Protein 4DNA (pdb70)

Structure (mmCIF, N/CA/C/O backbone):
data_4DNA
#
_entry.id   4DNA
#
_cell.length_a   112.936
_cell.length_b   118.327
_cell.length_c   163.777
_cell.angle_alpha   90.00
_cell.angle_beta   90.00
_cell.angle_gamma   90.00
#
_symmetry.space_group_name_H-M   'I 2 2 2'
#
loop_
_entity.id
_entity.type
_entity.pdbx_description
1 polymer 'Probable glutathione reductase'
2 non-polymer 'FLAVIN-ADENINE DINUCLEOTIDE'
3 water water
#
loop_
_atom_site.group_PDB
_atom_site.id
_atom_site.type_symbol
_atom_site.label_atom_id
_atom_site.label_alt_id
_atom_site.label_comp_id
_atom_site.label_asym_id
_atom_site.label_entity_id
_atom_site.label_seq_id
_atom_site.pdbx_PDB_ins_code
_atom_site.Cartn_x
_atom_site.Cartn_y
_atom_site.Cartn_z
_atom_site.occupancy
_atom_site.B_iso_or_equiv
_atom_site.auth_seq_id
_atom_site.auth_comp_id
_atom_site.auth_asym_id
_atom_site.auth_atom_id
_atom_site.pdbx_PDB_model_num
ATOM 1 N N . ALA A 1 3 ? -53.719 9.158 87.782 1.00 110.01 3 ALA A N 1
ATOM 2 C CA . ALA A 1 3 ? -52.473 9.013 86.973 1.00 108.93 3 ALA A CA 1
ATOM 3 C C . ALA A 1 3 ? -51.814 10.370 86.688 1.00 108.47 3 ALA A C 1
ATOM 4 O O . ALA A 1 3 ? -51.976 11.322 87.465 1.00 108.03 3 ALA A O 1
ATOM 6 N N . PHE A 1 4 ? -51.078 10.443 85.575 1.00 104.28 4 PHE A N 1
ATOM 7 C CA . PHE A 1 4 ? -50.259 11.608 85.237 1.00 102.82 4 PHE A CA 1
ATOM 8 C C . PHE A 1 4 ? -50.962 12.507 84.231 1.00 100.81 4 PHE A C 1
ATOM 9 O O . PHE A 1 4 ? -51.902 12.081 83.562 1.00 101.60 4 PHE A O 1
ATOM 17 N N . ASP A 1 5 ? -50.469 13.738 84.101 1.00 100.44 5 ASP A N 1
ATOM 18 C CA . ASP A 1 5 ? -50.961 14.668 83.091 1.00 99.70 5 ASP A CA 1
ATOM 19 C C . ASP A 1 5 ? -50.900 14.049 81.702 1.00 97.46 5 ASP A C 1
ATOM 20 O O . ASP A 1 5 ? -51.872 14.090 80.958 1.00 97.70 5 ASP A O 1
ATOM 25 N N . TYR A 1 6 ? -49.756 13.475 81.357 1.00 95.79 6 TYR A N 1
ATOM 26 C CA . TYR A 1 6 ? -49.581 12.870 80.044 1.00 94.23 6 TYR A CA 1
ATOM 27 C C . TYR A 1 6 ? -49.052 11.459 80.184 1.00 93.46 6 TYR A C 1
ATOM 28 O O . TYR A 1 6 ? -48.544 11.085 81.236 1.00 94.89 6 TYR A O 1
ATOM 37 N N . ASP A 1 7 ? -49.187 10.668 79.130 1.00 92.53 7 ASP A N 1
ATOM 38 C CA . ASP A 1 7 ? -48.562 9.360 79.114 1.00 93.42 7 ASP A CA 1
ATOM 39 C C . ASP A 1 7 ? -47.106 9.546 78.724 1.00 89.94 7 ASP A C 1
ATOM 40 O O . ASP A 1 7 ? -46.231 8.832 79.213 1.00 88.87 7 ASP A O 1
ATOM 45 N N . LEU A 1 8 ? -46.855 10.533 77.864 1.00 89.18 8 LEU A N 1
ATOM 46 C CA . LEU A 1 8 ? -45.538 10.716 77.276 1.00 85.82 8 LEU A CA 1
ATOM 47 C C . LEU A 1 8 ? -45.191 12.169 76.987 1.00 85.87 8 LEU A C 1
ATOM 48 O O . LEU A 1 8 ? -45.721 12.753 76.047 1.00 85.42 8 LEU A O 1
ATOM 53 N N . PHE A 1 9 ? -44.280 12.739 77.773 1.00 85.61 9 PHE A N 1
ATOM 54 C CA . PHE A 1 9 ? -43.695 14.027 77.420 1.00 84.46 9 PHE A CA 1
ATOM 55 C C . PHE A 1 9 ? -42.416 13.831 76.611 1.00 81.84 9 PHE A C 1
ATOM 56 O O . PHE A 1 9 ? -41.576 12.997 76.957 1.00 80.73 9 PHE A O 1
ATOM 64 N N . VAL A 1 10 ? -42.298 14.603 75.533 1.00 79.69 10 VAL A N 1
ATOM 65 C CA . VAL A 1 10 ? -41.142 14.590 74.641 1.00 77.13 10 VAL A CA 1
ATOM 66 C C . VAL A 1 10 ? -40.461 15.956 74.713 1.00 76.20 10 VAL A C 1
ATOM 67 O O . VAL A 1 10 ? -41.059 16.967 74.343 1.00 76.85 10 VAL A O 1
ATOM 71 N N . ILE A 1 11 ? -39.224 15.998 75.191 1.00 74.55 11 ILE A N 1
ATOM 72 C CA . ILE A 1 11 ? -38.484 17.250 75.204 1.00 74.21 11 ILE A CA 1
ATOM 73 C C . ILE A 1 11 ? -37.619 17.363 73.957 1.00 73.08 11 ILE A C 1
ATOM 74 O O . ILE A 1 11 ? -36.669 16.598 73.789 1.00 72.43 11 ILE A O 1
ATOM 79 N N . GLY A 1 12 ? -37.943 18.326 73.098 1.00 71.62 12 GLY A N 1
ATOM 80 C CA . GLY A 1 12 ? -37.161 18.588 71.888 1.00 72.01 12 GLY A CA 1
ATOM 81 C C . GLY A 1 12 ? -37.939 18.273 70.628 1.00 74.27 12 GLY A C 1
ATOM 82 O O . GLY A 1 12 ? -38.411 17.154 70.463 1.00 75.17 12 GLY A O 1
ATOM 83 N N . GLY A 1 13 ? -38.079 19.256 69.739 1.00 73.69 13 GLY A N 1
ATOM 84 C CA . GLY A 1 13 ? -38.925 19.110 68.563 1.00 73.07 13 GLY A CA 1
ATOM 85 C C . GLY A 1 13 ? -38.164 18.921 67.273 1.00 72.86 13 GLY A C 1
ATOM 86 O O . GLY A 1 13 ? -38.575 19.406 66.219 1.00 74.02 13 GLY A O 1
ATOM 87 N N . GLY A 1 14 ? -37.038 18.228 67.353 1.00 72.34 14 GLY A N 1
ATOM 88 C CA . GLY A 1 14 ? -36.278 17.894 66.167 1.00 72.44 14 GLY A CA 1
ATOM 89 C C . GLY A 1 14 ? -36.731 16.558 65.614 1.00 72.64 14 GLY A C 1
ATOM 90 O O . GLY A 1 14 ? -37.810 16.066 65.954 1.00 72.52 14 GLY A O 1
ATOM 91 N N . SER A 1 15 ? -35.881 15.964 64.782 1.00 71.91 15 SER A N 1
ATOM 92 C CA . SER A 1 15 ? -36.194 14.738 64.068 1.00 71.23 15 SER A CA 1
ATOM 93 C C . SER A 1 15 ? -36.628 13.607 65.015 1.00 72.01 15 SER A C 1
ATOM 94 O O . SER A 1 15 ? -37.724 13.040 64.876 1.00 72.61 15 SER A O 1
ATOM 97 N N . GLY A 1 16 ? -35.788 13.307 66.001 1.00 72.19 16 GLY A N 1
ATOM 98 C CA . GLY A 1 16 ? -36.112 12.271 66.978 1.00 72.47 16 GLY A CA 1
ATOM 99 C C . GLY A 1 16 ? -37.416 12.489 67.739 1.00 73.24 16 GLY A C 1
ATOM 100 O O . GLY A 1 16 ? -38.239 11.582 67.851 1.00 73.06 16 GLY A O 1
ATOM 101 N N . GLY A 1 17 ? -37.593 13.698 68.259 1.00 72.48 17 GLY A N 1
ATOM 102 C CA . GLY A 1 17 ? -38.726 14.019 69.097 1.00 72.68 17 GLY A CA 1
ATOM 103 C C . GLY A 1 17 ? -40.035 14.011 68.352 1.00 74.91 17 GLY A C 1
ATOM 104 O O . GLY A 1 17 ? -41.035 13.494 68.852 1.00 76.67 17 GLY A O 1
ATOM 105 N N . VAL A 1 18 ? -40.026 14.586 67.154 1.00 73.52 18 VAL A N 1
ATOM 106 C CA . VAL A 1 18 ? -41.238 14.701 66.360 1.00 75.11 18 VAL A CA 1
ATOM 107 C C . VAL A 1 18 ? -41.738 13.323 65.957 1.00 75.33 18 VAL A C 1
ATOM 108 O O . VAL A 1 18 ? -42.923 13.015 66.108 1.00 76.56 18 VAL A O 1
ATOM 112 N N . ARG A 1 19 ? -40.827 12.491 65.468 1.00 74.03 19 ARG A N 1
ATOM 113 C CA . ARG A 1 19 ? -41.178 11.122 65.154 1.00 74.64 19 ARG A CA 1
ATOM 114 C C . ARG A 1 19 ? -41.821 10.488 66.380 1.00 75.81 19 ARG A C 1
ATOM 115 O O . ARG A 1 19 ? -42.955 9.999 66.309 1.00 76.74 19 ARG A O 1
ATOM 123 N N . SER A 1 20 ? -41.107 10.557 67.503 1.00 74.79 20 SER A N 1
ATOM 124 C CA . SER A 1 20 ? -41.555 9.982 68.753 1.00 75.74 20 SER A CA 1
ATOM 125 C C . SER A 1 20 ? -42.962 10.415 69.111 1.00 77.86 20 SER A C 1
ATOM 126 O O . SER A 1 20 ? -43.845 9.581 69.257 1.00 78.86 20 SER A O 1
ATOM 129 N N . GLY A 1 21 ? -43.166 11.723 69.223 1.00 78.67 21 GLY A N 1
ATOM 130 C CA . GLY A 1 21 ? -44.464 12.282 69.598 1.00 79.84 21 GLY A CA 1
ATOM 131 C C . GLY A 1 21 ? -45.565 11.874 68.636 1.00 81.16 21 GLY A C 1
ATOM 132 O O . GLY A 1 21 ? -46.565 11.278 69.046 1.00 82.25 21 GLY A O 1
ATOM 133 N N . ARG A 1 22 ? -45.365 12.179 67.352 1.00 80.86 22 ARG A N 1
ATOM 134 C CA . ARG A 1 22 ? -46.351 11.884 66.323 1.00 79.97 22 ARG A CA 1
ATOM 135 C C . ARG A 1 22 ? -46.706 10.420 66.382 1.00 81.43 22 ARG A C 1
ATOM 136 O O . ARG A 1 22 ? -47.878 10.088 66.478 1.00 84.43 22 ARG A O 1
ATOM 144 N N . LEU A 1 23 ? -45.710 9.539 66.360 1.00 79.73 23 LEU A N 1
ATOM 145 C CA . LEU A 1 23 ? -46.011 8.112 66.385 1.00 80.71 23 LEU A CA 1
ATOM 146 C C . LEU A 1 23 ? -46.871 7.754 67.588 1.00 83.25 23 LEU A C 1
ATOM 147 O O . LEU A 1 23 ? -47.948 7.180 67.428 1.00 84.96 23 LEU A O 1
ATOM 152 N N . ALA A 1 24 ? -46.409 8.132 68.780 1.00 82.72 24 ALA A N 1
ATOM 153 C CA . ALA A 1 24 ? -47.067 7.772 70.042 1.00 84.39 24 ALA A CA 1
ATOM 154 C C . ALA A 1 24 ? -48.482 8.331 70.185 1.00 86.56 24 ALA A C 1
ATOM 155 O O . ALA A 1 24 ? -49.372 7.648 70.699 1.00 87.82 24 ALA A O 1
ATOM 157 N N . ALA A 1 25 ? -48.677 9.574 69.743 1.00 85.25 25 ALA A N 1
ATOM 158 C CA . ALA A 1 25 ? -49.993 10.211 69.770 1.00 86.96 25 ALA A CA 1
ATOM 159 C C . ALA A 1 25 ? -50.953 9.454 68.865 1.00 88.93 25 ALA A C 1
ATOM 160 O O . ALA A 1 25 ? -52.100 9.196 69.240 1.00 90.44 25 ALA A O 1
ATOM 162 N N . ALA A 1 26 ? -50.458 9.085 67.683 1.00 86.61 26 ALA A N 1
ATOM 163 C CA . ALA A 1 26 ? -51.216 8.295 66.718 1.00 87.90 26 ALA A CA 1
ATOM 164 C C . ALA A 1 26 ? -51.551 6.881 67.227 1.00 89.94 26 ALA A C 1
ATOM 165 O O . ALA A 1 26 ? -52.112 6.069 66.486 1.00 92.21 26 ALA A O 1
ATOM 167 N N . LEU A 1 27 ? -51.195 6.586 68.479 1.00 89.90 27 LEU A N 1
ATOM 168 C CA . LEU A 1 27 ? -51.624 5.348 69.150 1.00 92.23 27 LEU A CA 1
ATOM 169 C C . LEU A 1 27 ? -52.613 5.638 70.291 1.00 92.11 27 LEU A C 1
ATOM 170 O O . LEU A 1 27 ? -52.819 4.802 71.169 1.00 92.71 27 LEU A O 1
ATOM 175 N N . GLY A 1 28 ? -53.213 6.827 70.266 1.00 92.41 28 GLY A N 1
ATOM 176 C CA . GLY A 1 28 ? -54.187 7.237 71.271 1.00 94.14 28 GLY A CA 1
ATOM 177 C C . GLY A 1 28 ? -53.599 7.426 72.657 1.00 94.83 28 GLY A C 1
ATOM 178 O O . GLY A 1 28 ? -54.279 7.183 73.660 1.00 97.56 28 GLY A O 1
ATOM 179 N N . LYS A 1 29 ? -52.337 7.848 72.715 1.00 92.52 29 LYS A N 1
ATOM 180 C CA . LYS A 1 29 ? -51.678 8.162 73.982 1.00 92.95 29 LYS A CA 1
ATOM 181 C C . LYS A 1 29 ? -51.723 9.665 74.220 1.00 91.60 29 LYS A C 1
ATOM 182 O O . LYS A 1 29 ? -51.584 10.456 73.283 1.00 91.30 29 LYS A O 1
ATOM 188 N N . LYS A 1 30 ? -51.924 10.056 75.473 1.00 91.32 30 LYS A N 1
ATOM 189 C CA . LYS A 1 30 ? -51.751 11.447 75.870 1.00 93.69 30 LYS A CA 1
ATOM 190 C C . LYS A 1 30 ? -50.272 11.827 75.719 1.00 91.59 30 LYS A C 1
ATOM 191 O O . LYS A 1 30 ? -49.434 11.397 76.518 1.00 91.76 30 LYS A O 1
ATOM 197 N N . VAL A 1 31 ? -49.953 12.614 74.694 1.00 88.18 31 VAL A N 1
ATOM 198 C CA . VAL A 1 31 ? -48.567 13.034 74.441 1.00 87.03 31 VAL A CA 1
ATOM 199 C C . VAL A 1 31 ? -48.453 14.553 74.531 1.00 86.37 31 VAL A C 1
ATOM 200 O O . VAL A 1 31 ? -49.377 15.266 74.146 1.00 89.08 31 VAL A O 1
ATOM 204 N N . ALA A 1 32 ? -47.333 15.048 75.041 1.00 85.29 32 ALA A N 1
ATOM 205 C CA . ALA A 1 32 ? -47.023 16.478 74.979 1.00 86.16 32 ALA A CA 1
ATOM 206 C C . ALA A 1 32 ? -45.601 16.711 74.441 1.00 83.89 32 ALA A C 1
ATOM 207 O O . ALA A 1 32 ? -44.695 15.919 74.709 1.00 83.11 32 ALA A O 1
ATOM 209 N N . ILE A 1 33 ? -45.403 17.785 73.681 1.00 82.65 33 ILE A N 1
ATOM 210 C CA . ILE A 1 33 ? -44.079 18.072 73.114 1.00 80.53 33 ILE A CA 1
ATOM 211 C C . ILE A 1 33 ? -43.702 19.557 73.166 1.00 81.00 33 ILE A C 1
ATOM 212 O O . ILE A 1 33 ? -44.507 20.428 72.825 1.00 82.69 33 ILE A O 1
ATOM 217 N N . ALA A 1 34 ? -42.472 19.829 73.593 1.00 80.17 34 ALA A N 1
ATOM 218 C CA . ALA A 1 34 ? -41.988 21.196 73.741 1.00 81.94 34 ALA A CA 1
ATOM 219 C C . ALA A 1 34 ? -40.755 21.492 72.887 1.00 81.49 34 ALA A C 1
ATOM 220 O O . ALA A 1 34 ? -39.742 20.787 72.979 1.00 79.76 34 ALA A O 1
ATOM 222 N N . GLU A 1 35 ? -40.842 22.535 72.060 1.00 81.01 35 GLU A N 1
ATOM 223 C CA . GLU A 1 35 ? -39.669 23.026 71.333 1.00 79.58 35 GLU A CA 1
ATOM 224 C C . GLU A 1 35 ? -39.369 24.478 71.708 1.00 81.59 35 GLU A C 1
ATOM 225 O O . GLU A 1 35 ? -40.249 25.341 71.635 1.00 83.07 35 GLU A O 1
ATOM 231 N N . GLU A 1 36 ? -38.120 24.733 72.100 1.00 80.53 36 GLU A N 1
ATOM 232 C CA . GLU A 1 36 ? -37.672 26.046 72.574 1.00 81.28 36 GLU A CA 1
ATOM 233 C C . GLU A 1 36 ? -37.258 27.029 71.465 1.00 82.15 36 GLU A C 1
ATOM 234 O O . GLU A 1 36 ? -36.696 28.103 71.735 1.00 82.27 36 GLU A O 1
ATOM 240 N N . PHE A 1 37 ? -37.518 26.664 70.217 1.00 80.97 37 PHE A N 1
ATOM 241 C CA . PHE A 1 37 ? -37.011 27.442 69.103 1.00 80.43 37 PHE A CA 1
ATOM 242 C C . PHE A 1 37 ? -37.924 27.245 67.892 1.00 80.53 37 PHE A C 1
ATOM 243 O O . PHE A 1 37 ? -38.900 27.993 67.735 1.00 82.83 37 PHE A O 1
ATOM 251 N N . ARG A 1 38 ? -37.633 26.239 67.063 1.00 79.25 38 ARG A N 1
ATOM 252 C CA . ARG A 1 38 ? -38.394 25.981 65.832 1.00 79.53 38 ARG A CA 1
ATOM 253 C C . ARG A 1 38 ? -38.572 24.485 65.562 1.00 78.04 38 ARG A C 1
ATOM 254 O O . ARG A 1 38 ? -37.589 23.739 65.490 1.00 77.18 38 ARG A O 1
ATOM 262 N N . TYR A 1 39 ? -39.832 24.065 65.418 1.00 79.73 39 TYR A N 1
ATOM 263 C CA . TYR A 1 39 ? -40.195 22.665 65.160 1.00 78.07 39 TYR A CA 1
ATOM 264 C C . TYR A 1 39 ? -39.622 22.135 63.839 1.00 77.97 39 TYR A C 1
ATOM 265 O O . TYR A 1 39 ? -39.663 22.821 62.810 1.00 77.75 39 TYR A O 1
ATOM 274 N N . GLY A 1 40 ? -39.087 20.914 63.879 1.00 77.67 40 GLY A N 1
ATOM 275 C CA . GLY A 1 40 ? -38.397 20.325 62.727 1.00 75.72 40 GLY A CA 1
ATOM 276 C C . GLY A 1 40 ? -36.931 20.095 63.042 1.00 74.64 40 GLY A C 1
ATOM 277 O O . GLY A 1 40 ? -36.291 19.250 62.418 1.00 73.80 40 GLY A O 1
ATOM 278 N N . GLY A 1 41 ? -36.402 20.859 64.002 1.00 74.29 41 GLY A N 1
ATOM 279 C CA . GLY A 1 41 ? -35.065 20.636 64.553 1.00 73.13 41 GLY A CA 1
ATOM 280 C C . GLY A 1 41 ? -33.933 21.027 63.626 1.00 72.66 41 GLY A C 1
ATOM 281 O O . GLY A 1 41 ? -34.170 21.602 62.562 1.00 73.96 41 GLY A O 1
ATOM 282 N N . THR A 1 42 ? -32.701 20.710 64.018 1.00 70.62 42 THR A N 1
ATOM 283 C CA . THR A 1 42 ? -31.519 21.057 63.212 1.00 71.69 42 THR A CA 1
ATOM 284 C C . THR A 1 42 ? -31.647 20.681 61.731 1.00 69.44 42 THR A C 1
ATOM 285 O O . THR A 1 42 ? -31.435 21.519 60.864 1.00 67.59 42 THR A O 1
ATOM 289 N N . CYS A 1 43 ? -31.993 19.432 61.444 1.00 68.25 43 CYS A N 1
ATOM 290 C CA . CYS A 1 43 ? -31.947 18.964 60.068 1.00 67.25 43 CYS A CA 1
ATOM 291 C C . CYS A 1 43 ? -32.734 19.891 59.162 1.00 68.83 43 CYS A C 1
ATOM 292 O O . CYS A 1 43 ? -32.212 20.365 58.138 1.00 67.16 43 CYS A O 1
ATOM 295 N N . VAL A 1 44 ? -33.985 20.144 59.557 1.00 68.86 44 VAL A N 1
ATOM 296 C CA . VAL A 1 44 ? -34.899 20.975 58.793 1.00 68.18 44 VAL A CA 1
ATOM 297 C C . VAL A 1 44 ? -34.409 22.418 58.766 1.00 68.95 44 VAL A C 1
ATOM 298 O O . VAL A 1 44 ? -34.292 23.025 57.701 1.00 68.62 44 VAL A O 1
ATOM 302 N N . ILE A 1 45 ? -34.113 22.967 59.934 1.00 68.47 45 ILE A N 1
ATOM 303 C CA . ILE A 1 45 ? -33.938 24.402 60.032 1.00 68.27 45 ILE A CA 1
ATOM 304 C C . ILE A 1 45 ? -32.554 24.890 59.653 1.00 68.33 45 ILE A C 1
ATOM 305 O O . ILE A 1 45 ? -32.436 25.861 58.920 1.00 69.03 45 ILE A O 1
ATOM 310 N N . ARG A 1 46 ? -31.517 24.202 60.117 1.00 68.13 46 ARG A N 1
ATOM 311 C CA . ARG A 1 46 ? -30.144 24.660 59.939 1.00 66.78 46 ARG A CA 1
ATOM 312 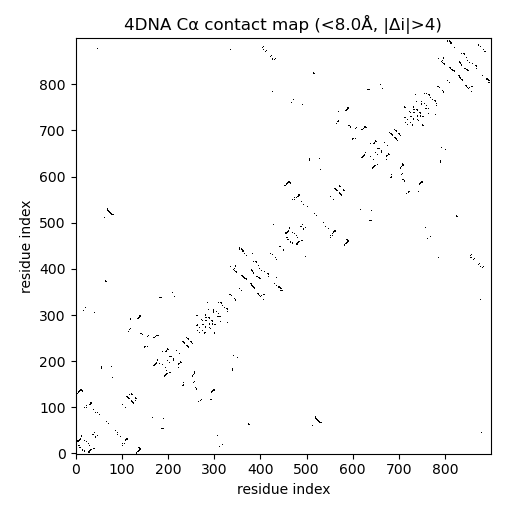C C . ARG A 1 46 ? -29.151 23.489 59.830 1.00 66.58 46 ARG A C 1
ATOM 313 O O . ARG A 1 46 ? -28.025 23.536 60.363 1.00 67.30 46 ARG A O 1
ATOM 321 N N . GLY A 1 47 ? -29.579 22.453 59.108 1.00 66.12 47 GLY A N 1
ATOM 322 C CA . GLY A 1 47 ? -28.780 21.263 58.871 1.00 65.92 47 GLY A CA 1
ATOM 323 C C . GLY A 1 47 ? -29.040 20.714 57.475 1.00 66.67 47 GLY A C 1
ATOM 324 O O . GLY A 1 47 ? -28.990 21.469 56.491 1.00 64.96 47 GLY A O 1
ATOM 325 N N . CYS A 1 48 ? -29.336 19.409 57.397 1.00 65.76 48 CYS A N 1
ATOM 326 C CA . CYS A 1 48 ? -29.375 18.673 56.136 1.00 63.98 48 CYS A CA 1
ATOM 327 C C . CYS A 1 48 ? -30.151 19.427 55.065 1.00 64.76 48 CYS A C 1
ATOM 328 O O . CYS A 1 48 ? -29.607 19.675 53.991 1.00 63.57 48 CYS A O 1
ATOM 331 N N . VAL A 1 49 ? -31.403 19.801 55.370 1.00 65.99 49 VAL A N 1
ATOM 332 C CA . VAL A 1 49 ? -32.294 20.467 54.395 1.00 65.26 49 VAL A CA 1
ATOM 333 C C . VAL A 1 49 ? -31.653 21.730 53.836 1.00 64.58 49 VAL A C 1
ATOM 334 O O . VAL A 1 49 ? -31.254 21.739 52.675 1.00 64.78 49 VAL A O 1
ATOM 338 N N . PRO A 1 50 ? -31.537 22.796 54.655 1.00 64.75 50 PRO A N 1
ATOM 339 C CA . PRO A 1 50 ? -30.941 24.007 54.085 1.00 64.89 50 PRO A CA 1
ATOM 340 C C . PRO A 1 50 ? -29.581 23.737 53.456 1.00 64.35 50 PRO A C 1
ATOM 341 O O . PRO A 1 50 ? -29.260 24.320 52.416 1.00 64.67 50 PRO A O 1
ATOM 345 N N . LYS A 1 51 ? -28.795 22.854 54.061 1.00 63.52 51 LYS A N 1
ATOM 346 C CA . LYS A 1 51 ? -27.460 22.614 53.559 1.00 63.11 51 LYS A CA 1
ATOM 347 C C . LYS A 1 51 ? -27.518 22.189 52.101 1.00 62.80 51 LYS A C 1
ATOM 348 O O . LYS A 1 51 ? -26.827 22.755 51.250 1.00 62.96 51 LYS A O 1
ATOM 354 N N . LYS A 1 52 ? -28.367 21.213 51.814 1.00 62.52 52 LYS A N 1
ATOM 355 C CA . LYS A 1 52 ? -28.420 20.616 50.485 1.00 62.50 52 LYS A CA 1
ATOM 356 C C . LYS A 1 52 ? -28.887 21.635 49.441 1.00 63.12 52 LYS A C 1
ATOM 357 O O . LYS A 1 52 ? -28.492 21.560 48.271 1.00 62.72 52 LYS A O 1
ATOM 363 N N . LEU A 1 53 ? -29.708 22.591 49.864 1.00 62.54 53 LEU A N 1
ATOM 364 C CA . LEU A 1 53 ? -30.152 23.646 48.971 1.00 62.92 53 LEU A CA 1
ATOM 365 C C . LEU A 1 53 ? -28.972 24.519 48.559 1.00 62.86 53 LEU A C 1
ATOM 366 O O . LEU A 1 53 ? -28.759 24.805 47.376 1.00 62.03 53 LEU A O 1
ATOM 371 N N . TYR A 1 54 ? -28.184 24.913 49.547 1.00 62.48 54 TYR A N 1
ATOM 372 C CA . TYR A 1 54 ? -27.020 25.760 49.323 1.00 61.60 54 TYR A CA 1
ATOM 373 C C . TYR A 1 54 ? -26.002 25.046 48.445 1.00 61.34 54 TYR A C 1
ATOM 374 O O . TYR A 1 54 ? -25.303 25.670 47.653 1.00 61.02 54 TYR A O 1
ATOM 383 N N . VAL A 1 55 ? -25.942 23.725 48.577 1.00 60.87 55 VAL A N 1
ATOM 384 C CA . VAL A 1 55 ? -25.125 22.916 47.693 1.00 60.06 55 VAL A CA 1
ATOM 385 C C . VAL A 1 55 ? -25.626 23.106 46.271 1.00 60.93 55 VAL A C 1
ATOM 386 O O . VAL A 1 55 ? -24.832 23.358 45.362 1.00 62.04 55 VAL A O 1
ATOM 390 N N . TYR A 1 56 ? -26.942 22.996 46.089 1.00 60.81 56 TYR A N 1
ATOM 391 C CA . TYR A 1 56 ? -27.543 23.160 44.781 1.00 61.58 56 TYR A CA 1
ATOM 392 C C . TYR A 1 56 ? -27.244 24.552 44.234 1.00 62.24 56 TYR A C 1
ATOM 393 O O . TYR A 1 56 ? -26.778 24.694 43.090 1.00 62.49 56 TYR A O 1
ATOM 402 N N . ALA A 1 57 ? -27.499 25.571 45.058 1.00 62.08 57 ALA A N 1
ATOM 403 C CA . ALA A 1 57 ? -27.189 26.948 44.695 1.00 61.80 57 ALA A CA 1
ATOM 404 C C . ALA A 1 57 ? -25.765 27.068 44.217 1.00 62.79 57 ALA A C 1
ATOM 405 O O . ALA A 1 57 ? -25.511 27.756 43.251 1.00 64.61 57 ALA A O 1
ATOM 407 N N . SER A 1 58 ? -24.840 26.390 44.885 1.00 61.73 58 SER A N 1
ATOM 408 C CA . SER A 1 58 ? -23.434 26.505 44.546 1.00 62.02 58 SER A CA 1
ATOM 409 C C . SER A 1 58 ? -23.060 25.745 43.286 1.00 63.22 58 SER A C 1
ATOM 410 O O . SER A 1 58 ? -22.089 26.109 42.633 1.00 64.69 58 SER A O 1
ATOM 413 N N . GLN A 1 59 ? -23.820 24.707 42.944 1.00 61.97 59 GLN A N 1
ATOM 414 C CA . GLN A 1 59 ? -23.510 23.866 41.780 1.00 62.67 59 GLN A CA 1
ATOM 415 C C . GLN A 1 59 ? -23.755 24.556 40.433 1.00 65.24 59 GLN A C 1
ATOM 416 O O . GLN A 1 59 ? -23.131 24.217 39.435 1.00 66.88 59 GLN A O 1
ATOM 422 N N . PHE A 1 60 ? -24.645 25.535 40.395 1.00 65.32 60 PHE A N 1
ATOM 423 C CA . PHE A 1 60 ? -24.950 26.187 39.125 1.00 67.23 60 PHE A CA 1
ATOM 424 C C . PHE A 1 60 ? -23.750 26.902 38.523 1.00 69.23 60 PHE A C 1
ATOM 425 O O . PHE A 1 60 ? -23.657 27.036 37.296 1.00 71.05 60 PHE A O 1
ATOM 433 N N . ALA A 1 61 ? -22.844 27.370 39.382 1.00 68.41 61 ALA A N 1
ATOM 434 C CA . ALA A 1 61 ? -21.642 28.075 38.933 1.00 70.03 61 ALA A CA 1
ATOM 435 C C . ALA A 1 61 ? -20.909 27.218 37.904 1.00 71.28 61 ALA A C 1
ATOM 436 O O . ALA A 1 61 ? -20.569 27.674 36.809 1.00 72.30 61 ALA A O 1
ATOM 438 N N . GLU A 1 62 ? -20.714 25.954 38.262 1.00 69.77 62 GLU A N 1
ATOM 439 C CA . GLU A 1 62 ? -20.051 25.010 37.393 1.00 71.56 62 GLU A CA 1
ATOM 440 C C . GLU A 1 62 ? -20.889 24.690 36.161 1.00 72.13 62 GLU A C 1
ATOM 441 O O . GLU A 1 62 ? -20.343 24.461 35.082 1.00 74.44 62 GLU A O 1
ATOM 447 N N . HIS A 1 63 ? -22.212 24.687 36.318 1.00 72.27 63 HIS A N 1
ATOM 448 C CA . HIS A 1 63 ? -23.105 24.430 35.192 1.00 72.72 63 HIS A CA 1
ATOM 449 C C . HIS A 1 63 ? -22.948 25.428 34.090 1.00 74.44 63 HIS A C 1
ATOM 450 O O . HIS A 1 63 ? -22.981 25.058 32.919 1.00 74.57 63 HIS A O 1
ATOM 457 N N . PHE A 1 64 ? -22.764 26.695 34.455 1.00 73.88 64 PHE A N 1
ATOM 458 C CA . PHE A 1 64 ? -22.624 27.757 33.465 1.00 75.37 64 PHE A CA 1
ATOM 459 C C . PHE A 1 64 ? -21.377 27.576 32.610 1.00 77.20 64 PHE A C 1
ATOM 460 O O . PHE A 1 64 ? -21.464 27.630 31.375 1.00 80.09 64 PHE A O 1
ATOM 468 N N . GLU A 1 65 ? -20.229 27.350 33.245 1.00 75.42 65 GLU A N 1
ATOM 469 C CA . GLU A 1 65 ? -18.993 27.190 32.476 1.00 78.95 65 GLU A CA 1
ATOM 470 C C . GLU A 1 65 ? -18.989 25.868 31.712 1.00 78.62 65 GLU A C 1
ATOM 471 O O . GLU A 1 65 ? -18.501 25.794 30.575 1.00 79.37 65 GLU A O 1
ATOM 477 N N . ASP A 1 66 ? -19.571 24.840 32.321 1.00 76.65 66 ASP A N 1
ATOM 478 C CA . ASP A 1 66 ? -19.618 23.528 31.698 1.00 77.33 66 ASP A CA 1
ATOM 479 C C . ASP A 1 66 ? -20.440 23.510 30.426 1.00 77.86 66 ASP A C 1
ATOM 480 O O . ASP A 1 66 ? -20.148 22.723 29.536 1.00 78.43 66 ASP A O 1
ATOM 485 N N . ALA A 1 67 ? -21.445 24.385 30.332 1.00 77.96 67 ALA A N 1
ATOM 486 C CA . ALA A 1 67 ? -22.342 24.431 29.170 1.00 76.19 67 ALA A CA 1
ATOM 487 C C . ALA A 1 67 ? -21.625 24.869 27.901 1.00 79.50 67 ALA A C 1
ATOM 488 O O . ALA A 1 67 ? -22.096 24.597 26.801 1.00 78.62 67 ALA A O 1
ATOM 490 N N . ALA A 1 68 ? -20.487 25.545 28.062 1.00 80.62 68 ALA A N 1
ATOM 491 C CA . ALA A 1 68 ? -19.754 26.118 26.931 1.00 80.73 68 ALA A CA 1
ATOM 492 C C . ALA A 1 68 ? -19.342 25.037 25.937 1.00 80.95 68 ALA A C 1
ATOM 493 O O . ALA A 1 68 ? -19.509 25.190 24.723 1.00 81.52 68 ALA A O 1
ATOM 495 N N . GLY A 1 69 ? -18.847 23.926 26.478 1.00 80.77 69 GLY A N 1
ATOM 496 C CA . GLY A 1 69 ? -18.355 22.814 25.676 1.00 80.08 69 GLY A CA 1
ATOM 497 C C . GLY A 1 69 ? -19.445 22.067 24.945 1.00 80.10 69 GLY A C 1
ATOM 498 O O . GLY A 1 69 ? -19.153 21.183 24.147 1.00 81.10 69 GLY A O 1
ATOM 499 N N . PHE A 1 70 ? -20.696 22.428 25.215 1.00 79.93 70 PHE A N 1
ATOM 500 C CA . PHE A 1 70 ? -21.848 21.825 24.551 1.00 79.72 70 PHE A CA 1
ATOM 501 C C . PHE A 1 70 ? -22.564 22.752 23.559 1.00 82.78 70 PHE A C 1
ATOM 502 O O . PHE A 1 70 ? -23.718 22.507 23.207 1.00 82.32 70 PHE A O 1
ATOM 510 N N . GLY A 1 71 ? -21.887 23.812 23.113 1.00 83.62 71 GLY A N 1
ATOM 511 C CA . GLY A 1 71 ? -22.435 24.697 22.079 1.00 85.30 71 GLY A CA 1
ATOM 512 C C . GLY A 1 71 ? -23.303 25.824 22.608 1.00 86.83 71 GLY A C 1
ATOM 513 O O . GLY A 1 71 ? -23.960 26.532 21.830 1.00 87.21 71 GLY A O 1
ATOM 514 N N . TRP A 1 72 ? -23.310 25.974 23.934 1.00 84.15 72 TRP A N 1
ATOM 515 C CA . TRP A 1 72 ? -23.971 27.093 24.591 1.00 84.08 72 TRP A CA 1
ATOM 516 C C . TRP A 1 72 ? -23.001 28.215 24.825 1.00 84.72 72 TRP A C 1
ATOM 517 O O . TRP A 1 72 ? -21.819 27.989 25.077 1.00 83.62 72 TRP A O 1
ATOM 528 N N . THR A 1 73 ? -23.505 29.439 24.727 1.00 86.08 73 THR A N 1
ATOM 529 C CA . THR A 1 73 ? -22.793 30.629 25.151 1.00 85.81 73 THR A CA 1
ATOM 530 C C . THR A 1 73 ? -23.744 31.277 26.137 1.00 85.80 73 THR A C 1
ATOM 531 O O . THR A 1 73 ? -24.827 31.744 25.757 1.00 88.59 73 THR A O 1
ATOM 535 N N . VAL A 1 74 ? -23.369 31.262 27.409 1.00 85.95 74 VAL A N 1
ATOM 536 C CA . VAL A 1 74 ? -24.182 31.899 28.435 1.00 86.03 74 VAL A CA 1
ATOM 537 C C . VAL A 1 74 ? -23.566 33.247 28.789 1.00 90.11 74 VAL A C 1
ATOM 538 O O . VAL A 1 74 ? -22.361 33.326 29.067 1.00 88.28 74 VAL A O 1
ATOM 542 N N . GLY A 1 75 ? -24.386 34.302 28.758 1.00 92.60 75 GLY A N 1
ATOM 543 C CA . GLY A 1 75 ? -23.955 35.648 29.165 1.00 90.94 75 GLY A CA 1
ATOM 544 C C . GLY A 1 75 ? -23.706 35.634 30.661 1.00 90.43 75 GLY A C 1
ATOM 545 O O . GLY A 1 75 ? -24.237 34.763 31.369 1.00 90.30 75 GLY A O 1
ATOM 546 N N . GLU A 1 76 ? -22.901 36.572 31.159 1.00 91.43 76 GLU A N 1
ATOM 547 C CA . GLU A 1 76 ? -22.507 36.528 32.572 1.00 91.54 76 GLU A CA 1
ATOM 548 C C . GLU A 1 76 ? -23.714 36.470 33.501 1.00 89.12 76 GLU A C 1
ATOM 549 O O . GLU A 1 76 ? -24.781 37.003 33.207 1.00 88.61 76 GLU A O 1
ATOM 555 N N . SER A 1 77 ? -23.539 35.765 34.603 1.00 87.72 77 SER A N 1
ATOM 556 C CA . SER A 1 77 ? -24.617 35.531 35.533 1.00 82.76 77 SER A CA 1
ATOM 557 C C . SER A 1 77 ? -24.169 36.028 36.885 1.00 81.41 77 SER A C 1
ATOM 558 O O . SER A 1 77 ? -22.977 36.029 37.188 1.00 83.19 77 SER A O 1
ATOM 561 N N . ARG A 1 78 ? -25.124 36.450 37.698 1.00 80.05 78 ARG A N 1
ATOM 562 C CA . ARG A 1 78 ? -24.804 37.072 38.964 1.00 80.70 78 ARG A CA 1
ATOM 563 C C . ARG A 1 78 ? -25.617 36.450 40.074 1.00 78.89 78 ARG A C 1
ATOM 564 O O . ARG A 1 78 ? -26.823 36.235 39.927 1.00 77.43 78 ARG A O 1
ATOM 572 N N . PHE A 1 79 ? -24.942 36.181 41.188 1.00 77.10 79 PHE A N 1
ATOM 573 C CA . PHE A 1 79 ? -25.572 35.572 42.348 1.00 72.78 79 PHE A CA 1
ATOM 574 C C . PHE A 1 79 ? -26.023 36.574 43.417 1.00 69.43 79 PHE A C 1
ATOM 575 O O . PHE A 1 79 ? -25.263 37.440 43.829 1.00 70.33 79 PHE A O 1
ATOM 583 N N . ASP A 1 80 ? -27.256 36.413 43.884 1.00 68.63 80 ASP A N 1
ATOM 584 C CA . ASP A 1 80 ? -27.856 37.270 44.897 1.00 69.49 80 ASP A CA 1
ATOM 585 C C . ASP A 1 80 ? -28.079 36.465 46.189 1.00 68.14 80 ASP A C 1
ATOM 586 O O . ASP A 1 80 ? -29.081 35.787 46.338 1.00 66.88 80 ASP A O 1
ATOM 591 N N . TRP A 1 81 ? -27.149 36.554 47.126 1.00 65.78 81 TRP A N 1
ATOM 592 C CA . TRP A 1 81 ? -27.284 35.901 48.431 1.00 65.51 81 TRP A CA 1
ATOM 593 C C . TRP A 1 81 ? -28.614 36.135 49.121 1.00 66.21 81 TRP A C 1
ATOM 594 O O . TRP A 1 81 ? -29.290 35.201 49.542 1.00 65.72 81 TRP A O 1
ATOM 605 N N . ALA A 1 82 ? -29.012 37.391 49.226 1.00 67.34 82 ALA A N 1
ATOM 606 C CA . ALA A 1 82 ? -30.273 37.748 49.869 1.00 69.03 82 ALA A CA 1
ATOM 607 C C . ALA A 1 82 ? -31.457 36.986 49.283 1.00 68.65 82 ALA A C 1
ATOM 608 O O . ALA A 1 82 ? -32.433 36.712 49.981 1.00 70.65 82 ALA A O 1
ATOM 610 N N . LYS A 1 83 ? -31.366 36.635 48.007 1.00 68.05 83 LYS A N 1
ATOM 611 C CA . LYS A 1 83 ? -32.454 35.897 47.383 1.00 70.11 83 LYS A CA 1
ATOM 612 C C . LYS A 1 83 ? -32.487 34.408 47.758 1.00 68.26 83 LYS A C 1
ATOM 613 O O . LYS A 1 83 ? -33.559 33.855 48.015 1.00 67.13 83 LYS A O 1
ATOM 619 N N . LEU A 1 84 ? -31.306 33.790 47.814 1.00 66.92 84 LEU A N 1
ATOM 620 C CA . LEU A 1 84 ? -31.148 32.429 48.285 1.00 64.31 84 LEU A CA 1
ATOM 621 C C . LEU A 1 84 ? -31.669 32.297 49.706 1.00 65.29 84 LEU A C 1
ATOM 622 O O . LEU A 1 84 ? -32.638 31.578 49.945 1.00 65.76 84 LEU A O 1
ATOM 627 N N . VAL A 1 85 ? -31.024 32.986 50.646 1.00 65.16 85 VAL A N 1
ATOM 628 C CA . VAL A 1 85 ? -31.447 32.971 52.042 1.00 64.79 85 VAL A CA 1
ATOM 629 C C . VAL A 1 85 ? -32.972 33.143 52.168 1.00 66.71 85 VAL A C 1
ATOM 630 O O . VAL A 1 85 ? -33.614 32.478 52.986 1.00 66.72 85 VAL A O 1
ATOM 634 N N . ALA A 1 86 ? -33.558 34.017 51.349 1.00 66.95 86 ALA A N 1
ATOM 635 C CA . ALA A 1 86 ? -34.994 34.234 51.424 1.00 68.47 86 ALA A CA 1
ATOM 636 C C . ALA A 1 86 ? -35.743 33.007 50.908 1.00 68.41 86 ALA A C 1
ATOM 637 O O . ALA A 1 86 ? -36.659 32.493 51.572 1.00 68.62 86 ALA A O 1
ATOM 639 N N . ALA A 1 87 ? -35.319 32.516 49.744 1.00 67.73 87 ALA A N 1
ATOM 640 C CA . ALA A 1 87 ? -35.896 31.316 49.150 1.00 66.85 87 ALA A CA 1
ATOM 641 C C . ALA A 1 87 ? -35.823 30.155 50.133 1.00 66.93 87 ALA A C 1
ATOM 642 O O . ALA A 1 87 ? -36.729 29.324 50.194 1.00 68.30 87 ALA A O 1
ATOM 644 N N . LYS A 1 88 ? -34.744 30.112 50.910 1.00 65.81 88 LYS A N 1
ATOM 645 C CA . LYS A 1 88 ? -34.562 29.083 51.929 1.00 65.91 88 LYS A CA 1
ATOM 646 C C . LYS A 1 88 ? -35.563 29.216 53.074 1.00 66.07 88 LYS A C 1
ATOM 647 O O . LYS A 1 88 ? -36.187 28.232 53.453 1.00 66.68 88 LYS A O 1
ATOM 653 N N . GLU A 1 89 ? -35.725 30.419 53.618 1.00 66.17 89 GLU A N 1
ATOM 654 C CA . GLU A 1 89 ? -36.658 30.597 54.714 1.00 67.99 89 GLU A CA 1
ATOM 655 C C . GLU A 1 89 ? -38.071 30.204 54.328 1.00 69.24 89 GLU A C 1
ATOM 656 O O . GLU A 1 89 ? -38.808 29.647 55.149 1.00 70.08 89 GLU A O 1
ATOM 662 N N . GLN A 1 90 ? -38.448 30.491 53.083 1.00 68.71 90 GLN A N 1
ATOM 663 C CA . GLN A 1 90 ? -39.811 30.218 52.659 1.00 71.64 90 GLN A CA 1
ATOM 664 C C . GLN A 1 90 ? -40.041 28.725 52.747 1.00 70.89 90 GLN A C 1
ATOM 665 O O . GLN A 1 90 ? -41.138 28.279 53.085 1.00 72.53 90 GLN A O 1
ATOM 671 N N . GLU A 1 91 ? -38.988 27.961 52.482 1.00 68.92 91 GLU A N 1
ATOM 672 C CA . GLU A 1 91 ? -39.098 26.516 52.452 1.00 69.23 91 GLU A CA 1
ATOM 673 C C . GLU A 1 91 ? -39.066 25.904 53.842 1.00 69.40 91 GLU A C 1
ATOM 674 O O . GLU A 1 91 ? -39.881 25.030 54.159 1.00 69.44 91 GLU A O 1
ATOM 680 N N . ILE A 1 92 ? -38.132 26.352 54.674 1.00 68.42 92 ILE A N 1
ATOM 681 C CA . ILE A 1 92 ? -38.031 25.787 56.005 1.00 67.96 92 ILE A CA 1
ATOM 682 C C . ILE A 1 92 ? -39.249 26.165 56.832 1.00 69.35 92 ILE A C 1
ATOM 683 O O . ILE A 1 92 ? -39.707 25.380 57.656 1.00 70.14 92 ILE A O 1
ATOM 688 N N . ALA A 1 93 ? -39.794 27.351 56.570 1.00 70.26 93 ALA A N 1
ATOM 689 C CA . ALA A 1 93 ? -41.048 27.767 57.206 1.00 72.53 93 ALA A CA 1
ATOM 690 C C . ALA A 1 93 ? -42.181 26.839 56.800 1.00 72.47 93 ALA A C 1
ATOM 691 O O . ALA A 1 93 ? -42.975 26.437 57.646 1.00 73.54 93 ALA A O 1
ATOM 693 N N . ARG A 1 94 ? -42.237 26.493 55.512 1.00 71.64 94 ARG A N 1
ATOM 694 C CA . ARG A 1 94 ? -43.225 25.544 54.992 1.00 71.95 94 ARG A CA 1
ATOM 695 C C . ARG A 1 94 ? -43.064 24.175 55.647 1.00 71.63 94 ARG A C 1
ATOM 696 O O . ARG A 1 94 ? -44.042 23.587 56.103 1.00 71.97 94 ARG A O 1
ATOM 704 N N . LEU A 1 95 ? -41.826 23.681 55.697 1.00 70.43 95 LEU A N 1
ATOM 705 C CA . LEU A 1 95 ? -41.542 22.411 56.349 1.00 69.69 95 LEU A CA 1
ATOM 706 C C . LEU A 1 95 ? -41.899 22.462 57.823 1.00 71.55 95 LEU A C 1
ATOM 707 O O . LEU A 1 95 ? -42.689 21.630 58.290 1.00 73.27 95 LEU A O 1
ATOM 712 N N . GLU A 1 96 ? -41.343 23.448 58.543 1.00 71.72 96 GLU A N 1
ATOM 713 C CA . GLU A 1 96 ? -41.687 23.682 59.956 1.00 72.94 96 GLU A CA 1
ATOM 714 C C . GLU A 1 96 ? -43.184 23.510 60.172 1.00 73.98 96 GLU A C 1
ATOM 715 O O . GLU A 1 96 ? -43.595 22.814 61.098 1.00 75.25 96 GLU A O 1
ATOM 721 N N . GLY A 1 97 ? -43.978 24.129 59.300 1.00 73.51 97 GLY A N 1
ATOM 722 C CA . GLY A 1 97 ? -45.424 24.121 59.418 1.00 75.14 97 GLY A CA 1
ATOM 723 C C . GLY A 1 97 ? -46.032 22.757 59.190 1.00 75.79 97 GLY A C 1
ATOM 724 O O . GLY A 1 97 ? -47.020 22.400 59.819 1.00 77.23 97 GLY A O 1
ATOM 725 N N . LEU A 1 98 ? -45.440 21.990 58.285 1.00 74.80 98 LEU A N 1
ATOM 726 C CA . LEU A 1 98 ? -45.923 20.645 58.002 1.00 74.87 98 LEU A CA 1
ATOM 727 C C . LEU A 1 98 ? -45.702 19.714 59.175 1.00 74.96 98 LEU A C 1
ATOM 728 O O . LEU A 1 98 ? -46.540 18.866 59.447 1.00 76.54 98 LEU A O 1
ATOM 733 N N . TYR A 1 99 ? -44.574 19.868 59.862 1.00 74.48 99 TYR A N 1
ATOM 734 C CA . TYR A 1 99 ? -44.302 19.069 61.047 1.00 74.96 99 TYR A CA 1
ATOM 735 C C . TYR A 1 99 ? -45.266 19.402 62.174 1.00 76.68 99 TYR A C 1
ATOM 736 O O . TYR A 1 99 ? -45.769 18.500 62.844 1.00 77.17 99 TYR A O 1
ATOM 745 N N . ARG A 1 100 ? -45.505 20.699 62.378 1.00 77.55 100 ARG A N 1
ATOM 746 C CA . ARG A 1 100 ? -46.490 21.176 63.339 1.00 78.42 100 ARG A CA 1
ATOM 747 C C . ARG A 1 100 ? -47.856 20.594 62.996 1.00 80.51 100 ARG A C 1
ATOM 748 O O . ARG A 1 100 ? -48.535 20.044 63.870 1.00 82.74 100 ARG A O 1
ATOM 756 N N . LYS A 1 101 ? -48.250 20.700 61.725 1.00 80.35 101 LYS A N 1
ATOM 757 C CA . LYS A 1 101 ? -49.535 20.156 61.280 1.00 82.89 101 LYS A CA 1
ATOM 758 C C . LYS A 1 101 ? -49.607 18.637 61.510 1.00 82.41 101 LYS A C 1
ATOM 759 O O . LYS A 1 101 ? -50.643 18.125 61.949 1.00 83.87 101 LYS A O 1
ATOM 765 N N . GLY A 1 102 ? -48.505 17.936 61.248 1.00 79.61 102 GLY A N 1
ATOM 766 C CA . GLY A 1 102 ? -48.448 16.492 61.427 1.00 79.10 102 GLY A CA 1
ATOM 767 C C . GLY A 1 102 ? -48.745 16.064 62.851 1.00 80.35 102 GLY A C 1
ATOM 768 O O . GLY A 1 102 ? -49.471 15.090 63.079 1.00 80.38 102 GLY A O 1
ATOM 769 N N . LEU A 1 103 ? -48.186 16.795 63.812 1.00 80.07 103 LEU A N 1
ATOM 770 C CA . LEU A 1 103 ? -48.323 16.442 65.220 1.00 80.00 103 LEU A CA 1
ATOM 771 C C . LEU A 1 103 ? -49.766 16.599 65.649 1.00 81.94 103 LEU A C 1
ATOM 772 O O . LEU A 1 103 ? -50.373 15.652 66.156 1.00 81.34 103 LEU A O 1
ATOM 777 N N . ALA A 1 104 ? -50.305 17.793 65.403 1.00 82.76 104 ALA A N 1
ATOM 778 C CA . ALA A 1 104 ? -51.678 18.134 65.719 1.00 82.83 104 ALA A CA 1
ATOM 779 C C . ALA A 1 104 ? -52.647 17.085 65.188 1.00 84.52 104 ALA A C 1
ATOM 780 O O . ALA A 1 104 ? -53.465 16.575 65.951 1.00 86.35 104 ALA A O 1
ATOM 782 N N . ASN A 1 105 ? -52.529 16.747 63.902 1.00 83.55 105 ASN A N 1
ATOM 783 C CA . ASN A 1 105 ? -53.344 15.689 63.269 1.00 85.14 105 ASN A CA 1
ATOM 784 C C . ASN A 1 105 ? -53.343 14.331 63.970 1.00 84.89 105 ASN A C 1
ATOM 785 O O . ASN A 1 105 ? -54.339 13.616 63.929 1.00 87.34 105 ASN A O 1
ATOM 790 N N . ALA A 1 106 ? -52.218 13.966 64.577 1.00 83.98 106 ALA A N 1
ATOM 791 C CA . ALA A 1 106 ? -52.128 12.733 65.362 1.00 84.34 106 ALA A CA 1
ATOM 792 C C . ALA A 1 106 ? -52.745 12.906 66.754 1.00 84.45 106 ALA A C 1
ATOM 793 O O . ALA A 1 106 ? -53.076 11.919 67.407 1.00 85.20 106 ALA A O 1
ATOM 795 N N . GLY A 1 107 ? -52.876 14.156 67.206 1.00 85.47 107 GLY A N 1
ATOM 796 C CA . GLY A 1 107 ? -53.480 14.468 68.505 1.00 87.48 107 GLY A CA 1
ATOM 797 C C . GLY A 1 107 ? -52.557 14.999 69.594 1.00 87.36 107 GLY A C 1
ATOM 798 O O . GLY A 1 107 ? -53.023 15.506 70.615 1.00 88.78 107 GLY A O 1
ATOM 799 N N . ALA A 1 108 ? -51.250 14.879 69.383 1.00 85.64 108 ALA A N 1
ATOM 800 C CA . ALA A 1 108 ? -50.257 15.366 70.334 1.00 85.58 108 ALA A CA 1
ATOM 801 C C . ALA A 1 108 ? -50.414 16.863 70.628 1.00 86.12 108 ALA A C 1
ATOM 802 O O . ALA A 1 108 ? -50.775 17.644 69.747 1.00 85.89 108 ALA A O 1
ATOM 804 N N . GLU A 1 109 ? -50.145 17.251 71.871 1.00 86.02 109 GLU A N 1
ATOM 805 C CA . GLU A 1 109 ? -50.241 18.646 72.267 1.00 86.89 109 GLU A CA 1
ATOM 806 C C . GLU A 1 109 ? -48.929 19.387 72.034 1.00 86.98 109 GLU A C 1
ATOM 807 O O . GLU A 1 109 ? -47.884 19.011 72.573 1.00 87.18 109 GLU A O 1
ATOM 813 N N . ILE A 1 110 ? -49.000 20.445 71.233 1.00 87.33 110 ILE A N 1
ATOM 814 C CA . ILE A 1 110 ? -47.830 21.245 70.875 1.00 86.29 110 ILE A CA 1
ATOM 815 C C . ILE A 1 110 ? -47.764 22.494 71.748 1.00 87.21 110 ILE A C 1
ATOM 816 O O . ILE A 1 110 ? -48.757 23.216 71.887 1.00 88.58 110 ILE A O 1
ATOM 821 N N . LEU A 1 111 ? -46.596 22.739 72.336 1.00 86.33 111 LEU A N 1
ATOM 822 C CA . LEU A 1 111 ? -46.344 23.968 73.082 1.00 87.18 111 LEU A CA 1
ATOM 823 C C . LEU A 1 111 ? -44.964 24.488 72.746 1.00 86.51 111 LEU A C 1
ATOM 824 O O . LEU A 1 111 ? -44.034 23.705 72.548 1.00 85.23 111 LEU A O 1
ATOM 829 N N . ASP A 1 112 ? -44.843 25.811 72.675 1.00 87.45 112 ASP A N 1
ATOM 830 C CA . ASP A 1 112 ? -43.587 26.463 72.305 1.00 86.71 112 ASP A CA 1
ATOM 831 C C . ASP A 1 112 ? -42.949 27.063 73.555 1.00 87.01 112 ASP A C 1
ATOM 832 O O . ASP A 1 112 ? -43.327 28.140 74.028 1.00 88.54 112 ASP A O 1
ATOM 837 N N . THR A 1 113 ? -41.981 26.329 74.083 1.00 85.64 113 THR A N 1
ATOM 838 C CA . THR A 1 113 ? -41.352 26.625 75.355 1.00 86.91 113 THR A CA 1
ATOM 839 C C . THR A 1 113 ? -40.136 25.723 75.472 1.00 85.44 113 THR A C 1
ATOM 840 O O . THR A 1 113 ? -40.101 24.646 74.881 1.00 84.36 113 THR A O 1
ATOM 844 N N . ARG A 1 114 ? -39.129 26.173 76.207 1.00 85.23 114 ARG A N 1
ATOM 845 C CA . ARG A 1 114 ? -38.077 25.281 76.666 1.00 84.38 114 ARG A CA 1
ATOM 846 C C . ARG A 1 114 ? -38.668 24.459 77.824 1.00 86.42 114 ARG A C 1
ATOM 847 O O . ARG A 1 114 ? -39.508 24.964 78.586 1.00 88.13 114 ARG A O 1
ATOM 855 N N . ALA A 1 115 ? -38.260 23.193 77.932 1.00 85.71 115 ALA A N 1
ATOM 856 C CA . ALA A 1 115 ? -38.683 22.328 79.036 1.00 87.34 115 ALA A CA 1
ATOM 857 C C . ALA A 1 115 ? -37.481 21.812 79.836 1.00 89.07 115 ALA A C 1
ATOM 858 O O . ALA A 1 115 ? -36.448 21.439 79.262 1.00 85.87 115 ALA A O 1
ATOM 860 N N . GLU A 1 116 ? -37.615 21.815 81.163 1.00 90.62 116 GLU A N 1
ATOM 861 C CA . GLU A 1 116 ? -36.599 21.247 82.042 1.00 89.62 116 GLU A CA 1
ATOM 862 C C . GLU A 1 116 ? -37.198 20.192 82.947 1.00 91.12 116 GLU A C 1
ATOM 863 O O . GLU A 1 116 ? -38.421 20.017 83.007 1.00 91.68 116 GLU A O 1
ATOM 869 N N . LEU A 1 117 ? -36.323 19.494 83.657 1.00 92.94 117 LEU A N 1
ATOM 870 C CA . LEU A 1 117 ? -36.738 18.387 84.490 1.00 92.45 117 LEU A CA 1
ATOM 871 C C . LEU A 1 117 ? -36.771 18.731 85.959 1.00 93.47 117 LEU A C 1
ATOM 872 O O . LEU A 1 117 ? -35.762 19.160 86.530 1.00 94.59 117 LEU A O 1
ATOM 877 N N . ALA A 1 118 ? -37.954 18.551 86.545 1.00 95.65 118 ALA A N 1
ATOM 878 C CA . ALA A 1 118 ? -38.163 18.580 87.993 1.00 99.31 118 ALA A CA 1
ATOM 879 C C . ALA A 1 118 ? -37.752 17.233 88.616 1.00 104.44 118 ALA A C 1
ATOM 880 O O . ALA A 1 118 ? -36.550 16.932 88.715 1.00 104.36 118 ALA A O 1
ATOM 882 N N . GLY A 1 119 ? -38.745 16.431 89.021 1.00 104.58 119 GLY A N 1
ATOM 883 C CA . GLY A 1 119 ? -38.526 15.061 89.507 1.00 105.90 119 GLY A CA 1
ATOM 884 C C . GLY A 1 119 ? -38.064 14.094 88.413 1.00 105.12 119 GLY A C 1
ATOM 885 O O . GLY A 1 119 ? -37.365 14.490 87.470 1.00 102.10 119 GLY A O 1
ATOM 886 N N . PRO A 1 120 ? -38.417 12.801 88.544 1.00 104.99 120 PRO A N 1
ATOM 887 C CA . PRO A 1 120 ? -38.113 11.870 87.455 1.00 101.04 120 PRO A CA 1
ATOM 888 C C . PRO A 1 120 ? -39.348 11.509 86.607 1.00 100.54 120 PRO A C 1
ATOM 889 O O . PRO A 1 120 ? -39.237 10.719 85.666 1.00 96.71 120 PRO A O 1
ATOM 893 N N . ASN A 1 121 ? -40.507 12.075 86.957 1.00 101.51 121 ASN A N 1
ATOM 894 C CA . ASN A 1 121 ? -41.733 11.944 86.162 1.00 99.08 121 ASN A CA 1
ATOM 895 C C . ASN A 1 121 ? -42.398 13.301 85.984 1.00 97.72 121 ASN A C 1
ATOM 896 O O . ASN A 1 121 ? -43.539 13.378 85.542 1.00 96.88 121 ASN A O 1
ATOM 901 N N . THR A 1 122 ? -41.669 14.362 86.327 1.00 98.90 122 THR A N 1
ATOM 902 C CA . THR A 1 122 ? -42.195 15.727 86.341 1.00 97.60 122 THR A CA 1
ATOM 903 C C . THR A 1 122 ? -41.351 16.679 85.488 1.00 95.49 122 THR A C 1
ATOM 904 O O . THR A 1 122 ? -40.131 16.753 85.638 1.00 96.04 122 THR A O 1
ATOM 908 N N . VAL A 1 123 ? -42.011 17.415 84.603 1.00 95.30 123 VAL A N 1
ATOM 909 C CA . VAL A 1 123 ? -41.328 18.306 83.673 1.00 94.21 123 VAL A CA 1
ATOM 910 C C . VAL A 1 123 ? -41.801 19.730 83.909 1.00 94.73 123 VAL A C 1
ATOM 911 O O . VAL A 1 123 ? -43.007 19.976 83.938 1.00 95.84 123 VAL A O 1
ATOM 915 N N . LYS A 1 124 ? -40.863 20.666 84.067 1.00 95.24 124 LYS A N 1
ATOM 916 C CA . LYS A 1 124 ? -41.222 22.091 84.148 1.00 96.72 124 LYS A CA 1
ATOM 917 C C . LYS A 1 124 ? -41.108 22.800 82.799 1.00 96.04 124 LYS A C 1
ATOM 918 O O . LYS A 1 124 ? -40.208 22.513 82.002 1.00 93.40 124 LYS A O 1
ATOM 924 N N . LEU A 1 125 ? -42.039 23.720 82.564 1.00 96.23 125 LEU A N 1
ATOM 925 C CA . LEU A 1 125 ? -42.152 24.436 81.302 1.00 94.71 125 LEU A CA 1
ATOM 926 C C . LEU A 1 125 ? -41.917 25.918 81.549 1.00 96.02 125 LEU A C 1
ATOM 927 O O . LEU A 1 125 ? -42.794 26.602 82.064 1.00 98.09 125 LEU A O 1
ATOM 932 N N . LEU A 1 126 ? -40.746 26.417 81.172 1.00 95.48 126 LEU A N 1
ATOM 933 C CA . LEU A 1 126 ? -40.334 27.761 81.581 1.00 96.09 126 LEU A CA 1
ATOM 934 C C . LEU A 1 126 ? -41.261 28.875 81.109 1.00 97.07 126 LEU A C 1
ATOM 935 O O . LEU A 1 126 ? -41.629 29.733 81.906 1.00 100.85 126 LEU A O 1
ATOM 940 N N . ALA A 1 127 ? -41.659 28.848 79.838 1.00 95.89 127 ALA A N 1
ATOM 941 C CA . ALA A 1 127 ? -42.476 29.924 79.250 1.00 97.24 127 ALA A CA 1
ATOM 942 C C . ALA A 1 127 ? -43.747 30.278 80.045 1.00 100.21 127 ALA A C 1
ATOM 943 O O . ALA A 1 127 ? -44.054 31.463 80.216 1.00 102.83 127 ALA A O 1
ATOM 945 N N . SER A 1 128 ? -44.477 29.270 80.529 1.00 98.13 128 SER A N 1
ATOM 946 C CA . SER A 1 128 ? -45.632 29.525 81.393 1.00 101.27 128 SER A CA 1
ATOM 947 C C . SER A 1 128 ? -45.255 29.529 82.883 1.00 100.78 128 SER A C 1
ATOM 948 O O . SER A 1 128 ? -46.008 30.032 83.720 1.00 102.44 128 SER A O 1
ATOM 951 N N . GLY A 1 129 ? -44.081 28.991 83.196 1.00 99.23 129 GLY A N 1
ATOM 952 C CA . GLY A 1 129 ? -43.645 28.802 84.571 1.00 99.48 129 GLY A CA 1
ATOM 953 C C . GLY A 1 129 ? -44.385 27.668 85.263 1.00 101.54 129 GLY A C 1
ATOM 954 O O . GLY A 1 129 ? -44.464 27.636 86.491 1.00 104.98 129 GLY A O 1
ATOM 955 N N . LYS A 1 130 ? -44.926 26.738 84.476 1.00 100.90 130 LYS A N 1
ATOM 956 C CA . LYS A 1 130 ? -45.710 25.599 84.993 1.00 102.42 130 LYS A CA 1
ATOM 957 C C . LYS A 1 130 ? -44.927 24.293 85.198 1.00 101.55 130 LYS A C 1
ATOM 958 O O . LYS A 1 130 ? -43.798 24.138 84.727 1.00 100.38 130 LYS A O 1
ATOM 964 N N . THR A 1 131 ? -45.573 23.3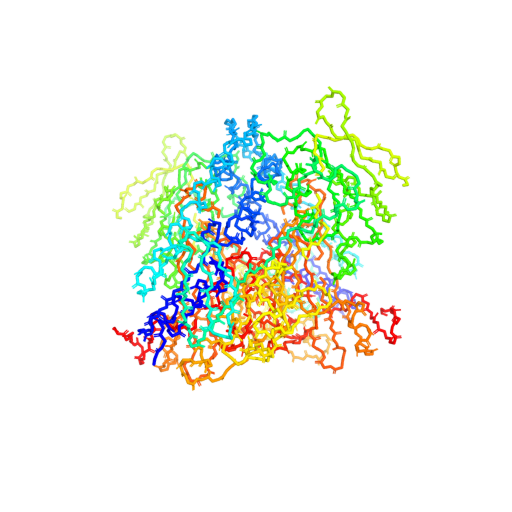55 85.887 1.00 103.39 131 THR A N 1
ATOM 965 C CA . THR A 1 131 ? -45.007 22.060 86.278 1.00 103.19 131 THR A CA 1
ATOM 966 C C . THR A 1 131 ? -45.938 20.949 85.796 1.00 101.92 131 THR A C 1
ATOM 967 O O . THR A 1 131 ? -47.141 20.976 86.086 1.00 104.70 131 THR A O 1
ATOM 971 N N . VAL A 1 132 ? -45.390 19.969 85.083 1.00 98.77 132 VAL A N 1
ATOM 972 C CA . VAL A 1 132 ? -46.209 18.920 84.467 1.00 98.91 132 VAL A CA 1
ATOM 973 C C . VAL A 1 132 ? -45.676 17.497 84.699 1.00 98.10 132 VAL A C 1
ATOM 974 O O . VAL A 1 132 ? -44.465 17.278 84.725 1.00 97.50 132 VAL A O 1
ATOM 978 N N . THR A 1 133 ? -46.583 16.535 84.859 1.00 98.36 133 THR A N 1
ATOM 979 C CA . THR A 1 133 ? -46.196 15.139 85.064 1.00 98.00 133 THR A CA 1
ATOM 980 C C . THR A 1 133 ? -46.485 14.253 83.842 1.00 96.68 133 THR A C 1
ATOM 981 O O . THR A 1 133 ? -47.533 14.381 83.198 1.00 96.41 133 THR A O 1
ATOM 985 N N . ALA A 1 134 ? -45.538 13.363 83.534 1.00 95.30 134 ALA A N 1
ATOM 986 C CA . ALA A 1 134 ? -45.714 12.329 82.516 1.00 93.13 134 ALA A CA 1
ATOM 987 C C . ALA A 1 134 ? -45.240 10.977 83.045 1.00 93.98 134 ALA A C 1
ATOM 988 O O . ALA A 1 134 ? -44.405 10.920 83.956 1.00 95.68 134 ALA A O 1
ATOM 990 N N . GLU A 1 135 ? -45.783 9.898 82.475 1.00 93.01 135 GLU A N 1
ATOM 991 C CA . GLU A 1 135 ? -45.397 8.526 82.828 1.00 94.55 135 GLU A CA 1
ATOM 992 C C . GLU A 1 135 ? -44.045 8.124 82.211 1.00 92.33 135 GLU A C 1
ATOM 993 O O . GLU A 1 135 ? -43.161 7.613 82.903 1.00 90.52 135 GLU A O 1
ATOM 999 N N . ARG A 1 136 ? -43.882 8.433 80.936 1.00 89.38 136 ARG A N 1
ATOM 1000 C CA . ARG A 1 136 ? -42.650 8.192 80.235 1.00 84.85 136 ARG A CA 1
ATOM 1001 C C . ARG A 1 136 ? -42.172 9.505 79.712 1.00 82.75 136 ARG A C 1
ATOM 1002 O O . ARG A 1 136 ? -42.967 10.337 79.367 1.00 84.61 136 ARG A O 1
ATOM 1010 N N . ILE A 1 137 ? -40.867 9.703 79.663 1.00 81.38 137 ILE A N 1
ATOM 1011 C CA . ILE A 1 137 ? -40.324 10.923 79.053 1.00 81.60 137 ILE A CA 1
ATOM 1012 C C . ILE A 1 137 ? -39.244 10.592 78.037 1.00 78.44 137 ILE A C 1
ATOM 1013 O O . ILE A 1 137 ? -38.444 9.687 78.253 1.00 77.57 137 ILE A O 1
ATOM 1018 N N . VAL A 1 138 ? -39.246 11.318 76.925 1.00 76.18 138 VAL A N 1
ATOM 1019 C CA . VAL A 1 138 ? -38.211 11.179 75.919 1.00 73.88 138 VAL A CA 1
ATOM 1020 C C . VAL A 1 138 ? -37.409 12.465 75.792 1.00 72.66 138 VAL A C 1
ATOM 1021 O O . VAL A 1 138 ? -37.965 13.534 75.588 1.00 74.24 138 VAL A O 1
ATOM 1025 N N . ILE A 1 139 ? -36.100 12.354 75.923 1.00 71.46 139 ILE A N 1
ATOM 1026 C CA . ILE A 1 139 ? -35.227 13.504 75.801 1.00 72.13 139 ILE A CA 1
ATOM 1027 C C . ILE A 1 139 ? -34.564 13.504 74.412 1.00 70.79 139 ILE A C 1
ATOM 1028 O O . ILE A 1 139 ? -33.490 12.929 74.214 1.00 69.15 139 ILE A O 1
ATOM 1033 N N . ALA A 1 140 ? -35.226 14.143 73.455 1.00 70.99 140 ALA A N 1
ATOM 1034 C CA . ALA A 1 140 ? -34.731 14.218 72.087 1.00 69.01 140 ALA A CA 1
ATOM 1035 C C . ALA A 1 140 ? -34.277 15.636 71.797 1.00 69.94 140 ALA A C 1
ATOM 1036 O O . ALA A 1 140 ? -34.773 16.312 70.893 1.00 72.90 140 ALA A O 1
ATOM 1038 N N . VAL A 1 141 ? -33.297 16.056 72.577 1.00 71.11 141 VAL A N 1
ATOM 1039 C CA . VAL A 1 141 ? -32.906 17.449 72.715 1.00 72.85 141 VAL A CA 1
ATOM 1040 C C . VAL A 1 141 ? -31.829 17.891 71.708 1.00 72.48 141 VAL A C 1
ATOM 1041 O O . VAL A 1 141 ? -31.670 19.086 71.441 1.00 72.44 141 VAL A O 1
ATOM 1045 N N . GLY A 1 142 ? -31.101 16.924 71.148 1.00 70.73 142 GLY A N 1
ATOM 1046 C CA . GLY A 1 142 ? -29.999 17.213 70.234 1.00 69.90 142 GLY A CA 1
ATOM 1047 C C . GLY A 1 142 ? -28.874 18.027 70.855 1.00 71.30 142 GLY A C 1
ATOM 1048 O O . GLY A 1 142 ? -28.911 18.345 72.046 1.00 72.06 142 GLY A O 1
ATOM 1049 N N . GLY A 1 143 ? -27.876 18.368 70.038 1.00 71.24 143 GLY A N 1
ATOM 1050 C CA . GLY A 1 143 ? -26.742 19.187 70.461 1.00 71.33 143 GLY A CA 1
ATOM 1051 C C . GLY A 1 143 ? -26.745 20.569 69.834 1.00 71.47 143 GLY A C 1
ATOM 1052 O O . GLY A 1 143 ? -27.784 21.051 69.397 1.00 71.28 143 GLY A O 1
ATOM 1053 N N . HIS A 1 144 ? -25.572 21.196 69.793 1.00 71.55 144 HIS A N 1
ATOM 1054 C CA . HIS A 1 144 ? -25.381 22.545 69.256 1.00 70.11 144 HIS A CA 1
ATOM 1055 C C . HIS A 1 144 ? -23.939 22.689 68.878 1.00 73.30 144 HIS A C 1
ATOM 1056 O O . HIS A 1 144 ? -23.110 21.915 69.358 1.00 73.80 144 HIS A O 1
ATOM 1063 N N . PRO A 1 145 ? -23.596 23.682 68.030 1.00 72.42 145 PRO A N 1
ATOM 1064 C CA . PRO A 1 145 ? -22.187 23.776 67.645 1.00 72.54 145 PRO A CA 1
ATOM 1065 C C . PRO A 1 145 ? -21.345 24.118 68.856 1.00 75.68 145 PRO A C 1
ATOM 1066 O O . PRO A 1 145 ? -21.807 24.833 69.739 1.00 75.57 145 PRO A O 1
ATOM 1070 N N . SER A 1 146 ? -20.129 23.584 68.899 1.00 79.37 146 SER A N 1
ATOM 1071 C CA . SER A 1 146 ? -19.219 23.820 70.014 1.00 80.17 146 SER A CA 1
ATOM 1072 C C . SER A 1 146 ? -18.809 25.286 70.120 1.00 80.67 146 SER A C 1
ATOM 1073 O O . SER A 1 146 ? -18.336 25.870 69.147 1.00 82.27 146 SER A O 1
ATOM 1076 N N . PRO A 1 147 ? -19.011 25.894 71.299 1.00 85.26 147 PRO A N 1
ATOM 1077 C CA . PRO A 1 147 ? -18.338 27.158 71.527 1.00 85.91 147 PRO A CA 1
ATOM 1078 C C . PRO A 1 147 ? -16.931 26.834 72.007 1.00 88.23 147 PRO A C 1
ATOM 1079 O O . PRO A 1 147 ? -16.727 25.861 72.756 1.00 88.88 147 PRO A O 1
ATOM 1083 N N . HIS A 1 148 ? -15.961 27.620 71.558 1.00 88.31 148 HIS A N 1
ATOM 1084 C CA . HIS A 1 148 ? -14.588 27.353 71.912 1.00 87.99 148 HIS A CA 1
ATOM 1085 C C . HIS A 1 148 ? -14.082 28.421 72.816 1.00 87.71 148 HIS A C 1
ATOM 1086 O O . HIS A 1 148 ? -13.131 29.136 72.475 1.00 88.66 148 HIS A O 1
ATOM 1093 N N . ASP A 1 149 ? -14.707 28.524 73.993 1.00 88.32 149 ASP A N 1
ATOM 1094 C CA . ASP A 1 149 ? -14.474 29.651 74.908 1.00 88.87 149 ASP A CA 1
ATOM 1095 C C . ASP A 1 149 ? -12.998 29.853 75.267 1.00 89.63 149 ASP A C 1
ATOM 1096 O O . ASP A 1 149 ? -12.601 30.919 75.731 1.00 89.96 149 ASP A O 1
ATOM 1101 N N . ALA A 1 150 ? -12.195 28.824 75.020 1.00 89.70 150 ALA A N 1
ATOM 1102 C CA . ALA A 1 150 ? -10.757 28.890 75.238 1.00 89.12 150 ALA A CA 1
ATOM 1103 C C . ALA A 1 150 ? -10.026 29.743 74.188 1.00 88.83 150 ALA A C 1
ATOM 1104 O O . ALA A 1 150 ? -8.991 30.343 74.492 1.00 87.60 150 ALA A O 1
ATOM 1106 N N . LEU A 1 151 ? -10.551 29.802 72.964 1.00 88.09 151 LEU A N 1
ATOM 1107 C CA . LEU A 1 151 ? -9.934 30.630 71.924 1.00 84.39 151 LEU A CA 1
ATOM 1108 C C . LEU A 1 151 ? -10.216 32.127 72.118 1.00 85.65 151 LEU A C 1
ATOM 1109 O O . LEU A 1 151 ? -11.384 32.539 72.143 1.00 84.03 151 LEU A O 1
ATOM 1114 N N . PRO A 1 152 ? -9.148 32.948 72.243 1.00 86.93 152 PRO A N 1
ATOM 1115 C CA . PRO A 1 152 ? -9.337 34.404 72.293 1.00 86.42 152 PRO A CA 1
ATOM 1116 C C . PRO A 1 152 ? -10.091 34.893 71.059 1.00 85.34 152 PRO A C 1
ATOM 1117 O O . PRO A 1 152 ? -9.814 34.441 69.946 1.00 84.77 152 PRO A O 1
ATOM 1121 N N . GLY A 1 153 ? -11.055 35.784 71.257 1.00 84.52 153 GLY A N 1
ATOM 1122 C CA . GLY A 1 153 ? -11.792 36.359 70.141 1.00 84.20 153 GLY A CA 1
ATOM 1123 C C . GLY A 1 153 ? -12.716 35.398 69.408 1.00 82.46 153 GLY A C 1
ATOM 1124 O O . GLY A 1 153 ? -13.060 35.630 68.250 1.00 80.18 153 GLY A O 1
ATOM 1125 N N . HIS A 1 154 ? -13.124 34.325 70.083 1.00 81.56 154 HIS A N 1
ATOM 1126 C CA . HIS A 1 154 ? -14.067 33.354 69.518 1.00 79.17 154 HIS A CA 1
ATOM 1127 C C . HIS A 1 154 ? -15.408 33.968 69.247 1.00 79.69 154 HIS A C 1
ATOM 1128 O O . HIS A 1 154 ? -16.122 33.546 68.336 1.00 77.82 154 HIS A O 1
ATOM 1135 N N . GLU A 1 155 ? -15.761 34.977 70.040 1.00 81.41 155 GLU A N 1
ATOM 1136 C CA . GLU A 1 155 ? -17.032 35.676 69.892 1.00 80.54 155 GLU A CA 1
ATOM 1137 C C . GLU A 1 155 ? -17.103 36.448 68.558 1.00 80.11 155 GLU A C 1
ATOM 1138 O O . GLU A 1 155 ? -18.127 37.029 68.216 1.00 80.05 155 GLU A O 1
ATOM 1144 N N . LEU A 1 156 ? -16.015 36.423 67.798 1.00 79.28 156 LEU A N 1
ATOM 1145 C CA . LEU A 1 156 ? -15.970 37.085 66.498 1.00 79.03 156 LEU A CA 1
ATOM 1146 C C . LEU A 1 156 ? -16.234 36.105 65.336 1.00 76.00 156 LEU A C 1
ATOM 1147 O O . LEU A 1 156 ? -16.390 36.516 64.178 1.00 74.58 156 LEU A O 1
ATOM 1152 N N . CYS A 1 157 ? -16.305 34.817 65.661 1.00 73.85 157 CYS A N 1
ATOM 1153 C CA . CYS A 1 157 ? -16.423 33.772 64.664 1.00 70.67 157 CYS A CA 1
ATOM 1154 C C . CYS A 1 157 ? -17.861 33.369 64.427 1.00 69.76 157 CYS A C 1
ATOM 1155 O O . CYS A 1 157 ? -18.758 33.816 65.138 1.00 71.95 157 CYS A O 1
ATOM 1158 N N . ILE A 1 158 ? -18.090 32.530 63.422 1.00 68.99 158 ILE A N 1
ATOM 1159 C CA . ILE A 1 158 ? -19.439 32.055 63.149 1.00 69.30 158 ILE A CA 1
ATOM 1160 C C . ILE A 1 158 ? -19.570 30.535 63.250 1.00 69.13 158 ILE A C 1
ATOM 1161 O O . ILE A 1 158 ? -18.578 29.808 63.192 1.00 68.04 158 ILE A O 1
ATOM 1166 N N . THR A 1 159 ? -20.801 30.066 63.435 1.00 70.23 159 THR A N 1
ATOM 1167 C CA . THR A 1 159 ? -21.086 28.640 63.370 1.00 69.09 159 THR A CA 1
ATOM 1168 C C . THR A 1 159 ? -22.043 28.407 62.216 1.00 70.07 159 THR A C 1
ATOM 1169 O O . THR A 1 159 ? -22.493 29.354 61.569 1.00 69.75 159 THR A O 1
ATOM 1173 N N . SER A 1 160 ? -22.361 27.144 61.969 1.00 68.72 160 SER A N 1
ATOM 1174 C CA . SER A 1 160 ? -23.374 26.797 60.995 1.00 67.37 160 SER A CA 1
ATOM 1175 C C . SER A 1 160 ? -24.749 27.394 61.346 1.00 69.38 160 SER A C 1
ATOM 1176 O O . SER A 1 160 ? -25.615 27.559 60.477 1.00 68.59 160 SER A O 1
ATOM 1179 N N . ASN A 1 161 ? -24.959 27.722 62.616 1.00 69.74 161 ASN A N 1
ATOM 1180 C CA . ASN A 1 161 ? -26.157 28.441 62.970 1.00 69.50 161 ASN A CA 1
ATOM 1181 C C . ASN A 1 161 ? -26.222 29.735 62.178 1.00 70.83 161 ASN A C 1
ATOM 1182 O O . ASN A 1 161 ? -27.232 30.009 61.543 1.00 74.13 161 ASN A O 1
ATOM 1187 N N . GLU A 1 162 ? -25.132 30.503 62.166 1.00 71.52 162 GLU A N 1
ATOM 1188 C CA . GLU A 1 162 ? -25.130 31.813 61.504 1.00 72.45 162 GLU A CA 1
ATOM 1189 C C . GLU A 1 162 ? -24.755 31.744 60.048 1.00 70.20 162 GLU A C 1
ATOM 1190 O O . GLU A 1 162 ? -24.897 32.737 59.330 1.00 70.98 162 GLU A O 1
ATOM 1196 N N . ALA A 1 163 ? -24.255 30.600 59.608 1.00 68.90 163 ALA A N 1
ATOM 1197 C CA . ALA A 1 163 ? -23.703 30.525 58.269 1.00 68.14 163 ALA A CA 1
ATOM 1198 C C . ALA A 1 163 ? -24.794 30.725 57.236 1.00 68.01 163 ALA A C 1
ATOM 1199 O O . ALA A 1 163 ? -24.662 31.543 56.318 1.00 68.40 163 ALA A O 1
ATOM 1201 N N . PHE A 1 164 ? -25.895 30.004 57.407 1.00 67.35 164 PHE A N 1
ATOM 1202 C CA . PHE A 1 164 ? -26.994 30.086 56.459 1.00 67.04 164 PHE A CA 1
ATOM 1203 C C . PHE A 1 164 ? -27.583 31.484 56.370 1.00 68.04 164 PHE A C 1
ATOM 1204 O O . PHE A 1 164 ? -28.109 31.869 55.318 1.00 68.22 164 PHE A O 1
ATOM 1212 N N . ASP A 1 165 ? -27.478 32.240 57.461 1.00 67.78 165 ASP A N 1
ATOM 1213 C CA . ASP A 1 165 ? -28.195 33.500 57.582 1.00 69.27 165 ASP A CA 1
ATOM 1214 C C . ASP A 1 165 ? -27.318 34.735 57.722 1.00 70.26 165 ASP A C 1
ATOM 1215 O O . ASP A 1 165 ? -27.780 35.752 58.242 1.00 71.70 165 ASP A O 1
ATOM 1220 N N . LEU A 1 166 ? -26.070 34.672 57.268 1.00 69.49 166 LEU A N 1
ATOM 1221 C CA . LEU A 1 166 ? -25.238 35.873 57.297 1.00 71.28 166 LEU A CA 1
ATOM 1222 C C . LEU A 1 166 ? -25.993 37.023 56.621 1.00 71.75 166 LEU A C 1
ATOM 1223 O O . LEU A 1 166 ? -26.640 36.817 55.594 1.00 71.32 166 LEU A O 1
ATOM 1228 N N . PRO A 1 167 ? -25.945 38.228 57.214 1.00 73.11 167 PRO A N 1
ATOM 1229 C CA . PRO A 1 167 ? -26.632 39.376 56.616 1.00 74.12 167 PRO A CA 1
ATOM 1230 C C . PRO A 1 167 ? -26.092 39.777 55.240 1.00 73.17 167 PRO A C 1
ATOM 1231 O O . PRO A 1 167 ? -26.797 40.435 54.471 1.00 72.76 167 PRO A O 1
ATOM 1235 N N . ALA A 1 168 ? -24.850 39.400 54.950 1.00 73.08 168 ALA A N 1
ATOM 1236 C CA . ALA A 1 168 ? -24.260 39.605 53.627 1.00 71.57 168 ALA A CA 1
ATOM 1237 C C . ALA A 1 168 ? -23.315 38.464 53.320 1.00 71.35 168 ALA A C 1
ATOM 1238 O O . ALA A 1 168 ? -22.878 37.728 54.216 1.00 71.97 168 ALA A O 1
ATOM 1240 N N . LEU A 1 169 ? -22.998 38.316 52.046 1.00 70.32 169 LEU A N 1
ATOM 1241 C CA . LEU A 1 169 ? -22.101 37.268 51.619 1.00 69.79 169 LEU A CA 1
ATOM 1242 C C . LEU A 1 169 ? -20.655 37.732 51.768 1.00 70.73 169 LEU A C 1
ATOM 1243 O O . LEU A 1 169 ? -20.260 38.725 51.158 1.00 71.25 169 LEU A O 1
ATOM 1248 N N . PRO A 1 170 ? -19.853 37.009 52.573 1.00 71.21 170 PRO A N 1
ATOM 1249 C CA . PRO A 1 170 ? -18.443 37.398 52.724 1.00 71.16 170 PRO A CA 1
ATOM 1250 C C . PRO A 1 170 ? -17.723 37.309 51.388 1.00 70.87 170 PRO A C 1
ATOM 1251 O O . PRO A 1 170 ? -18.067 36.473 50.542 1.00 70.33 170 PRO A O 1
ATOM 1255 N N . GLU A 1 171 ? -16.758 38.190 51.193 1.00 72.68 171 GLU A N 1
ATOM 1256 C CA . GLU A 1 171 ? -15.933 38.155 50.007 1.00 73.83 171 GLU A CA 1
ATOM 1257 C C . GLU A 1 171 ? -14.793 37.164 50.269 1.00 72.94 171 GLU A C 1
ATOM 1258 O O . GLU A 1 171 ? -14.245 36.573 49.332 1.00 73.73 171 GLU A O 1
ATOM 1264 N N . SER A 1 172 ? -14.466 36.964 51.548 1.00 71.23 172 SER A N 1
ATOM 1265 C CA . SER A 1 172 ? -13.542 35.908 51.963 1.00 70.73 172 SER A CA 1
ATOM 1266 C C . SER A 1 172 ? -14.027 35.221 53.242 1.00 69.71 172 SER A C 1
ATOM 1267 O O . SER A 1 172 ? -14.608 35.875 54.116 1.00 69.56 172 SER A O 1
ATOM 1270 N N . ILE A 1 173 ? -13.809 33.901 53.320 1.00 68.14 173 ILE A N 1
ATOM 1271 C CA . ILE A 1 173 ? -14.062 33.107 54.534 1.00 67.41 173 ILE A CA 1
ATOM 1272 C C . ILE A 1 173 ? -12.884 32.180 54.887 1.00 67.34 173 ILE A C 1
ATOM 1273 O O . ILE A 1 173 ? -12.192 31.660 54.005 1.00 67.51 173 ILE A O 1
ATOM 1278 N N . LEU A 1 174 ? -12.671 31.980 56.184 1.00 67.17 174 LEU A N 1
ATOM 1279 C CA . LEU A 1 174 ? -11.720 30.995 56.655 1.00 68.14 174 LEU A CA 1
ATOM 1280 C C . LEU A 1 174 ? -12.432 30.027 57.572 1.00 66.45 174 LEU A C 1
ATOM 1281 O O . LEU A 1 174 ? -12.964 30.438 58.602 1.00 66.70 174 LEU A O 1
ATOM 1286 N N . ILE A 1 175 ? -12.411 28.748 57.201 1.00 66.06 175 ILE A N 1
ATOM 1287 C CA . ILE A 1 175 ? -13.084 27.701 57.958 1.00 66.24 175 ILE A CA 1
ATOM 1288 C C . ILE A 1 175 ? -12.140 26.712 58.631 1.00 68.74 175 ILE A C 1
ATOM 1289 O O . ILE A 1 175 ? -11.517 25.888 57.971 1.00 68.60 175 ILE A O 1
ATOM 1294 N N . ALA A 1 176 ? -12.075 26.786 59.956 1.00 69.77 176 ALA A N 1
ATOM 1295 C CA . ALA A 1 176 ? -11.424 25.769 60.770 1.00 70.08 176 ALA A CA 1
ATOM 1296 C C . ALA A 1 176 ? -12.329 24.538 60.931 1.00 69.17 176 ALA A C 1
ATOM 1297 O O . ALA A 1 176 ? -13.541 24.664 61.171 1.00 69.47 176 ALA A O 1
ATOM 1299 N N . GLY A 1 177 ? -11.748 23.353 60.800 1.00 68.08 177 GLY A N 1
ATOM 1300 C CA . GLY A 1 177 ? -12.502 22.109 60.948 1.00 66.43 177 GLY A CA 1
ATOM 1301 C C . GLY A 1 177 ? -12.125 21.164 59.827 1.00 65.45 177 GLY A C 1
ATOM 1302 O O . GLY A 1 177 ? -11.793 21.609 58.732 1.00 66.92 177 GLY A O 1
ATOM 1303 N N . GLY A 1 178 ? -12.174 19.862 60.087 1.00 68.18 178 GLY A N 1
ATOM 1304 C CA . GLY A 1 178 ? -11.861 18.871 59.058 1.00 69.78 178 GLY A CA 1
ATOM 1305 C C . GLY A 1 178 ? -12.967 17.897 58.693 1.00 66.07 178 GLY A C 1
ATOM 1306 O O . GLY A 1 178 ? -12.808 17.103 57.774 1.00 66.25 178 GLY A O 1
ATOM 1307 N N . GLY A 1 179 ? -14.087 17.944 59.406 1.00 64.61 179 GLY A N 1
ATOM 1308 C CA . GLY A 1 179 ? -15.169 17.007 59.176 1.00 63.03 179 GLY A CA 1
ATOM 1309 C C . GLY A 1 179 ? -16.084 17.405 58.037 1.00 63.62 179 GLY A C 1
ATOM 1310 O O . GLY A 1 179 ? -15.833 18.382 57.304 1.00 64.09 179 GLY A O 1
ATOM 1311 N N . TYR A 1 180 ? -17.167 16.654 57.894 1.00 62.76 180 TYR A N 1
ATOM 1312 C CA . TYR A 1 180 ? -18.058 16.843 56.772 1.00 62.25 180 TYR A CA 1
ATOM 1313 C C . TYR A 1 180 ? -18.721 18.230 56.713 1.00 62.52 180 TYR A C 1
ATOM 1314 O O . TYR A 1 180 ? -19.016 18.719 55.608 1.00 61.54 180 TYR A O 1
ATOM 1323 N N . ILE A 1 181 ? -18.951 18.857 57.872 1.00 61.94 181 ILE A N 1
ATOM 1324 C CA . ILE A 1 181 ? -19.562 20.195 57.907 1.00 61.97 181 ILE A CA 1
ATOM 1325 C C . ILE A 1 181 ? -18.643 21.231 57.296 1.00 61.83 181 ILE A C 1
ATOM 1326 O O . ILE A 1 181 ? -19.064 22.038 56.467 1.00 60.34 181 ILE A O 1
ATOM 1331 N N . ALA A 1 182 ? -17.383 21.175 57.716 1.00 63.10 182 ALA A N 1
ATOM 1332 C CA . ALA A 1 182 ? -16.351 22.063 57.236 1.00 61.72 182 ALA A CA 1
ATOM 1333 C C . ALA A 1 182 ? -16.242 21.943 55.722 1.00 61.49 182 ALA A C 1
ATOM 1334 O O . ALA A 1 182 ? -16.373 22.937 55.013 1.00 60.93 182 ALA A O 1
ATOM 1336 N N . VAL A 1 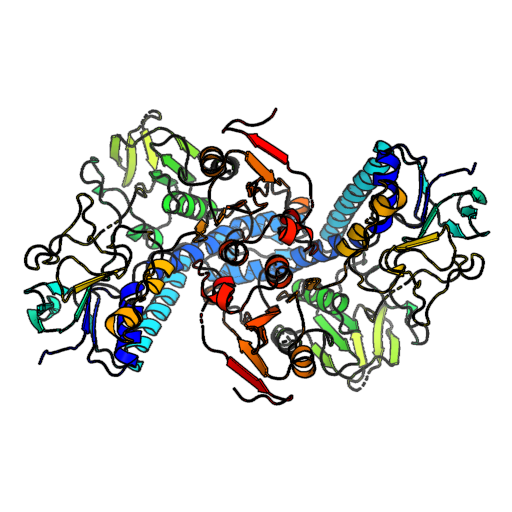183 ? -16.054 20.729 55.220 1.00 60.90 183 VAL A N 1
ATOM 1337 C CA . VAL A 1 183 ? -15.822 20.565 53.794 1.00 59.38 183 VAL A CA 1
ATOM 1338 C C . VAL A 1 183 ? -17.026 20.941 52.932 1.00 60.93 183 VAL A C 1
ATOM 1339 O O . VAL A 1 183 ? -16.848 21.482 51.842 1.00 61.89 183 VAL A O 1
ATOM 1343 N N . GLU A 1 184 ? -18.238 20.683 53.428 1.00 60.90 184 GLU A N 1
ATOM 1344 C CA . GLU A 1 184 ? -19.461 21.087 52.740 1.00 60.11 184 GLU A CA 1
ATOM 1345 C C . GLU A 1 184 ? -19.542 22.605 52.588 1.00 60.81 184 GLU A C 1
ATOM 1346 O O . GLU A 1 184 ? -19.636 23.128 51.477 1.00 61.50 184 GLU A O 1
ATOM 1352 N N . PHE A 1 185 ? -19.480 23.316 53.702 1.00 61.06 185 PHE A N 1
ATOM 1353 C CA . PHE A 1 185 ? -19.526 24.763 53.659 1.00 61.50 185 PHE A CA 1
ATOM 1354 C C . PHE A 1 185 ? -18.450 25.384 52.780 1.00 62.63 185 PHE A C 1
ATOM 1355 O O . PHE A 1 185 ? -18.749 26.241 51.957 1.00 62.72 185 PHE A O 1
ATOM 1363 N N . ALA A 1 186 ? -17.211 24.930 52.939 1.00 62.60 186 ALA A N 1
ATOM 1364 C CA . ALA A 1 186 ? -16.115 25.407 52.115 1.00 63.17 186 ALA A CA 1
ATOM 1365 C C . ALA A 1 186 ? -16.463 25.269 50.656 1.00 63.43 186 ALA A C 1
ATOM 1366 O O . ALA A 1 186 ? -16.218 26.174 49.861 1.00 65.54 186 ALA A O 1
ATOM 1368 N N . ASN A 1 187 ? -17.044 24.135 50.297 1.00 62.73 187 ASN A N 1
ATOM 1369 C CA . ASN A 1 187 ? -17.497 23.952 48.927 1.00 64.40 187 ASN A CA 1
ATOM 1370 C C . ASN A 1 187 ? -18.681 24.849 48.560 1.00 63.35 187 ASN A C 1
ATOM 1371 O O . ASN A 1 187 ? -18.720 25.383 47.450 1.00 62.78 187 ASN A O 1
ATOM 1376 N N . ILE A 1 188 ? -19.625 25.022 49.485 1.00 61.48 188 ILE A N 1
ATOM 1377 C CA . ILE A 1 188 ? -20.764 25.884 49.217 1.00 61.94 188 ILE A CA 1
ATOM 1378 C C . ILE A 1 188 ? -20.242 27.298 48.944 1.00 63.13 188 ILE A C 1
ATOM 1379 O O . ILE A 1 188 ? -20.467 27.856 47.868 1.00 63.18 188 ILE A O 1
ATOM 1384 N N . PHE A 1 189 ? -19.502 27.857 49.893 1.00 63.14 189 PHE A N 1
ATOM 1385 C CA . PHE A 1 189 ? -19.004 29.213 49.739 1.00 64.12 189 PHE A CA 1
ATOM 1386 C C . PHE A 1 189 ? -18.135 29.383 48.506 1.00 65.06 189 PHE A C 1
ATOM 1387 O O . PHE A 1 189 ? -18.293 30.364 47.782 1.00 66.05 189 PHE A O 1
ATOM 1395 N N . HIS A 1 190 ? -17.240 28.431 48.254 1.00 64.54 190 HIS A N 1
ATOM 1396 C CA . HIS A 1 190 ? -16.370 28.529 47.082 1.00 66.06 190 HIS A CA 1
ATOM 1397 C C . HIS A 1 190 ? -17.171 28.613 45.826 1.00 66.19 190 HIS A C 1
ATOM 1398 O O . HIS A 1 190 ? -16.951 29.505 45.015 1.00 67.03 190 HIS A O 1
ATOM 1405 N N . GLY A 1 191 ? -18.108 27.677 45.669 1.00 65.56 191 GLY A N 1
ATOM 1406 C CA . GLY A 1 191 ? -19.024 27.641 44.536 1.00 65.53 191 GLY A CA 1
ATOM 1407 C C . GLY A 1 191 ? -19.686 28.983 44.313 1.00 66.23 191 GLY A C 1
ATOM 1408 O O . GLY A 1 191 ? -19.910 29.391 43.168 1.00 67.81 191 GLY A O 1
ATOM 1409 N N . LEU A 1 192 ? -19.971 29.683 45.409 1.00 65.52 192 LEU A N 1
ATOM 1410 C CA . LEU A 1 192 ? -20.621 30.986 45.338 1.00 66.13 192 LEU A CA 1
ATOM 1411 C C . LEU A 1 192 ? -19.664 32.190 45.148 1.00 67.20 192 LEU A C 1
ATOM 1412 O O . LEU A 1 192 ? -20.105 33.342 45.117 1.00 67.28 192 LEU A O 1
ATOM 1417 N N . GLY A 1 193 ? -18.368 31.919 44.995 1.00 67.43 193 GLY A N 1
ATOM 1418 C CA . GLY A 1 193 ? -17.382 32.951 44.668 1.00 67.40 193 GLY A CA 1
ATOM 1419 C C . GLY A 1 193 ? -16.687 33.578 45.864 1.00 68.22 193 GLY A C 1
ATOM 1420 O O . GLY A 1 193 ? -15.955 34.558 45.712 1.00 69.24 193 GLY A O 1
ATOM 1421 N N . VAL A 1 194 ? -16.934 33.038 47.056 1.00 67.13 194 VAL A N 1
ATOM 1422 C CA . VAL A 1 194 ? -16.221 33.459 48.248 1.00 66.59 194 VAL A CA 1
ATOM 1423 C C . VAL A 1 194 ? -14.814 32.918 48.139 1.00 67.54 194 VAL A C 1
ATOM 1424 O O . VAL A 1 194 ? -14.639 31.732 47.868 1.00 67.30 194 VAL A O 1
ATOM 1428 N N . LYS A 1 195 ? -13.815 33.779 48.326 1.00 68.40 195 LYS A N 1
ATOM 1429 C CA . LYS A 1 195 ? -12.432 33.325 48.470 1.00 69.26 195 LYS A CA 1
ATOM 1430 C C . LYS A 1 195 ? -12.362 32.445 49.719 1.00 68.59 195 LYS A C 1
ATOM 1431 O O . LYS A 1 195 ? -12.473 32.945 50.837 1.00 69.36 195 LYS A O 1
ATOM 1437 N N . THR A 1 196 ? -12.212 31.136 49.522 1.00 67.02 196 THR A N 1
ATOM 1438 C CA . THR A 1 196 ? -12.365 30.158 50.617 1.00 67.30 196 THR A CA 1
ATOM 1439 C C . THR A 1 196 ? -11.048 29.556 51.113 1.00 67.82 196 THR A C 1
ATOM 1440 O O . THR A 1 196 ? -10.250 29.086 50.317 1.00 69.45 196 THR A O 1
ATOM 1444 N N . THR A 1 197 ? -10.831 29.559 52.427 1.00 68.54 197 THR A N 1
ATOM 1445 C CA . THR A 1 197 ? -9.679 28.859 53.021 1.00 70.12 197 THR A CA 1
ATOM 1446 C C . THR A 1 197 ? -10.130 27.908 54.128 1.00 68.97 197 THR A C 1
ATOM 1447 O O . THR A 1 197 ? -10.948 28.270 54.973 1.00 68.05 197 THR A O 1
ATOM 1451 N N . LEU A 1 198 ? -9.591 26.695 54.120 1.00 69.62 198 LEU A N 1
ATOM 1452 C CA . LEU A 1 198 ? -9.931 25.680 55.127 1.00 69.08 198 LEU A CA 1
ATOM 1453 C C . LEU A 1 198 ? -8.702 25.284 55.945 1.00 71.14 198 LEU A C 1
ATOM 1454 O O . LEU A 1 198 ? -7.636 25.003 55.377 1.00 71.21 198 LEU A O 1
ATOM 1459 N N . ILE A 1 199 ? -8.846 25.277 57.271 1.00 71.37 199 ILE A N 1
ATOM 1460 C CA . ILE A 1 199 ? -7.735 24.908 58.154 1.00 72.82 199 ILE A CA 1
ATOM 1461 C C . ILE A 1 199 ? -8.128 23.840 59.179 1.00 74.46 199 ILE A C 1
ATOM 1462 O O . ILE A 1 199 ? -9.242 23.831 59.714 1.00 71.47 199 ILE A O 1
ATOM 1467 N N . TYR A 1 200 ? -7.194 22.930 59.433 1.00 75.53 200 TYR A N 1
ATOM 1468 C CA . TYR A 1 200 ? -7.474 21.729 60.202 1.00 74.80 200 TYR A CA 1
ATOM 1469 C C . TYR A 1 200 ? -6.247 21.282 60.953 1.00 76.66 200 TYR A C 1
ATOM 1470 O O . TYR A 1 200 ? -5.153 21.314 60.425 1.00 78.11 200 TYR A O 1
ATOM 1479 N N . ARG A 1 201 ? -6.456 20.843 62.184 1.00 77.58 201 ARG A N 1
ATOM 1480 C CA . ARG A 1 201 ? -5.369 20.502 63.084 1.00 79.46 201 ARG A CA 1
ATOM 1481 C C . ARG A 1 201 ? -4.798 19.112 62.812 1.00 80.74 201 ARG A C 1
ATOM 1482 O O . ARG A 1 201 ? -3.666 18.810 63.196 1.00 83.11 201 ARG A O 1
ATOM 1490 N N . GLY A 1 202 ? -5.576 18.280 62.131 1.00 78.07 202 GLY A N 1
ATOM 1491 C CA . GLY A 1 202 ? -5.151 16.922 61.826 1.00 79.10 202 GLY A CA 1
ATOM 1492 C C . GLY A 1 202 ? -4.342 16.845 60.553 1.00 78.76 202 GLY A C 1
ATOM 1493 O O . GLY A 1 202 ? -4.110 17.858 59.899 1.00 78.76 202 GLY A O 1
ATOM 1494 N N . LYS A 1 203 ? -3.915 15.632 60.207 1.00 79.50 203 LYS A N 1
ATOM 1495 C CA . LYS A 1 203 ? -3.033 15.410 59.067 1.00 79.18 203 LYS A CA 1
ATOM 1496 C C . LYS A 1 203 ? -3.800 15.413 57.748 1.00 78.39 203 LYS A C 1
ATOM 1497 O O . LYS A 1 203 ? -3.306 15.919 56.748 1.00 82.10 203 LYS A O 1
ATOM 1503 N N . GLU A 1 204 ? -4.998 14.843 57.734 1.00 75.87 204 GLU A N 1
ATOM 1504 C CA . GLU A 1 204 ? -5.807 14.836 56.512 1.00 76.19 204 GLU A CA 1
ATOM 1505 C C . GLU A 1 204 ? -7.270 15.071 56.834 1.00 71.96 204 GLU A C 1
ATOM 1506 O O . GLU A 1 204 ? -7.745 14.640 57.882 1.00 73.13 204 GLU A O 1
ATOM 1512 N N . ILE A 1 205 ? -7.981 15.755 55.941 1.00 71.53 205 ILE A N 1
ATOM 1513 C CA . ILE A 1 205 ? -9.414 16.064 56.149 1.00 70.50 205 ILE A CA 1
ATOM 1514 C C . ILE A 1 205 ? -10.266 14.797 56.166 1.00 68.92 205 ILE A C 1
ATOM 1515 O O . ILE A 1 205 ? -9.825 13.758 55.687 1.00 69.19 205 ILE A O 1
ATOM 1520 N N . LEU A 1 206 ? -11.472 14.875 56.727 1.00 66.33 206 LEU A N 1
ATOM 1521 C CA . LEU A 1 206 ? -12.338 13.703 56.827 1.00 67.61 206 LEU A CA 1
ATOM 1522 C C . LEU A 1 206 ? -11.534 12.458 57.206 1.00 68.22 206 LEU A C 1
ATOM 1523 O O . LEU A 1 206 ? -11.577 11.441 56.506 1.00 67.44 206 LEU A O 1
ATOM 1528 N N . SER A 1 207 ? -10.804 12.562 58.311 1.00 67.68 207 SER A N 1
ATOM 1529 C CA . SER A 1 207 ? -9.896 11.529 58.811 1.00 69.61 207 SER A CA 1
ATOM 1530 C C . SER A 1 207 ? -10.504 10.133 59.040 1.00 69.98 207 SER A C 1
ATOM 1531 O O . SER A 1 207 ? -9.761 9.146 59.124 1.00 72.73 207 SER A O 1
ATOM 1534 N N . ARG A 1 208 ? -11.832 10.061 59.161 1.00 67.89 208 ARG A N 1
ATOM 1535 C CA . ARG A 1 208 ? -12.565 8.802 59.354 1.00 69.51 208 ARG A CA 1
ATOM 1536 C C . ARG A 1 208 ? -12.848 8.095 58.035 1.00 67.00 208 ARG A C 1
ATOM 1537 O O . ARG A 1 208 ? -13.245 6.925 58.024 1.00 66.55 208 ARG A O 1
ATOM 1545 N N . PHE A 1 209 ? -12.644 8.814 56.934 1.00 65.77 209 PHE A N 1
ATOM 1546 C CA . PHE A 1 209 ? -12.974 8.328 55.597 1.00 64.60 209 PHE A CA 1
ATOM 1547 C C . PHE A 1 209 ? -11.829 7.550 54.947 1.00 65.11 209 PHE A C 1
ATOM 1548 O O . PHE A 1 209 ? -10.675 7.599 55.409 1.00 65.79 209 PHE A O 1
ATOM 1556 N N . ASP A 1 210 ? -12.150 6.816 53.887 1.00 63.38 210 ASP A N 1
ATOM 1557 C CA . ASP A 1 210 ? -11.151 6.013 53.193 1.00 63.77 210 ASP A CA 1
ATOM 1558 C C . ASP A 1 210 ? -10.035 6.911 52.618 1.00 65.40 210 ASP A C 1
ATOM 1559 O O . ASP A 1 210 ? -10.270 8.098 52.363 1.00 65.20 210 ASP A O 1
ATOM 1564 N N . GLN A 1 211 ? -8.831 6.364 52.426 1.00 65.05 211 GLN A N 1
ATOM 1565 C CA . GLN A 1 211 ? -7.730 7.195 51.957 1.00 66.54 211 GLN A CA 1
ATOM 1566 C C . GLN A 1 211 ? -8.031 7.860 50.623 1.00 66.68 211 GLN A C 1
ATOM 1567 O O . GLN A 1 211 ? -7.835 9.059 50.479 1.00 66.97 211 GLN A O 1
ATOM 1573 N N . ASP A 1 212 ? -8.525 7.088 49.667 1.00 66.33 212 ASP A N 1
ATOM 1574 C CA . ASP A 1 212 ? -8.917 7.624 48.369 1.00 65.67 212 ASP A CA 1
ATOM 1575 C C . ASP A 1 212 ? -10.098 8.643 48.431 1.00 66.33 212 ASP A C 1
ATOM 1576 O O . ASP A 1 212 ? -10.229 9.499 47.554 1.00 67.65 212 ASP A O 1
ATOM 1589 N N . ARG A 1 214 ? -10.431 10.804 51.134 1.00 65.62 214 ARG A N 1
ATOM 1590 C CA . ARG A 1 214 ? -9.658 11.935 51.671 1.00 64.12 214 ARG A CA 1
ATOM 1591 C C . ARG A 1 214 ? -8.750 12.622 50.650 1.00 64.21 214 ARG A C 1
ATOM 1592 O O . ARG A 1 214 ? -8.914 13.803 50.353 1.00 63.29 214 ARG A O 1
ATOM 1600 N N . ARG A 1 215 ? -7.785 11.877 50.124 1.00 64.43 215 ARG A N 1
ATOM 1601 C CA . ARG A 1 215 ? -6.791 12.434 49.221 1.00 64.31 215 ARG A CA 1
ATOM 1602 C C . ARG A 1 215 ? -7.423 12.946 47.935 1.00 65.44 215 ARG A C 1
ATOM 1603 O O . ARG A 1 215 ? -6.938 13.915 47.339 1.00 66.19 215 ARG A O 1
ATOM 1611 N N . GLY A 1 216 ? -8.505 12.295 47.512 1.00 64.09 216 GLY A N 1
ATOM 1612 C CA . GLY A 1 216 ? -9.151 12.636 46.259 1.00 63.52 216 GLY A CA 1
ATOM 1613 C C . GLY A 1 216 ? -9.873 13.952 46.354 1.00 64.34 216 GLY A C 1
ATOM 1614 O O . GLY A 1 216 ? -9.771 14.800 45.465 1.00 65.88 216 GLY A O 1
ATOM 1615 N N . LEU A 1 217 ? -10.625 14.112 47.436 1.00 64.74 217 LEU A N 1
ATOM 1616 C CA . LEU A 1 217 ? -11.375 15.334 47.656 1.00 65.54 217 LEU A CA 1
ATOM 1617 C C . LEU A 1 217 ? -10.415 16.496 47.877 1.00 65.78 217 LEU A C 1
ATOM 1618 O O . LEU A 1 217 ? -10.558 17.542 47.254 1.00 66.57 217 LEU A O 1
ATOM 1623 N N . HIS A 1 218 ? -9.441 16.299 48.759 1.00 65.38 218 HIS A N 1
ATOM 1624 C CA . HIS A 1 218 ? -8.377 17.273 48.956 1.00 65.96 218 HIS A CA 1
ATOM 1625 C C . HIS A 1 218 ? -7.824 17.757 47.620 1.00 67.30 218 HIS A C 1
ATOM 1626 O O . HIS A 1 218 ? -7.765 18.962 47.356 1.00 67.54 218 HIS A O 1
ATOM 1633 N N . ALA A 1 219 ? -7.434 16.824 46.754 1.00 67.23 219 ALA A N 1
ATOM 1634 C CA . ALA A 1 219 ? -6.897 17.177 45.444 1.00 67.73 219 ALA A CA 1
ATOM 1635 C C . ALA A 1 219 ? -7.856 18.078 44.663 1.00 68.41 219 ALA A C 1
ATOM 1636 O O . ALA A 1 219 ? -7.472 19.163 44.253 1.00 70.03 219 ALA A O 1
ATOM 1638 N N . ALA A 1 220 ? -9.105 17.641 44.500 1.00 67.45 220 ALA A N 1
ATOM 1639 C CA . ALA A 1 220 ? -10.096 18.359 43.690 1.00 67.81 220 ALA A CA 1
ATOM 1640 C C . ALA A 1 220 ? -10.392 19.748 44.234 1.00 68.78 220 ALA A C 1
ATOM 1641 O O . ALA A 1 220 ? -10.585 20.697 43.467 1.00 70.34 220 ALA A O 1
ATOM 1651 N N . GLU A 1 222 ? -8.302 21.763 46.203 1.00 71.57 222 GLU A N 1
ATOM 1652 C CA . GLU A 1 222 ? -7.242 22.755 46.020 1.00 72.94 222 GLU A CA 1
ATOM 1653 C C . GLU A 1 222 ? -6.907 23.001 44.551 1.00 75.37 222 GLU A C 1
ATOM 1654 O O . GLU A 1 222 ? -6.483 24.094 44.171 1.00 77.64 222 GLU A O 1
ATOM 1660 N N . GLU A 1 223 ? -7.158 21.988 43.730 1.00 74.99 223 GLU A N 1
ATOM 1661 C CA . GLU A 1 223 ? -7.105 22.112 42.269 1.00 76.87 223 GLU A CA 1
ATOM 1662 C C . GLU A 1 223 ? -8.050 23.212 41.790 1.00 78.04 223 GLU A C 1
ATOM 1663 O O . GLU A 1 223 ? -7.739 23.909 40.833 1.00 78.09 223 GLU A O 1
ATOM 1669 N N . LYS A 1 224 ? -9.193 23.383 42.463 1.00 74.45 224 LYS A N 1
ATOM 1670 C CA . LYS A 1 224 ? -10.188 24.366 42.015 1.00 73.92 224 LYS A CA 1
ATOM 1671 C C . LYS A 1 224 ? -10.112 25.723 42.713 1.00 72.83 224 LYS A C 1
ATOM 1672 O O . LYS A 1 224 ? -10.966 26.580 42.497 1.00 71.59 224 LYS A O 1
ATOM 1678 N N . GLY A 1 225 ? -9.081 25.928 43.527 1.00 72.98 225 GLY A N 1
ATOM 1679 C CA . GLY A 1 225 ? -8.862 27.229 44.146 1.00 71.84 225 GLY A CA 1
ATOM 1680 C C . GLY A 1 225 ? -9.256 27.315 45.605 1.00 72.03 225 GLY A C 1
ATOM 1681 O O . GLY A 1 225 ? -9.572 28.389 46.107 1.00 73.76 225 GLY A O 1
ATOM 1682 N N . ILE A 1 226 ? -9.252 26.189 46.304 1.00 71.69 226 ILE A N 1
ATOM 1683 C CA . ILE A 1 226 ? -9.458 26.238 47.747 1.00 71.45 226 ILE A CA 1
ATOM 1684 C C . ILE A 1 226 ? -8.125 26.001 48.459 1.00 70.61 226 ILE A C 1
ATOM 1685 O O . ILE A 1 226 ? -7.431 25.013 48.204 1.00 72.35 226 ILE A O 1
ATOM 1690 N N . ARG A 1 227 ? -7.753 26.939 49.318 1.00 70.17 227 ARG A N 1
ATOM 1691 C CA . ARG A 1 227 ? -6.534 26.802 50.073 1.00 74.54 227 ARG A CA 1
ATOM 1692 C C . ARG A 1 227 ? -6.833 25.890 51.251 1.00 72.47 227 ARG A C 1
ATOM 1693 O O . ARG A 1 227 ? -7.742 26.166 52.041 1.00 71.18 227 ARG A O 1
ATOM 1701 N N . ILE A 1 228 ? -6.107 24.781 51.349 1.00 72.56 228 ILE A N 1
ATOM 1702 C CA . ILE A 1 228 ? -6.243 23.909 52.507 1.00 71.66 228 ILE A CA 1
ATOM 1703 C C . ILE A 1 228 ? -4.952 23.945 53.291 1.00 72.08 228 ILE A C 1
ATOM 1704 O O . ILE A 1 228 ? -3.876 23.878 52.721 1.00 74.78 228 ILE A O 1
ATOM 1709 N N . LEU A 1 229 ? -5.090 24.074 54.602 1.00 71.15 229 LEU A N 1
ATOM 1710 C CA . LEU A 1 229 ? -3.973 24.137 55.506 1.00 73.94 229 LEU A CA 1
ATOM 1711 C C . LEU A 1 229 ? -4.103 23.042 56.559 1.00 75.86 229 LEU A C 1
ATOM 1712 O O . LEU A 1 229 ? -4.945 23.109 57.460 1.00 75.65 229 LEU A O 1
ATOM 1717 N N . CYS A 1 230 ? -3.266 22.022 56.421 1.00 76.84 230 CYS A N 1
ATOM 1718 C CA . CYS A 1 230 ? -3.271 20.886 57.323 1.00 76.72 230 CYS A CA 1
ATOM 1719 C C . CYS A 1 230 ? -2.308 21.063 58.509 1.00 77.29 230 CYS A C 1
ATOM 1720 O O . CYS A 1 230 ? -1.435 21.933 58.487 1.00 77.63 230 CYS A O 1
ATOM 1723 N N . GLU A 1 231 ? -2.502 20.239 59.540 1.00 76.89 231 GLU A N 1
ATOM 1724 C CA . GLU A 1 231 ? -1.615 20.163 60.702 1.00 77.34 231 GLU A CA 1
ATOM 1725 C C . GLU A 1 231 ? -1.407 21.524 61.334 1.00 79.06 231 GLU A C 1
ATOM 1726 O O . GLU A 1 231 ? -0.277 21.908 61.634 1.00 80.07 231 GLU A O 1
ATOM 1732 N N . ASP A 1 232 ? -2.498 22.254 61.532 1.00 79.35 232 ASP A N 1
ATOM 1733 C CA . ASP A 1 232 ? -2.414 23.627 62.016 1.00 79.85 232 ASP A CA 1
ATOM 1734 C C . ASP A 1 232 ? -3.683 24.048 62.734 1.00 79.83 232 ASP A C 1
ATOM 1735 O O . ASP A 1 232 ? -4.733 23.445 62.555 1.00 79.06 232 ASP A O 1
ATOM 1740 N N . ILE A 1 233 ? -3.564 25.111 63.523 1.00 81.12 233 ILE A N 1
ATOM 1741 C CA . ILE A 1 233 ? -4.570 25.524 64.489 1.00 80.57 233 ILE A CA 1
ATOM 1742 C C . ILE A 1 233 ? -4.659 27.052 64.479 1.00 82.53 233 ILE A C 1
ATOM 1743 O O . ILE A 1 233 ? -3.683 27.727 64.125 1.00 84.19 233 ILE A O 1
ATOM 1748 N N . ILE A 1 234 ? -5.809 27.605 64.859 1.00 80.55 234 ILE A N 1
ATOM 1749 C CA . ILE A 1 234 ? -5.908 29.061 65.084 1.00 81.61 234 ILE A CA 1
ATOM 1750 C C . ILE A 1 234 ? -5.501 29.442 66.522 1.00 82.57 234 ILE A C 1
ATOM 1751 O O . ILE A 1 234 ? -6.131 28.984 67.479 1.00 82.10 234 ILE A O 1
ATOM 1756 N N . GLN A 1 235 ? -4.439 30.253 66.658 1.00 84.10 235 GLN A N 1
ATOM 1757 C CA . GLN A 1 235 ? -3.956 30.756 67.965 1.00 86.20 235 GLN A CA 1
ATOM 1758 C C . GLN A 1 235 ? -5.000 31.684 68.606 1.00 85.45 235 GLN A C 1
ATOM 1759 O O . GLN A 1 235 ? -5.335 31.540 69.789 1.00 85.26 235 GLN A O 1
ATOM 1765 N N . SER A 1 236 ? -5.494 32.639 67.809 1.00 85.95 236 SER A N 1
ATOM 1766 C CA . SER A 1 236 ? -6.479 33.640 68.245 1.00 85.56 236 SER A CA 1
ATOM 1767 C C . SER A 1 236 ? -7.093 34.390 67.064 1.00 82.98 236 SER A C 1
ATOM 1768 O O . SER A 1 236 ? -6.479 34.511 65.996 1.00 83.94 236 SER A O 1
ATOM 1771 N N . VAL A 1 237 ? -8.299 34.906 67.275 1.00 81.93 237 VAL A N 1
ATOM 1772 C CA . VAL A 1 237 ? -8.950 35.747 66.291 1.00 81.39 237 VAL A CA 1
ATOM 1773 C C . VAL A 1 237 ? -9.095 37.141 66.869 1.00 83.02 237 VAL A C 1
ATOM 1774 O O . VAL A 1 237 ? -9.387 37.302 68.060 1.00 84.08 237 VAL A O 1
ATOM 1778 N N . SER A 1 238 ? -8.873 38.142 66.019 1.00 83.51 238 SER A N 1
ATOM 1779 C CA . SER A 1 238 ? -9.188 39.525 66.349 1.00 84.67 238 SER A CA 1
ATOM 1780 C C . SER A 1 238 ? -9.756 40.289 65.135 1.00 85.26 238 SER A C 1
ATOM 1781 O O . SER A 1 238 ? -9.548 39.894 63.977 1.00 83.47 238 SER A O 1
ATOM 1784 N N . ALA A 1 239 ? -10.466 41.383 65.425 1.00 86.16 239 ALA A N 1
ATOM 1785 C CA . ALA A 1 239 ? -11.035 42.279 64.415 1.00 85.38 239 ALA A CA 1
ATOM 1786 C C . ALA A 1 239 ? -10.089 43.433 64.051 1.00 88.86 239 ALA A C 1
ATOM 1787 O O . ALA A 1 239 ? -9.453 44.029 64.932 1.00 89.53 239 ALA A O 1
ATOM 1789 N N . ASP A 1 240 ? -10.008 43.744 62.755 1.00 88.35 240 ASP A N 1
ATOM 1790 C CA . ASP A 1 240 ? -9.205 44.867 62.268 1.00 89.03 240 ASP A CA 1
ATOM 1791 C C . ASP A 1 240 ? -10.038 46.150 62.196 1.00 89.97 240 ASP A C 1
ATOM 1792 O O . ASP A 1 240 ? -11.187 46.182 62.652 1.00 89.65 240 ASP A O 1
ATOM 1797 N N . ALA A 1 241 ? -9.458 47.201 61.622 1.00 91.57 241 ALA A N 1
ATOM 1798 C CA . ALA A 1 241 ? -10.133 48.493 61.515 1.00 92.53 241 ALA A CA 1
ATOM 1799 C C . ALA A 1 241 ? -11.430 48.387 60.712 1.00 90.81 241 ALA A C 1
ATOM 1800 O O . ALA A 1 241 ? -12.429 49.022 61.057 1.00 90.46 241 ALA A O 1
ATOM 1802 N N . ASP A 1 242 ? -11.421 47.549 59.674 1.00 89.62 242 ASP A N 1
ATOM 1803 C CA . ASP A 1 242 ? -12.521 47.501 58.698 1.00 88.11 242 ASP A CA 1
ATOM 1804 C C . ASP A 1 242 ? -13.657 46.527 59.009 1.00 84.94 242 ASP A C 1
ATOM 1805 O O . ASP A 1 242 ? -14.531 46.318 58.170 1.00 84.30 242 ASP A O 1
ATOM 1810 N N . GLY A 1 243 ? -13.646 45.940 60.204 1.00 85.62 243 GLY A N 1
ATOM 1811 C CA . GLY A 1 243 ? -14.642 44.929 60.579 1.00 83.30 243 GLY A CA 1
ATOM 1812 C C . GLY A 1 243 ? -14.264 43.502 60.194 1.00 81.36 243 GLY A C 1
ATOM 1813 O O . GLY A 1 243 ? -14.867 42.539 60.678 1.00 79.53 243 GLY A O 1
ATOM 1814 N N . ARG A 1 244 ? -13.265 43.373 59.321 1.00 81.74 244 ARG A N 1
ATOM 1815 C CA . ARG A 1 244 ? -12.731 42.079 58.910 1.00 79.53 244 ARG A CA 1
ATOM 1816 C C . ARG A 1 244 ? -12.019 41.368 60.055 1.00 79.77 244 ARG A C 1
ATOM 1817 O O . ARG A 1 244 ? -11.632 42.003 61.034 1.00 81.69 244 ARG A O 1
ATOM 1825 N N . ARG A 1 245 ? -11.852 40.053 59.922 1.00 76.84 245 ARG A N 1
ATOM 1826 C CA . ARG A 1 245 ? -11.250 39.233 60.970 1.00 77.55 245 ARG A CA 1
ATOM 1827 C C . ARG A 1 245 ? -9.837 38.788 60.649 1.00 78.22 245 ARG A C 1
ATOM 1828 O O . ARG A 1 245 ? -9.556 38.239 59.577 1.00 77.72 245 ARG A O 1
ATOM 1836 N N . VAL A 1 246 ? -8.950 39.045 61.598 1.00 81.15 246 VAL A N 1
ATOM 1837 C CA . VAL A 1 246 ? -7.576 38.613 61.495 1.00 81.74 246 VAL A CA 1
ATOM 1838 C C . VAL A 1 246 ? -7.415 37.399 62.393 1.00 82.19 246 VAL A C 1
ATOM 1839 O O . VAL A 1 246 ? -7.696 37.465 63.591 1.00 82.37 246 VAL A O 1
ATOM 1843 N N . ALA A 1 247 ? -6.981 36.292 61.799 1.00 81.59 247 ALA A N 1
ATOM 1844 C CA . ALA A 1 247 ? -6.777 35.051 62.525 1.00 80.43 247 ALA A CA 1
ATOM 1845 C C . ALA A 1 247 ? -5.305 34.701 62.574 1.00 82.49 247 ALA A C 1
ATOM 1846 O O . ALA A 1 247 ? -4.615 34.756 61.555 1.00 83.19 247 ALA A O 1
ATOM 1848 N N . THR A 1 248 ? -4.837 34.335 63.765 1.00 84.62 248 THR A N 1
ATOM 1849 C CA . THR A 1 248 ? -3.427 34.001 63.990 1.00 85.38 248 THR A CA 1
ATOM 1850 C C . THR A 1 248 ? -3.199 32.492 63.987 1.00 83.52 248 THR A C 1
ATOM 1851 O O . THR A 1 248 ? -3.949 31.719 64.581 1.00 83.70 248 THR A O 1
ATOM 1855 N N . THR A 1 249 ? -2.143 32.091 63.301 1.00 84.56 249 THR A N 1
ATOM 1856 C CA . THR A 1 249 ? -1.877 30.703 63.029 1.00 84.50 249 THR A CA 1
ATOM 1857 C C . THR A 1 249 ? -0.505 30.374 63.570 1.00 86.77 249 THR A C 1
ATOM 1858 O O . THR A 1 249 ? 0.361 31.244 63.604 1.00 88.16 249 THR A O 1
ATOM 1870 N N . LYS A 1 251 ? 1.462 28.175 62.113 1.00 87.01 251 LYS A N 1
ATOM 1871 C CA . LYS A 1 251 ? 2.308 27.871 60.969 1.00 86.66 251 LYS A CA 1
ATOM 1872 C C . LYS A 1 251 ?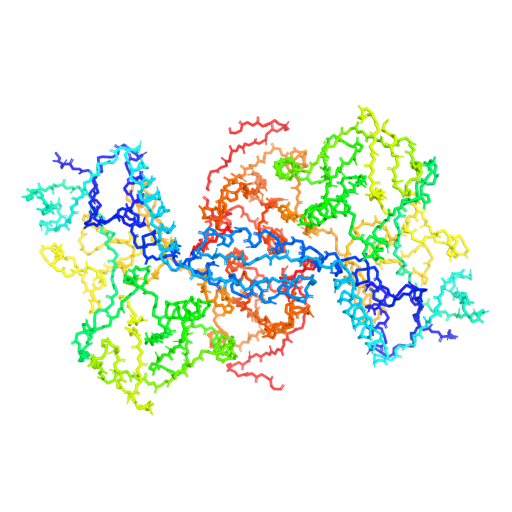 2.187 28.799 59.747 1.00 87.98 251 LYS A C 1
ATOM 1873 O O . LYS A 1 251 ? 3.180 29.053 59.070 1.00 90.07 251 LYS A O 1
ATOM 1879 N N . HIS A 1 252 ? 0.997 29.315 59.466 1.00 86.54 252 HIS A N 1
ATOM 1880 C CA . HIS A 1 252 ? 0.817 30.121 58.258 1.00 86.71 252 HIS A CA 1
ATOM 1881 C C . HIS A 1 252 ? 0.572 31.582 58.528 1.00 87.10 252 HIS A C 1
ATOM 1882 O O . HIS A 1 252 ? -0.170 32.233 57.788 1.00 85.90 252 HIS A O 1
ATOM 1889 N N . GLY A 1 253 ? 1.214 32.114 59.576 1.00 88.76 253 GLY A N 1
ATOM 1890 C CA . GLY A 1 253 ? 1.101 33.538 59.956 1.00 88.69 253 GLY A CA 1
ATOM 1891 C C . GLY A 1 253 ? -0.328 33.987 60.244 1.00 88.46 253 GLY A C 1
ATOM 1892 O O . GLY A 1 253 ? -1.145 33.211 60.767 1.00 86.82 253 GLY A O 1
ATOM 1893 N N . GLU A 1 254 ? -0.647 35.231 59.886 1.00 88.28 254 GLU A N 1
ATOM 1894 C CA . GLU A 1 254 ? -1.996 35.761 60.113 1.00 86.92 254 GLU A CA 1
ATOM 1895 C C . GLU A 1 254 ? -2.822 35.943 58.838 1.00 85.53 254 GLU A C 1
ATOM 1896 O O . GLU A 1 254 ? -2.378 36.578 57.883 1.00 86.72 254 GLU A O 1
ATOM 1902 N N . ILE A 1 255 ? -4.027 35.377 58.846 1.00 83.25 255 ILE A N 1
ATOM 1903 C CA . ILE A 1 255 ? -4.896 35.382 57.672 1.00 82.71 255 ILE A CA 1
ATOM 1904 C C . ILE A 1 255 ? -6.092 36.282 57.922 1.00 82.02 255 ILE A C 1
ATOM 1905 O O . ILE A 1 255 ? -6.791 36.142 58.943 1.00 81.29 255 ILE A O 1
ATOM 1910 N N . VAL A 1 256 ? -6.336 37.200 56.992 1.00 79.95 256 VAL A N 1
ATOM 1911 C CA . VAL A 1 256 ? -7.478 38.091 57.131 1.00 79.78 256 VAL A CA 1
ATOM 1912 C C . VAL A 1 256 ? -8.622 37.585 56.274 1.00 77.10 256 VAL A C 1
ATOM 1913 O O . VAL A 1 256 ? -8.416 37.211 55.122 1.00 77.37 256 VAL A O 1
ATOM 1917 N N . ALA A 1 257 ? -9.824 37.548 56.839 1.00 75.89 257 ALA A N 1
ATOM 1918 C CA . ALA A 1 257 ? -11.018 37.171 56.065 1.00 74.40 257 ALA A CA 1
ATOM 1919 C C . ALA A 1 257 ? -12.247 37.902 56.569 1.00 72.89 257 ALA A C 1
ATOM 1920 O O . ALA A 1 257 ? -12.263 38.380 57.705 1.00 73.69 257 ALA A O 1
ATOM 1922 N N . ASP A 1 258 ? -13.270 37.998 55.722 1.00 72.73 258 ASP A N 1
ATOM 1923 C CA . ASP A 1 258 ? -14.539 38.604 56.125 1.00 72.44 258 ASP A CA 1
ATOM 1924 C C . ASP A 1 258 ? -15.218 37.843 57.281 1.00 71.10 258 ASP A C 1
ATOM 1925 O O . ASP A 1 258 ? -15.702 38.445 58.231 1.00 70.61 258 ASP A O 1
ATOM 1930 N N . GLN A 1 259 ? -15.234 36.517 57.208 1.00 70.40 259 GLN A N 1
ATOM 1931 C CA . GLN A 1 259 ? -15.792 35.700 58.287 1.00 68.81 259 GLN A CA 1
ATOM 1932 C C . GLN A 1 259 ? -14.834 34.565 58.635 1.00 69.62 259 GLN A C 1
ATOM 1933 O O . GLN A 1 259 ? -14.075 34.087 57.770 1.00 68.46 259 GLN A O 1
ATOM 1939 N N . VAL A 1 260 ? -14.867 34.154 59.907 1.00 69.24 260 VAL A N 1
ATOM 1940 C CA . VAL A 1 260 ? -14.127 32.983 60.380 1.00 68.48 260 VAL A CA 1
ATOM 1941 C C . VAL A 1 260 ? -15.102 31.983 60.988 1.00 67.59 260 VAL A C 1
ATOM 1942 O O . VAL A 1 260 ? -15.666 32.222 62.043 1.00 68.75 260 VAL A O 1
ATOM 1954 N N . LEU A 1 262 ? -16.046 28.497 62.699 1.00 68.17 262 LEU A N 1
ATOM 1955 C CA . LEU A 1 262 ? -15.645 27.325 63.463 1.00 68.13 262 LEU A CA 1
ATOM 1956 C C . LEU A 1 262 ? -16.587 26.157 63.204 1.00 70.17 262 LEU A C 1
ATOM 1957 O O . LEU A 1 262 ? -17.757 26.190 63.591 1.00 69.33 262 LEU A O 1
ATOM 1962 N N . ALA A 1 263 ? -16.060 25.132 62.541 1.00 71.41 263 ALA A N 1
ATOM 1963 C CA . ALA A 1 263 ? -16.819 23.940 62.218 1.00 68.25 263 ALA A CA 1
ATOM 1964 C C . ALA A 1 263 ? -16.132 22.718 62.796 1.00 71.27 263 ALA A C 1
ATOM 1965 O O . ALA A 1 263 ? -15.928 21.734 62.087 1.00 71.48 263 ALA A O 1
ATOM 1967 N N . LEU A 1 264 ? -15.772 22.778 64.079 1.00 72.78 264 LEU A N 1
ATOM 1968 C CA . LEU A 1 264 ? -15.080 21.659 64.728 1.00 73.82 264 LEU A CA 1
ATOM 1969 C C . LEU A 1 264 ? -15.910 21.062 65.863 1.00 75.90 264 LEU A C 1
ATOM 1970 O O . LEU A 1 264 ? -15.702 21.393 67.039 1.00 76.65 264 LEU A O 1
ATOM 1975 N N . GLY A 1 265 ? -16.854 20.192 65.503 1.00 72.89 265 GLY A N 1
ATOM 1976 C CA . GLY A 1 265 ? -17.649 19.466 66.485 1.00 73.94 265 GLY A CA 1
ATOM 1977 C C . GLY A 1 265 ? -18.917 20.148 66.961 1.00 74.41 265 GLY A C 1
ATOM 1978 O O . GLY A 1 265 ? -19.054 21.375 66.901 1.00 72.38 265 GLY A O 1
ATOM 1979 N N . ARG A 1 266 ? -19.846 19.318 67.429 1.00 74.60 266 ARG A N 1
ATOM 1980 C CA . ARG A 1 266 ? -21.083 19.754 68.072 1.00 72.59 266 ARG A CA 1
ATOM 1981 C C . ARG A 1 266 ? -21.102 19.226 69.498 1.00 75.36 266 ARG A C 1
ATOM 1982 O O . ARG A 1 266 ? -20.335 18.340 69.837 1.00 76.04 266 ARG A O 1
ATOM 1998 N N . PRO A 1 268 ? -23.660 18.369 73.189 1.00 76.52 268 PRO A N 1
ATOM 1999 C CA . PRO A 1 268 ? -25.058 18.107 73.512 1.00 74.64 268 PRO A CA 1
ATOM 2000 C C . PRO A 1 268 ? -25.658 19.127 74.461 1.00 75.09 268 PRO A C 1
ATOM 2001 O O . PRO A 1 268 ? -24.983 19.564 75.379 1.00 76.60 268 PRO A O 1
ATOM 2005 N N . ASN A 1 269 ? -26.919 19.490 74.230 1.00 72.99 269 ASN A N 1
ATOM 2006 C CA . ASN A 1 269 ? -27.636 20.466 75.051 1.00 75.19 269 ASN A CA 1
ATOM 2007 C C . ASN A 1 269 ? -28.041 19.904 76.388 1.00 76.91 269 ASN A C 1
ATOM 2008 O O . ASN A 1 269 ? -29.231 19.727 76.649 1.00 76.35 269 ASN A O 1
ATOM 2013 N N . THR A 1 270 ? -27.070 19.639 77.249 1.00 78.01 270 THR A N 1
ATOM 2014 C CA . THR A 1 270 ? -27.381 18.974 78.509 1.00 79.06 270 THR A CA 1
ATOM 2015 C C . THR A 1 270 ? -27.183 19.836 79.764 1.00 83.30 270 THR A C 1
ATOM 2016 O O . THR A 1 270 ? -27.639 19.483 80.854 1.00 85.11 270 THR A O 1
ATOM 2020 N N . ASN A 1 271 ? -26.542 20.987 79.588 1.00 83.22 271 ASN A N 1
ATOM 2021 C CA . ASN A 1 271 ? -26.366 21.958 80.664 1.00 86.58 271 ASN A CA 1
ATOM 2022 C C . ASN A 1 271 ? -27.665 22.593 81.126 1.00 87.29 271 ASN A C 1
ATOM 2023 O O . ASN A 1 271 ? -28.476 23.042 80.310 1.00 86.88 271 ASN A O 1
ATOM 2028 N N . GLY A 1 272 ? -27.853 22.618 82.443 1.00 90.40 272 GLY A N 1
ATOM 2029 C CA . GLY A 1 272 ? -29.055 23.180 83.051 1.00 90.91 272 GLY A CA 1
ATOM 2030 C C . GLY A 1 272 ? -30.319 22.678 82.382 1.00 90.02 272 GLY A C 1
ATOM 2031 O O . GLY A 1 272 ? -31.213 23.463 82.066 1.00 92.20 272 GLY A O 1
ATOM 2032 N N . LEU A 1 273 ? -30.368 21.367 82.142 1.00 89.37 273 LEU A N 1
ATOM 2033 C CA . LEU A 1 273 ? -31.559 20.697 81.626 1.00 88.18 273 LEU A CA 1
ATOM 2034 C C . LEU A 1 273 ? -32.277 19.974 82.763 1.00 87.56 273 LEU A C 1
ATOM 2035 O O . LEU A 1 273 ? -33.353 19.407 82.569 1.00 87.31 273 LEU A O 1
ATOM 2040 N N . GLY A 1 274 ? -31.678 20.013 83.953 1.00 89.31 274 GLY A N 1
ATOM 2041 C CA . GLY A 1 274 ? -32.267 19.411 85.138 1.00 89.37 274 GLY A CA 1
ATOM 2042 C C . GLY A 1 274 ? -31.989 17.922 85.241 1.00 89.35 274 GLY A C 1
ATOM 2043 O O . GLY A 1 274 ? -32.651 17.214 86.007 1.00 90.81 274 GLY A O 1
ATOM 2044 N N . LEU A 1 275 ? -31.001 17.449 84.481 1.00 88.64 275 LEU A N 1
ATOM 2045 C CA . LEU A 1 275 ? -30.625 16.028 84.456 1.00 87.42 275 LEU A CA 1
ATOM 2046 C C . LEU A 1 275 ? -30.169 15.526 85.812 1.00 87.94 275 LEU A C 1
ATOM 2047 O O . LEU A 1 275 ? -30.593 14.468 86.263 1.00 86.34 275 LEU A O 1
ATOM 2052 N N . GLU A 1 276 ? -29.292 16.303 86.436 1.00 90.14 276 GLU A N 1
ATOM 2053 C CA . GLU A 1 276 ? -28.691 15.999 87.734 1.00 89.67 276 GLU A CA 1
ATOM 2054 C C . GLU A 1 276 ? -29.756 15.771 88.806 1.00 89.96 276 GLU A C 1
ATOM 2055 O O . GLU A 1 276 ? -29.710 14.786 89.527 1.00 88.62 276 GLU A O 1
ATOM 2061 N N . ALA A 1 277 ? -30.735 16.671 88.867 1.00 92.92 277 ALA A N 1
ATOM 2062 C CA . ALA A 1 277 ? -31.900 16.515 89.739 1.00 91.17 277 ALA A CA 1
ATOM 2063 C C . ALA A 1 277 ? -32.641 15.209 89.463 1.00 90.52 277 ALA A C 1
ATOM 2064 O O . ALA A 1 277 ? -33.232 14.638 90.364 1.00 92.63 277 ALA A O 1
ATOM 2066 N N . ALA A 1 278 ? -32.603 14.740 88.218 1.00 89.92 278 ALA A N 1
ATOM 2067 C CA . ALA A 1 278 ? -33.296 13.508 87.822 1.00 88.79 278 ALA A CA 1
ATOM 2068 C C . ALA A 1 278 ? -32.395 12.255 87.789 1.00 87.67 278 ALA A C 1
ATOM 2069 O O . ALA A 1 278 ? -32.811 11.199 87.302 1.00 86.10 278 ALA A O 1
ATOM 2071 N N . GLY A 1 279 ? -31.172 12.373 88.305 1.00 87.68 279 GLY A N 1
ATOM 2072 C CA . GLY A 1 279 ? -30.231 11.250 88.353 1.00 86.70 279 GLY A CA 1
ATOM 2073 C C . GLY A 1 279 ? -29.763 10.683 87.015 1.00 85.90 279 GLY A C 1
ATOM 2074 O O . GLY A 1 279 ? -29.148 9.611 86.989 1.00 86.19 279 GLY A O 1
ATOM 2075 N N . VAL A 1 280 ? -30.038 11.398 85.918 1.00 83.61 280 VAL A N 1
ATOM 2076 C CA . VAL A 1 280 ? -29.682 10.964 84.560 1.00 81.83 280 VAL A CA 1
ATOM 2077 C C . VAL A 1 280 ? -28.178 11.101 84.300 1.00 82.86 280 VAL A C 1
ATOM 2078 O O . VAL A 1 280 ? -27.675 12.188 84.010 1.00 81.99 280 VAL A O 1
ATOM 2082 N N . ARG A 1 281 ? -27.479 9.972 84.403 1.00 85.29 281 ARG A N 1
ATOM 2083 C CA . ARG A 1 281 ? -26.035 9.866 84.175 1.00 83.49 281 ARG A CA 1
ATOM 2084 C C . ARG A 1 281 ? -25.591 10.458 82.835 1.00 81.72 281 ARG A C 1
ATOM 2085 O O . ARG A 1 281 ? -26.274 10.303 81.809 1.00 81.20 281 ARG A O 1
ATOM 2093 N N . THR A 1 282 ? -24.429 11.113 82.861 1.00 82.91 282 THR A N 1
ATOM 2094 C CA . THR A 1 282 ? -23.880 11.803 81.697 1.00 80.43 282 THR A CA 1
ATOM 2095 C C . THR A 1 282 ? -22.385 11.544 81.612 1.00 79.89 282 THR A C 1
ATOM 2096 O O . THR A 1 282 ? -21.701 11.558 82.631 1.00 81.57 282 THR A O 1
ATOM 2100 N N . ASN A 1 283 ? -21.879 11.315 80.405 1.00 78.53 283 ASN A N 1
ATOM 2101 C CA . ASN A 1 283 ? -20.448 11.103 80.229 1.00 78.05 283 ASN A CA 1
ATOM 2102 C C . ASN A 1 283 ? -19.651 12.398 80.222 1.00 79.21 283 ASN A C 1
ATOM 2103 O O . ASN A 1 283 ? -20.214 13.485 80.320 1.00 79.83 283 ASN A O 1
ATOM 2108 N N . GLU A 1 284 ? -18.337 12.280 80.104 1.00 79.98 284 GLU A N 1
ATOM 2109 C CA . GLU A 1 284 ? -17.465 13.439 80.253 1.00 83.22 284 GLU A CA 1
ATOM 2110 C C . GLU A 1 284 ? -17.575 14.434 79.105 1.00 81.00 284 GLU A C 1
ATOM 2111 O O . GLU A 1 284 ? -17.314 15.623 79.286 1.00 84.95 284 GLU A O 1
ATOM 2117 N N . LEU A 1 285 ? -17.972 13.945 77.933 1.00 79.68 285 LEU A N 1
ATOM 2118 C CA . LEU A 1 285 ? -18.323 14.819 76.814 1.00 80.39 285 LEU A CA 1
ATOM 2119 C C . LEU A 1 285 ? -19.728 15.444 76.919 1.00 78.58 285 LEU A C 1
ATOM 2120 O O . LEU A 1 285 ? -20.165 16.155 76.010 1.00 78.88 285 LEU A O 1
ATOM 2125 N N . GLY A 1 286 ? -20.425 15.189 78.024 1.00 79.05 286 GLY A N 1
ATOM 2126 C CA . GLY A 1 286 ? -21.733 15.796 78.272 1.00 78.91 286 GLY A CA 1
ATOM 2127 C C . GLY A 1 286 ? -22.929 15.121 77.609 1.00 77.04 286 GLY A C 1
ATOM 2128 O O . GLY A 1 286 ? -24.054 15.623 77.705 1.00 77.79 286 GLY A O 1
ATOM 2129 N N . ALA A 1 287 ? -22.704 13.996 76.934 1.00 76.24 287 ALA A N 1
ATOM 2130 C CA . ALA A 1 287 ? -23.799 13.252 76.312 1.00 76.13 287 ALA A CA 1
ATOM 2131 C C . ALA A 1 287 ? -24.489 12.342 77.322 1.00 74.89 287 ALA A C 1
ATOM 2132 O O . ALA A 1 287 ? -23.852 11.854 78.271 1.00 75.44 287 ALA A O 1
ATOM 2134 N N . ILE A 1 288 ? -25.790 12.134 77.122 1.00 73.35 288 ILE A N 1
ATOM 2135 C CA . ILE A 1 288 ? -26.560 11.197 77.932 1.00 73.55 288 ILE A CA 1
ATOM 2136 C C . ILE A 1 288 ? -26.171 9.764 77.581 1.00 73.67 288 ILE A C 1
ATOM 2137 O O . ILE A 1 288 ? -26.072 9.402 76.403 1.00 72.20 288 ILE A O 1
ATOM 2142 N N . ILE A 1 289 ? -25.924 8.963 78.613 1.00 73.66 289 ILE A N 1
ATOM 2143 C CA . ILE A 1 289 ? -25.590 7.556 78.447 1.00 72.95 289 ILE A CA 1
ATOM 2144 C C . ILE A 1 289 ? -26.861 6.702 78.361 1.00 72.05 289 ILE A C 1
ATOM 2145 O O . ILE A 1 289 ? -27.726 6.750 79.250 1.00 73.11 289 ILE A O 1
ATOM 2150 N N . VAL A 1 290 ? -26.970 5.937 77.275 1.00 70.44 290 VAL A N 1
ATOM 2151 C CA . VAL A 1 290 ? -28.090 5.010 77.087 1.00 71.30 290 VAL A CA 1
ATOM 2152 C C . VAL A 1 290 ? -27.616 3.602 76.739 1.00 70.54 290 VAL A C 1
ATOM 2153 O O . VAL A 1 290 ? -26.518 3.407 76.211 1.00 68.53 290 VAL A O 1
ATOM 2157 N N . ASP A 1 291 ? -28.469 2.627 77.034 1.00 71.77 291 ASP A N 1
ATOM 2158 C CA . ASP A 1 291 ? -28.305 1.293 76.492 1.00 69.83 291 ASP A CA 1
ATOM 2159 C C . ASP A 1 291 ? -28.838 1.258 75.062 1.00 68.96 291 ASP A C 1
ATOM 2160 O O . ASP A 1 291 ? -29.189 2.285 74.508 1.00 70.98 291 ASP A O 1
ATOM 2165 N N . ALA A 1 292 ? -28.913 0.076 74.473 1.00 69.88 292 ALA A N 1
ATOM 2166 C CA . ALA A 1 292 ? -29.312 -0.067 73.069 1.00 73.80 292 ALA A CA 1
ATOM 2167 C C . ALA A 1 292 ? -30.813 0.134 72.800 1.00 73.64 292 ALA A C 1
ATOM 2168 O O . ALA A 1 292 ? -31.247 0.018 71.662 1.00 84.16 292 ALA A O 1
ATOM 2170 N N . PHE A 1 293 ? -31.587 0.419 73.850 1.00 70.75 293 PHE A N 1
ATOM 2171 C CA . PHE A 1 293 ? -33.029 0.660 73.735 1.00 74.97 293 PHE A CA 1
ATOM 2172 C C . PHE A 1 293 ? -33.379 2.062 74.225 1.00 71.73 293 PHE A C 1
ATOM 2173 O O . PHE A 1 293 ? -34.524 2.329 74.631 1.00 71.70 293 PHE A O 1
ATOM 2181 N N . SER A 1 294 ? -32.375 2.940 74.205 1.00 70.07 294 SER A N 1
ATOM 2182 C CA . SER A 1 294 ? -32.530 4.366 74.512 1.00 70.15 294 SER A CA 1
ATOM 2183 C C . SER A 1 294 ? -32.901 4.680 75.975 1.00 71.10 294 SER A C 1
ATOM 2184 O O . SER A 1 294 ? -33.312 5.786 76.298 1.00 71.99 294 SER A O 1
ATOM 2187 N N . ARG A 1 295 ? -32.725 3.709 76.863 1.00 72.44 295 ARG A N 1
ATOM 2188 C CA . ARG A 1 295 ? -32.994 3.916 78.281 1.00 73.03 295 ARG A CA 1
ATOM 2189 C C . ARG A 1 295 ? -31.864 4.683 78.931 1.00 72.87 295 ARG A C 1
ATOM 2190 O O . ARG A 1 295 ? -30.708 4.269 78.870 1.00 72.51 295 ARG A O 1
ATOM 2198 N N . THR A 1 296 ? -32.217 5.804 79.548 1.00 72.98 296 THR A N 1
ATOM 2199 C CA . THR A 1 296 ? -31.302 6.550 80.399 1.00 74.06 296 THR A CA 1
ATOM 2200 C C . THR A 1 296 ? -31.102 5.739 81.661 1.00 75.54 296 THR A C 1
ATOM 2201 O O . THR A 1 296 ? -31.672 4.657 81.809 1.00 75.48 296 THR A O 1
ATOM 2205 N N . SER A 1 297 ? -30.316 6.280 82.583 1.00 76.28 297 SER A N 1
ATOM 2206 C CA . SER A 1 297 ? -30.083 5.621 83.849 1.00 76.73 297 SER A CA 1
ATOM 2207 C C . SER A 1 297 ? -31.251 5.821 84.819 1.00 78.46 297 SER A C 1
ATOM 2208 O O . SER A 1 297 ? -31.255 5.258 85.907 1.00 79.81 297 SER A O 1
ATOM 2211 N N . THR A 1 298 ? -32.238 6.622 84.425 1.00 79.78 298 THR A N 1
ATOM 2212 C CA . THR A 1 298 ? -33.483 6.731 85.189 1.00 81.19 298 THR A CA 1
ATOM 2213 C C . THR A 1 298 ? -34.621 6.010 84.464 1.00 81.99 298 THR A C 1
ATOM 2214 O O . THR A 1 298 ? -34.863 6.271 83.281 1.00 80.40 298 THR A O 1
ATOM 2218 N N . PRO A 1 299 ? -35.300 5.087 85.170 1.00 82.77 299 PRO A N 1
ATOM 2219 C CA . PRO A 1 299 ? -36.377 4.228 84.697 1.00 82.88 299 PRO A CA 1
ATOM 2220 C C . PRO A 1 299 ? -37.385 4.843 83.735 1.00 82.82 299 PRO A C 1
ATOM 2221 O O . PRO A 1 299 ? -37.500 4.379 82.593 1.00 84.01 299 PRO A O 1
ATOM 2225 N N . GLY A 1 300 ? -38.108 5.867 84.159 1.00 83.11 300 GLY A N 1
ATOM 2226 C CA . GLY A 1 300 ? -39.164 6.414 83.293 1.00 84.94 300 GLY A CA 1
ATOM 2227 C C . GLY A 1 300 ? -38.712 7.186 82.061 1.00 81.92 300 GLY A C 1
ATOM 2228 O O . GLY A 1 300 ? -39.545 7.637 81.279 1.00 81.54 300 GLY A O 1
ATOM 2229 N N . ILE A 1 301 ? -37.396 7.322 81.882 1.00 79.86 301 ILE A N 1
ATOM 2230 C CA . ILE A 1 301 ? -36.837 8.290 80.945 1.00 78.42 301 ILE A CA 1
ATOM 2231 C C . ILE A 1 301 ? -35.994 7.659 79.862 1.00 76.39 301 ILE A C 1
ATOM 2232 O O . ILE A 1 301 ? -35.125 6.844 80.149 1.00 76.75 301 ILE A O 1
ATOM 2237 N N . TYR A 1 302 ? -36.243 8.073 78.621 1.00 76.16 302 TYR A N 1
ATOM 2238 C CA . TYR A 1 302 ? -35.416 7.691 77.474 1.00 74.30 302 TYR A CA 1
ATOM 2239 C C . TYR A 1 302 ? -34.722 8.882 76.828 1.00 73.01 302 TYR A C 1
ATOM 2240 O O . TYR A 1 302 ? -35.189 10.027 76.917 1.00 72.70 302 TYR A O 1
ATOM 2249 N N . ALA A 1 303 ? -33.613 8.580 76.158 1.00 72.70 303 ALA A N 1
ATOM 2250 C CA . ALA A 1 303 ? -32.850 9.558 75.393 1.00 71.68 303 ALA A CA 1
ATOM 2251 C C . ALA A 1 303 ? -32.511 9.010 74.002 1.00 73.24 303 ALA A C 1
ATOM 2252 O O . ALA A 1 303 ? -32.150 7.844 73.862 1.00 71.47 303 ALA A O 1
ATOM 2254 N N . LEU A 1 304 ? -32.627 9.859 72.981 1.00 73.26 304 LEU A N 1
ATOM 2255 C CA . LEU A 1 304 ? -32.360 9.476 71.596 1.00 70.94 304 LEU A CA 1
ATOM 2256 C C . LEU A 1 304 ? -32.020 10.706 70.762 1.00 71.01 304 LEU A C 1
ATOM 2257 O O . LEU A 1 304 ? -32.372 11.830 71.125 1.00 72.23 304 LEU A O 1
ATOM 2262 N N . GLY A 1 305 ? -31.334 10.493 69.644 1.00 71.84 305 GLY A N 1
ATOM 2263 C CA . GLY A 1 305 ? -30.896 11.598 68.802 1.00 70.56 305 GLY A CA 1
ATOM 2264 C C . GLY A 1 305 ? -29.458 11.983 69.086 1.00 71.24 305 GLY A C 1
ATOM 2265 O O . GLY A 1 305 ? -28.712 11.220 69.721 1.00 70.72 305 GLY A O 1
ATOM 2266 N N . ASP A 1 306 ? -29.073 13.173 68.619 1.00 70.47 306 ASP A N 1
ATOM 2267 C CA . ASP A 1 306 ? -27.689 13.641 68.698 1.00 70.94 306 ASP A CA 1
ATOM 2268 C C . ASP A 1 306 ? -27.216 13.864 70.128 1.00 72.33 306 ASP A C 1
ATOM 2269 O O . ASP A 1 306 ? -26.013 13.926 70.377 1.00 72.11 306 ASP A O 1
ATOM 2274 N N . VAL A 1 307 ? -28.167 13.964 71.056 1.00 72.55 307 VAL A N 1
ATOM 2275 C CA . VAL A 1 307 ? -27.867 14.087 72.477 1.00 73.98 307 VAL A CA 1
ATOM 2276 C C . VAL A 1 307 ? -27.161 12.849 73.061 1.00 74.13 307 VAL A C 1
ATOM 2277 O O . VAL A 1 307 ? -26.572 12.927 74.143 1.00 75.28 307 VAL A O 1
ATOM 2281 N N . THR A 1 308 ? -27.208 11.725 72.338 1.00 74.85 308 THR A N 1
ATOM 2282 C CA . THR A 1 308 ? -26.826 10.419 72.900 1.00 75.41 308 THR A CA 1
ATOM 2283 C C . THR A 1 308 ? -25.441 9.910 72.553 1.00 79.70 308 THR A C 1
ATOM 2284 O O . THR A 1 308 ? -25.148 8.733 72.778 1.00 80.20 308 THR A O 1
ATOM 2288 N N . ASP A 1 309 ? -24.569 10.755 72.019 1.00 78.13 309 ASP A N 1
ATOM 2289 C CA . ASP A 1 309 ? -23.189 10.307 71.907 1.00 79.04 309 ASP A CA 1
ATOM 2290 C C . ASP A 1 309 ? -22.955 9.574 70.579 1.00 80.92 309 ASP A C 1
ATOM 2291 O O . ASP A 1 309 ? -21.816 9.513 70.089 1.00 83.07 309 ASP A O 1
ATOM 2296 N N . ARG A 1 310 ? -24.043 9.047 70.003 1.00 80.64 310 ARG A N 1
ATOM 2297 C CA . ARG A 1 310 ? -23.983 7.973 68.998 1.00 82.56 310 ARG A CA 1
ATOM 2298 C C . ARG A 1 310 ? -23.541 8.447 67.610 1.00 80.05 310 ARG A C 1
ATOM 2299 O O . ARG A 1 310 ? -22.689 9.334 67.485 1.00 79.92 310 ARG A O 1
ATOM 2307 N N . VAL A 1 311 ? -24.081 7.833 66.565 1.00 78.11 311 VAL A N 1
ATOM 2308 C CA . VAL A 1 311 ? -23.882 8.359 65.224 1.00 76.94 311 VAL A CA 1
ATOM 2309 C C . VAL A 1 311 ? -24.839 9.533 65.074 1.00 75.91 311 VAL A C 1
ATOM 2310 O O . VAL A 1 311 ? -26.052 9.394 65.300 1.00 74.20 311 VAL A O 1
ATOM 2314 N N . GLN A 1 312 ? -24.287 10.691 64.722 1.00 73.73 312 GLN A N 1
ATOM 2315 C CA . GLN A 1 312 ? -25.077 11.926 64.693 1.00 72.26 312 GLN A CA 1
ATOM 2316 C C . GLN A 1 312 ? -25.642 12.232 63.322 1.00 69.72 312 GLN A C 1
ATOM 2317 O O . GLN A 1 312 ? -25.173 13.136 62.615 1.00 70.84 312 GLN A O 1
ATOM 2323 N N . LEU A 1 313 ? -26.662 11.464 62.960 1.00 67.13 313 LEU A N 1
ATOM 2324 C CA . LEU A 1 313 ? -27.343 11.637 61.698 1.00 68.50 313 LEU A CA 1
ATOM 2325 C C . LEU A 1 313 ? -28.863 11.560 61.890 1.00 68.35 313 LEU A C 1
ATOM 2326 O O . LEU A 1 313 ? -29.349 10.895 62.816 1.00 67.72 313 LEU A O 1
ATOM 2331 N N . THR A 1 314 ? -29.592 12.252 61.011 1.00 67.98 314 THR A N 1
ATOM 2332 C CA . THR A 1 314 ? -31.049 12.362 61.083 1.00 67.94 314 THR A CA 1
ATOM 2333 C C . THR A 1 314 ? -31.780 11.009 61.061 1.00 68.62 314 THR A C 1
ATOM 2334 O O . THR A 1 314 ? -32.609 10.764 61.936 1.00 68.92 314 THR A O 1
ATOM 2338 N N . PRO A 1 315 ? -31.468 10.121 60.081 1.00 68.79 315 PRO A N 1
ATOM 2339 C CA . PRO A 1 315 ? -32.141 8.816 60.051 1.00 68.42 315 PRO A CA 1
ATOM 2340 C C . PRO A 1 315 ? -31.897 7.980 61.306 1.00 69.18 315 PRO A C 1
ATOM 2341 O O . PRO A 1 315 ? -32.784 7.218 61.708 1.00 71.97 315 PRO A O 1
ATOM 2345 N N . VAL A 1 316 ? -30.715 8.124 61.906 1.00 67.93 316 VAL A N 1
ATOM 2346 C CA . VAL A 1 316 ? -30.366 7.413 63.131 1.00 69.49 316 VAL A CA 1
ATOM 2347 C C . VAL A 1 316 ? -31.333 7.842 64.225 1.00 70.60 316 VAL A C 1
ATOM 2348 O O . VAL A 1 316 ? -31.933 7.011 64.896 1.00 73.37 316 VAL A O 1
ATOM 2352 N N . ALA A 1 317 ? -31.514 9.147 64.364 1.00 70.24 317 ALA A N 1
ATOM 2353 C CA . ALA A 1 317 ? -32.507 9.690 65.277 1.00 71.63 317 ALA A CA 1
ATOM 2354 C C . ALA A 1 317 ? -33.872 9.097 65.011 1.00 72.93 317 ALA A C 1
ATOM 2355 O O . ALA A 1 317 ? -34.549 8.668 65.944 1.00 75.67 317 ALA A O 1
ATOM 2357 N N . ILE A 1 318 ? -34.270 9.077 63.739 1.00 71.45 318 ILE A N 1
ATOM 2358 C CA . ILE A 1 318 ? -35.598 8.611 63.347 1.00 73.51 318 ILE A CA 1
ATOM 2359 C C . ILE A 1 318 ? -35.774 7.144 63.691 1.00 74.49 318 ILE A C 1
ATOM 2360 O O . ILE A 1 318 ? -36.819 6.753 64.220 1.00 76.89 318 ILE A O 1
ATOM 2365 N N . HIS A 1 319 ? -34.746 6.349 63.405 1.00 72.64 319 HIS A N 1
ATOM 2366 C CA . HIS A 1 319 ? -34.807 4.917 63.618 1.00 75.86 319 HIS A CA 1
ATOM 2367 C C . HIS A 1 319 ? -34.869 4.603 65.082 1.00 76.33 319 HIS A C 1
ATOM 2368 O O . HIS A 1 319 ? -35.694 3.782 65.516 1.00 78.33 319 HIS A O 1
ATOM 2375 N N . GLU A 1 320 ? -34.004 5.265 65.855 1.00 75.66 320 GLU A N 1
ATOM 2376 C CA . GLU A 1 320 ? -34.020 5.184 67.318 1.00 80.76 320 GLU A CA 1
ATOM 2377 C C . GLU A 1 320 ? -35.414 5.418 67.908 1.00 77.75 320 GLU A C 1
ATOM 2378 O O . GLU A 1 320 ? -35.805 4.741 68.862 1.00 77.35 320 GLU A O 1
ATOM 2384 N N . ALA A 1 321 ? -36.142 6.367 67.324 1.00 75.92 321 ALA A N 1
ATOM 2385 C CA . ALA A 1 321 ? -37.451 6.774 67.797 1.00 76.77 321 ALA A CA 1
ATOM 2386 C C . ALA A 1 321 ? -38.543 5.752 67.508 1.00 77.73 321 ALA A C 1
ATOM 2387 O O . ALA A 1 321 ? -39.499 5.610 68.275 1.00 78.07 321 ALA A O 1
ATOM 2397 N N . CYS A 1 323 ? -37.763 2.455 67.024 1.00 77.43 323 CYS A N 1
ATOM 2398 C CA . CYS A 1 323 ? -37.381 1.415 67.967 1.00 78.65 323 CYS A CA 1
ATOM 2399 C C . CYS A 1 323 ? -37.865 1.697 69.379 1.00 77.37 323 CYS A C 1
ATOM 2400 O O . CYS A 1 323 ? -38.232 0.771 70.097 1.00 77.93 323 CYS A O 1
ATOM 2403 N N . PHE A 1 324 ? -37.892 2.970 69.764 1.00 76.39 324 PHE A N 1
ATOM 2404 C CA . PHE A 1 324 ? -38.475 3.344 71.041 1.00 76.53 324 PHE A CA 1
ATOM 2405 C C . PHE A 1 324 ? -39.988 3.041 71.104 1.00 79.04 324 PHE A C 1
ATOM 2406 O O . PHE A 1 324 ? -40.439 2.361 72.025 1.00 80.26 324 PHE A O 1
ATOM 2414 N N . ILE A 1 325 ? -40.770 3.558 70.152 1.00 78.25 325 ILE A N 1
ATOM 2415 C CA . ILE A 1 325 ? -42.208 3.299 70.130 1.00 79.74 325 ILE A CA 1
ATOM 2416 C C . ILE A 1 325 ? -42.483 1.799 70.233 1.00 81.17 325 ILE A C 1
ATOM 2417 O O . ILE A 1 325 ? -43.326 1.362 71.014 1.00 82.81 325 ILE A O 1
ATOM 2422 N N . GLU A 1 326 ? -41.738 1.025 69.451 1.00 80.75 326 GLU A N 1
ATOM 2423 C CA . GLU A 1 326 ? -41.819 -0.428 69.451 1.00 83.69 326 GLU A CA 1
ATOM 2424 C C . GLU A 1 326 ? -41.517 -0.957 70.857 1.00 83.18 326 GLU A C 1
ATOM 2425 O O . GLU A 1 326 ? -42.411 -1.501 71.504 1.00 85.84 326 GLU A O 1
ATOM 2431 N N . THR A 1 327 ? -40.280 -0.756 71.332 1.00 82.74 327 THR A N 1
ATOM 2432 C CA . THR A 1 327 ? -39.861 -1.211 72.661 1.00 82.47 327 THR A CA 1
ATOM 2433 C C . THR A 1 327 ? -40.888 -0.871 73.742 1.00 84.57 327 THR A C 1
ATOM 2434 O O . THR A 1 327 ? -41.472 -1.764 74.335 1.00 85.84 327 THR A O 1
ATOM 2438 N N . GLU A 1 328 ? -41.121 0.417 73.967 1.00 84.11 328 GLU A N 1
ATOM 2439 C CA . GLU A 1 328 ? -41.957 0.881 75.067 1.00 84.15 328 GLU A CA 1
ATOM 2440 C C . GLU A 1 328 ? -43.456 0.612 74.873 1.00 86.89 328 GLU A C 1
ATOM 2441 O O . GLU A 1 328 ? -44.194 0.494 75.851 1.00 87.19 328 GLU A O 1
ATOM 2447 N N . TYR A 1 329 ? -43.915 0.492 73.632 1.00 87.48 329 TYR A N 1
ATOM 2448 C CA . TYR A 1 329 ? -45.356 0.396 73.416 1.00 86.19 329 TYR A CA 1
ATOM 2449 C C . TYR A 1 329 ? -45.880 -0.883 72.771 1.00 91.83 329 TYR A C 1
ATOM 2450 O O . TYR A 1 329 ? -46.944 -1.349 73.146 1.00 96.23 329 TYR A O 1
ATOM 2459 N N . LYS A 1 330 ? -45.161 -1.442 71.805 1.00 90.79 330 LYS A N 1
ATOM 2460 C CA . LYS A 1 330 ? -45.625 -2.656 71.117 1.00 93.88 330 LYS A CA 1
ATOM 2461 C C . LYS A 1 330 ? -45.039 -3.938 71.726 1.00 98.77 330 LYS A C 1
ATOM 2462 O O . LYS A 1 330 ? -45.042 -4.999 71.091 1.00 99.94 330 LYS A O 1
ATOM 2468 N N . ASN A 1 331 ? -44.535 -3.826 72.955 1.00 95.42 331 ASN A N 1
ATOM 2469 C CA . ASN A 1 331 ? -43.900 -4.941 73.676 1.00 100.42 331 ASN A CA 1
ATOM 2470 C C . ASN A 1 331 ? -42.977 -5.788 72.810 1.00 100.39 331 ASN A C 1
ATOM 2471 O O . ASN A 1 331 ? -42.837 -6.994 73.007 1.00 103.46 331 ASN A O 1
ATOM 2476 N N . ASN A 1 332 ? -42.343 -5.117 71.859 1.00 98.44 332 ASN A N 1
ATOM 2477 C CA . ASN A 1 332 ? -41.489 -5.718 70.858 1.00 100.59 332 ASN A CA 1
ATOM 2478 C C . ASN A 1 332 ? -40.075 -5.145 71.077 1.00 100.84 332 ASN A C 1
ATOM 2479 O O . ASN A 1 332 ? -39.698 -4.154 70.451 1.00 100.50 332 ASN A O 1
ATOM 2484 N N . PRO A 1 333 ? -39.275 -5.742 71.931 1.00 101.63 333 PRO A N 1
ATOM 2485 C CA . PRO A 1 333 ? -38.007 -5.091 72.238 1.00 101.89 333 PRO A CA 1
ATOM 2486 C C . PRO A 1 333 ? -37.001 -5.362 71.158 1.00 101.20 333 PRO A C 1
ATOM 2487 O O . PRO A 1 333 ? -36.621 -6.495 70.916 1.00 103.62 333 PRO A O 1
ATOM 2491 N N . THR A 1 334 ? -36.561 -4.294 70.520 1.00 101.87 334 THR A N 1
ATOM 2492 C CA . THR A 1 334 ? -35.615 -4.396 69.443 1.00 102.45 334 THR A CA 1
ATOM 2493 C C . THR A 1 334 ? -34.690 -3.210 69.557 1.00 101.76 334 THR A C 1
ATOM 2494 O O . THR A 1 334 ? -35.078 -2.180 70.061 1.00 100.48 334 THR A O 1
ATOM 2498 N N . SER A 1 335 ? -33.462 -3.360 69.026 1.00 97.47 335 SER A N 1
ATOM 2499 C CA . SER A 1 335 ? -32.490 -2.304 69.191 1.00 92.99 335 SER A CA 1
ATOM 2500 C C . SER A 1 335 ? -32.107 -1.680 67.869 1.00 99.97 335 SER A C 1
ATOM 2501 O O . SER A 1 335 ? -31.892 -2.367 66.889 1.00 96.87 335 SER A O 1
ATOM 2504 N N . PRO A 1 336 ? -32.047 -0.351 67.914 1.00 97.78 336 PRO A N 1
ATOM 2505 C CA . PRO A 1 336 ? -31.613 0.409 66.753 1.00 91.89 336 PRO A CA 1
ATOM 2506 C C . PRO A 1 336 ? -30.173 0.115 66.404 1.00 100.52 336 PRO A C 1
ATOM 2507 O O . PRO A 1 336 ? -29.797 0.090 65.238 1.00 101.72 336 PRO A O 1
ATOM 2511 N N . ASP A 1 337 ? -29.347 -0.107 67.408 1.00 100.38 337 ASP A N 1
ATOM 2512 C CA . ASP A 1 337 ? -27.924 -0.053 67.176 1.00 106.17 337 ASP A CA 1
ATOM 2513 C C . ASP A 1 337 ? -27.647 -0.966 66.010 1.00 104.77 337 ASP A C 1
ATOM 2514 O O . ASP A 1 337 ? -28.209 -2.044 65.905 1.00 102.62 337 ASP A O 1
ATOM 2519 N N . HIS A 1 338 ? -26.816 -0.476 65.099 1.00 107.91 338 HIS A N 1
ATOM 2520 C CA . HIS A 1 338 ? -26.749 -0.983 63.761 1.00 101.97 338 HIS A CA 1
ATOM 2521 C C . HIS A 1 338 ? -25.384 -0.791 63.182 1.00 98.87 338 HIS A C 1
ATOM 2522 O O . HIS A 1 338 ? -24.684 0.165 63.533 1.00 99.38 338 HIS A O 1
ATOM 2529 N N . ASP A 1 339 ? -24.985 -1.653 62.264 1.00 95.26 339 ASP A N 1
ATOM 2530 C CA . ASP A 1 339 ? -23.671 -1.539 61.664 1.00 96.33 339 ASP A CA 1
ATOM 2531 C C . ASP A 1 339 ? -23.851 -1.489 60.163 1.00 92.79 339 ASP A C 1
ATOM 2532 O O . ASP A 1 339 ? -24.848 -1.956 59.650 1.00 92.11 339 ASP A O 1
ATOM 2537 N N . LEU A 1 340 ? -22.910 -0.903 59.442 1.00 90.05 340 LEU A N 1
ATOM 2538 C CA . LEU A 1 340 ? -23.170 -0.715 58.010 1.00 90.06 340 LEU A CA 1
ATOM 2539 C C . LEU A 1 340 ? -24.263 0.315 57.700 1.00 87.80 340 LEU A C 1
ATOM 2540 O O . LEU A 1 340 ? -25.242 0.010 57.034 1.00 82.82 340 LEU A O 1
ATOM 2545 N N . ILE A 1 341 ? -24.085 1.528 58.209 1.00 80.48 341 ILE A N 1
ATOM 2546 C CA . ILE A 1 341 ? -24.906 2.665 57.820 1.00 78.33 341 ILE A CA 1
ATOM 2547 C C . ILE A 1 341 ? -24.128 3.352 56.686 1.00 70.20 341 ILE A C 1
ATOM 2548 O O . ILE A 1 341 ? -22.955 3.710 56.865 1.00 70.78 341 ILE A O 1
ATOM 2553 N N . ALA A 1 342 ? -24.761 3.488 55.515 1.00 68.10 342 ALA A N 1
ATOM 2554 C CA . ALA A 1 342 ? -24.187 4.254 54.404 1.00 65.05 342 ALA A CA 1
ATOM 2555 C C . ALA A 1 342 ? -24.309 5.739 54.728 1.00 66.66 342 ALA A C 1
ATOM 2556 O O . ALA A 1 342 ? -25.213 6.142 55.454 1.00 66.69 342 ALA A O 1
ATOM 2558 N N . THR A 1 343 ? -23.373 6.544 54.238 1.00 62.45 343 THR A N 1
ATOM 2559 C CA . THR A 1 343 ? -23.403 7.984 54.465 1.00 63.79 343 THR A CA 1
ATOM 2560 C C . THR A 1 343 ? -22.947 8.729 53.221 1.00 63.93 343 THR A C 1
ATOM 2561 O O . THR A 1 343 ? -22.250 8.172 52.366 1.00 63.60 343 THR A O 1
ATOM 2565 N N . ALA A 1 344 ? -23.348 9.993 53.131 1.00 64.45 344 ALA A N 1
ATOM 2566 C CA . ALA A 1 344 ? -22.883 10.888 52.080 1.00 62.91 344 ALA A CA 1
ATOM 2567 C C . ALA A 1 344 ? -22.178 12.113 52.680 1.00 62.09 344 ALA A C 1
ATOM 2568 O O . ALA A 1 344 ? -22.360 12.440 53.855 1.00 64.40 344 ALA A O 1
ATOM 2570 N N . VAL A 1 345 ? -21.344 12.761 51.879 1.00 61.27 345 VAL A N 1
ATOM 2571 C CA . VAL A 1 345 ? -20.810 14.069 52.218 1.00 62.98 345 VAL A CA 1
ATOM 2572 C C . VAL A 1 345 ? -21.093 14.905 50.996 1.00 62.07 345 VAL A C 1
ATOM 2573 O O . VAL A 1 345 ? -20.651 14.582 49.893 1.00 62.53 345 VAL A O 1
ATOM 2577 N N . PHE A 1 346 ? -21.834 15.980 51.180 1.00 62.74 346 PHE A N 1
ATOM 2578 C CA . PHE A 1 346 ? -22.222 16.758 50.034 1.00 63.49 346 PHE A CA 1
ATOM 2579 C C . PHE A 1 346 ? -21.238 17.841 49.741 1.00 63.17 346 PHE A C 1
ATOM 2580 O O . PHE A 1 346 ? -21.588 19.016 49.638 1.00 64.08 346 PHE A O 1
ATOM 2588 N N . SER A 1 347 ? -19.985 17.415 49.628 1.00 62.80 347 SER A N 1
ATOM 2589 C CA . SER A 1 347 ? -18.937 18.251 49.105 1.00 62.85 347 SER A CA 1
ATOM 2590 C C . SER A 1 347 ? -19.040 18.153 47.596 1.00 64.65 347 SER A C 1
ATOM 2591 O O . SER A 1 347 ? -20.020 17.631 47.043 1.00 65.29 347 SER A O 1
ATOM 2594 N N . GLN A 1 348 ? -18.044 18.664 46.909 1.00 64.68 348 GLN A N 1
ATOM 2595 C CA . GLN A 1 348 ? -18.133 18.729 45.476 1.00 66.62 348 GLN A CA 1
ATOM 2596 C C . GLN A 1 348 ? -16.701 18.577 45.050 1.00 69.64 348 GLN A C 1
ATOM 2597 O O . GLN A 1 348 ? -15.907 19.495 45.278 1.00 68.22 348 GLN A O 1
ATOM 2603 N N . PRO A 1 349 ? -16.342 17.402 44.487 1.00 68.36 349 PRO A N 1
ATOM 2604 C CA . PRO A 1 349 ? -17.217 16.248 44.196 1.00 68.99 349 PRO A CA 1
ATOM 2605 C C . PRO A 1 349 ? -17.818 15.584 45.450 1.00 65.93 349 PRO A C 1
ATOM 2606 O O . PRO A 1 349 ? -17.211 15.640 46.533 1.00 65.84 349 PRO A O 1
ATOM 2610 N N . GLU A 1 350 ? -18.996 14.970 45.298 1.00 64.13 350 GLU A N 1
ATOM 2611 C CA . GLU A 1 350 ? -19.640 14.256 46.397 1.00 64.41 350 GLU A CA 1
ATOM 2612 C C . GLU A 1 350 ? -18.851 13.047 46.843 1.00 64.12 350 GLU A C 1
ATOM 2613 O O . GLU A 1 350 ? -18.136 12.432 46.058 1.00 63.59 350 GLU A O 1
ATOM 2619 N N . ILE A 1 351 ? -19.016 12.697 48.110 1.00 62.97 351 ILE A N 1
ATOM 2620 C CA . ILE A 1 351 ? -18.618 11.395 48.592 1.00 61.69 351 ILE A CA 1
ATOM 2621 C C . ILE A 1 351 ? -19.892 10.591 48.913 1.00 60.62 351 ILE A C 1
ATOM 2622 O O . ILE A 1 351 ? -20.914 11.150 49.293 1.00 61.65 351 ILE A O 1
ATOM 2627 N N . GLY A 1 352 ? -19.833 9.289 48.667 1.00 60.72 352 GLY A N 1
ATOM 2628 C CA . GLY A 1 352 ? -20.852 8.346 49.095 1.00 61.08 352 GLY A CA 1
ATOM 2629 C C . GLY A 1 352 ? -20.111 7.125 49.607 1.00 62.20 352 GLY A C 1
ATOM 2630 O O . GLY A 1 352 ? -19.168 6.657 48.966 1.00 62.12 352 GLY A O 1
ATOM 2631 N N . THR A 1 353 ? -20.508 6.616 50.770 1.00 61.15 353 THR A N 1
ATOM 2632 C CA . THR A 1 353 ? -19.730 5.566 51.403 1.00 61.82 353 THR A CA 1
ATOM 2633 C C . THR A 1 353 ? -20.559 4.627 52.257 1.00 60.16 353 THR A C 1
ATOM 2634 O O . THR A 1 353 ? -21.442 5.060 52.966 1.00 61.22 353 THR A O 1
ATOM 2638 N N . VAL A 1 354 ? -20.261 3.337 52.134 1.00 60.02 354 VAL A N 1
ATOM 2639 C CA . VAL A 1 354 ? -20.863 2.258 52.917 1.00 60.53 354 VAL A CA 1
ATOM 2640 C C . VAL A 1 354 ? -19.731 1.355 53.332 1.00 61.56 354 VAL A C 1
ATOM 2641 O O . VAL A 1 354 ? -18.757 1.181 52.576 1.00 60.81 354 VAL A O 1
ATOM 2645 N N . GLY A 1 355 ? -19.871 0.753 54.510 1.00 62.67 355 GLY A N 1
ATOM 2646 C CA . GLY A 1 355 ? -18.913 -0.230 54.973 1.00 61.08 355 GLY A CA 1
ATOM 2647 C C . GLY A 1 355 ? -17.646 0.411 55.463 1.00 60.79 355 GLY A C 1
ATOM 2648 O O . GLY A 1 355 ? -17.646 1.584 55.806 1.00 61.97 355 GLY A O 1
ATOM 2649 N N . ILE A 1 356 ? -16.564 -0.362 55.460 1.00 59.25 356 ILE A N 1
ATOM 2650 C CA . ILE A 1 356 ? -15.310 -0.003 56.135 1.00 62.22 356 ILE A CA 1
ATOM 2651 C C . ILE A 1 356 ? -14.173 0.400 55.172 1.00 59.34 356 ILE A C 1
ATOM 2652 O O . ILE A 1 356 ? -14.169 0.001 54.004 1.00 58.77 356 ILE A O 1
ATOM 2657 N N . THR A 1 357 ? -13.217 1.184 55.664 1.00 58.16 357 THR A N 1
ATOM 2658 C CA . THR A 1 357 ? -12.124 1.671 54.817 1.00 59.84 357 THR A CA 1
ATOM 2659 C C . THR A 1 357 ? -11.074 0.593 54.481 1.00 60.67 357 THR A C 1
ATOM 2660 O O . THR A 1 357 ? -10.963 -0.420 55.168 1.00 60.44 357 THR A O 1
ATOM 2664 N N . GLU A 1 358 ? -10.287 0.834 53.438 1.00 61.05 358 GLU A N 1
ATOM 2665 C CA . GLU A 1 358 ? -9.189 -0.067 53.102 1.00 62.14 358 GLU A CA 1
ATOM 2666 C C . GLU A 1 358 ? -8.248 -0.298 54.279 1.00 62.02 358 GLU A C 1
ATOM 2667 O O . GLU A 1 358 ? -7.810 -1.415 54.499 1.00 61.32 358 GLU A O 1
ATOM 2673 N N . GLU A 1 359 ? -7.951 0.753 55.035 1.00 61.83 359 GLU A N 1
ATOM 2674 C CA . GLU A 1 359 ? -7.142 0.597 56.231 1.00 62.50 359 GLU A CA 1
ATOM 2675 C C . GLU A 1 359 ? -7.775 -0.319 57.289 1.00 63.59 359 GLU A C 1
ATOM 2676 O O . GLU A 1 359 ? -7.071 -1.081 57.946 1.00 65.14 359 GLU A O 1
ATOM 2682 N N . GLU A 1 360 ? -9.092 -0.241 57.459 1.00 62.07 360 GLU A N 1
ATOM 2683 C CA . GLU A 1 360 ? -9.759 -1.046 58.470 1.00 61.99 360 GLU A CA 1
ATOM 2684 C C . GLU A 1 360 ? -9.765 -2.504 58.048 1.00 61.64 360 GLU A C 1
ATOM 2685 O O . GLU A 1 360 ? -9.493 -3.400 58.856 1.00 60.78 360 GLU A O 1
ATOM 2691 N N . ALA A 1 361 ? -10.085 -2.735 56.778 1.00 61.10 361 ALA A N 1
ATOM 2692 C CA . ALA A 1 361 ? -10.238 -4.087 56.267 1.00 59.90 361 ALA A CA 1
ATOM 2693 C C . ALA A 1 361 ? -8.906 -4.807 56.275 1.00 61.17 361 ALA A C 1
ATOM 2694 O O . ALA A 1 361 ? -8.844 -6.001 56.566 1.00 61.40 361 ALA A O 1
ATOM 2696 N N . ALA A 1 362 ? -7.846 -4.062 55.961 1.00 61.87 362 ALA A N 1
ATOM 2697 C CA . ALA A 1 362 ? -6.491 -4.590 55.953 1.00 62.43 362 ALA A CA 1
ATOM 2698 C C . ALA A 1 362 ? -6.134 -5.151 57.320 1.00 63.26 362 ALA A C 1
ATOM 2699 O O . ALA A 1 362 ? -5.506 -6.201 57.402 1.00 64.58 362 ALA A O 1
ATOM 2701 N N . ARG A 1 363 ? -6.547 -4.448 58.377 1.00 62.84 363 ARG A N 1
ATOM 2702 C CA . ARG A 1 363 ? -6.338 -4.897 59.753 1.00 63.88 363 ARG A CA 1
ATOM 2703 C C . ARG A 1 363 ? -7.271 -6.042 60.147 1.00 62.98 363 ARG A C 1
ATOM 2704 O O . ARG A 1 363 ? -6.824 -7.014 60.737 1.00 63.00 363 ARG A O 1
ATOM 2712 N N . LYS A 1 364 ? -8.555 -5.926 59.812 1.00 62.13 364 LYS A N 1
ATOM 2713 C CA . LYS A 1 364 ? -9.573 -6.865 60.266 1.00 60.07 364 LYS A CA 1
ATOM 2714 C C . LYS A 1 364 ? -9.504 -8.247 59.610 1.00 61.64 364 LYS A C 1
ATOM 2715 O O . LYS A 1 364 ? -9.808 -9.260 60.251 1.00 61.78 364 LYS A O 1
ATOM 2721 N N . PHE A 1 365 ? -9.110 -8.280 58.335 1.00 62.63 365 PHE A N 1
ATOM 2722 C CA . PHE A 1 365 ? -9.029 -9.515 57.557 1.00 62.39 365 PHE A CA 1
ATOM 2723 C C . PHE A 1 365 ? -7.604 -9.770 57.071 1.00 64.59 365 PHE A C 1
ATOM 2724 O O . PHE A 1 365 ? -6.870 -8.824 56.818 1.00 64.78 365 PHE A O 1
ATOM 2732 N N . GLN A 1 366 ? -7.224 -11.041 56.937 1.00 64.94 366 GLN A N 1
ATOM 2733 C CA . GLN A 1 366 ? -5.846 -11.413 56.583 1.00 66.65 366 GLN A CA 1
ATOM 2734 C C . GLN A 1 366 ? -5.526 -11.077 55.135 1.00 66.89 366 GLN A C 1
ATOM 2735 O O . GLN A 1 366 ? -4.389 -10.737 54.800 1.00 67.41 366 GLN A O 1
ATOM 2741 N N . GLU A 1 367 ? -6.551 -11.172 54.294 1.00 66.03 367 GLU A N 1
ATOM 2742 C CA . GLU A 1 367 ? -6.416 -11.071 52.855 1.00 67.12 367 GLU A CA 1
ATOM 2743 C C . GLU A 1 367 ? -7.585 -10.300 52.296 1.00 65.10 367 GLU A C 1
ATOM 2744 O O . GLU A 1 367 ? -8.742 -10.686 52.481 1.00 65.37 367 GLU A O 1
ATOM 2750 N N . ILE A 1 368 ? -7.306 -9.191 51.631 1.00 64.18 368 ILE A N 1
ATOM 2751 C CA . ILE A 1 368 ? -8.397 -8.443 51.012 1.00 64.64 368 ILE A CA 1
ATOM 2752 C C . ILE A 1 368 ? -8.117 -8.210 49.544 1.00 64.22 368 ILE A C 1
ATOM 2753 O O . ILE A 1 368 ? -6.960 -8.236 49.121 1.00 64.54 368 ILE A O 1
ATOM 2758 N N . GLU A 1 369 ? -9.177 -8.011 48.770 1.00 62.67 369 GLU A N 1
ATOM 2759 C CA . GLU A 1 369 ? -9.022 -7.609 47.376 1.00 62.54 369 GLU A CA 1
ATOM 2760 C C . GLU A 1 369 ? -9.658 -6.238 47.210 1.00 61.59 369 GLU A C 1
ATOM 2761 O O . GLU A 1 369 ? -10.732 -5.961 47.759 1.00 60.96 369 GLU A O 1
ATOM 2767 N N . VAL A 1 370 ? -8.962 -5.366 46.487 1.00 62.13 370 VAL A N 1
ATOM 2768 C CA . VAL A 1 370 ? -9.411 -3.989 46.277 1.00 61.61 370 VAL A CA 1
ATOM 2769 C C . VAL A 1 370 ? -9.624 -3.733 44.782 1.00 61.64 370 VAL A C 1
ATOM 2770 O O . VAL A 1 370 ? -8.792 -4.114 43.932 1.00 61.30 370 VAL A O 1
ATOM 2774 N N . TYR A 1 371 ? -10.764 -3.110 44.481 1.00 60.12 371 TYR A N 1
ATOM 2775 C CA . TYR A 1 371 ? -11.185 -2.884 43.125 1.00 59.11 371 TYR A CA 1
ATOM 2776 C C . TYR A 1 371 ? -11.371 -1.373 42.936 1.00 59.80 371 TYR A C 1
ATOM 2777 O O . TYR A 1 371 ? -12.348 -0.794 43.396 1.00 60.14 371 TYR A O 1
ATOM 2786 N N . ARG A 1 372 ? -10.397 -0.737 42.281 1.00 61.70 372 ARG A N 1
ATOM 2787 C CA . ARG A 1 372 ? -10.300 0.721 42.233 1.00 60.73 372 ARG A CA 1
ATOM 2788 C C . ARG A 1 372 ? -10.457 1.224 40.810 1.00 62.51 372 ARG A C 1
ATOM 2789 O O . ARG A 1 372 ? -9.793 0.752 39.892 1.00 63.53 372 ARG A O 1
ATOM 2797 N N . ALA A 1 373 ? -11.345 2.192 40.639 1.00 64.35 373 ALA A N 1
ATOM 2798 C CA . ALA A 1 373 ? -11.666 2.722 39.325 1.00 64.73 373 ALA A CA 1
ATOM 2799 C C . ALA A 1 373 ? -11.454 4.219 39.338 1.00 66.77 373 ALA A C 1
ATOM 2800 O O . ALA A 1 373 ? -11.982 4.909 40.206 1.00 65.74 373 ALA A O 1
ATOM 2802 N N . GLU A 1 374 ? -10.672 4.722 38.393 1.00 67.08 374 GLU A N 1
ATOM 2803 C CA . GLU A 1 374 ? -10.441 6.151 38.315 1.00 67.27 374 GLU A CA 1
ATOM 2804 C C . GLU A 1 374 ? -10.655 6.643 36.898 1.00 69.07 374 GLU A C 1
ATOM 2805 O O . GLU A 1 374 ? -10.023 6.140 35.970 1.00 69.81 374 GLU A O 1
ATOM 2811 N N . PHE A 1 375 ? -11.537 7.624 36.729 1.00 67.49 375 PHE A N 1
ATOM 2812 C CA . PHE A 1 375 ? -11.930 8.023 35.388 1.00 68.64 375 PHE A CA 1
ATOM 2813 C C . PHE A 1 375 ? -12.579 9.401 35.244 1.00 69.28 375 PHE A C 1
ATOM 2814 O O . PHE A 1 375 ? -13.156 9.952 36.193 1.00 68.10 375 PHE A O 1
ATOM 2822 N N . ARG A 1 376 ? -12.470 9.921 34.020 1.00 70.40 376 ARG A N 1
ATOM 2823 C CA . ARG A 1 376 ? -12.996 11.208 33.605 1.00 70.55 376 ARG A CA 1
ATOM 2824 C C . ARG A 1 376 ? -14.461 10.989 33.301 1.00 71.23 376 ARG A C 1
ATOM 2825 O O . ARG A 1 376 ? -14.779 10.230 32.392 1.00 71.35 376 ARG A O 1
ATOM 2833 N N . PRO A 1 377 ? -15.367 11.631 34.075 1.00 71.22 377 PRO A N 1
ATOM 2834 C CA . PRO A 1 377 ? -16.812 11.477 33.839 1.00 70.08 377 PRO A CA 1
ATOM 2835 C C . PRO A 1 377 ? -17.141 11.815 32.388 1.00 71.35 377 PRO A C 1
ATOM 2836 O O . PRO A 1 377 ? -16.467 12.662 31.795 1.00 72.27 377 PRO A O 1
ATOM 2848 N N . LYS A 1 379 ? -19.344 13.574 30.875 1.00 72.54 379 LYS A N 1
ATOM 2849 C CA . LYS A 1 379 ? -19.618 14.971 30.607 1.00 71.26 379 LYS A CA 1
ATOM 2850 C C . LYS A 1 379 ? -18.311 15.727 30.455 1.00 72.06 379 LYS A C 1
ATOM 2851 O O . LYS A 1 379 ? -18.182 16.578 29.577 1.00 73.94 379 LYS A O 1
ATOM 2857 N N . ALA A 1 380 ? -17.337 15.394 31.300 1.00 72.40 380 ALA A N 1
ATOM 2858 C CA . ALA A 1 380 ? -16.033 16.075 31.315 1.00 73.82 380 ALA A CA 1
ATOM 2859 C C . ALA A 1 380 ? -15.274 15.846 30.036 1.00 73.36 380 ALA A C 1
ATOM 2860 O O . ALA A 1 380 ? -14.393 16.614 29.683 1.00 74.44 380 ALA A O 1
ATOM 2862 N N . THR A 1 381 ? -15.630 14.783 29.338 1.00 73.93 381 THR A N 1
ATOM 2863 C CA . THR A 1 381 ? -15.128 14.569 28.006 1.00 75.61 381 THR A CA 1
ATOM 2864 C C . THR A 1 381 ? -15.336 15.812 27.126 1.00 76.59 381 THR A C 1
ATOM 2865 O O . THR A 1 381 ? -14.501 16.117 26.284 1.00 78.72 381 THR A O 1
ATOM 2869 N N . LEU A 1 382 ? -16.432 16.537 27.341 1.00 76.94 382 LEU A N 1
ATOM 2870 C CA . LEU A 1 382 ? -16.732 17.734 26.545 1.00 78.57 382 LEU A CA 1
ATOM 2871 C C . LEU A 1 382 ? -16.584 19.081 27.263 1.00 80.85 382 LEU A C 1
ATOM 2872 O O . LEU A 1 382 ? -16.125 20.053 26.658 1.00 82.87 382 LEU A O 1
ATOM 2877 N N . SER A 1 383 ? -16.986 19.152 28.532 1.00 78.56 383 SER A N 1
ATOM 2878 C CA . SER A 1 383 ? -16.843 20.390 29.310 1.00 79.97 383 SER A CA 1
ATOM 2879 C C . SER A 1 383 ? -15.371 20.744 29.506 1.00 80.61 383 SER A C 1
ATOM 2880 O O . SER A 1 383 ? -15.024 21.915 29.644 1.00 81.42 383 SER A O 1
ATOM 2883 N N . GLY A 1 384 ? -14.519 19.722 29.498 1.00 79.62 384 GLY A N 1
ATOM 2884 C CA . GLY A 1 384 ? -13.089 19.885 29.679 1.00 80.71 384 GLY A CA 1
ATOM 2885 C C . GLY A 1 384 ? -12.776 20.101 31.141 1.00 80.81 384 GLY A C 1
ATOM 2886 O O . GLY A 1 384 ? -11.708 20.615 31.481 1.00 82.76 384 GLY A O 1
ATOM 2887 N N . ARG A 1 385 ? -13.694 19.664 32.001 1.00 78.95 385 ARG A N 1
ATOM 2888 C CA . ARG A 1 385 ? -13.732 20.114 33.389 1.00 80.00 385 ARG A CA 1
ATOM 2889 C C . ARG A 1 385 ? -12.501 19.840 34.241 1.00 80.06 385 ARG A C 1
ATOM 2890 O O . ARG A 1 385 ? -12.235 20.613 35.161 1.00 81.26 385 ARG A O 1
ATOM 2898 N N . LYS A 1 386 ? -11.762 18.769 33.955 1.00 78.69 386 LYS A N 1
ATOM 2899 C CA . LYS A 1 386 ? -10.640 18.350 34.813 1.00 80.44 386 LYS A CA 1
ATOM 2900 C C . LYS A 1 386 ? -11.165 17.790 36.128 1.00 78.58 386 LYS A C 1
ATOM 2901 O O . LYS A 1 386 ? -10.921 18.327 37.204 1.00 77.71 386 LYS A O 1
ATOM 2907 N N . GLU A 1 387 ? -11.901 16.697 36.012 1.00 77.93 387 GLU A N 1
ATOM 2908 C CA . GLU A 1 387 ? -12.521 16.033 37.151 1.00 77.89 387 GLU A CA 1
ATOM 2909 C C . GLU A 1 387 ? -12.159 14.560 37.051 1.00 75.00 387 GLU A C 1
ATOM 2910 O O . GLU A 1 387 ? -11.914 14.049 35.952 1.00 75.56 387 GLU A O 1
ATOM 2916 N N . LYS A 1 388 ? -12.110 13.882 38.191 1.00 73.45 388 LYS A N 1
ATOM 2917 C CA . LYS A 1 388 ? -11.902 12.435 38.196 1.00 71.26 388 LYS A CA 1
ATOM 2918 C C . LYS A 1 388 ? -12.891 11.725 39.113 1.00 66.80 388 LYS A C 1
ATOM 2919 O O . LYS A 1 388 ? -13.144 12.153 40.234 1.00 68.04 388 LYS A O 1
ATOM 2925 N N . THR A 1 389 ? -13.488 10.657 38.621 1.00 64.16 389 THR A N 1
ATOM 2926 C CA . THR A 1 389 ? -14.324 9.859 39.490 1.00 65.56 389 THR A CA 1
ATOM 2927 C C . THR A 1 389 ? -13.491 8.719 40.064 1.00 63.81 389 THR A C 1
ATOM 2928 O O . THR A 1 389 ? -12.841 7.980 39.320 1.00 63.67 389 THR A O 1
ATOM 2932 N N . ILE A 1 390 ? -13.484 8.611 41.393 1.00 63.71 390 ILE A N 1
ATOM 2933 C CA . ILE A 1 390 ? -12.903 7.451 42.045 1.00 63.13 390 ILE A CA 1
ATOM 2934 C C . ILE A 1 390 ? -14.019 6.565 42.574 1.00 64.11 390 ILE A C 1
ATOM 2935 O O . ILE A 1 390 ? -14.936 7.048 43.235 1.00 63.37 390 ILE A O 1
ATOM 2948 N N . LYS A 1 392 ? -14.366 2.817 44.462 1.00 60.80 392 LYS A N 1
ATOM 2949 C CA . LYS A 1 392 ? -13.509 1.825 45.085 1.00 60.46 392 LYS A CA 1
ATOM 2950 C C . LYS A 1 392 ? -14.277 0.808 45.896 1.00 58.16 392 LYS A C 1
ATOM 2951 O O . LYS A 1 392 ? -15.013 1.167 46.798 1.00 58.01 392 LYS A O 1
ATOM 2957 N N . LEU A 1 393 ? -14.082 -0.462 45.556 1.00 58.34 393 LEU A N 1
ATOM 2958 C CA . LEU A 1 393 ? -14.698 -1.581 46.252 1.00 58.68 393 LEU A CA 1
ATOM 2959 C C . LEU A 1 393 ? -13.685 -2.338 47.082 1.00 60.14 393 LEU A C 1
ATOM 2960 O O . LEU A 1 393 ? -12.578 -2.622 46.595 1.00 60.42 393 LEU A O 1
ATOM 2965 N N . VAL A 1 394 ? -14.059 -2.675 48.323 1.00 59.97 394 VAL A N 1
ATOM 2966 C CA . VAL A 1 394 ? -13.176 -3.444 49.219 1.00 59.97 394 VAL A CA 1
ATOM 2967 C C . VAL A 1 394 ? -13.815 -4.803 49.561 1.00 59.85 394 VAL A C 1
ATOM 2968 O O . VAL A 1 394 ? -14.980 -4.857 49.987 1.00 59.86 394 VAL A O 1
ATOM 2972 N N . VAL A 1 395 ? -13.051 -5.884 49.370 1.00 59.87 395 VAL A N 1
ATOM 2973 C CA . VAL A 1 395 ? -13.581 -7.254 49.376 1.00 59.96 395 VAL A CA 1
ATOM 2974 C C . VAL A 1 395 ? -12.782 -8.231 50.251 1.00 61.07 395 VAL A C 1
ATOM 2975 O O . VAL A 1 395 ? -11.541 -8.238 50.228 1.00 62.13 395 VAL A O 1
ATOM 2979 N N . ASN A 1 396 ? -13.485 -9.067 51.014 1.00 60.26 396 ASN A N 1
ATOM 2980 C CA . ASN A 1 396 ? -12.828 -10.099 51.798 1.00 62.32 396 ASN A CA 1
ATOM 2981 C C . ASN A 1 396 ? -12.491 -11.318 50.941 1.00 63.22 396 ASN A C 1
ATOM 2982 O O . ASN A 1 396 ? -13.383 -11.991 50.447 1.00 62.62 396 ASN A O 1
ATOM 2987 N N . ALA A 1 397 ? -11.193 -11.597 50.796 1.00 64.23 397 ALA A N 1
ATOM 2988 C CA . ALA A 1 397 ? -10.707 -12.688 49.946 1.00 64.49 397 ALA A CA 1
ATOM 2989 C C . ALA A 1 397 ? -11.272 -14.047 50.322 1.00 65.42 397 ALA A C 1
ATOM 2990 O O . ALA A 1 397 ? -11.469 -14.886 49.450 1.00 66.20 397 ALA A O 1
ATOM 2992 N N . ALA A 1 398 ? -11.528 -14.252 51.614 1.00 65.73 398 ALA A N 1
ATOM 2993 C CA . ALA A 1 398 ? -12.081 -15.503 52.132 1.00 65.34 398 ALA A CA 1
ATOM 2994 C C . ALA A 1 398 ? -13.561 -15.719 51.795 1.00 66.09 398 ALA A C 1
ATOM 2995 O O . ALA A 1 398 ? -13.967 -16.850 51.615 1.00 68.76 398 ALA A O 1
ATOM 2997 N N . ASP A 1 399 ? -14.341 -14.649 51.771 1.00 65.30 399 ASP A N 1
ATOM 2998 C CA . ASP A 1 399 ? -15.775 -14.665 51.537 1.00 65.67 399 ASP A CA 1
ATOM 2999 C C . ASP A 1 399 ? -16.161 -14.364 50.144 1.00 64.25 399 ASP A C 1
ATOM 3000 O O . ASP A 1 399 ? -17.097 -14.886 49.625 1.00 65.01 399 ASP A O 1
ATOM 3005 N N . ARG A 1 400 ? -15.445 -13.424 49.584 1.00 64.32 400 ARG A N 1
ATOM 3006 C CA . ARG A 1 400 ? -15.837 -12.630 48.434 1.00 63.92 400 ARG A CA 1
ATOM 3007 C C . ARG A 1 400 ? -16.812 -11.492 48.806 1.00 63.08 400 ARG A C 1
ATOM 3008 O O . ARG A 1 400 ? -17.298 -10.763 47.930 1.00 62.89 400 ARG A O 1
ATOM 3016 N N . LYS A 1 401 ? -17.045 -11.309 50.105 1.00 62.18 401 LYS A N 1
ATOM 3017 C CA . LYS A 1 401 ? -17.917 -10.231 50.575 1.00 62.35 401 LYS A CA 1
ATOM 3018 C C . LYS A 1 401 ? -17.393 -8.850 50.214 1.00 61.00 401 LYS A C 1
ATOM 3019 O O . LYS A 1 401 ? -16.242 -8.535 50.496 1.00 60.82 401 LYS A O 1
ATOM 3025 N N . VAL A 1 402 ? -18.244 -8.004 49.643 1.00 60.37 402 VAL A N 1
ATOM 3026 C CA . VAL A 1 402 ? -17.926 -6.576 49.626 1.00 59.52 402 VAL A CA 1
ATOM 3027 C C . VAL A 1 402 ? -18.115 -6.001 51.038 1.00 58.73 402 VAL A C 1
ATOM 3028 O O . VAL A 1 402 ? -19.185 -6.054 51.589 1.00 58.36 402 VAL A O 1
ATOM 3032 N N . VAL A 1 403 ? -17.060 -5.473 51.623 1.00 58.87 403 VAL A N 1
ATOM 3033 C CA . VAL A 1 403 ? -17.100 -5.021 53.007 1.00 58.49 403 VAL A CA 1
ATOM 3034 C C . VAL A 1 403 ? -17.032 -3.490 53.054 1.00 58.33 403 VAL A C 1
ATOM 3035 O O . VAL A 1 403 ? -17.180 -2.877 54.119 1.00 59.06 403 VAL A O 1
ATOM 3039 N N . GLY A 1 404 ? -16.787 -2.884 51.896 1.00 57.47 404 GLY A N 1
ATOM 3040 C CA . GLY A 1 404 ? -16.684 -1.449 51.784 1.00 56.21 404 GLY A CA 1
ATOM 3041 C C . GLY A 1 404 ? -16.794 -1.048 50.333 1.00 57.69 404 GLY A C 1
ATOM 3042 O O . GLY A 1 404 ? -16.205 -1.692 49.446 1.00 58.37 404 GLY A O 1
ATOM 3043 N N . ALA A 1 405 ? -17.583 0.002 50.104 1.00 58.56 405 ALA A N 1
ATOM 3044 C CA . ALA A 1 405 ? -17.708 0.681 48.815 1.00 57.53 405 ALA A CA 1
ATOM 3045 C C . ALA A 1 405 ? -17.633 2.191 49.058 1.00 61.03 405 ALA A C 1
ATOM 3046 O O . ALA A 1 405 ? -18.282 2.710 49.968 1.00 57.86 405 ALA A O 1
ATOM 3048 N N . HIS A 1 406 ? -16.817 2.870 48.245 1.00 61.71 406 HIS A N 1
ATOM 3049 C CA . HIS A 1 406 ? -16.509 4.292 48.370 1.00 59.68 406 HIS A CA 1
ATOM 3050 C C . HIS A 1 406 ? -16.476 4.942 47.021 1.00 61.13 406 HIS A C 1
ATOM 3051 O O . HIS A 1 406 ? -15.789 4.471 46.108 1.00 61.02 406 HIS A O 1
ATOM 3058 N N . ILE A 1 407 ? -17.226 6.037 46.904 1.00 61.45 407 ILE A N 1
ATOM 3059 C CA . ILE A 1 407 ? -17.426 6.757 45.649 1.00 62.34 407 ILE A CA 1
ATOM 3060 C C . ILE A 1 407 ? -17.107 8.223 45.845 1.00 64.72 407 ILE A C 1
ATOM 3061 O O . ILE A 1 407 ? -17.623 8.857 46.761 1.00 61.96 407 ILE A O 1
ATOM 3066 N N . LEU A 1 408 ? -16.243 8.748 44.990 1.00 62.88 408 LEU A N 1
ATOM 3067 C CA . LEU A 1 408 ? -16.022 10.180 44.919 1.00 63.29 408 LEU A CA 1
ATOM 3068 C C . LEU A 1 408 ? -16.468 10.644 43.537 1.00 63.45 408 LEU A C 1
ATOM 3069 O O . LEU A 1 408 ? -15.927 10.200 42.523 1.00 63.37 408 LEU A O 1
ATOM 3074 N N . GLY A 1 409 ? -17.469 11.509 43.484 1.00 63.28 409 GLY A N 1
ATOM 3075 C CA . GLY A 1 409 ? -18.000 11.933 42.206 1.00 62.59 409 GLY A CA 1
ATOM 3076 C C . GLY A 1 409 ? -19.496 12.126 42.229 1.00 65.30 409 GLY A C 1
ATOM 3077 O O . GLY A 1 409 ? -20.142 11.986 43.276 1.00 64.61 409 GLY A O 1
ATOM 3078 N N . HIS A 1 410 ? -20.042 12.441 41.058 1.00 66.46 410 HIS A N 1
ATOM 3079 C CA . HIS A 1 410 ? -21.435 12.829 40.919 1.00 66.49 410 HIS A CA 1
ATOM 3080 C C . HIS A 1 410 ? -22.375 11.777 41.371 1.00 66.23 410 HIS A C 1
ATOM 3081 O O . HIS A 1 410 ? -22.346 10.663 40.862 1.00 67.58 410 HIS A O 1
ATOM 3088 N N . ASP A 1 411 ? -23.210 12.136 42.344 1.00 64.74 411 ASP A N 1
ATOM 3089 C CA . ASP A 1 411 ? -24.319 11.290 42.817 1.00 67.53 411 ASP A CA 1
ATOM 3090 C C . ASP A 1 411 ? -23.862 10.179 43.758 1.00 64.47 411 ASP A C 1
ATOM 3091 O O . ASP A 1 411 ? -24.600 9.212 44.006 1.00 63.76 411 ASP A O 1
ATOM 3096 N N . ALA A 1 412 ? -22.651 10.333 44.288 1.00 63.42 412 ALA A N 1
ATOM 3097 C CA . ALA A 1 412 ? -22.103 9.380 45.240 1.00 62.63 412 ALA A CA 1
ATOM 3098 C C . ALA A 1 412 ? -23.061 9.087 46.405 1.00 62.24 412 ALA A C 1
ATOM 3099 O O . ALA A 1 412 ? -23.086 7.976 46.933 1.00 61.16 412 ALA A O 1
ATOM 3101 N N . GLY A 1 413 ? -23.859 10.078 46.782 1.00 61.87 413 GLY A N 1
ATOM 3102 C CA . GLY A 1 413 ? -24.856 9.903 47.822 1.00 60.75 413 GLY A CA 1
ATOM 3103 C C . GLY A 1 413 ? -26.014 8.987 47.464 1.00 60.54 413 GLY A C 1
ATOM 3104 O O . GLY A 1 413 ? -26.397 8.130 48.255 1.00 58.99 413 GLY A O 1
ATOM 3105 N N . GLU A 1 414 ? -26.562 9.161 46.285 1.00 62.33 414 GLU A N 1
ATOM 3106 C CA . GLU A 1 414 ? -27.599 8.283 45.819 1.00 60.47 414 GLU A CA 1
ATOM 3107 C C . GLU A 1 414 ? -27.085 6.881 45.650 1.00 60.96 414 GLU A C 1
ATOM 3108 O O . GLU A 1 414 ? -27.792 5.945 45.889 1.00 62.51 414 GLU A O 1
ATOM 3122 N N . ALA A 1 416 ? -24.561 5.555 47.308 1.00 60.05 416 ALA A N 1
ATOM 3123 C CA . ALA A 1 416 ? -24.255 4.951 48.570 1.00 58.65 416 ALA A CA 1
ATOM 3124 C C . ALA A 1 416 ? -25.472 4.321 49.132 1.00 58.51 416 ALA A C 1
ATOM 3125 O O . ALA A 1 416 ? -25.407 3.266 49.688 1.00 59.07 416 ALA A O 1
ATOM 3127 N N . GLN A 1 417 ? -26.599 4.980 49.015 1.00 59.48 417 GLN A N 1
ATOM 3128 C CA . GLN A 1 417 ? -27.783 4.453 49.610 1.00 59.26 417 GLN A CA 1
ATOM 3129 C C . GLN A 1 417 ? -28.131 3.149 49.001 1.00 59.72 417 GLN A C 1
ATOM 3130 O O . GLN A 1 417 ? -28.379 2.214 49.696 1.00 60.32 417 GLN A O 1
ATOM 3136 N N . LEU A 1 418 ? -28.087 3.068 47.689 1.00 59.64 418 LEU A N 1
ATOM 3137 C CA . LEU A 1 418 ? -28.370 1.807 47.003 1.00 59.81 418 LEU A CA 1
ATOM 3138 C C . LEU A 1 418 ? -27.328 0.734 47.304 1.00 61.24 418 LEU A C 1
ATOM 3139 O O . LEU A 1 418 ? -27.681 -0.377 47.701 1.00 62.23 418 LEU A O 1
ATOM 3144 N N . LEU A 1 419 ? -26.048 1.063 47.151 1.00 59.46 419 LEU A N 1
ATOM 3145 C CA . LEU A 1 419 ? -25.018 0.140 47.572 1.00 60.04 419 LEU A CA 1
ATOM 3146 C C . LEU A 1 419 ? -25.266 -0.372 49.006 1.00 62.43 419 LEU A C 1
ATOM 3147 O O . LEU A 1 419 ? -25.012 -1.541 49.301 1.00 65.21 419 LEU A O 1
ATOM 3152 N N . GLY A 1 420 ? -25.772 0.489 49.891 1.00 60.59 420 GLY A N 1
ATOM 3153 C CA . GLY A 1 420 ? -26.085 0.092 51.264 1.00 61.85 420 GLY A CA 1
ATOM 3154 C C . GLY A 1 420 ? -27.069 -1.064 51.392 1.00 63.42 420 GLY A C 1
ATOM 3155 O O . GLY A 1 420 ? -27.011 -1.836 52.338 1.00 64.30 420 GLY A O 1
ATOM 3156 N N . ILE A 1 421 ? -27.990 -1.183 50.449 1.00 62.75 421 ILE A N 1
ATOM 3157 C CA . ILE A 1 421 ? -28.895 -2.309 50.452 1.00 63.88 421 ILE A CA 1
ATOM 3158 C C . ILE A 1 421 ? -28.082 -3.569 50.178 1.00 65.21 421 ILE A C 1
ATOM 3159 O O . ILE A 1 421 ? -28.160 -4.556 50.923 1.00 65.87 421 ILE A O 1
ATOM 3164 N N . SER A 1 422 ? -27.263 -3.511 49.131 1.00 64.86 422 SER A N 1
ATOM 3165 C CA . SER A 1 422 ? -26.427 -4.646 48.739 1.00 66.49 422 SER A CA 1
ATOM 3166 C C . SER A 1 422 ? -25.525 -5.113 49.870 1.00 66.34 422 SER A C 1
ATOM 3167 O O . SER A 1 422 ? -25.364 -6.310 50.065 1.00 67.71 422 SER A O 1
ATOM 3170 N N . LEU A 1 423 ? -24.961 -4.183 50.628 1.00 65.00 423 LEU A N 1
ATOM 3171 C CA . LEU A 1 423 ? -24.053 -4.573 51.700 1.00 66.14 423 LEU A CA 1
ATOM 3172 C C . LEU A 1 423 ? -24.758 -5.079 52.965 1.00 67.67 423 LEU A C 1
ATOM 3173 O O . LEU A 1 423 ? -24.311 -6.057 53.580 1.00 69.51 423 LEU A O 1
ATOM 3178 N N . ARG A 1 424 ? -25.868 -4.441 53.336 1.00 67.50 424 ARG A N 1
ATOM 3179 C CA . ARG A 1 424 ? -26.704 -4.943 54.423 1.00 68.62 424 ARG A CA 1
ATOM 3180 C C . ARG A 1 424 ? -27.033 -6.432 54.188 1.00 69.39 424 ARG A C 1
ATOM 3181 O O . ARG A 1 424 ? -26.912 -7.233 55.108 1.00 68.51 424 ARG A O 1
ATOM 3189 N N . ALA A 1 425 ? -27.413 -6.796 52.960 1.00 68.20 425 ALA A N 1
ATOM 3190 C CA . ALA A 1 425 ? -27.778 -8.183 52.630 1.00 67.90 425 ALA A CA 1
ATOM 3191 C C . ALA A 1 425 ? -26.579 -9.091 52.326 1.00 68.11 425 ALA A C 1
ATOM 3192 O O . ALA A 1 425 ? -26.760 -10.194 51.805 1.00 68.33 425 ALA A O 1
ATOM 3194 N N . GLY A 1 426 ? -25.368 -8.624 52.641 1.00 67.64 426 GLY A N 1
ATOM 3195 C CA . GLY A 1 426 ? -24.138 -9.397 52.444 1.00 67.09 426 GLY A CA 1
ATOM 3196 C C . GLY A 1 426 ? -23.793 -9.806 51.014 1.00 67.39 426 GLY A C 1
ATOM 3197 O O . GLY A 1 426 ? -23.421 -10.946 50.780 1.00 68.71 426 GLY A O 1
ATOM 3198 N N . CYS A 1 427 ? -23.896 -8.895 50.053 1.00 65.38 427 CYS A N 1
ATOM 3199 C CA . CYS A 1 427 ? -23.551 -9.228 48.668 1.00 65.38 427 CYS A CA 1
ATOM 3200 C C . CYS A 1 427 ? -22.060 -9.504 48.429 1.00 67.04 427 CYS A C 1
ATOM 3201 O O . CYS A 1 427 ? -21.173 -8.887 49.055 1.00 65.10 427 CYS A O 1
ATOM 3204 N N . THR A 1 428 ? -21.784 -10.430 47.515 1.00 64.57 428 THR A N 1
ATOM 3205 C CA . THR A 1 428 ? -20.412 -10.805 47.206 1.00 63.21 428 THR A CA 1
ATOM 3206 C C . THR A 1 428 ? -19.955 -10.106 45.943 1.00 62.67 428 THR A C 1
ATOM 3207 O O . THR A 1 428 ? -20.793 -9.693 45.139 1.00 63.71 428 THR A O 1
ATOM 3211 N N . LYS A 1 429 ? -18.635 -9.990 45.763 1.00 62.32 429 LYS A N 1
ATOM 3212 C CA . LYS A 1 429 ? -18.034 -9.382 44.564 1.00 62.54 429 LYS A CA 1
ATOM 3213 C C . LYS A 1 429 ? -18.529 -10.107 43.320 1.00 63.75 429 LYS A C 1
ATOM 3214 O O . LYS A 1 429 ? -18.572 -9.560 42.218 1.00 64.01 429 LYS A O 1
ATOM 3220 N N . ASP A 1 430 ? -18.934 -11.350 43.522 1.00 64.58 430 ASP A N 1
ATOM 3221 C CA . ASP A 1 430 ? -19.481 -12.159 42.452 1.00 65.99 430 ASP A CA 1
ATOM 3222 C C . ASP A 1 430 ? -20.886 -11.695 42.059 1.00 66.41 430 ASP A C 1
ATOM 3223 O O . ASP A 1 430 ? -21.118 -11.497 40.867 1.00 70.38 430 ASP A O 1
ATOM 3228 N N . ASP A 1 431 ? -21.788 -11.467 43.025 1.00 64.60 431 ASP A N 1
ATOM 3229 C CA . ASP A 1 431 ? -23.102 -10.859 42.723 1.00 67.27 431 ASP A CA 1
ATOM 3230 C C . ASP A 1 431 ? -22.939 -9.639 41.830 1.00 66.52 431 ASP A C 1
ATOM 3231 O O . ASP A 1 431 ? -23.720 -9.433 40.881 1.00 65.46 431 ASP A O 1
ATOM 3236 N N . PHE A 1 432 ? -21.927 -8.827 42.150 1.00 63.70 432 PHE A N 1
ATOM 3237 C CA . PHE A 1 432 ? -21.629 -7.632 41.364 1.00 64.12 432 PHE A CA 1
ATOM 3238 C C . PHE A 1 432 ? -21.251 -7.975 39.922 1.00 65.91 432 PHE A C 1
ATOM 3239 O O . PHE A 1 432 ? -21.758 -7.348 38.991 1.00 65.40 432 PHE A O 1
ATOM 3247 N N . ASP A 1 433 ? -20.357 -8.951 39.743 1.00 64.91 433 ASP A N 1
ATOM 3248 C CA . ASP A 1 433 ? -19.856 -9.285 38.408 1.00 66.25 433 ASP A CA 1
ATOM 3249 C C . ASP A 1 433 ? -20.910 -9.916 37.502 1.00 67.98 433 ASP A C 1
ATOM 3250 O O . ASP A 1 433 ? -20.889 -9.689 36.302 1.00 69.90 433 ASP A O 1
ATOM 3255 N N . ARG A 1 434 ? -21.838 -10.673 38.091 1.00 68.07 434 ARG A N 1
ATOM 3256 C CA . ARG A 1 434 ? -22.969 -11.293 37.374 1.00 70.04 434 ARG A CA 1
ATOM 3257 C C . ARG A 1 434 ? -24.013 -10.262 36.937 1.00 69.54 434 ARG A C 1
ATOM 3258 O O . ARG A 1 434 ? -24.907 -10.586 36.139 1.00 70.97 434 ARG A O 1
ATOM 3266 N N . THR A 1 435 ? -23.914 -9.047 37.485 1.00 67.59 435 THR A N 1
ATOM 3267 C CA . THR A 1 435 ? -24.883 -7.980 37.231 1.00 67.75 435 THR A CA 1
ATOM 3268 C C . THR A 1 435 ? -24.529 -7.275 35.933 1.00 69.81 435 THR A C 1
ATOM 3269 O O . THR A 1 435 ? -23.462 -6.661 35.825 1.00 71.14 435 THR A O 1
ATOM 3281 N N . ALA A 1 437 ? -24.141 -4.776 32.948 1.00 72.80 437 ALA A N 1
ATOM 3282 C CA . ALA A 1 437 ? -23.855 -3.352 32.977 1.00 71.27 437 ALA A CA 1
ATOM 3283 C C . ALA A 1 437 ? -24.997 -2.526 32.401 1.00 71.28 437 ALA A C 1
ATOM 3284 O O . ALA A 1 437 ? -25.699 -2.969 31.485 1.00 72.96 437 ALA A O 1
ATOM 3286 N N . VAL A 1 438 ? -25.182 -1.327 32.949 1.00 68.95 438 VAL A N 1
ATOM 3287 C CA . VAL A 1 438 ? -26.045 -0.328 32.324 1.00 71.14 438 VAL A CA 1
ATOM 3288 C C . VAL A 1 438 ? -25.182 0.781 31.709 1.00 70.36 438 VAL A C 1
ATOM 3289 O O . VAL A 1 438 ? -24.344 1.379 32.373 1.00 68.86 438 VAL A O 1
ATOM 3293 N N . HIS A 1 439 ? -25.413 1.053 30.434 1.00 72.37 439 HIS A N 1
ATOM 3294 C CA . HIS A 1 439 ? -24.562 1.939 29.669 1.00 73.03 439 HIS A CA 1
ATOM 3295 C C . HIS A 1 439 ? -25.345 2.991 28.908 1.00 74.48 439 HIS A C 1
ATOM 3296 O O . HIS A 1 439 ? -26.413 2.693 28.361 1.00 74.78 439 HIS A O 1
ATOM 3303 N N . PRO A 1 440 ? -24.836 4.245 28.879 1.00 74.49 440 PRO A N 1
ATOM 3304 C CA . PRO A 1 440 ? -23.655 4.676 29.615 1.00 72.90 440 PRO A CA 1
ATOM 3305 C C . PRO A 1 440 ? -23.977 5.282 30.991 1.00 71.31 440 PRO A C 1
ATOM 3306 O O . PRO A 1 440 ? -24.768 6.218 31.083 1.00 71.37 440 PRO A O 1
ATOM 3310 N N . THR A 1 441 ? -23.379 4.712 32.038 1.00 67.62 441 THR A N 1
ATOM 3311 C CA . THR A 1 441 ? -23.433 5.257 33.395 1.00 66.96 441 THR A CA 1
ATOM 3312 C C . THR A 1 441 ? -22.031 5.332 34.012 1.00 65.79 441 THR A C 1
ATOM 3313 O O . THR A 1 441 ? -21.049 4.874 33.427 1.00 65.62 441 THR A O 1
ATOM 3317 N N . ALA A 1 442 ? -21.959 5.944 35.190 1.00 66.38 442 ALA A N 1
ATOM 3318 C CA . ALA A 1 442 ? -20.783 5.918 36.056 1.00 64.37 442 ALA A CA 1
ATOM 3319 C C . ALA A 1 442 ? -20.722 4.562 36.754 1.00 63.41 442 ALA A C 1
ATOM 3320 O O . ALA A 1 442 ? -19.685 3.892 36.761 1.00 62.77 442 ALA A O 1
ATOM 3322 N N . ALA A 1 443 ? -21.870 4.175 37.313 1.00 64.29 443 ALA A N 1
ATOM 3323 C CA . ALA A 1 443 ? -22.063 2.955 38.096 1.00 61.83 443 ALA A CA 1
ATOM 3324 C C . ALA A 1 443 ? -21.621 1.644 37.454 1.00 62.38 443 ALA A C 1
ATOM 3325 O O . ALA A 1 443 ? -21.354 0.684 38.170 1.00 61.60 443 ALA A O 1
ATOM 3327 N N . GLU A 1 444 ? -21.546 1.580 36.129 1.00 63.51 444 GLU A N 1
ATOM 3328 C CA . GLU A 1 444 ? -21.121 0.328 35.495 1.00 64.49 444 GLU A CA 1
ATOM 3329 C C . GLU A 1 444 ? -19.652 -0.038 35.756 1.00 64.70 444 GLU A C 1
ATOM 3330 O O . GLU A 1 444 ? -19.242 -1.192 35.556 1.00 65.67 444 GLU A O 1
ATOM 3336 N N . GLU A 1 445 ? -18.861 0.935 36.200 1.00 64.32 445 GLU A N 1
ATOM 3337 C CA . GLU A 1 445 ? -17.473 0.659 36.565 1.00 66.16 445 GLU A CA 1
ATOM 3338 C C . GLU A 1 445 ? -17.359 -0.249 37.796 1.00 64.02 445 GLU A C 1
ATOM 3339 O O . GLU A 1 445 ? -16.335 -0.913 37.981 1.00 65.13 445 GLU A O 1
ATOM 3345 N N . LEU A 1 446 ? -18.402 -0.272 38.629 1.00 62.98 446 LEU A N 1
ATOM 3346 C CA . LEU A 1 446 ? -18.435 -1.152 39.801 1.00 62.35 446 LEU A CA 1
ATOM 3347 C C . LEU A 1 446 ? -18.719 -2.607 39.419 1.00 62.39 446 LEU A C 1
ATOM 3348 O O . LEU A 1 446 ? -18.360 -3.525 40.162 1.00 61.33 446 LEU A O 1
ATOM 3353 N N . VAL A 1 447 ? -19.334 -2.829 38.259 1.00 62.66 447 VAL A N 1
ATOM 3354 C CA . VAL A 1 447 ? -19.719 -4.197 37.883 1.00 62.77 447 VAL A CA 1
ATOM 3355 C C . VAL A 1 447 ? -18.850 -4.870 36.818 1.00 63.36 447 VAL A C 1
ATOM 3356 O O . VAL A 1 447 ? -19.117 -6.007 36.433 1.00 64.77 447 VAL A O 1
ATOM 3360 N N . THR A 1 448 ? -17.801 -4.203 36.359 1.00 64.46 448 THR A N 1
ATOM 3361 C CA . THR A 1 448 ? -16.936 -4.842 35.362 1.00 66.20 448 THR A CA 1
ATOM 3362 C C . THR A 1 448 ? -15.455 -4.988 35.742 1.00 66.71 448 THR A C 1
ATOM 3363 O O . THR A 1 448 ? -14.649 -5.396 34.905 1.00 68.87 448 THR A O 1
ATOM 3375 N N . TYR A 1 450 ? -13.298 -7.125 36.886 1.00 67.12 450 TYR A N 1
ATOM 3376 C CA . TYR A 1 450 ? -13.244 -8.561 37.107 1.00 67.43 450 TYR A CA 1
ATOM 3377 C C . TYR A 1 450 ? -11.954 -8.976 37.781 1.00 67.85 450 TYR A C 1
ATOM 3378 O O . TYR A 1 450 ? -11.897 -9.996 38.450 1.00 68.45 450 TYR A O 1
ATOM 3387 N N . GLN A 1 451 ? -10.919 -8.164 37.584 1.00 68.97 451 GLN A N 1
ATOM 3388 C CA . GLN A 1 451 ? -9.614 -8.379 38.184 1.00 69.92 451 GLN A CA 1
ATOM 3389 C C . GLN A 1 451 ? -9.403 -7.336 39.257 1.00 66.39 451 GLN A C 1
ATOM 3390 O O . GLN A 1 451 ? -9.778 -6.166 39.062 1.00 66.88 451 GLN A O 1
ATOM 3396 N N . PRO A 1 452 ? -8.814 -7.744 40.396 1.00 65.55 452 PRO A N 1
ATOM 3397 C CA . PRO A 1 452 ? -8.533 -6.773 41.431 1.00 64.38 452 PRO A CA 1
ATOM 3398 C C . PRO A 1 452 ? -7.408 -5.866 40.973 1.00 66.01 452 PRO A C 1
ATOM 3399 O O . PRO A 1 452 ? -6.608 -6.233 40.114 1.00 66.97 452 PRO A O 1
ATOM 3403 N N . SER A 1 453 ? -7.390 -4.664 41.522 1.00 64.63 453 SER A N 1
ATOM 3404 C CA . SER A 1 453 ? -6.449 -3.659 41.131 1.00 64.24 453 SER A CA 1
ATOM 3405 C C . SER A 1 453 ? -5.192 -3.891 41.937 1.00 65.42 453 SER A C 1
ATOM 3406 O O . SER A 1 453 ? -4.104 -3.510 41.513 1.00 66.75 453 SER A O 1
ATOM 3409 N N . TYR A 1 454 ? -5.370 -4.506 43.110 1.00 65.12 454 TYR A N 1
ATOM 3410 C CA . TYR A 1 454 ? -4.284 -4.949 44.003 1.00 66.27 454 TYR A CA 1
ATOM 3411 C C . TYR A 1 454 ? -4.835 -5.751 45.169 1.00 64.54 454 TYR A C 1
ATOM 3412 O O . TYR A 1 454 ? -6.036 -5.744 45.413 1.00 62.56 454 TYR A O 1
ATOM 3421 N N . ARG A 1 455 ? -3.932 -6.434 45.874 1.00 65.93 455 ARG A N 1
ATOM 3422 C CA . ARG A 1 455 ? -4.272 -7.256 47.030 1.00 64.67 455 ARG A CA 1
ATOM 3423 C C . ARG A 1 455 ? -3.510 -6.786 48.259 1.00 65.17 455 ARG A C 1
ATOM 3424 O O . ARG A 1 455 ? -2.419 -6.219 48.146 1.00 67.30 455 ARG A O 1
ATOM 3432 N N . VAL A 1 456 ? -4.089 -7.020 49.432 1.00 64.58 456 VAL A N 1
ATOM 3433 C CA . VAL A 1 456 ? -3.412 -6.764 50.701 1.00 64.96 456 VAL A CA 1
ATOM 3434 C C . VAL A 1 456 ? -3.471 -8.044 51.536 1.00 65.60 456 VAL A C 1
ATOM 3435 O O . VAL A 1 456 ? -4.539 -8.622 51.743 1.00 65.52 456 VAL A O 1
ATOM 3439 N N . ARG A 1 457 ? -2.302 -8.498 51.978 1.00 67.33 457 ARG A N 1
ATOM 3440 C CA . ARG A 1 457 ? -2.183 -9.724 52.757 1.00 68.29 457 ARG A CA 1
ATOM 3441 C C . ARG A 1 457 ? -1.417 -9.394 54.020 1.00 68.43 457 ARG A C 1
ATOM 3442 O O . ARG A 1 457 ? -0.350 -8.774 53.960 1.00 68.29 457 ARG A O 1
ATOM 3450 N N . ASN A 1 458 ? -1.979 -9.803 55.156 1.00 68.74 458 ASN A N 1
ATOM 3451 C CA . ASN A 1 458 ? -1.393 -9.559 56.477 1.00 67.42 458 ASN A CA 1
ATOM 3452 C C . ASN A 1 458 ? -1.142 -8.084 56.745 1.00 67.35 458 ASN A C 1
ATOM 3453 O O . ASN A 1 458 ? -0.193 -7.711 57.428 1.00 67.83 458 ASN A O 1
ATOM 3458 N N . GLY A 1 459 ? -2.014 -7.248 56.189 1.00 67.09 459 GLY A N 1
ATOM 3459 C CA . GLY A 1 459 ? -1.956 -5.804 56.390 1.00 65.96 459 GLY A CA 1
ATOM 3460 C C . GLY A 1 459 ? -1.018 -5.064 55.449 1.00 66.07 459 GLY A C 1
ATOM 3461 O O . GLY A 1 459 ? -0.914 -3.835 55.515 1.00 65.23 459 GLY A O 1
ATOM 3462 N N . GLU A 1 460 ? -0.334 -5.795 54.572 1.00 67.06 460 GLU A N 1
ATOM 3463 C CA . GLU A 1 460 ? 0.568 -5.156 53.618 1.00 67.16 460 GLU A CA 1
ATOM 3464 C C . GLU A 1 460 ? 0.277 -5.494 52.164 1.00 67.49 460 GLU A C 1
ATOM 3465 O O . GLU A 1 460 ? -0.005 -6.640 51.824 1.00 67.54 460 GLU A O 1
ATOM 3471 N N . ARG A 1 461 ? 0.351 -4.476 51.316 1.00 67.62 461 ARG A N 1
ATOM 3472 C CA . ARG A 1 461 ? -0.031 -4.592 49.915 1.00 67.88 461 ARG A CA 1
ATOM 3473 C C . ARG A 1 461 ? 0.971 -5.438 49.143 1.00 68.90 461 ARG A C 1
ATOM 3474 O O . ARG A 1 461 ? 2.163 -5.355 49.423 1.00 70.32 461 ARG A O 1
ATOM 3482 N N . VAL A 1 462 ? 0.487 -6.254 48.194 1.00 69.78 462 VAL A N 1
ATOM 3483 C CA . VAL A 1 462 ? 1.389 -6.980 47.264 1.00 72.46 462 VAL A CA 1
ATOM 3484 C C . VAL A 1 462 ? 1.843 -6.100 46.080 1.00 75.74 462 VAL A C 1
ATOM 3485 O O . VAL A 1 462 ? 1.001 -5.596 45.301 1.00 75.57 462 VAL A O 1
ATOM 3489 N N . GLY A 1 463 ? 3.159 -5.925 45.947 1.00 76.81 463 GLY A N 1
ATOM 3490 C CA . GLY A 1 463 ? 3.743 -5.015 44.947 1.00 79.05 463 GLY A CA 1
ATOM 3491 C C . GLY A 1 463 ? 3.908 -5.614 43.560 1.00 79.93 463 GLY A C 1
ATOM 3492 O O . GLY A 1 463 ? 3.069 -6.397 43.107 1.00 78.29 463 GLY A O 1
ATOM 3493 N N . ALA B 1 3 ? -3.873 -25.706 7.454 1.00 120.48 3 ALA B N 1
ATOM 3494 C CA . ALA B 1 3 ? -4.077 -24.463 8.252 1.00 119.15 3 ALA B CA 1
ATOM 3495 C C . ALA B 1 3 ? -4.681 -23.344 7.392 1.00 120.27 3 ALA B C 1
ATOM 3496 O O . ALA B 1 3 ? -4.434 -23.283 6.185 1.00 122.79 3 ALA B O 1
ATOM 3498 N N . PHE B 1 4 ? -5.461 -22.466 8.027 1.00 118.11 4 PHE B N 1
ATOM 3499 C CA . PHE B 1 4 ? -6.186 -21.369 7.355 1.00 118.07 4 PHE B CA 1
ATOM 3500 C C . PHE B 1 4 ? -5.375 -20.067 7.325 1.00 117.42 4 PHE B C 1
ATOM 3501 O O . PHE B 1 4 ? -4.218 -20.045 7.737 1.00 118.31 4 PHE B O 1
ATOM 3509 N N . ASP B 1 5 ? -5.988 -18.979 6.853 1.00 117.24 5 ASP B N 1
ATOM 3510 C CA . ASP B 1 5 ? -5.322 -17.672 6.815 1.00 117.24 5 ASP B CA 1
ATOM 3511 C C . ASP B 1 5 ? -5.310 -17.001 8.187 1.00 114.17 5 ASP B C 1
ATOM 3512 O O . ASP B 1 5 ? -4.334 -16.350 8.565 1.00 113.51 5 ASP B O 1
ATOM 3517 N N . TYR B 1 6 ? -6.413 -17.150 8.915 1.00 111.41 6 TYR B N 1
ATOM 3518 C CA . TYR B 1 6 ? -6.558 -16.610 10.264 1.00 108.22 6 TYR B CA 1
ATOM 3519 C C . TYR B 1 6 ? -7.257 -17.619 11.155 1.00 105.41 6 TYR B C 1
ATOM 3520 O O . TYR B 1 6 ? -8.058 -18.426 10.683 1.00 106.20 6 TYR B O 1
ATOM 3529 N N . ASP B 1 7 ? -6.958 -17.570 12.447 1.00 103.87 7 ASP B N 1
ATOM 3530 C CA . ASP B 1 7 ? -7.709 -18.354 13.420 1.00 101.58 7 ASP B CA 1
ATOM 3531 C C . ASP B 1 7 ? -9.112 -17.750 13.510 1.00 99.78 7 ASP B C 1
ATOM 3532 O O . ASP B 1 7 ? -10.117 -18.474 13.488 1.00 96.46 7 ASP B O 1
ATOM 3537 N N . LEU B 1 8 ? -9.158 -16.415 13.575 1.00 98.91 8 LEU B N 1
ATOM 3538 C CA . LEU B 1 8 ? -10.409 -15.676 13.710 1.00 95.31 8 LEU B CA 1
ATOM 3539 C C . LEU B 1 8 ? -10.561 -14.559 12.695 1.00 96.22 8 LEU B C 1
ATOM 3540 O O . LEU B 1 8 ? -9.637 -13.769 12.472 1.00 98.16 8 LEU B O 1
ATOM 3545 N N . PHE B 1 9 ? -11.739 -14.506 12.082 1.00 96.04 9 PHE B N 1
ATOM 3546 C CA . PHE B 1 9 ? -12.133 -13.339 11.317 1.00 97.61 9 PHE B CA 1
ATOM 3547 C C . PHE B 1 9 ? -13.416 -12.734 11.857 1.00 95.34 9 PHE B C 1
ATOM 3548 O O . PHE B 1 9 ? -14.446 -13.409 11.938 1.00 94.74 9 PHE B O 1
ATOM 3556 N N . VAL B 1 10 ? -13.348 -11.452 12.197 1.00 94.18 10 VAL B N 1
ATOM 3557 C CA . VAL B 1 10 ? -14.473 -10.750 12.789 1.00 91.24 10 VAL B CA 1
ATOM 3558 C C . VAL B 1 10 ? -15.106 -9.812 11.773 1.00 92.34 10 VAL B C 1
ATOM 3559 O O . VAL B 1 10 ? -14.414 -9.011 11.142 1.00 95.08 10 VAL B O 1
ATOM 3563 N N . ILE B 1 11 ? -16.418 -9.922 11.604 1.00 91.65 11 ILE B N 1
ATOM 3564 C CA . ILE B 1 11 ? -17.148 -9.031 10.707 1.00 93.58 11 ILE B CA 1
ATOM 3565 C C . ILE B 1 11 ? -17.955 -8.053 11.543 1.00 92.01 11 ILE B C 1
ATOM 3566 O O . ILE B 1 11 ? -18.830 -8.456 12.310 1.00 89.75 11 ILE B O 1
ATOM 3571 N N . GLY B 1 12 ? -17.656 -6.769 11.383 1.00 92.54 12 GLY B N 1
ATOM 3572 C CA . GLY B 1 12 ? -18.279 -5.715 12.175 1.00 89.85 12 GLY B CA 1
ATOM 3573 C C . GLY B 1 12 ? -17.304 -5.262 13.238 1.00 88.95 12 GLY B C 1
ATOM 3574 O O . GLY B 1 12 ? -16.895 -6.054 14.091 1.00 88.60 12 GLY B O 1
ATOM 3575 N N . GLY B 1 13 ? -16.913 -3.993 13.177 1.00 89.78 13 GLY B N 1
ATOM 3576 C CA . GLY B 1 13 ? -15.979 -3.427 14.150 1.00 88.48 13 GLY B CA 1
ATOM 3577 C C . GLY B 1 13 ? -16.694 -2.646 15.230 1.00 85.53 13 GLY B C 1
ATOM 3578 O O . GLY B 1 13 ? -16.223 -1.597 15.657 1.00 84.56 13 GLY B O 1
ATOM 3579 N N . GLY B 1 14 ? -17.839 -3.161 15.670 1.00 85.29 14 GLY B N 1
ATOM 3580 C CA . GLY B 1 14 ? -18.621 -2.509 16.713 1.00 83.76 14 GLY B CA 1
ATOM 3581 C C . GLY B 1 14 ? -18.301 -3.087 18.067 1.00 82.00 14 GLY B C 1
ATOM 3582 O O . GLY B 1 14 ? -17.307 -3.793 18.228 1.00 81.44 14 GLY B O 1
ATOM 3583 N N . SER B 1 15 ? -19.162 -2.800 19.037 1.00 80.82 15 SER B N 1
ATOM 3584 C CA . SER B 1 15 ? -18.952 -3.188 20.437 1.00 78.38 15 SER B CA 1
ATOM 3585 C C . SER B 1 15 ? -18.529 -4.655 20.624 1.00 78.40 15 SER B C 1
ATOM 3586 O O . SER B 1 15 ? -17.518 -4.937 21.274 1.00 77.82 15 SER B O 1
ATOM 3589 N N . GLY B 1 16 ? -19.288 -5.578 20.037 1.00 78.81 16 GLY B N 1
ATOM 3590 C CA . GLY B 1 16 ? -19.017 -7.009 20.183 1.00 78.46 16 GLY B CA 1
ATOM 3591 C C . GLY B 1 16 ? -17.796 -7.512 19.422 1.00 80.21 16 GLY B C 1
ATOM 3592 O O . GLY B 1 16 ? -17.039 -8.350 19.925 1.00 79.58 16 GLY B O 1
ATOM 3593 N N . GLY B 1 17 ? -17.607 -7.000 18.208 1.00 81.76 17 GLY B N 1
ATOM 3594 C CA . GLY B 1 17 ? -16.489 -7.407 17.364 1.00 83.49 17 GLY B CA 1
ATOM 3595 C C . GLY B 1 17 ? -15.112 -6.985 17.846 1.00 83.23 17 GLY B C 1
ATOM 3596 O O . GLY B 1 17 ? -14.164 -7.769 17.781 1.00 83.45 17 GLY B O 1
ATOM 3597 N N . VAL B 1 18 ? -15.007 -5.745 18.318 1.00 82.46 18 VAL B N 1
ATOM 3598 C CA . VAL B 1 18 ? -13.737 -5.179 18.773 1.00 82.31 18 VAL B CA 1
ATOM 3599 C C . VAL B 1 18 ? -13.225 -5.926 19.998 1.00 81.81 18 VAL B C 1
ATOM 3600 O O . VAL B 1 18 ? -12.051 -6.297 20.053 1.00 82.59 18 VAL B O 1
ATOM 3604 N N . ARG B 1 19 ? -14.116 -6.149 20.966 1.00 80.34 19 ARG B N 1
ATOM 3605 C CA . ARG B 1 19 ? -13.787 -6.905 22.166 1.00 78.48 19 ARG B CA 1
ATOM 3606 C C . ARG B 1 19 ? -13.418 -8.332 21.788 1.00 79.97 19 ARG B C 1
ATOM 3607 O O . ARG B 1 19 ? -12.474 -8.890 22.348 1.00 80.46 19 ARG B O 1
ATOM 3615 N N . SER B 1 20 ? -14.143 -8.908 20.824 1.00 80.57 20 SER B N 1
ATOM 3616 C CA . SER B 1 20 ? -13.815 -10.234 20.291 1.00 81.08 20 SER B CA 1
ATOM 3617 C C . SER B 1 20 ? -12.420 -10.258 19.692 1.00 83.22 20 SER B C 1
ATOM 3618 O O . SER B 1 20 ? -11.548 -10.967 20.188 1.00 83.13 20 SER B O 1
ATOM 3621 N N . GLY B 1 21 ? -12.211 -9.466 18.645 1.00 83.89 21 GLY B N 1
ATOM 3622 C CA . GLY B 1 21 ? -10.933 -9.412 17.948 1.00 85.27 21 GLY B CA 1
ATOM 3623 C C . GLY B 1 21 ? -9.754 -9.021 18.817 1.00 86.19 21 GLY B C 1
ATOM 3624 O O . GLY B 1 21 ? -8.664 -9.570 18.657 1.00 88.27 21 GLY B O 1
ATOM 3625 N N . ARG B 1 22 ? -9.966 -8.083 19.742 1.00 84.74 22 ARG B N 1
ATOM 3626 C CA . ARG B 1 22 ? -8.878 -7.573 20.588 1.00 84.92 22 ARG B CA 1
ATOM 3627 C C . ARG B 1 22 ? -8.381 -8.602 21.612 1.00 85.16 22 ARG B C 1
ATOM 3628 O O . ARG B 1 22 ? -7.167 -8.853 21.681 1.00 87.69 22 ARG B O 1
ATOM 3636 N N . LEU B 1 23 ? -9.295 -9.205 22.383 1.00 82.32 23 LEU B N 1
ATOM 3637 C CA . LEU B 1 23 ? -8.907 -10.209 23.395 1.00 82.91 23 LEU B CA 1
ATOM 3638 C C . LEU B 1 23 ? -8.241 -11.432 22.772 1.00 85.36 23 LEU B C 1
ATOM 3639 O O . LEU B 1 23 ? -7.353 -12.038 23.380 1.00 86.10 23 LEU B O 1
ATOM 3644 N N . ALA B 1 24 ? -8.676 -11.787 21.563 1.00 85.33 24 ALA B N 1
ATOM 3645 C CA . ALA B 1 24 ? -8.167 -12.961 20.865 1.00 87.10 24 ALA B CA 1
ATOM 3646 C C . ALA B 1 24 ? -6.751 -12.706 20.383 1.00 90.51 24 ALA B C 1
ATOM 3647 O O . ALA B 1 24 ? -5.886 -13.588 20.458 1.00 92.79 24 ALA B O 1
ATOM 3649 N N . ALA B 1 25 ? -6.521 -11.497 19.882 1.00 90.25 25 ALA B N 1
ATOM 3650 C CA . ALA B 1 25 ? -5.189 -11.097 19.478 1.00 93.53 25 ALA B CA 1
ATOM 3651 C C . ALA B 1 25 ? -4.313 -11.067 20.727 1.00 93.28 25 ALA B C 1
ATOM 3652 O O . ALA B 1 25 ? -3.228 -11.641 20.732 1.00 95.05 25 ALA B O 1
ATOM 3654 N N . ALA B 1 26 ? -4.813 -10.448 21.798 1.00 90.81 26 ALA B N 1
ATOM 3655 C CA . ALA B 1 26 ? -4.091 -10.381 23.079 1.00 91.33 26 ALA B CA 1
ATOM 3656 C C . ALA B 1 26 ? -3.584 -11.743 23.566 1.00 92.00 26 ALA B C 1
ATOM 3657 O O . ALA B 1 26 ? -2.640 -11.810 24.358 1.00 92.61 26 ALA B O 1
ATOM 3659 N N . LEU B 1 27 ? -4.210 -12.816 23.080 1.00 91.47 27 LEU B N 1
ATOM 3660 C CA . LEU B 1 27 ? -3.785 -14.190 23.382 1.00 92.51 27 LEU B CA 1
ATOM 3661 C C . LEU B 1 27 ? -2.784 -14.782 22.373 1.00 95.23 27 LEU B C 1
ATOM 3662 O O . LEU B 1 27 ? -2.378 -15.937 22.513 1.00 94.90 27 LEU B O 1
ATOM 3667 N N . GLY B 1 28 ? -2.393 -14.006 21.363 1.00 95.61 28 GLY B N 1
ATOM 3668 C CA . GLY B 1 28 ? -1.421 -14.469 20.371 1.00 98.05 28 GLY B CA 1
ATOM 3669 C C . GLY B 1 28 ? -2.038 -15.191 19.184 1.00 99.62 28 GLY B C 1
ATOM 3670 O O . GLY B 1 28 ? -1.358 -15.942 18.475 1.00 102.09 28 GLY B O 1
ATOM 3671 N N . LYS B 1 29 ? -3.327 -14.970 18.958 1.00 97.31 29 LYS B N 1
ATOM 3672 C CA . LYS B 1 29 ? -3.991 -15.534 17.791 1.00 98.44 29 LYS B CA 1
ATOM 3673 C C . LYS B 1 29 ? -3.955 -14.540 16.634 1.00 98.64 29 LYS B C 1
ATOM 3674 O O . LYS B 1 29 ? -4.122 -13.335 16.839 1.00 98.05 29 LYS B O 1
ATOM 3680 N N . LYS B 1 30 ? -3.710 -15.052 15.429 1.00 100.12 30 LYS B N 1
ATOM 3681 C CA . LYS B 1 30 ? -3.752 -14.247 14.210 1.00 101.72 30 LYS B CA 1
ATOM 3682 C C . LYS B 1 30 ? -5.215 -13.977 13.848 1.00 100.52 30 LYS B C 1
ATOM 3683 O O . LYS B 1 30 ? -5.973 -14.875 13.463 1.00 99.65 30 LYS B O 1
ATOM 3689 N N . VAL B 1 31 ? -5.594 -12.716 14.003 1.00 100.57 31 VAL B N 1
ATOM 3690 C CA . VAL B 1 31 ? -6.971 -12.265 13.875 1.00 98.39 31 VAL B CA 1
ATOM 3691 C C . VAL B 1 31 ? -7.058 -11.232 12.757 1.00 100.65 31 VAL B C 1
ATOM 3692 O O . VAL B 1 31 ? -6.093 -10.503 12.495 1.00 102.37 31 VAL B O 1
ATOM 3696 N N . ALA B 1 32 ? -8.204 -11.188 12.087 1.00 99.22 32 ALA B N 1
ATOM 3697 C CA . ALA B 1 32 ? -8.511 -10.087 11.187 1.00 101.26 32 ALA B CA 1
ATOM 3698 C C . ALA B 1 32 ? -9.939 -9.624 11.414 1.00 98.81 32 ALA B C 1
ATOM 3699 O O . ALA B 1 32 ? -10.847 -10.437 11.606 1.00 97.62 32 ALA B O 1
ATOM 3701 N N . ILE B 1 33 ? -10.121 -8.309 11.407 1.00 97.86 33 ILE B N 1
ATOM 3702 C CA . ILE B 1 33 ? -11.430 -7.701 11.600 1.00 96.16 33 ILE B CA 1
ATOM 3703 C C . ILE B 1 33 ? -11.733 -6.724 10.462 1.00 98.25 33 ILE B C 1
ATOM 3704 O O . ILE B 1 33 ? -10.864 -5.949 10.045 1.00 99.66 33 ILE B O 1
ATOM 3709 N N . ALA B 1 34 ? -12.960 -6.787 9.948 1.00 98.47 34 ALA B N 1
ATOM 3710 C CA . ALA B 1 34 ? -13.415 -5.856 8.914 1.00 99.82 34 ALA B CA 1
ATOM 3711 C C . ALA B 1 34 ? -14.513 -4.965 9.461 1.00 98.12 34 ALA B C 1
ATOM 3712 O O . ALA B 1 34 ? -15.261 -5.373 10.348 1.00 96.52 34 ALA B O 1
ATOM 3714 N N . GLU B 1 35 ? -14.595 -3.750 8.930 1.00 98.53 35 GLU B N 1
ATOM 3715 C CA . GLU B 1 35 ? -15.602 -2.778 9.327 1.00 97.22 35 GLU B CA 1
ATOM 3716 C C . GLU B 1 35 ? -15.839 -1.833 8.155 1.00 99.42 35 GLU B C 1
ATOM 3717 O O . GLU B 1 35 ? -14.900 -1.227 7.629 1.00 100.82 35 GLU B O 1
ATOM 3723 N N . GLU B 1 36 ? -17.098 -1.732 7.742 1.00 99.69 36 GLU B N 1
ATOM 3724 C CA . GLU B 1 36 ? -17.456 -1.025 6.514 1.00 102.21 36 GLU B CA 1
ATOM 3725 C C . GLU B 1 36 ? -17.680 0.461 6.721 1.00 102.38 36 GLU B C 1
ATOM 3726 O O . GLU B 1 36 ? -17.754 1.218 5.753 1.00 105.39 36 GLU B O 1
ATOM 3732 N N . PHE B 1 37 ? -17.790 0.890 7.969 1.00 99.24 37 PHE B N 1
ATOM 3733 C CA . PHE B 1 37 ? -18.110 2.287 8.225 1.00 99.64 37 PHE B CA 1
ATOM 3734 C C . PHE B 1 37 ? -17.031 2.958 9.070 1.00 98.47 37 PHE B C 1
ATOM 3735 O O . PHE B 1 37 ? -16.049 3.477 8.528 1.00 99.61 37 PHE B O 1
ATOM 3743 N N . ARG B 1 38 ? -17.205 2.941 10.388 1.00 95.58 38 ARG B N 1
ATOM 3744 C CA . ARG B 1 38 ? -16.237 3.538 11.280 1.00 93.71 38 ARG B CA 1
ATOM 3745 C C . ARG B 1 38 ? -16.092 2.651 12.493 1.00 92.13 38 ARG B C 1
ATOM 3746 O O . ARG B 1 38 ? -17.072 2.057 12.952 1.00 91.33 38 ARG B O 1
ATOM 3754 N N . TYR B 1 39 ? -14.872 2.563 13.012 1.00 92.05 39 TYR B N 1
ATOM 3755 C CA . TYR B 1 39 ? -14.587 1.693 14.158 1.00 90.64 39 TYR B CA 1
ATOM 3756 C C . TYR B 1 39 ? -15.152 2.212 15.472 1.00 88.41 39 TYR B C 1
ATOM 3757 O O . TYR B 1 39 ? -15.113 3.414 15.741 1.00 87.91 39 TYR B O 1
ATOM 3766 N N . GLY B 1 40 ? -15.668 1.298 16.289 1.00 86.65 40 GLY B N 1
ATOM 3767 C CA . GLY B 1 40 ? -16.393 1.661 17.500 1.00 84.10 40 GLY B CA 1
ATOM 3768 C C . GLY B 1 40 ? -17.849 1.250 17.395 1.00 84.20 40 GLY B C 1
ATOM 3769 O O . GLY B 1 40 ? -18.484 0.954 18.410 1.00 83.54 40 GLY B O 1
ATOM 3770 N N . GLY B 1 41 ? -18.377 1.229 16.168 1.00 85.38 41 GLY B N 1
ATOM 3771 C CA . GLY B 1 41 ? -19.753 0.784 15.906 1.00 85.29 41 GLY B CA 1
ATOM 3772 C C . GLY B 1 41 ? -20.815 1.799 16.288 1.00 84.62 41 GLY B C 1
ATOM 3773 O O . GLY B 1 41 ? -20.502 2.940 16.630 1.00 84.17 41 GLY B O 1
ATOM 3774 N N . THR B 1 42 ? -22.075 1.381 16.243 1.00 83.57 42 THR B N 1
ATOM 3775 C CA . THR B 1 42 ? -23.192 2.271 16.566 1.00 83.53 42 THR B CA 1
ATOM 3776 C C . THR B 1 42 ? -22.976 3.039 17.861 1.00 81.87 42 THR B C 1
ATOM 3777 O O . THR B 1 42 ? -22.943 4.266 17.828 1.00 81.82 42 THR B O 1
ATOM 3781 N N . CYS B 1 43 ? -22.818 2.331 18.984 1.00 79.75 43 CYS B N 1
ATOM 3782 C CA . CYS B 1 43 ? -22.875 2.979 20.306 1.00 78.07 43 CYS B CA 1
ATOM 3783 C C . CYS B 1 43 ? -21.980 4.194 20.370 1.00 79.78 43 CYS B C 1
ATOM 3784 O O . CYS B 1 43 ? -22.444 5.307 20.662 1.00 78.91 43 CYS B O 1
ATOM 3787 N N . VAL B 1 44 ? -20.699 3.973 20.083 1.00 79.66 44 VAL B N 1
ATOM 3788 C CA . VAL B 1 44 ? -19.717 5.050 19.993 1.00 79.82 44 VAL B CA 1
ATOM 3789 C C . VAL B 1 44 ? -20.133 6.117 18.980 1.00 80.80 44 VAL B C 1
ATOM 3790 O O . VAL B 1 44 ? -20.237 7.288 19.333 1.00 79.95 44 VAL B O 1
ATOM 3794 N N . ILE B 1 45 ? -20.403 5.707 17.741 1.00 82.18 45 ILE B N 1
ATOM 3795 C CA . ILE B 1 45 ? -20.568 6.662 16.637 1.00 83.95 45 ILE B CA 1
ATOM 3796 C C . ILE B 1 45 ? -21.952 7.320 16.479 1.00 84.35 45 ILE B C 1
ATOM 3797 O O . ILE B 1 45 ? -22.034 8.539 16.256 1.00 84.32 45 ILE B O 1
ATOM 3802 N N . ARG B 1 46 ? -23.020 6.529 16.597 1.00 83.35 46 ARG B N 1
ATOM 3803 C CA . ARG B 1 46 ? -24.387 7.048 16.466 1.00 83.29 46 ARG B CA 1
ATOM 3804 C C . ARG B 1 46 ? -25.374 6.319 17.376 1.00 82.30 46 ARG B C 1
ATOM 3805 O O . ARG B 1 46 ? -26.480 5.937 16.957 1.00 82.51 46 ARG B O 1
ATOM 3813 N N . GLY B 1 47 ? -24.958 6.137 18.627 1.00 80.37 47 GLY B N 1
ATOM 3814 C CA . GLY B 1 47 ? -25.778 5.492 19.635 1.00 78.11 47 GLY B CA 1
ATOM 3815 C C . GLY B 1 47 ? -25.566 6.164 20.967 1.00 77.26 47 GLY B C 1
ATOM 3816 O O . GLY B 1 47 ? -25.600 7.389 21.055 1.00 77.25 47 GLY B O 1
ATOM 3817 N N . CYS B 1 48 ? -25.311 5.348 21.991 1.00 75.91 48 CYS B N 1
ATOM 3818 C CA . CYS B 1 48 ? -25.230 5.772 23.388 1.00 73.72 48 CYS B CA 1
ATOM 3819 C C . CYS B 1 48 ? -24.367 7.004 23.642 1.00 74.22 48 CYS B C 1
ATOM 3820 O O . CYS B 1 48 ? -24.767 7.887 24.416 1.00 73.10 48 CYS B O 1
ATOM 3823 N N . VAL B 1 49 ? -23.183 7.060 23.025 1.00 74.34 49 VAL B N 1
ATOM 3824 C CA . VAL B 1 49 ? -22.256 8.149 23.315 1.00 73.94 49 VAL B CA 1
ATOM 3825 C C . VAL B 1 49 ? -22.841 9.497 22.887 1.00 74.39 49 VAL B C 1
ATOM 3826 O O . VAL B 1 49 ? -23.110 10.325 23.759 1.00 74.93 49 VAL B O 1
ATOM 3830 N N . PRO B 1 50 ? -23.077 9.715 21.574 1.00 75.23 50 PRO B N 1
ATOM 3831 C CA . PRO B 1 50 ? -23.630 11.001 21.162 1.00 76.31 50 PRO B CA 1
ATOM 3832 C C . PRO B 1 50 ? -24.993 11.224 21.786 1.00 75.85 50 PRO B C 1
ATOM 3833 O O . PRO B 1 50 ? -25.275 12.319 22.265 1.00 74.90 50 PRO B O 1
ATOM 3837 N N . LYS B 1 51 ? -25.822 10.186 21.794 1.00 74.92 51 LYS B N 1
ATOM 3838 C CA . LYS B 1 51 ? -27.124 10.256 22.433 1.00 74.24 51 LYS B CA 1
ATOM 3839 C C . LYS B 1 51 ? -27.021 10.979 23.777 1.00 73.56 51 LYS B C 1
ATOM 3840 O O . LYS B 1 51 ? -27.722 11.960 24.025 1.00 73.54 51 LYS B O 1
ATOM 3846 N N . LYS B 1 52 ? -26.134 10.493 24.637 1.00 72.43 52 LYS B N 1
ATOM 3847 C CA . LYS B 1 52 ? -26.062 10.992 25.989 1.00 71.09 52 LYS B CA 1
ATOM 3848 C C . LYS B 1 52 ? -25.420 12.372 26.042 1.00 71.48 52 LYS B C 1
ATOM 3849 O O . LYS B 1 52 ? -25.798 13.200 26.880 1.00 70.41 52 LYS B O 1
ATOM 3855 N N . LEU B 1 53 ? -24.461 12.620 25.149 1.00 71.93 53 LEU B N 1
ATOM 3856 C CA . LEU B 1 53 ? -23.848 13.933 25.043 1.00 71.48 53 LEU B CA 1
ATOM 3857 C C . LEU B 1 53 ? -24.896 14.976 24.710 1.00 72.65 53 LEU B C 1
ATOM 3858 O O . LEU B 1 53 ? -24.904 16.057 25.294 1.00 72.54 53 LEU B O 1
ATOM 3863 N N . TYR B 1 54 ? -25.784 14.629 23.777 1.00 73.67 54 TYR B N 1
ATOM 3864 C CA . TYR B 1 54 ? -26.881 15.497 23.346 1.00 73.92 54 TYR B CA 1
ATOM 3865 C C . TYR B 1 54 ? -27.949 15.620 24.424 1.00 73.06 54 TYR B C 1
ATOM 3866 O O . TYR B 1 54 ? -28.541 16.686 24.595 1.00 73.79 54 TYR B O 1
ATOM 3875 N N . VAL B 1 55 ? -28.187 14.545 25.164 1.00 71.62 55 VAL B N 1
ATOM 3876 C CA . VAL B 1 55 ? -29.030 14.654 26.356 1.00 71.46 55 VAL B CA 1
ATOM 3877 C C . VAL B 1 55 ? -28.476 15.715 27.334 1.00 71.09 55 VAL B C 1
ATOM 3878 O O . VAL B 1 55 ? -29.227 16.575 27.813 1.00 71.39 55 VAL B O 1
ATOM 3882 N N . TYR B 1 56 ? -27.170 15.672 27.608 1.00 69.99 56 TYR B N 1
ATOM 3883 C CA . TYR B 1 56 ? -26.521 16.712 28.418 1.00 70.66 56 TYR B CA 1
ATOM 3884 C C . TYR B 1 56 ? -26.692 18.122 27.823 1.00 71.62 56 TYR B C 1
ATOM 3885 O O . TYR B 1 56 ? -26.963 19.081 28.547 1.00 70.47 56 TYR B O 1
ATOM 3894 N N . ALA B 1 57 ? -26.529 18.247 26.506 1.00 72.54 57 ALA B N 1
ATOM 3895 C CA . ALA B 1 57 ? -26.692 19.535 25.864 1.00 72.78 57 ALA B CA 1
ATOM 3896 C C . ALA B 1 57 ? -28.101 20.068 26.091 1.00 74.15 57 ALA B C 1
ATOM 3897 O O . ALA B 1 57 ? -28.266 21.237 26.447 1.00 74.34 57 ALA B O 1
ATOM 3899 N N . SER B 1 58 ? -29.110 19.208 25.936 1.00 73.85 58 SER B N 1
ATOM 3900 C CA . SER B 1 58 ? -30.500 19.643 26.117 1.00 74.11 58 SER B CA 1
ATOM 3901 C C . SER B 1 58 ? -30.822 20.043 27.553 1.00 74.54 58 SER B C 1
ATOM 3902 O O . SER B 1 58 ? -31.658 20.922 27.780 1.00 75.71 58 SER B O 1
ATOM 3905 N N . GLN B 1 59 ? -30.142 19.418 28.513 1.00 72.45 59 GLN B N 1
ATOM 3906 C CA . GLN B 1 59 ? -30.405 19.664 29.932 1.00 71.85 59 GLN B CA 1
ATOM 3907 C C . GLN B 1 59 ? -30.036 21.058 30.409 1.00 72.65 59 GLN B C 1
ATOM 3908 O O . GLN B 1 59 ? -30.641 21.549 31.361 1.00 73.69 59 GLN B O 1
ATOM 3914 N N . PHE B 1 60 ? -29.043 21.693 29.789 1.00 72.64 60 PHE B N 1
ATOM 3915 C CA . PHE B 1 60 ? -28.543 22.974 30.307 1.00 72.24 60 PHE B CA 1
ATOM 3916 C C . PHE B 1 60 ? -29.599 24.068 30.359 1.00 73.46 60 PHE B C 1
ATOM 3917 O O . PHE B 1 60 ? -29.489 24.997 31.161 1.00 71.94 60 PHE B O 1
ATOM 3925 N N . ALA B 1 61 ? -30.629 23.935 29.519 1.00 74.70 61 ALA B N 1
ATOM 3926 C CA . ALA B 1 61 ? -31.735 24.891 29.470 1.00 74.74 61 ALA B CA 1
ATOM 3927 C C . ALA B 1 61 ? -32.540 24.846 30.763 1.00 73.76 61 ALA B C 1
ATOM 3928 O O . ALA B 1 61 ? -33.029 25.871 31.232 1.00 75.10 61 ALA B O 1
ATOM 3930 N N . GLU B 1 62 ? -32.663 23.654 31.331 1.00 72.96 62 GLU B N 1
ATOM 3931 C CA . GLU B 1 62 ? -33.416 23.471 32.559 1.00 74.14 62 GLU B CA 1
ATOM 3932 C C . GLU B 1 62 ? -32.593 23.991 33.720 1.00 71.61 62 GLU B C 1
ATOM 3933 O O . GLU B 1 62 ? -33.132 24.642 34.617 1.00 71.22 62 GLU B O 1
ATOM 3939 N N . HIS B 1 63 ? -31.286 23.726 33.677 1.00 72.09 63 HIS B N 1
ATOM 3940 C CA . HIS B 1 63 ? -30.345 24.252 34.672 1.00 69.62 63 HIS B CA 1
ATOM 3941 C C . HIS B 1 63 ? -30.437 25.745 34.757 1.00 70.10 63 HIS B C 1
ATOM 3942 O O . HIS B 1 63 ? -30.379 26.314 35.840 1.00 69.38 63 HIS B O 1
ATOM 3949 N N . PHE B 1 64 ? -30.579 26.401 33.614 1.00 71.24 64 PHE B N 1
ATOM 3950 C CA . PHE B 1 64 ? -30.620 27.851 33.598 1.00 71.30 64 PHE B CA 1
ATOM 3951 C C . PHE B 1 64 ? -31.858 28.381 34.305 1.00 71.78 64 PHE B C 1
ATOM 3952 O O . PHE B 1 64 ? -31.791 29.409 34.981 1.00 71.69 64 PHE B O 1
ATOM 3960 N N . GLU B 1 65 ? -32.986 27.690 34.148 1.00 71.55 65 GLU B N 1
ATOM 3961 C CA . GLU B 1 65 ? -34.228 28.169 34.743 1.00 71.89 65 GLU B CA 1
ATOM 3962 C C . GLU B 1 65 ? -34.246 27.877 36.231 1.00 70.89 65 GLU B C 1
ATOM 3963 O O . GLU B 1 65 ? -34.667 28.720 37.030 1.00 70.91 65 GLU B O 1
ATOM 3969 N N . ASP B 1 66 ? -33.781 26.681 36.596 1.00 69.83 66 ASP B N 1
ATOM 3970 C CA . ASP B 1 66 ? -33.768 26.253 37.983 1.00 69.83 66 ASP B CA 1
ATOM 3971 C C . ASP B 1 66 ? -32.956 27.259 38.776 1.00 67.85 66 ASP B C 1
ATOM 3972 O O . ASP B 1 66 ? -33.245 27.537 39.930 1.00 66.52 66 ASP B O 1
ATOM 3977 N N . ALA B 1 67 ? -31.965 27.834 38.109 1.00 68.44 67 ALA B N 1
ATOM 3978 C CA . ALA B 1 67 ? -30.981 28.679 38.745 1.00 67.82 67 ALA B CA 1
ATOM 3979 C C . ALA B 1 67 ? -31.647 29.863 39.402 1.00 67.89 67 ALA B C 1
ATOM 3980 O O . ALA B 1 67 ? -31.332 30.206 40.542 1.00 67.88 67 ALA B O 1
ATOM 3982 N N . ALA B 1 68 ? -32.579 30.472 38.679 1.00 69.75 68 ALA B N 1
ATOM 3983 C CA . ALA B 1 68 ? -33.364 31.592 39.177 1.00 69.64 68 ALA B CA 1
ATOM 3984 C C . ALA B 1 68 ? -33.817 31.370 40.614 1.00 68.75 68 ALA B C 1
ATOM 3985 O O . ALA B 1 68 ? -33.654 32.235 41.451 1.00 68.78 68 ALA B O 1
ATOM 3987 N N . GLY B 1 69 ? -34.347 30.193 40.904 1.00 68.39 69 GLY B N 1
ATOM 3988 C CA . GLY B 1 69 ? -34.890 29.905 42.222 1.00 68.47 69 GLY B CA 1
ATOM 3989 C C . GLY B 1 69 ? -33.889 29.920 43.362 1.00 67.84 69 GLY B C 1
ATOM 3990 O O . GLY B 1 69 ? -34.279 30.004 44.533 1.00 67.83 69 GLY B O 1
ATOM 3991 N N . PHE B 1 70 ? -32.601 29.847 43.031 1.00 67.56 70 PHE B N 1
ATOM 3992 C CA . PHE B 1 70 ? -31.557 29.801 44.049 1.00 65.99 70 PHE B CA 1
ATOM 3993 C C . PHE B 1 70 ? -30.783 31.082 44.159 1.00 65.78 70 PHE B C 1
ATOM 3994 O O . PHE B 1 70 ? -29.753 31.121 44.810 1.00 67.26 70 PHE B O 1
ATOM 4002 N N . GLY B 1 71 ? -31.295 32.133 43.531 1.00 67.51 71 GLY B N 1
ATOM 4003 C CA . GLY B 1 71 ? -30.724 33.469 43.660 1.00 68.87 71 GLY B CA 1
ATOM 4004 C C . GLY B 1 71 ? -29.812 33.903 42.531 1.00 69.00 71 GLY B C 1
ATOM 4005 O O . GLY B 1 71 ? -29.194 34.956 42.606 1.00 69.87 71 GLY B O 1
ATOM 4006 N N . TRP B 1 72 ? -29.709 33.092 41.490 1.00 68.00 72 TRP B N 1
ATOM 4007 C CA . TRP B 1 72 ? -28.919 33.488 40.341 1.00 69.39 72 TRP B CA 1
ATOM 4008 C C . TRP B 1 72 ? -29.772 34.227 39.360 1.00 71.89 72 TRP B C 1
ATOM 4009 O O . TRP B 1 72 ? -30.899 33.823 39.076 1.00 71.76 72 TRP B O 1
ATOM 4020 N N . THR B 1 73 ? -29.250 35.333 38.845 1.00 77.51 73 THR B N 1
ATOM 4021 C CA . THR B 1 73 ? -29.826 35.955 37.680 1.00 76.15 73 THR B CA 1
ATOM 4022 C C . THR B 1 73 ? -28.892 35.570 36.565 1.00 79.00 73 THR B C 1
ATO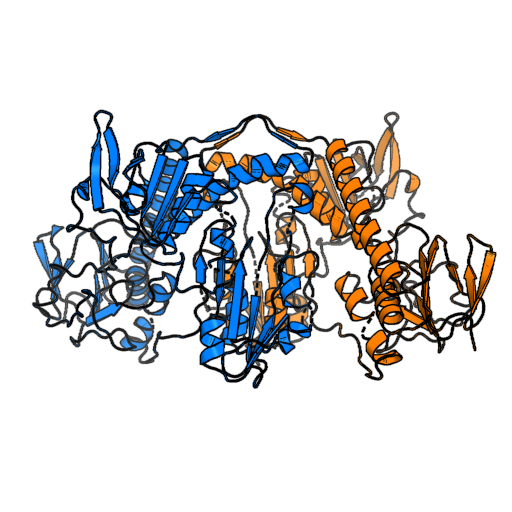M 4023 O O . THR B 1 73 ? -27.698 35.849 36.625 1.00 80.19 73 THR B O 1
ATOM 4027 N N . VAL B 1 74 ? -29.436 34.890 35.568 1.00 81.20 74 VAL B N 1
ATOM 4028 C CA . VAL B 1 74 ? -28.628 34.376 34.486 1.00 81.65 74 VAL B CA 1
ATOM 4029 C C . VAL B 1 74 ? -28.736 35.246 33.245 1.00 86.77 74 VAL B C 1
ATOM 4030 O O . VAL B 1 74 ? -29.842 35.629 32.834 1.00 86.42 74 VAL B O 1
ATOM 4034 N N . GLY B 1 75 ? -27.581 35.541 32.646 1.00 87.77 75 GLY B N 1
ATOM 4035 C CA . GLY B 1 75 ? -27.521 36.248 31.357 1.00 89.08 75 GLY B CA 1
ATOM 4036 C C . GLY B 1 75 ? -28.233 35.497 30.240 1.00 90.34 75 GLY B C 1
ATOM 4037 O O . GLY B 1 75 ? -28.582 34.323 30.393 1.00 89.19 75 GLY B O 1
ATOM 4038 N N . GLU B 1 76 ? -28.465 36.172 29.117 1.00 93.72 76 GLU B N 1
ATOM 4039 C CA . GLU B 1 76 ? -29.065 35.517 27.958 1.00 94.24 76 GLU B CA 1
ATOM 4040 C C . GLU B 1 76 ? -28.171 34.357 27.508 1.00 93.57 76 GLU B C 1
ATOM 4041 O O . GLU B 1 76 ? -26.943 34.415 27.642 1.00 92.33 76 GLU B O 1
ATOM 4047 N N . SER B 1 77 ? -28.786 33.302 26.987 1.00 93.97 77 SER B N 1
ATOM 4048 C CA . SER B 1 77 ? -28.033 32.132 26.574 1.00 89.10 77 SER B CA 1
ATOM 4049 C C . SER B 1 77 ? -28.379 31.792 25.153 1.00 88.22 77 SER B C 1
ATOM 4050 O O . SER B 1 77 ? -29.542 31.813 24.780 1.00 91.24 77 SER B O 1
ATOM 4053 N N . ARG B 1 78 ? -27.366 31.487 24.357 1.00 87.16 78 ARG B N 1
ATOM 4054 C CA . ARG B 1 78 ? -27.598 31.086 22.983 1.00 90.23 78 ARG B CA 1
ATOM 4055 C C . ARG B 1 78 ? -27.106 29.680 22.791 1.00 88.20 78 ARG B C 1
ATOM 4056 O O . ARG B 1 78 ? -26.061 29.314 23.323 1.00 87.02 78 ARG B O 1
ATOM 4064 N N . PHE B 1 79 ? -27.859 28.893 22.036 1.00 87.04 79 PHE B N 1
ATOM 4065 C CA . PHE B 1 79 ? -27.414 27.557 21.680 1.00 87.06 79 PHE B CA 1
ATOM 4066 C C . PHE B 1 79 ? -27.020 27.495 20.200 1.00 87.47 79 PHE B C 1
ATOM 4067 O O . PHE B 1 79 ? -27.790 27.890 19.322 1.00 88.89 79 PHE B O 1
ATOM 4075 N N . ASP B 1 80 ? -25.812 27.000 19.940 1.00 87.65 80 ASP B N 1
ATOM 4076 C CA . ASP B 1 80 ? -25.330 26.818 18.582 1.00 88.91 80 ASP B CA 1
ATOM 4077 C C . ASP B 1 80 ? -25.241 25.336 18.194 1.00 88.07 80 ASP B C 1
ATOM 4078 O O . ASP B 1 80 ? -24.243 24.667 18.469 1.00 86.96 80 ASP B O 1
ATOM 4083 N N . TRP B 1 81 ? -26.284 24.842 17.535 1.00 86.79 81 TRP B N 1
ATOM 4084 C CA . TRP B 1 81 ? -26.335 23.458 17.095 1.00 87.32 81 TRP B CA 1
ATOM 4085 C C . TRP B 1 81 ? -25.047 23.025 16.444 1.00 88.27 81 TRP B C 1
ATOM 4086 O O . TRP B 1 81 ? -24.526 21.955 16.747 1.00 87.22 81 TRP B O 1
ATOM 4097 N N . ALA B 1 82 ? -24.510 23.863 15.562 1.00 89.83 82 ALA B N 1
ATOM 4098 C CA . ALA B 1 82 ? -23.268 23.558 14.857 1.00 91.23 82 ALA B CA 1
ATOM 4099 C C . ALA B 1 82 ? -22.109 23.251 15.810 1.00 89.56 82 ALA B C 1
ATOM 4100 O O . ALA B 1 82 ? -21.411 22.246 15.636 1.00 88.61 82 ALA B O 1
ATOM 4102 N N . LYS B 1 83 ? -21.927 24.106 16.820 1.00 88.35 83 LYS B N 1
ATOM 4103 C CA . LYS B 1 83 ? -20.845 23.955 17.799 1.00 86.33 83 LYS B CA 1
ATOM 4104 C C . LYS B 1 83 ? -20.910 22.633 18.576 1.00 85.03 83 LYS B C 1
ATOM 4105 O O . LYS B 1 83 ? -19.882 22.120 19.029 1.00 83.87 83 LYS B O 1
ATOM 4111 N N . LEU B 1 84 ? -22.120 22.081 18.702 1.00 85.00 84 LEU B N 1
ATOM 4112 C CA . LEU B 1 84 ? -22.341 20.804 19.374 1.00 81.71 84 LEU B CA 1
ATOM 4113 C C . LEU B 1 84 ? -21.930 19.669 18.484 1.00 82.69 84 LEU B C 1
ATOM 4114 O O . LEU B 1 84 ? -21.242 18.760 18.932 1.00 81.72 84 LEU B O 1
ATOM 4119 N N . VAL B 1 85 ? -22.366 19.725 17.225 1.00 85.18 85 VAL B N 1
ATOM 4120 C CA . VAL B 1 85 ? -22.009 18.719 16.223 1.00 85.24 85 VAL B CA 1
ATOM 4121 C C . VAL B 1 85 ? -20.492 18.709 16.028 1.00 86.16 85 VAL B C 1
ATOM 4122 O O . VAL B 1 85 ? -19.881 17.643 15.962 1.00 86.70 85 VAL B O 1
ATOM 4126 N N . ALA B 1 86 ? -19.887 19.894 15.976 1.00 86.92 86 ALA B N 1
ATOM 4127 C CA . ALA B 1 86 ? -18.426 20.019 15.928 1.00 87.83 86 ALA B CA 1
ATOM 4128 C C . ALA B 1 86 ? -17.767 19.284 17.097 1.00 86.69 86 ALA B C 1
ATOM 4129 O O . ALA B 1 86 ? -16.865 18.461 16.901 1.00 87.16 86 ALA B O 1
ATOM 4131 N N . ALA B 1 87 ? -18.255 19.572 18.305 1.00 84.49 87 ALA B N 1
ATOM 4132 C CA . ALA B 1 87 ? -17.743 18.980 19.538 1.00 83.14 87 ALA B CA 1
ATOM 4133 C C . ALA B 1 87 ? -17.917 17.463 19.554 1.00 83.14 87 ALA B C 1
ATOM 4134 O O . ALA B 1 87 ? -16.959 16.718 19.822 1.00 83.79 87 ALA B O 1
ATOM 4136 N N . LYS B 1 88 ? -19.143 17.019 19.262 1.00 82.19 88 LYS B N 1
ATOM 4137 C CA . LYS B 1 88 ? -19.477 15.599 19.190 1.00 81.81 88 LYS B CA 1
ATOM 4138 C C . LYS B 1 88 ? -18.566 14.899 18.197 1.00 82.92 88 LYS B C 1
ATOM 4139 O O . LYS B 1 88 ? -17.974 13.870 18.514 1.00 82.54 88 LYS B O 1
ATOM 4145 N N . GLU B 1 89 ? -18.443 15.473 17.005 1.00 84.96 89 GLU B N 1
ATOM 4146 C CA . GLU B 1 89 ? -17.597 14.900 15.976 1.00 87.20 89 GLU B CA 1
ATOM 4147 C C . GLU B 1 89 ? -16.188 14.625 16.494 1.00 86.91 89 GLU B C 1
ATOM 4148 O O . GLU B 1 89 ? -15.640 13.551 16.249 1.00 86.68 89 GLU B O 1
ATOM 4154 N N . GLN B 1 90 ? -15.619 15.578 17.235 1.00 86.17 90 GLN B N 1
ATOM 4155 C CA . GLN B 1 90 ? -14.222 15.470 17.643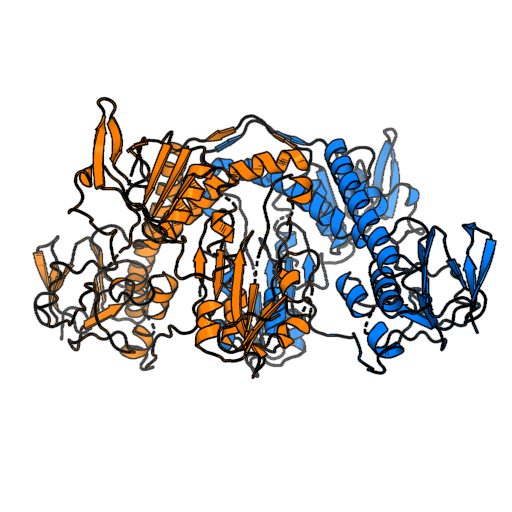 1.00 86.32 90 GLN B CA 1
ATOM 4156 C C . GLN B 1 90 ? -14.021 14.335 18.615 1.00 85.21 90 GLN B C 1
ATOM 4157 O O . GLN B 1 90 ? -13.042 13.586 18.519 1.00 85.93 90 GLN B O 1
ATOM 4163 N N . GLU B 1 91 ? -14.963 14.223 19.545 1.00 83.02 91 GLU B N 1
ATOM 4164 C CA . GLU B 1 91 ? -14.961 13.182 20.552 1.00 81.45 91 GLU B CA 1
ATOM 4165 C C . GLU B 1 91 ? -15.156 11.796 19.948 1.00 82.13 91 GLU B C 1
ATOM 4166 O O . GLU B 1 91 ? -14.563 10.816 20.422 1.00 82.02 91 GLU B O 1
ATOM 4172 N N . ILE B 1 92 ? -15.990 11.690 18.918 1.00 82.48 92 ILE B N 1
ATOM 4173 C CA . ILE B 1 92 ? -16.218 10.369 18.339 1.00 83.21 92 ILE B CA 1
ATOM 4174 C C . ILE B 1 92 ? -15.044 9.944 17.454 1.00 84.61 92 ILE B C 1
ATOM 4175 O O . ILE B 1 92 ? -14.749 8.762 17.342 1.00 84.82 92 ILE B O 1
ATOM 4180 N N . ALA B 1 93 ? -14.349 10.923 16.878 1.00 86.25 93 ALA B N 1
ATOM 4181 C CA . ALA B 1 93 ? -13.082 10.682 16.174 1.00 88.30 93 ALA B CA 1
ATOM 4182 C C . ALA B 1 93 ? -12.049 10.177 17.172 1.00 87.39 93 ALA B C 1
ATOM 4183 O O . ALA B 1 93 ? -11.268 9.263 16.870 1.00 87.86 93 ALA B O 1
ATOM 4185 N N . ARG B 1 94 ? -12.075 10.782 18.363 1.00 85.67 94 ARG B N 1
ATOM 4186 C CA . ARG B 1 94 ? -11.152 10.470 19.443 1.00 84.68 94 ARG B CA 1
ATOM 4187 C C . ARG B 1 94 ? -11.355 9.044 19.915 1.00 83.71 94 ARG B C 1
ATOM 4188 O O . ARG B 1 94 ? -10.405 8.259 19.951 1.00 84.75 94 ARG B O 1
ATOM 4196 N N . LEU B 1 95 ? -12.597 8.717 20.267 1.00 82.30 95 LEU B N 1
ATOM 4197 C CA . LEU B 1 95 ? -12.968 7.355 20.667 1.00 81.37 95 LEU B CA 1
ATOM 4198 C C . LEU B 1 95 ? -12.588 6.305 19.627 1.00 82.20 95 LEU B C 1
ATOM 4199 O O . LEU B 1 95 ? -11.887 5.348 19.945 1.00 82.08 95 LEU B O 1
ATOM 4204 N N . GLU B 1 96 ? -13.034 6.501 18.388 1.00 83.52 96 GLU B N 1
ATOM 4205 C CA . GLU B 1 96 ? -12.646 5.652 17.258 1.00 84.77 96 GLU B CA 1
ATOM 4206 C C . GLU B 1 96 ? -11.134 5.452 17.179 1.00 86.86 96 GLU B C 1
ATOM 4207 O O . GLU B 1 96 ? -10.675 4.317 17.072 1.00 87.51 96 GLU B O 1
ATOM 4213 N N . GLY B 1 97 ? -10.371 6.548 17.235 1.00 87.26 97 GLY B N 1
ATOM 4214 C CA . GLY B 1 97 ? -8.909 6.477 17.294 1.00 88.17 97 GLY B CA 1
ATOM 4215 C C . GLY B 1 97 ? -8.426 5.394 18.244 1.00 88.38 97 GLY B C 1
ATOM 4216 O O . GLY B 1 97 ? -7.786 4.426 17.822 1.00 90.06 97 GLY B O 1
ATOM 4217 N N . LEU B 1 98 ? -8.767 5.543 19.522 1.00 86.07 98 LEU B N 1
ATOM 4218 C CA . LEU B 1 98 ? -8.375 4.597 20.570 1.00 85.90 98 LEU B CA 1
ATOM 4219 C C . LEU B 1 98 ? -8.853 3.153 20.368 1.00 86.11 98 LEU B C 1
ATOM 4220 O O . LEU B 1 98 ? -8.104 2.211 20.650 1.00 86.71 98 LEU B O 1
ATOM 4225 N N . TYR B 1 99 ? -10.094 2.975 19.911 1.00 84.99 99 TYR B N 1
ATOM 4226 C CA . TYR B 1 99 ? -10.610 1.640 19.612 1.00 84.60 99 TYR B CA 1
ATOM 4227 C C . TYR B 1 99 ? -9.780 0.948 18.537 1.00 87.72 99 TYR B C 1
ATOM 4228 O O . TYR B 1 99 ? -9.452 -0.227 18.671 1.00 88.51 99 TYR B O 1
ATOM 4237 N N . ARG B 1 100 ? -9.419 1.700 17.496 1.00 89.66 100 ARG B N 1
ATOM 4238 C CA . ARG B 1 100 ? -8.506 1.237 16.455 1.00 92.03 100 ARG B CA 1
ATOM 4239 C C . ARG B 1 100 ? -7.130 0.893 17.005 1.00 93.10 100 ARG B C 1
ATOM 4240 O O . ARG B 1 100 ? -6.510 -0.070 16.557 1.00 96.03 100 ARG B O 1
ATOM 4248 N N . LYS B 1 101 ? -6.645 1.683 17.958 1.00 91.55 101 LYS B N 1
ATOM 4249 C CA . LYS B 1 101 ? -5.296 1.480 18.482 1.00 93.76 101 LYS B CA 1
ATOM 4250 C C . LYS B 1 101 ? -5.226 0.250 19.378 1.00 93.08 101 LYS B C 1
ATOM 4251 O O . LYS B 1 101 ? -4.212 -0.454 19.390 1.00 95.51 101 LYS B O 1
ATOM 4257 N N . GLY B 1 102 ? -6.307 -0.013 20.113 1.00 89.96 102 GLY B N 1
ATOM 4258 C CA . GLY B 1 102 ? -6.394 -1.193 20.972 1.00 89.66 102 GLY B CA 1
ATOM 4259 C C . GLY B 1 102 ? -6.168 -2.456 20.175 1.00 90.53 102 GLY B C 1
ATOM 4260 O O . GLY B 1 102 ? -5.522 -3.386 20.651 1.00 90.26 102 GLY B O 1
ATOM 4261 N N . LEU B 1 103 ? -6.682 -2.465 18.948 1.00 90.45 103 LEU B N 1
ATOM 4262 C CA . LEU B 1 103 ? -6.587 -3.616 18.064 1.00 91.53 103 LEU B CA 1
ATOM 4263 C C . LEU B 1 103 ? -5.188 -3.774 17.474 1.00 94.88 103 LEU B C 1
ATOM 4264 O O . LEU B 1 103 ? -4.690 -4.900 17.324 1.00 96.21 103 LEU B O 1
ATOM 4269 N N . ALA B 1 104 ? -4.561 -2.647 17.139 1.00 95.44 104 ALA B N 1
ATOM 4270 C CA . ALA B 1 104 ? -3.195 -2.635 16.617 1.00 98.30 104 ALA B CA 1
ATOM 4271 C C . ALA B 1 104 ? -2.187 -3.061 17.686 1.00 98.55 104 ALA B C 1
ATOM 4272 O O . ALA B 1 104 ? -1.173 -3.681 17.363 1.00 100.84 104 ALA B O 1
ATOM 4274 N N . ASN B 1 105 ? -2.480 -2.735 18.949 1.00 95.68 105 ASN B N 1
ATOM 4275 C CA . ASN B 1 105 ? -1.627 -3.103 20.089 1.00 96.89 105 ASN B CA 1
ATOM 4276 C C . ASN B 1 105 ? -1.682 -4.574 20.438 1.00 96.35 105 ASN B C 1
ATOM 4277 O O . ASN B 1 105 ? -0.651 -5.201 20.701 1.00 98.08 105 ASN B O 1
ATOM 4282 N N . ALA B 1 106 ? -2.906 -5.101 20.482 1.00 94.60 106 ALA B N 1
ATOM 4283 C CA . ALA B 1 106 ? -3.157 -6.495 20.796 1.00 93.74 106 ALA B CA 1
ATOM 4284 C C . ALA B 1 106 ? -2.664 -7.441 19.690 1.00 95.52 106 ALA B C 1
ATOM 4285 O O . ALA B 1 106 ? -2.630 -8.658 19.877 1.00 95.01 106 ALA B O 1
ATOM 4287 N N . GLY B 1 107 ? -2.289 -6.876 18.545 1.00 96.96 107 GLY B N 1
ATOM 4288 C CA . GLY B 1 107 ? -1.650 -7.640 17.484 1.00 99.30 107 GLY B CA 1
ATOM 4289 C C . GLY B 1 107 ? -2.570 -8.029 16.350 1.00 99.21 107 GLY B C 1
ATOM 4290 O O . GLY B 1 107 ? -2.173 -8.770 15.452 1.00 100.75 107 GLY B O 1
ATOM 4291 N N . ALA B 1 108 ? -3.794 -7.518 16.387 1.00 97.82 108 ALA B N 1
ATOM 4292 C CA . ALA B 1 108 ? -4.790 -7.845 15.381 1.00 97.73 108 ALA B CA 1
ATOM 4293 C C . ALA B 1 108 ? -4.565 -7.050 14.107 1.00 100.19 108 ALA B C 1
ATOM 4294 O O . ALA B 1 108 ? -4.052 -5.932 14.145 1.00 102.22 108 ALA B O 1
ATOM 4296 N N . GLU B 1 109 ? -4.955 -7.632 12.979 1.00 101.83 109 GLU B N 1
ATOM 4297 C CA . GLU B 1 109 ? -4.839 -6.962 11.696 1.00 105.16 109 GLU B CA 1
ATOM 4298 C C . GLU B 1 109 ? -6.174 -6.337 11.278 1.00 104.77 109 GLU B C 1
ATOM 4299 O O . GLU B 1 109 ? -7.169 -7.037 11.059 1.00 103.60 109 GLU B O 1
ATOM 4305 N N . ILE B 1 110 ? -6.162 -5.010 11.157 1.00 104.34 110 ILE B N 1
ATOM 4306 C CA . ILE B 1 110 ? -7.361 -4.178 10.991 1.00 103.20 110 ILE B CA 1
ATOM 4307 C C . ILE B 1 110 ? -7.643 -3.871 9.515 1.00 105.10 110 ILE B C 1
ATOM 4308 O O . ILE B 1 110 ? -6.726 -3.512 8.775 1.00 107.41 110 ILE B O 1
ATOM 4313 N N . LEU B 1 111 ? -8.905 -3.997 9.095 1.00 104.27 111 LEU B N 1
ATOM 4314 C CA . LEU B 1 111 ? -9.279 -3.837 7.683 1.00 105.52 111 LEU B CA 1
ATOM 4315 C C . LEU B 1 111 ? -10.491 -2.934 7.431 1.00 104.78 111 LEU B C 1
ATOM 4316 O O . LEU B 1 111 ? -11.527 -3.051 8.089 1.00 102.75 111 LEU B O 1
ATOM 4321 N N . ASP B 1 112 ? -10.339 -2.045 6.452 1.00 108.43 112 ASP B N 1
ATOM 4322 C CA . ASP B 1 112 ? -11.381 -1.102 6.042 1.00 107.99 112 ASP B CA 1
ATOM 4323 C C . ASP B 1 112 ? -12.153 -1.630 4.834 1.00 109.18 112 ASP B C 1
ATOM 4324 O O . ASP B 1 112 ? -11.688 -1.518 3.696 1.00 112.00 112 ASP B O 1
ATOM 4329 N N . THR B 1 113 ? -13.247 -2.340 5.077 1.00 108.01 113 THR B N 1
ATOM 4330 C CA . THR B 1 113 ? -14.150 -2.760 4.008 1.00 110.21 113 THR B CA 1
ATOM 4331 C C . THR B 1 113 ? -15.441 -3.373 4.512 1.00 107.39 113 THR B C 1
ATOM 4332 O O . THR B 1 113 ? -15.565 -3.653 5.681 1.00 104.47 113 THR B O 1
ATOM 4336 N N . ARG B 1 114 ? -16.394 -3.592 3.617 1.00 108.85 114 ARG B N 1
ATOM 4337 C CA . ARG B 1 114 ? -17.529 -4.440 3.905 1.00 106.85 114 ARG B CA 1
ATOM 4338 C C . ARG B 1 114 ? -17.080 -5.847 3.651 1.00 107.77 114 ARG B C 1
ATOM 4339 O O . ARG B 1 114 ? -16.378 -6.080 2.696 1.00 110.60 114 ARG B O 1
ATOM 4347 N N . ALA B 1 115 ? -17.473 -6.791 4.494 1.00 105.56 115 ALA B N 1
ATOM 4348 C CA . ALA B 1 115 ? -17.024 -8.168 4.349 1.00 107.09 115 ALA B CA 1
ATOM 4349 C C . ALA B 1 115 ? -18.201 -9.101 4.289 1.00 107.24 115 ALA B C 1
ATOM 4350 O O . ALA B 1 115 ? -19.180 -8.879 4.961 1.00 105.80 115 ALA B O 1
ATOM 4352 N N . GLU B 1 116 ? -18.159 -10.118 3.477 1.00 109.19 116 GLU B N 1
ATOM 4353 C CA . GLU B 1 116 ? -19.299 -11.002 3.273 1.00 109.13 116 GLU B CA 1
ATOM 4354 C C . GLU B 1 116 ? -18.888 -12.458 3.315 1.00 108.75 116 GLU B C 1
ATOM 4355 O O . GLU B 1 116 ? -17.724 -12.785 3.146 1.00 110.52 116 GLU B O 1
ATOM 4361 N N . LEU B 1 117 ? -19.808 -13.347 3.562 1.00 108.75 117 LEU B N 1
ATOM 4362 C CA . LEU B 1 117 ? -19.510 -14.768 3.630 1.00 109.98 117 LEU B CA 1
ATOM 4363 C C . LEU B 1 117 ? -19.522 -15.359 2.240 1.00 113.82 117 LEU B C 1
ATOM 4364 O O . LEU B 1 117 ? -20.374 -14.998 1.427 1.00 115.08 117 LEU B O 1
ATOM 4369 N N . ALA B 1 118 ? -18.584 -16.268 1.976 1.00 115.77 118 ALA B N 1
ATOM 4370 C CA . ALA B 1 118 ? -18.504 -16.953 0.684 1.00 119.50 118 ALA B CA 1
ATOM 4371 C C . ALA B 1 118 ? -18.822 -18.425 0.880 1.00 121.60 118 ALA B C 1
ATOM 4372 O O . ALA B 1 118 ? -19.993 -18.819 0.875 1.00 122.00 118 ALA B O 1
ATOM 4374 N N . GLY B 1 119 ? -17.778 -19.228 1.067 1.00 121.39 119 GLY B N 1
ATOM 4375 C CA . GLY B 1 119 ? -17.936 -20.636 1.396 1.00 121.73 119 GLY B CA 1
ATOM 4376 C C . GLY B 1 119 ? -18.346 -20.842 2.846 1.00 118.69 119 GLY B C 1
ATOM 4377 O O . GLY B 1 119 ? -18.942 -19.948 3.471 1.00 116.33 119 GLY B O 1
ATOM 4378 N N . PRO B 1 120 ? -18.023 -22.028 3.395 1.00 118.73 120 PRO B N 1
ATOM 4379 C CA . PRO B 1 120 ? -18.422 -22.400 4.757 1.00 115.03 120 PRO B CA 1
ATOM 4380 C C . PRO B 1 120 ? -17.522 -21.755 5.812 1.00 112.85 120 PRO B C 1
ATOM 4381 O O . PRO B 1 120 ? -17.958 -21.523 6.945 1.00 109.51 120 PRO B O 1
ATOM 4385 N N . ASN B 1 121 ? -16.275 -21.484 5.435 1.00 113.53 121 ASN B N 1
ATOM 4386 C CA . ASN B 1 121 ? -15.326 -20.773 6.285 1.00 110.12 121 ASN B CA 1
ATOM 4387 C C . ASN B 1 121 ? -14.395 -19.922 5.423 1.00 112.13 121 ASN B C 1
ATOM 4388 O O . ASN B 1 121 ? -13.165 -19.944 5.570 1.00 112.22 121 ASN B O 1
ATOM 4393 N N . THR B 1 122 ? -15.023 -19.177 4.517 1.00 112.80 122 THR B N 1
ATOM 4394 C CA . THR B 1 122 ? -14.343 -18.291 3.593 1.00 114.57 122 THR B CA 1
ATOM 4395 C C . THR B 1 122 ? -15.023 -16.927 3.677 1.00 113.14 122 THR B C 1
ATOM 4396 O O . THR B 1 122 ? -16.255 -16.840 3.748 1.00 112.68 122 THR B O 1
ATOM 4400 N N . VAL B 1 123 ? -14.210 -15.871 3.686 1.00 113.48 123 VAL B N 1
ATOM 4401 C CA . VAL B 1 123 ? -14.701 -14.499 3.803 1.00 112.26 123 VAL B CA 1
ATOM 4402 C C . VAL B 1 123 ? -14.325 -13.697 2.557 1.00 114.36 123 VAL B C 1
ATOM 4403 O O . VAL B 1 123 ? -13.143 -13.589 2.211 1.00 116.08 123 VAL B O 1
ATOM 4407 N N . LYS B 1 124 ? -15.345 -13.148 1.895 1.00 114.92 124 LYS B N 1
ATOM 4408 C CA . LYS B 1 124 ? -15.189 -12.307 0.709 1.00 117.49 124 LYS B CA 1
ATOM 4409 C C . LYS B 1 124 ? -14.998 -10.863 1.165 1.00 116.93 124 LYS B C 1
ATOM 4410 O O . LYS B 1 124 ? -15.841 -10.333 1.894 1.00 114.39 124 LYS B O 1
ATOM 4416 N N . LEU B 1 125 ? -13.884 -10.245 0.761 1.00 119.11 125 LEU B N 1
ATOM 4417 C CA . LEU B 1 125 ? -13.543 -8.864 1.166 1.00 117.10 125 LEU B CA 1
ATOM 4418 C C . LEU B 1 125 ? -13.780 -7.903 0.013 1.00 119.67 125 LEU B C 1
ATOM 4419 O O . LEU B 1 125 ? -13.141 -8.024 -1.034 1.00 123.43 125 LEU B O 1
ATOM 4424 N N . LEU B 1 126 ? -14.681 -6.943 0.191 1.00 117.75 126 LEU B N 1
ATOM 4425 C CA . LEU B 1 126 ? -15.089 -6.116 -0.950 1.00 121.26 126 LEU B CA 1
ATOM 4426 C C . LEU B 1 126 ? -14.061 -5.081 -1.449 1.00 123.23 126 LEU B C 1
ATOM 4427 O O . LEU B 1 126 ? -13.829 -4.986 -2.661 1.00 126.15 126 LEU B O 1
ATOM 4432 N N . ALA B 1 127 ? -13.440 -4.336 -0.529 1.00 120.35 127 ALA B N 1
ATOM 4433 C CA . ALA B 1 127 ? -12.543 -3.219 -0.884 1.00 122.01 127 ALA B CA 1
ATOM 4434 C C . ALA B 1 127 ? -11.306 -3.623 -1.683 1.00 125.44 127 ALA B C 1
ATOM 4435 O O . ALA B 1 127 ? -10.774 -2.825 -2.460 1.00 127.61 127 ALA B O 1
ATOM 4437 N N . SER B 1 128 ? -10.855 -4.856 -1.478 1.00 125.28 128 SER B N 1
ATOM 4438 C CA . SER B 1 128 ? -9.693 -5.401 -2.178 1.00 128.76 128 SER B CA 1
ATOM 4439 C C . SER B 1 128 ? -10.081 -6.535 -3.121 1.00 130.89 128 SER B C 1
ATOM 4440 O O . SER B 1 128 ? -9.296 -6.919 -3.985 1.00 134.37 128 SER B O 1
ATOM 4443 N N . GLY B 1 129 ? -11.285 -7.073 -2.936 1.00 129.10 129 GLY B N 1
ATOM 4444 C CA . GLY B 1 129 ? -11.813 -8.135 -3.794 1.00 131.61 129 GLY B CA 1
ATOM 4445 C C . GLY B 1 129 ? -11.194 -9.511 -3.599 1.00 132.42 129 GLY B C 1
ATOM 4446 O O . GLY B 1 129 ? -11.308 -10.376 -4.474 1.00 135.93 129 GLY B O 1
ATOM 4447 N N . LYS B 1 130 ? -10.547 -9.719 -2.452 1.00 129.78 130 LYS B N 1
ATOM 4448 C CA . LYS B 1 130 ? -9.839 -10.973 -2.163 1.00 130.92 130 LYS B CA 1
ATOM 4449 C C . LYS B 1 130 ? -10.695 -11.980 -1.398 1.00 129.08 130 LYS B C 1
ATOM 4450 O O . LYS B 1 130 ? -11.774 -11.650 -0.883 1.00 126.27 130 LYS B O 1
ATOM 4456 N N . THR B 1 131 ? -10.200 -13.212 -1.332 1.00 129.00 131 THR B N 1
ATOM 4457 C CA . THR B 1 131 ? -10.798 -14.241 -0.497 1.00 126.21 131 THR B CA 1
ATOM 4458 C C . THR B 1 131 ? -9.845 -14.629 0.625 1.00 124.21 131 THR B C 1
ATOM 4459 O O . THR B 1 131 ? -8.642 -14.808 0.408 1.00 125.98 131 THR B O 1
ATOM 4463 N N . VAL B 1 132 ? -10.403 -14.731 1.827 1.00 120.78 132 VAL B N 1
ATOM 4464 C CA . VAL B 1 132 ? -9.659 -15.139 3.003 1.00 119.16 132 VAL B CA 1
ATOM 4465 C C . VAL B 1 132 ? -10.364 -16.343 3.650 1.00 116.70 132 VAL B C 1
ATOM 4466 O O . VAL B 1 132 ? -11.577 -16.506 3.507 1.00 115.91 132 VAL B O 1
ATOM 4470 N N . THR B 1 133 ? -9.602 -17.202 4.322 1.00 116.18 133 THR B N 1
ATOM 4471 C CA . THR B 1 133 ? -10.180 -18.340 5.035 1.00 114.45 133 THR B CA 1
ATOM 4472 C C . THR B 1 133 ? -9.870 -18.262 6.519 1.00 112.40 133 THR B C 1
ATOM 4473 O O . THR B 1 133 ? -8.795 -17.814 6.917 1.00 112.55 133 THR B O 1
ATOM 4477 N N . ALA B 1 134 ? -10.816 -18.715 7.335 1.00 110.76 134 ALA B N 1
ATOM 4478 C CA . ALA B 1 134 ? -10.678 -18.641 8.784 1.00 107.98 134 ALA B CA 1
ATOM 4479 C C . ALA B 1 134 ? -11.289 -19.851 9.480 1.00 107.40 134 ALA B C 1
ATOM 4480 O O . ALA B 1 134 ? -12.287 -20.409 9.023 1.00 107.66 134 ALA B O 1
ATOM 4482 N N . GLU B 1 135 ? -10.676 -20.253 10.588 1.00 105.31 135 GLU B N 1
ATOM 4483 C CA . GLU B 1 135 ? -11.209 -21.336 11.399 1.00 105.34 135 GLU B CA 1
ATOM 4484 C C . GLU B 1 135 ? -12.545 -20.886 12.015 1.00 103.81 135 GLU B C 1
ATOM 4485 O O . GLU B 1 135 ? -13.600 -21.445 11.689 1.00 102.55 135 GLU B O 1
ATOM 4491 N N . ARG B 1 136 ? -12.498 -19.867 12.875 1.00 100.07 136 ARG B N 1
ATOM 4492 C CA . ARG B 1 136 ? -13.708 -19.231 13.373 1.00 96.16 136 ARG B CA 1
ATOM 4493 C C . ARG B 1 136 ? -14.015 -17.956 12.605 1.00 96.18 136 ARG B C 1
ATOM 4494 O O . ARG B 1 136 ? -13.111 -17.197 12.257 1.00 97.11 136 ARG B O 1
ATOM 4502 N N . ILE B 1 137 ? -15.297 -17.724 12.351 1.00 94.83 137 ILE B N 1
ATOM 4503 C CA . ILE B 1 137 ? -15.760 -16.440 11.858 1.00 94.64 137 ILE B CA 1
ATOM 4504 C C . ILE B 1 137 ? -16.805 -15.908 12.824 1.00 91.88 137 ILE B C 1
ATOM 4505 O O . ILE B 1 137 ? -17.816 -16.559 13.073 1.00 91.17 137 ILE B O 1
ATOM 4510 N N . VAL B 1 138 ? -16.548 -14.729 13.375 1.00 90.03 138 VAL B N 1
ATOM 4511 C CA . VAL B 1 138 ? -17.496 -14.061 14.263 1.00 87.31 138 VAL B CA 1
ATOM 4512 C C . VAL B 1 138 ? -18.231 -12.967 13.489 1.00 86.93 138 VAL B C 1
ATOM 4513 O O . VAL B 1 138 ? -17.612 -12.054 12.940 1.00 88.75 138 VAL B O 1
ATOM 4517 N N . ILE B 1 139 ? -19.552 -13.076 13.428 1.00 86.73 139 ILE B N 1
ATOM 4518 C CA . ILE B 1 139 ? -20.375 -12.042 12.809 1.00 87.88 139 ILE B CA 1
ATOM 4519 C C . ILE B 1 139 ? -20.989 -11.146 13.872 1.00 86.45 139 ILE B C 1
ATOM 4520 O O . ILE B 1 139 ? -22.005 -11.492 14.480 1.00 85.52 139 ILE B O 1
ATOM 4525 N N . ALA B 1 140 ? -20.355 -10.001 14.097 1.00 86.56 140 ALA B N 1
ATOM 4526 C CA . ALA B 1 140 ? -20.867 -8.985 15.016 1.00 85.05 140 ALA B CA 1
ATOM 4527 C C . ALA B 1 140 ? -21.283 -7.771 14.194 1.00 85.90 140 ALA B C 1
ATOM 4528 O O . ALA B 1 140 ? -20.700 -6.703 14.310 1.00 86.80 140 ALA B O 1
ATOM 4530 N N . VAL B 1 141 ? -22.300 -7.949 13.366 1.00 86.48 141 VAL B N 1
ATOM 4531 C CA . VAL B 1 141 ? -22.599 -7.008 12.297 1.00 88.73 141 VAL B CA 1
ATOM 4532 C C . VAL B 1 141 ? -23.601 -5.925 12.676 1.00 87.68 141 VAL B C 1
ATOM 4533 O O . VAL B 1 141 ? -23.623 -4.859 12.073 1.00 89.35 141 VAL B O 1
ATOM 4537 N N . GLY B 1 142 ? -24.423 -6.198 13.675 1.00 86.39 142 GLY B N 1
ATOM 4538 C CA . GLY B 1 142 ? -25.333 -5.193 14.205 1.00 85.91 142 GLY B CA 1
ATOM 4539 C C . GLY B 1 142 ? -26.599 -5.018 13.400 1.00 86.75 142 GLY B C 1
ATOM 4540 O O . GLY B 1 142 ? -27.035 -5.928 12.712 1.00 89.29 142 GLY B O 1
ATOM 4541 N N . GLY B 1 143 ? -27.191 -3.835 13.510 1.00 88.14 143 GLY B N 1
ATOM 4542 C CA . GLY B 1 143 ? -28.418 -3.502 12.808 1.00 90.82 143 GLY B CA 1
ATOM 4543 C C . GLY B 1 143 ? -28.395 -2.148 12.118 1.00 92.61 143 GLY B C 1
ATOM 4544 O O . GLY B 1 143 ? -27.330 -1.567 11.889 1.00 91.83 143 GLY B O 1
ATOM 4545 N N . HIS B 1 144 ? -29.589 -1.667 11.776 1.00 93.87 144 HIS B N 1
ATOM 4546 C CA . HIS B 1 144 ? -29.801 -0.381 11.124 1.00 93.96 144 HIS B CA 1
ATOM 4547 C C . HIS B 1 144 ? -31.253 -0.008 11.298 1.00 96.11 144 HIS B C 1
ATOM 4548 O O . HIS B 1 144 ? -32.090 -0.897 11.531 1.00 95.69 144 HIS B O 1
ATOM 4555 N N . PRO B 1 145 ? -31.577 1.307 11.199 1.00 96.62 145 PRO B N 1
ATOM 4556 C CA . PRO B 1 145 ? -32.950 1.809 11.359 1.00 96.85 145 PRO B CA 1
ATOM 4557 C C . PRO B 1 145 ? -33.891 1.271 10.292 1.00 100.25 145 PRO B C 1
ATOM 4558 O O . PRO B 1 145 ? -33.550 1.308 9.118 1.00 102.43 145 PRO B O 1
ATOM 4562 N N . SER B 1 146 ? -35.059 0.788 10.716 1.00 102.01 146 SER B N 1
ATOM 4563 C CA . SER B 1 146 ? -36.050 0.150 9.835 1.00 105.92 146 SER B CA 1
ATOM 4564 C C . SER B 1 146 ? -36.451 1.005 8.627 1.00 106.63 146 SER B C 1
ATOM 4565 O O . SER B 1 146 ? -36.558 2.225 8.739 1.00 106.92 146 SER B O 1
ATOM 4568 N N . PRO B 1 147 ? -36.691 0.354 7.471 1.00 112.87 147 PRO B N 1
ATOM 4569 C CA . PRO B 1 147 ? -36.771 1.053 6.188 1.00 113.60 147 PRO B CA 1
ATOM 4570 C C . PRO B 1 147 ? -38.061 1.856 5.958 1.00 115.53 147 PRO B C 1
ATOM 4571 O O . PRO B 1 147 ? -37.998 3.025 5.549 1.00 116.66 147 PRO B O 1
ATOM 4575 N N . HIS B 1 148 ? -39.205 1.214 6.210 1.00 117.60 148 HIS B N 1
ATOM 4576 C CA . HIS B 1 148 ? -40.548 1.746 5.915 1.00 119.38 148 HIS B CA 1
ATOM 4577 C C . HIS B 1 148 ? -40.694 2.313 4.533 1.00 119.93 148 HIS B C 1
ATOM 4578 O O . HIS B 1 148 ? -41.398 3.303 4.326 1.00 120.40 148 HIS B O 1
ATOM 4585 N N . ASP B 1 149 ? -40.039 1.665 3.573 1.00 121.60 149 ASP B N 1
ATOM 4586 C CA . ASP B 1 149 ? -40.053 2.093 2.176 1.00 122.72 149 ASP B CA 1
ATOM 4587 C C . ASP B 1 149 ? -41.466 2.140 1.605 1.00 125.58 149 ASP B C 1
ATOM 4588 O O . ASP B 1 149 ? -41.768 2.986 0.765 1.00 127.31 149 ASP B O 1
ATOM 4593 N N . ALA B 1 150 ? -42.323 1.238 2.083 1.00 125.58 150 ALA B N 1
ATOM 4594 C CA . ALA B 1 150 ? -43.715 1.142 1.646 1.00 128.11 150 ALA B CA 1
ATOM 4595 C C . ALA B 1 150 ? -44.524 2.409 1.933 1.00 128.19 150 ALA B C 1
ATOM 4596 O O . ALA B 1 150 ? -45.579 2.628 1.336 1.00 131.54 150 ALA B O 1
ATOM 4598 N N . LEU B 1 151 ? -44.029 3.233 2.848 1.00 125.06 151 LEU B N 1
ATOM 4599 C CA . LEU B 1 151 ? -44.612 4.546 3.093 1.00 124.54 151 LEU B CA 1
ATOM 4600 C C . LEU B 1 151 ? -44.036 5.591 2.119 1.00 124.12 151 LEU B C 1
ATOM 4601 O O . LEU B 1 151 ? -42.817 5.771 2.056 1.00 123.04 151 LEU B O 1
ATOM 4606 N N . PRO B 1 152 ? -44.909 6.274 1.349 1.00 126.23 152 PRO B N 1
ATOM 4607 C CA . PRO B 1 152 ? -44.442 7.303 0.410 1.00 128.51 152 PRO B CA 1
ATOM 4608 C C . PRO B 1 152 ? -43.715 8.467 1.100 1.00 126.26 152 PRO B C 1
ATOM 4609 O O . PRO B 1 152 ? -44.166 8.961 2.138 1.00 123.07 152 PRO B O 1
ATOM 4613 N N . GLY B 1 153 ? -42.590 8.880 0.521 1.00 125.24 153 GLY B N 1
ATOM 4614 C CA . GLY B 1 153 ? -41.857 10.049 0.991 1.00 122.36 153 GLY B CA 1
ATOM 4615 C C . GLY B 1 153 ? -40.757 9.772 1.997 1.00 119.39 153 GLY B C 1
ATOM 4616 O O . GLY B 1 153 ? -40.094 10.704 2.461 1.00 117.36 153 GLY B O 1
ATOM 4617 N N . HIS B 1 154 ? -40.550 8.497 2.328 1.00 119.07 154 HIS B N 1
ATOM 4618 C CA . HIS B 1 154 ? -39.554 8.092 3.336 1.00 115.16 154 HIS B CA 1
ATOM 4619 C C . HIS B 1 154 ? -38.183 8.682 3.102 1.00 114.24 154 HIS B C 1
ATOM 4620 O O . HIS B 1 154 ? -37.440 8.959 4.052 1.00 110.84 154 HIS B O 1
ATOM 4627 N N . GLU B 1 155 ? -37.864 8.905 1.830 1.00 117.11 155 GLU B N 1
ATOM 4628 C CA . GLU B 1 155 ? -36.606 9.499 1.392 1.00 116.19 155 GLU B CA 1
ATOM 4629 C C . GLU B 1 155 ? -36.368 10.870 2.011 1.00 115.26 155 GLU B C 1
ATOM 4630 O O . GLU B 1 155 ? -35.219 11.263 2.204 1.00 114.39 155 GLU B O 1
ATOM 4636 N N . LEU B 1 156 ? -37.451 11.594 2.305 1.00 115.73 156 LEU B N 1
ATOM 4637 C CA . LEU B 1 156 ? -37.377 12.940 2.899 1.00 114.21 156 LEU B CA 1
ATOM 4638 C C . LEU B 1 156 ? -37.049 12.895 4.401 1.00 111.65 156 LEU B C 1
ATOM 4639 O O . LEU B 1 156 ? -36.491 13.845 4.962 1.00 109.42 156 LEU B O 1
ATOM 4644 N N . CYS B 1 157 ? -37.381 11.775 5.033 1.00 109.80 157 CYS B N 1
ATOM 4645 C CA . CYS B 1 157 ? -37.252 11.606 6.467 1.00 105.23 157 CYS B CA 1
ATOM 4646 C C . CYS B 1 157 ? -35.836 11.294 6.903 1.00 103.59 157 CYS B C 1
ATOM 4647 O O . CYS B 1 157 ? -34.985 10.949 6.086 1.00 105.38 157 CYS B O 1
ATOM 4650 N N . ILE B 1 158 ? -35.597 11.417 8.203 1.00 100.95 158 ILE B N 1
ATOM 4651 C CA . ILE B 1 158 ? -34.326 11.015 8.786 1.00 99.94 158 ILE B CA 1
ATOM 4652 C C . ILE B 1 158 ? -34.481 9.996 9.918 1.00 97.91 158 ILE B C 1
ATOM 4653 O O . ILE B 1 158 ? -35.586 9.583 10.279 1.00 97.00 158 ILE B O 1
ATOM 4658 N N . THR B 1 159 ? -33.343 9.599 10.462 1.00 96.17 159 THR B N 1
ATOM 4659 C CA . THR B 1 159 ? -33.260 8.530 11.419 1.00 93.29 159 THR B CA 1
ATOM 4660 C C . THR B 1 159 ? -32.171 8.928 12.376 1.00 92.57 159 THR B C 1
ATOM 4661 O O . THR B 1 159 ? -31.518 9.955 12.176 1.00 92.70 159 THR B O 1
ATOM 4665 N N . SER B 1 160 ? -31.960 8.098 13.398 1.00 90.99 160 SER B N 1
ATOM 4666 C CA . SER B 1 160 ? -30.841 8.252 14.321 1.00 88.21 160 SER B CA 1
ATOM 4667 C C . SER B 1 160 ? -29.524 8.488 13.575 1.00 89.18 160 SER B C 1
ATOM 4668 O O . SER B 1 160 ? -28.679 9.254 14.028 1.00 89.03 160 SER B O 1
ATOM 4671 N N . ASN B 1 161 ? -29.385 7.853 12.412 1.00 91.04 161 ASN B N 1
ATOM 4672 C CA . ASN B 1 161 ? -28.186 7.950 11.584 1.00 92.76 161 ASN B CA 1
ATOM 4673 C C . ASN B 1 161 ? -27.799 9.364 11.169 1.00 93.51 161 ASN B C 1
ATOM 4674 O O . ASN B 1 161 ? -26.611 9.647 11.037 1.00 94.58 161 ASN B O 1
ATOM 4679 N N . GLU B 1 162 ? -28.786 10.237 10.946 1.00 94.08 162 GLU B N 1
ATOM 4680 C CA . GLU B 1 162 ? -28.504 11.626 10.555 1.00 95.30 162 GLU B CA 1
ATOM 4681 C C . GLU B 1 162 ? -29.044 12.639 11.556 1.00 93.09 162 GLU B C 1
ATOM 4682 O O . GLU B 1 162 ? -28.807 13.841 11.424 1.00 94.11 162 GLU B O 1
ATOM 4688 N N . ALA B 1 163 ? -29.763 12.157 12.561 1.00 91.80 163 ALA B N 1
ATOM 4689 C CA . ALA B 1 163 ? -30.366 13.033 13.557 1.00 89.72 163 ALA B CA 1
ATOM 4690 C C . ALA B 1 163 ? -29.306 13.865 14.268 1.00 89.04 163 ALA B C 1
ATOM 4691 O O . ALA B 1 163 ? -29.575 14.993 14.680 1.00 88.95 163 ALA B O 1
ATOM 4693 N N . PHE B 1 164 ? -28.099 13.308 14.380 1.00 88.28 164 PHE B N 1
ATOM 4694 C CA . PHE B 1 164 ? -26.965 13.966 15.045 1.00 86.97 164 PHE B CA 1
ATOM 4695 C C . PHE B 1 164 ? -26.240 14.991 14.167 1.00 88.19 164 PHE B C 1
ATOM 4696 O O . PHE B 1 164 ? -25.576 15.898 14.692 1.00 86.83 164 PHE B O 1
ATOM 4704 N N . ASP B 1 165 ? -26.351 14.836 12.846 1.00 89.12 165 ASP B N 1
ATOM 4705 C CA . ASP B 1 165 ? -25.493 15.569 11.907 1.00 90.57 165 ASP B CA 1
ATOM 4706 C C . ASP B 1 165 ? -26.238 16.531 10.980 1.00 92.51 165 ASP B C 1
ATOM 4707 O O . ASP B 1 165 ? -25.788 16.820 9.862 1.00 94.24 165 ASP B O 1
ATOM 4712 N N . LEU B 1 166 ? -27.368 17.037 11.459 1.00 91.86 166 LEU B N 1
ATOM 4713 C CA . LEU B 1 166 ? -28.261 17.855 10.644 1.00 93.52 166 LEU B CA 1
ATOM 4714 C C . LEU B 1 166 ? -27.659 19.213 10.290 1.00 94.41 166 LEU B C 1
ATOM 4715 O O . LEU B 1 166 ? -26.880 19.755 11.070 1.00 93.19 166 LEU B O 1
ATOM 4720 N N . PRO B 1 167 ? -28.006 19.752 9.102 1.00 96.67 167 PRO B N 1
ATOM 4721 C CA . PRO B 1 167 ? -27.735 21.131 8.728 1.00 97.64 167 PRO B CA 1
ATOM 4722 C C . PRO B 1 167 ? -27.993 22.118 9.865 1.00 96.26 167 PRO B C 1
ATOM 4723 O O . PRO B 1 167 ? -27.121 22.921 10.190 1.00 95.72 167 PRO B O 1
ATOM 4727 N N . ALA B 1 168 ? -29.177 22.056 10.471 1.00 95.37 168 ALA B N 1
ATOM 4728 C CA . ALA B 1 168 ? -29.542 23.005 11.516 1.00 93.51 168 ALA B CA 1
ATOM 4729 C C . ALA B 1 168 ? -30.510 22.421 12.529 1.00 91.97 168 ALA B C 1
ATOM 4730 O O . ALA B 1 168 ? -31.158 21.407 12.283 1.00 91.98 168 ALA B O 1
ATOM 4732 N N . LEU B 1 169 ? -30.597 23.080 13.677 1.00 90.73 169 LEU B N 1
ATOM 4733 C CA . LEU B 1 169 ? -31.660 22.821 14.617 1.00 89.16 169 LEU B CA 1
ATOM 4734 C C . LEU B 1 169 ? -32.992 23.219 13.973 1.00 91.04 169 LEU B C 1
ATOM 4735 O O . LEU B 1 169 ? -33.130 24.337 13.487 1.00 92.57 169 LEU B O 1
ATOM 4740 N N . PRO B 1 170 ? -33.973 22.302 13.942 1.00 91.00 170 PRO B N 1
ATOM 4741 C CA . PRO B 1 170 ? -35.269 22.667 13.375 1.00 93.09 170 PRO B CA 1
ATOM 4742 C C . PRO B 1 170 ? -36.057 23.572 14.312 1.00 92.73 170 PRO B C 1
ATOM 4743 O O . PRO B 1 170 ? -35.802 23.591 15.519 1.00 90.56 170 PRO B O 1
ATOM 4747 N N . GLU B 1 171 ? -36.997 24.327 13.755 1.00 94.24 171 GLU B N 1
ATOM 4748 C CA . GLU B 1 171 ? -37.967 25.036 14.571 1.00 94.67 171 GLU B CA 1
ATOM 4749 C C . GLU B 1 171 ? -38.947 24.031 15.158 1.00 93.63 171 GLU B C 1
ATOM 4750 O O . GLU B 1 171 ? -39.384 24.182 16.297 1.00 92.30 171 GLU B O 1
ATOM 4756 N N . SER B 1 172 ? -39.296 23.014 14.369 1.00 94.89 172 SER B N 1
ATOM 4757 C CA . SER B 1 172 ? -40.220 21.962 14.809 1.00 94.02 172 SER B CA 1
ATOM 4758 C C . SER B 1 172 ? -39.900 20.595 14.194 1.00 93.48 172 SER B C 1
ATOM 4759 O O . SER B 1 172 ? -39.368 20.506 13.083 1.00 94.87 172 SER B O 1
ATOM 4762 N N . ILE B 1 173 ? -40.226 19.538 14.935 1.00 92.04 173 ILE B N 1
ATOM 4763 C CA . ILE B 1 173 ? -39.965 18.165 14.503 1.00 91.50 173 ILE B CA 1
ATOM 4764 C C . ILE B 1 173 ? -41.141 17.254 14.801 1.00 91.64 173 ILE B C 1
ATOM 4765 O O . ILE B 1 173 ? -41.869 17.439 15.780 1.00 91.19 173 ILE B O 1
ATOM 4770 N N . LEU B 1 174 ? -41.313 16.266 13.935 1.00 93.58 174 LEU B N 1
ATOM 4771 C CA . LEU B 1 174 ? -42.212 15.161 14.200 1.00 93.75 174 LEU B CA 1
ATOM 4772 C C . LEU B 1 174 ? -41.400 13.885 14.368 1.00 92.49 174 LEU B C 1
ATOM 4773 O O . LEU B 1 174 ? -40.564 13.559 13.523 1.00 92.92 174 LEU B O 1
ATOM 4778 N N . ILE B 1 175 ? -41.632 13.187 15.479 1.00 92.24 175 ILE B N 1
ATOM 4779 C CA . ILE B 1 175 ? -41.003 11.887 15.728 1.00 90.27 175 ILE B CA 1
ATOM 4780 C C . ILE B 1 175 ? -42.064 10.797 15.785 1.00 91.58 175 ILE B C 1
ATOM 4781 O O . ILE B 1 175 ? -43.108 10.971 16.411 1.00 92.59 175 ILE B O 1
ATOM 4786 N N . ALA B 1 176 ? -41.781 9.683 15.116 1.00 92.89 176 ALA B N 1
ATOM 4787 C CA . ALA B 1 176 ? -42.713 8.561 15.019 1.00 94.72 176 ALA B CA 1
ATOM 4788 C C . ALA B 1 176 ? -42.173 7.294 15.687 1.00 92.57 176 ALA B C 1
ATOM 4789 O O . ALA B 1 176 ? -41.023 6.896 15.473 1.00 91.57 176 ALA B O 1
ATOM 4791 N N . GLY B 1 177 ? -43.018 6.662 16.492 1.00 92.35 177 GLY B N 1
ATOM 4792 C CA . GLY B 1 177 ? -42.601 5.523 17.300 1.00 90.62 177 GLY B CA 1
ATOM 4793 C C . GLY B 1 177 ? -42.740 5.822 18.781 1.00 88.78 177 GLY B C 1
ATOM 4794 O O . GLY B 1 177 ? -42.928 6.972 19.179 1.00 88.60 177 GLY B O 1
ATOM 4795 N N . GLY B 1 178 ? -42.653 4.780 19.599 1.00 88.93 178 GLY B N 1
ATOM 4796 C CA . GLY B 1 178 ? -42.795 4.927 21.043 1.00 87.22 178 GLY B CA 1
ATOM 4797 C C . GLY B 1 178 ? -41.687 4.221 21.792 1.00 86.81 178 GLY B C 1
ATOM 4798 O O . GLY B 1 178 ? -41.871 3.804 22.942 1.00 86.29 178 GLY B O 1
ATOM 4799 N N . GLY B 1 179 ? -40.534 4.087 21.138 1.00 86.09 179 GLY B N 1
ATOM 4800 C CA . GLY B 1 179 ? -39.410 3.346 21.708 1.00 84.24 179 GLY B CA 1
ATOM 4801 C C . GLY B 1 179 ? -38.548 4.227 22.572 1.00 81.86 179 GLY B C 1
ATOM 4802 O O . GLY B 1 179 ? -38.878 5.388 22.810 1.00 81.93 179 GLY B O 1
ATOM 4803 N N . TYR B 1 180 ? -37.430 3.682 23.038 1.00 80.59 180 TYR B N 1
ATOM 4804 C CA . TYR B 1 180 ? -36.497 4.458 23.846 1.00 78.49 180 TYR B CA 1
ATOM 4805 C C . TYR B 1 180 ? -35.701 5.494 23.031 1.00 79.19 180 TYR B C 1
ATOM 4806 O O . TYR B 1 180 ? -35.334 6.560 23.552 1.00 77.95 180 TYR B O 1
ATOM 4815 N N . ILE B 1 181 ? -35.443 5.177 21.761 1.00 80.14 181 ILE B N 1
ATOM 4816 C CA . ILE B 1 181 ? -34.768 6.095 20.858 1.00 80.13 181 ILE B CA 1
ATOM 4817 C C . ILE B 1 181 ? -35.687 7.262 20.504 1.00 81.65 181 ILE B C 1
ATOM 4818 O O . ILE B 1 181 ? -35.230 8.401 20.386 1.00 81.70 181 ILE B O 1
ATOM 4823 N N . ALA B 1 182 ? -36.979 6.974 20.354 1.00 82.46 182 ALA B N 1
ATOM 4824 C CA . ALA B 1 182 ? -37.954 7.987 19.962 1.00 83.37 182 ALA B CA 1
ATOM 4825 C C . ALA B 1 182 ? -38.113 9.037 21.056 1.00 82.33 182 ALA B C 1
ATOM 4826 O O . ALA B 1 182 ? -38.020 10.238 20.793 1.00 81.81 182 ALA B O 1
ATOM 4828 N N . VAL B 1 183 ? -38.328 8.574 22.285 1.00 80.35 183 VAL B N 1
ATOM 4829 C CA . VAL B 1 183 ? -38.615 9.472 23.398 1.00 78.93 183 VAL B CA 1
ATOM 4830 C C . VAL B 1 183 ? -37.359 10.168 23.888 1.00 78.06 183 VAL B C 1
ATOM 4831 O O . VAL B 1 183 ? -37.438 11.240 24.482 1.00 77.47 183 VAL B O 1
ATOM 4835 N N . GLU B 1 184 ? -36.204 9.557 23.637 1.00 77.70 184 GLU B N 1
ATOM 4836 C CA . GLU B 1 184 ? -34.939 10.228 23.889 1.00 76.43 184 GLU B CA 1
ATOM 4837 C C . GLU B 1 184 ? -34.830 11.505 23.054 1.00 77.27 184 GLU B C 1
ATOM 4838 O O . GLU B 1 184 ? -34.675 12.599 23.605 1.00 76.82 184 GLU B O 1
ATOM 4844 N N . PHE B 1 185 ? -34.956 11.370 21.737 1.00 79.05 185 PHE B N 1
ATOM 4845 C CA . PHE B 1 185 ? -34.817 12.518 20.840 1.00 80.51 185 PHE B CA 1
ATOM 4846 C C . PHE B 1 185 ? -35.861 13.610 21.085 1.00 80.61 185 PHE B C 1
ATOM 4847 O O . PHE B 1 185 ? -35.534 14.801 21.066 1.00 80.08 185 PHE B O 1
ATOM 4855 N N . ALA B 1 186 ? -37.097 13.203 21.358 1.00 80.97 186 ALA B N 1
ATOM 4856 C CA . ALA B 1 186 ? -38.161 14.153 21.662 1.00 80.75 186 ALA B CA 1
ATOM 4857 C C . ALA B 1 186 ? -37.790 15.061 22.839 1.00 79.93 186 ALA B C 1
ATOM 4858 O O . ALA B 1 186 ? -37.966 16.268 22.767 1.00 81.01 186 ALA B O 1
ATOM 4860 N N . ASN B 1 187 ? -37.244 14.473 23.904 1.00 78.98 187 ASN B N 1
ATOM 4861 C CA . ASN B 1 187 ? -36.783 15.221 25.074 1.00 78.61 187 ASN B CA 1
ATOM 4862 C C . ASN B 1 187 ? -35.471 15.950 24.833 1.00 76.58 187 ASN B C 1
ATOM 4863 O O . ASN B 1 187 ? -35.177 16.957 25.499 1.00 76.52 187 ASN B O 1
ATOM 4868 N N . ILE B 1 188 ? -34.686 15.450 23.880 1.00 76.11 188 ILE B N 1
ATOM 4869 C CA . ILE B 1 188 ? -33.498 16.177 23.444 1.00 77.15 188 ILE B CA 1
ATOM 4870 C C . ILE B 1 188 ? -33.927 17.465 22.722 1.00 78.22 188 ILE B C 1
ATOM 4871 O O . ILE B 1 188 ? -33.656 18.566 23.216 1.00 77.90 188 ILE B O 1
ATOM 4876 N N . PHE B 1 189 ? -34.623 17.328 21.591 1.00 78.99 189 PHE B N 1
ATOM 4877 C CA . PHE B 1 189 ? -35.036 18.497 20.807 1.00 80.36 189 PHE B CA 1
ATOM 4878 C C . PHE B 1 189 ? -35.922 19.480 21.563 1.00 81.24 189 PHE B C 1
ATOM 4879 O O . PHE B 1 189 ? -35.748 20.692 21.426 1.00 81.56 189 PHE B O 1
ATOM 4887 N N . HIS B 1 190 ? -36.848 18.975 22.375 1.00 80.08 190 HIS B N 1
ATOM 4888 C CA . HIS B 1 190 ? -37.682 19.868 23.168 1.00 80.71 190 HIS B CA 1
ATOM 4889 C C . HIS B 1 190 ? -36.848 20.710 24.090 1.00 80.20 190 HIS B C 1
ATOM 4890 O O . HIS B 1 190 ? -36.975 21.934 24.103 1.00 81.35 190 HIS B O 1
ATOM 4897 N N . GLY B 1 191 ? -35.972 20.068 24.852 1.00 78.09 191 GLY B N 1
ATOM 4898 C CA . GLY B 1 191 ? -35.012 20.790 25.674 1.00 78.21 191 GLY B CA 1
ATOM 4899 C C . GLY B 1 191 ? -34.304 21.911 24.930 1.00 78.31 191 GLY B C 1
ATOM 4900 O O . GLY B 1 191 ? -34.050 22.978 25.491 1.00 78.54 191 GLY B O 1
ATOM 4901 N N . LEU B 1 192 ? -34.006 21.677 23.660 1.00 78.77 192 LEU B N 1
ATOM 4902 C CA . LEU B 1 192 ? -33.304 22.670 22.852 1.00 80.20 192 LEU B CA 1
ATOM 4903 C C . LEU B 1 192 ? -34.241 23.650 22.109 1.00 81.77 192 LEU B C 1
ATOM 4904 O O . LEU B 1 192 ? -33.843 24.289 21.134 1.00 82.21 192 LEU B O 1
ATOM 4909 N N . GLY B 1 193 ? -35.482 23.761 22.582 1.00 82.02 193 GLY B N 1
ATOM 4910 C CA . GLY B 1 193 ? -36.426 24.750 22.066 1.00 83.11 193 GLY B CA 1
ATOM 4911 C C . GLY B 1 193 ? -37.250 24.368 20.843 1.00 85.80 193 GLY B C 1
ATOM 4912 O O . GLY B 1 193 ? -38.158 25.108 20.453 1.00 87.09 193 GLY B O 1
ATOM 4913 N N . VAL B 1 194 ? -36.941 23.227 20.229 1.00 85.72 194 VAL B N 1
ATOM 4914 C CA . VAL B 1 194 ? -37.714 22.723 19.082 1.00 86.82 194 VAL B CA 1
ATOM 4915 C C . VAL B 1 194 ? -39.140 22.349 19.496 1.00 87.40 194 VAL B C 1
ATOM 4916 O O . VAL B 1 194 ? -39.350 21.665 20.511 1.00 86.06 194 VAL B O 1
ATOM 4920 N N . LYS B 1 195 ? -40.112 22.825 18.721 1.00 88.64 195 LYS B N 1
ATOM 4921 C CA . LYS B 1 195 ? -41.497 22.398 18.863 1.00 89.96 195 LYS B CA 1
ATOM 4922 C C . LYS B 1 195 ? -41.553 20.912 18.523 1.00 90.51 195 LYS B C 1
ATOM 4923 O O . LYS B 1 195 ? -41.262 20.500 17.398 1.00 90.66 195 LYS B O 1
ATOM 4929 N N . THR B 1 196 ? -41.916 20.109 19.512 1.00 88.99 196 THR B N 1
ATOM 4930 C CA . THR B 1 196 ? -41.787 18.675 19.394 1.00 87.58 196 THR B CA 1
ATOM 4931 C C . THR B 1 196 ? -43.131 17.975 19.428 1.00 89.14 196 THR B C 1
ATOM 4932 O O . THR B 1 196 ? -43.979 18.256 20.270 1.00 89.68 196 THR B O 1
ATOM 4936 N N . THR B 1 197 ? -43.311 17.050 18.499 1.00 90.81 197 THR B N 1
ATOM 4937 C CA . THR B 1 197 ? -44.519 16.256 18.444 1.00 92.66 197 THR B CA 1
ATOM 4938 C C . THR B 1 197 ? -44.170 14.768 18.292 1.00 93.06 197 THR B C 1
ATOM 4939 O O . THR B 1 197 ? -43.231 14.399 17.574 1.00 92.62 197 THR B O 1
ATOM 4943 N N . LEU B 1 198 ? -44.925 13.924 18.989 1.00 92.84 198 LEU B N 1
ATOM 4944 C CA . LEU B 1 198 ? -44.680 12.489 19.016 1.00 91.76 198 LEU B CA 1
ATOM 4945 C C . LEU B 1 198 ? -45.921 11.724 18.560 1.00 94.51 198 LEU B C 1
ATOM 4946 O O . LEU B 1 198 ? -47.029 11.982 19.033 1.00 95.59 198 LEU B O 1
ATOM 4951 N N . ILE B 1 199 ? -45.722 10.797 17.623 1.00 96.10 199 ILE B N 1
ATOM 4952 C CA . ILE B 1 199 ? -46.808 10.002 17.030 1.00 98.06 199 ILE B CA 1
ATOM 4953 C C . ILE B 1 199 ? -46.467 8.510 17.088 1.00 97.86 199 ILE B C 1
ATOM 4954 O O . ILE B 1 199 ? -45.327 8.111 16.860 1.00 95.93 199 ILE B O 1
ATOM 4959 N N . TYR B 1 200 ? -47.464 7.690 17.395 1.00 99.35 200 TYR B N 1
ATOM 4960 C CA . TYR B 1 200 ? -47.207 6.310 17.769 1.00 98.02 200 TYR B CA 1
ATOM 4961 C C . TYR B 1 200 ? -48.423 5.436 17.524 1.00 102.31 200 TYR B C 1
ATOM 4962 O O . TYR B 1 200 ? -49.556 5.896 17.657 1.00 103.59 200 TYR B O 1
ATOM 4971 N N . ARG B 1 201 ? -48.171 4.176 17.172 1.00 102.92 201 ARG B N 1
ATOM 4972 C CA . ARG B 1 201 ? -49.219 3.206 16.836 1.00 105.02 201 ARG B CA 1
ATOM 4973 C C . ARG B 1 201 ? -49.974 2.671 18.057 1.00 104.64 201 ARG B C 1
ATOM 4974 O O . ARG B 1 201 ? -51.193 2.481 18.000 1.00 106.41 201 ARG B O 1
ATOM 4982 N N . GLY B 1 202 ? -49.238 2.412 19.142 1.00 102.52 202 GLY B N 1
ATOM 4983 C CA . GLY B 1 202 ? -49.772 1.761 20.346 1.00 101.55 202 GLY B CA 1
ATOM 4984 C C . GLY B 1 202 ? -50.594 2.687 21.218 1.00 101.24 202 GLY B C 1
ATOM 4985 O O . GLY B 1 202 ? -50.662 3.890 20.959 1.00 101.75 202 GLY B O 1
ATOM 4986 N N . LYS B 1 203 ? -51.223 2.132 22.253 1.00 101.05 203 LYS B N 1
ATOM 4987 C CA . LYS B 1 203 ? -52.067 2.939 23.131 1.00 101.91 203 LYS B CA 1
ATOM 4988 C C . LYS B 1 203 ? -51.228 3.824 24.030 1.00 98.42 203 LYS B C 1
ATOM 4989 O O . LYS B 1 203 ? -51.483 5.019 24.162 1.00 99.00 203 LYS B O 1
ATOM 4995 N N . GLU B 1 204 ? -50.219 3.219 24.633 1.00 96.45 204 GLU B N 1
ATOM 4996 C CA A GLU B 1 204 ? -49.337 3.927 25.550 0.50 93.77 204 GLU B CA 1
ATOM 4997 C CA B GLU B 1 204 ? -49.326 3.913 25.547 0.50 93.58 204 GLU B CA 1
ATOM 4998 C C . GLU B 1 204 ? -47.882 3.774 25.105 1.00 90.98 204 GLU B C 1
ATOM 4999 O O . GLU B 1 204 ? -47.426 2.685 24.762 1.00 91.29 204 GLU B O 1
ATOM 5010 N N . ILE B 1 205 ? -47.160 4.877 25.108 1.00 90.21 205 ILE B N 1
ATOM 5011 C CA . ILE B 1 205 ? -45.747 4.861 24.761 1.00 89.70 205 ILE B CA 1
ATOM 5012 C C . ILE B 1 205 ? -44.980 3.854 25.613 1.00 86.43 205 ILE B C 1
ATOM 5013 O O . ILE B 1 205 ? -45.484 3.405 26.640 1.00 85.91 205 ILE B O 1
ATOM 5018 N N . LEU B 1 206 ? -43.770 3.500 25.177 1.00 85.88 206 LEU B N 1
ATOM 5019 C CA . LEU B 1 206 ? -42.887 2.567 25.902 1.00 84.23 206 LEU B CA 1
ATOM 5020 C C . LEU B 1 206 ? -43.573 1.286 26.399 1.00 83.31 206 LEU B C 1
ATOM 5021 O O . LEU B 1 206 ? -43.331 0.812 27.514 1.00 80.94 206 LEU B O 1
ATOM 5026 N N . SER B 1 207 ? -44.407 0.728 25.533 1.00 85.59 207 SER B N 1
ATOM 5027 C CA . SER B 1 207 ? -45.264 -0.421 25.825 1.00 86.03 207 SER B CA 1
ATOM 5028 C C . SER B 1 207 ? -44.654 -1.540 26.676 1.00 84.40 207 SER B C 1
ATOM 5029 O O . SER B 1 207 ? -45.365 -2.176 27.449 1.00 86.42 207 SER B O 1
ATOM 5032 N N . ARG B 1 208 ? -43.364 -1.811 26.539 1.00 82.40 208 ARG B N 1
ATOM 5033 C CA . ARG B 1 208 ? -42.828 -2.928 27.303 1.00 83.61 208 ARG B CA 1
ATOM 5034 C C . ARG B 1 208 ? -42.363 -2.597 28.728 1.00 81.75 208 ARG B C 1
ATOM 5035 O O . ARG B 1 208 ? -41.992 -3.495 29.484 1.00 80.69 208 ARG B O 1
ATOM 5043 N N . PHE B 1 209 ? -42.424 -1.314 29.087 1.00 78.33 209 PHE B N 1
ATOM 5044 C CA . PHE B 1 209 ? -42.109 -0.844 30.430 1.00 76.28 209 PHE B CA 1
ATOM 5045 C C . PHE B 1 209 ? -43.341 -0.853 31.348 1.00 75.37 209 PHE B C 1
ATOM 5046 O O . PHE B 1 209 ? -44.480 -0.997 30.875 1.00 76.80 209 PHE B O 1
ATOM 5054 N N . ASP B 1 210 ? -43.101 -0.679 32.651 1.00 72.77 210 ASP B N 1
ATOM 5055 C CA . ASP B 1 210 ? -44.147 -0.688 33.674 1.00 72.54 210 ASP B CA 1
ATOM 5056 C C . ASP B 1 210 ? -45.157 0.456 33.480 1.00 75.95 210 ASP B C 1
ATOM 5057 O O . ASP B 1 210 ? -44.776 1.572 33.119 1.00 75.81 210 ASP B O 1
ATOM 5062 N N . GLN B 1 211 ? -46.436 0.166 33.734 1.00 77.69 211 GLN B N 1
ATOM 5063 C CA . GLN B 1 211 ? -47.551 1.131 33.580 1.00 79.81 211 GLN B CA 1
ATOM 5064 C C . GLN B 1 211 ? -47.298 2.535 34.163 1.00 78.49 211 GLN B C 1
ATOM 5065 O O . GLN B 1 211 ? -47.666 3.535 33.556 1.00 78.55 211 GLN B O 1
ATOM 5071 N N . ASP B 1 212 ? -46.659 2.605 35.327 1.00 77.30 212 ASP B N 1
ATOM 5072 C CA . ASP B 1 212 ? -46.331 3.887 35.954 1.00 76.14 212 ASP B CA 1
ATOM 5073 C C . ASP B 1 212 ? -45.244 4.658 35.212 1.00 75.25 212 ASP B C 1
ATOM 5074 O O . ASP B 1 212 ? -45.311 5.887 35.141 1.00 75.89 212 ASP B O 1
ATOM 5087 N N . ARG B 1 214 ? -44.667 4.234 31.893 1.00 75.03 214 ARG B N 1
ATOM 5088 C CA . ARG B 1 214 ? -45.264 4.586 30.625 1.00 75.62 214 ARG B CA 1
ATOM 5089 C C . ARG B 1 214 ? -46.153 5.801 30.828 1.00 77.59 214 ARG B C 1
ATOM 5090 O O . ARG B 1 214 ? -46.074 6.783 30.087 1.00 77.19 214 ARG B O 1
ATOM 5098 N N . ARG B 1 215 ? -47.003 5.723 31.848 1.00 78.53 215 ARG B N 1
ATOM 5099 C CA . ARG B 1 215 ? -48.012 6.748 32.082 1.00 79.22 215 ARG B CA 1
ATOM 5100 C C . ARG B 1 215 ? -47.423 8.020 32.715 1.00 78.57 215 ARG B C 1
ATOM 5101 O O . ARG B 1 215 ? -47.881 9.129 32.442 1.00 79.28 215 ARG B O 1
ATOM 5109 N N . GLY B 1 216 ? -46.393 7.851 33.536 1.00 76.91 216 GLY B N 1
ATOM 5110 C CA . GLY B 1 216 ? -45.721 8.989 34.149 1.00 76.11 216 GLY B CA 1
ATOM 5111 C C . GLY B 1 216 ? -44.879 9.820 33.193 1.00 75.20 216 GLY B C 1
ATOM 5112 O O . GLY B 1 216 ? -44.809 11.045 33.315 1.00 74.90 216 GLY B O 1
ATOM 5113 N N . LEU B 1 217 ? -44.225 9.163 32.244 1.00 74.93 217 LEU B N 1
ATOM 5114 C CA . LEU B 1 217 ? -43.370 9.882 31.318 1.00 74.76 217 LEU B CA 1
ATOM 5115 C C . LEU B 1 217 ? -44.237 10.658 30.359 1.00 76.91 217 LEU B C 1
ATOM 5116 O O . LEU B 1 217 ? -43.913 11.787 29.998 1.00 79.18 217 LEU B O 1
ATOM 5121 N N . HIS B 1 218 ? -45.339 10.031 29.965 1.00 78.41 218 HIS B N 1
ATOM 5122 C CA . HIS B 1 218 ? -46.389 10.665 29.173 1.00 81.43 218 HIS B CA 1
ATOM 5123 C C . HIS B 1 218 ? -46.775 11.972 29.791 1.00 81.69 218 HIS B C 1
ATOM 5124 O O . HIS B 1 218 ? -46.575 13.017 29.189 1.00 82.25 218 HIS B O 1
ATOM 5131 N N . ALA B 1 219 ? -47.298 11.923 31.013 1.00 80.56 219 ALA B N 1
ATOM 5132 C CA . ALA B 1 219 ? -47.868 13.089 31.685 1.00 81.61 219 ALA B CA 1
ATOM 5133 C C . ALA B 1 219 ? -46.914 14.273 31.756 1.00 81.80 219 ALA B C 1
ATOM 5134 O O . ALA B 1 219 ? -47.311 15.406 31.470 1.00 84.44 219 ALA B O 1
ATOM 5136 N N . ALA B 1 220 ? -45.662 14.001 32.131 1.00 80.30 220 ALA B N 1
ATOM 5137 C CA . ALA B 1 220 ? -44.639 15.027 32.286 1.00 78.88 220 ALA B CA 1
ATOM 5138 C C . ALA B 1 220 ? -44.257 15.646 30.945 1.00 80.54 220 ALA B C 1
ATOM 5139 O O . ALA B 1 220 ? -44.089 16.864 30.856 1.00 81.56 220 ALA B O 1
ATOM 5149 N N . GLU B 1 222 ? -46.143 15.788 28.227 1.00 85.19 222 GLU B N 1
ATOM 5150 C CA . GLU B 1 222 ? -47.271 16.613 27.820 1.00 87.07 222 GLU B CA 1
ATOM 5151 C C . GLU B 1 222 ? -47.294 17.905 28.633 1.00 87.96 222 GLU B C 1
ATOM 5152 O O . GLU B 1 222 ? -47.369 18.996 28.069 1.00 88.71 222 GLU B O 1
ATOM 5158 N N . GLU B 1 223 ? -47.202 17.779 29.956 1.00 86.72 223 GLU B N 1
ATOM 5159 C CA . GLU B 1 223 ? -47.170 18.945 30.829 1.00 86.72 223 GLU B CA 1
ATOM 5160 C C . GLU B 1 223 ? -46.087 19.935 30.432 1.00 86.37 223 GLU B C 1
ATOM 5161 O O . GLU B 1 223 ? -46.284 21.144 30.558 1.00 88.04 223 GLU B O 1
ATOM 5167 N N . LYS B 1 224 ? -44.946 19.429 29.963 1.00 85.10 224 LYS B N 1
ATOM 5168 C CA . LYS B 1 224 ? -43.861 20.312 29.533 1.00 84.30 224 LYS B CA 1
ATOM 5169 C C . LYS B 1 224 ? -44.012 20.759 28.072 1.00 84.46 224 LYS B C 1
ATOM 5170 O O . LYS B 1 224 ? -43.254 21.594 27.597 1.00 84.52 224 LYS B O 1
ATOM 5176 N N . GLY B 1 225 ? -44.997 20.209 27.371 1.00 86.20 225 GLY B N 1
ATOM 5177 C CA . GLY B 1 225 ? -45.390 20.742 26.066 1.00 87.77 225 GLY B CA 1
ATOM 5178 C C . GLY B 1 225 ? -45.007 19.945 24.833 1.00 87.26 225 GLY B C 1
ATOM 5179 O O . GLY B 1 225 ? -44.793 20.515 23.770 1.00 87.72 225 GLY B O 1
ATOM 5180 N N . ILE B 1 226 ? -44.910 18.628 24.964 1.00 86.97 226 ILE B N 1
ATOM 5181 C CA . ILE B 1 226 ? -44.640 17.791 23.809 1.00 86.71 226 ILE B CA 1
ATOM 5182 C C . ILE B 1 226 ? -45.957 17.130 23.447 1.00 89.23 226 ILE B C 1
ATOM 5183 O O . ILE B 1 226 ? -46.531 16.384 24.239 1.00 88.87 226 ILE B O 1
ATOM 5188 N N . ARG B 1 227 ? -46.455 17.440 22.259 1.00 90.81 227 ARG B N 1
ATOM 5189 C CA . ARG B 1 227 ? -47.737 16.927 21.847 1.00 92.63 227 ARG B CA 1
ATOM 5190 C C . ARG B 1 227 ? -47.542 15.461 21.523 1.00 93.50 227 ARG B C 1
ATOM 5191 O O . ARG B 1 227 ? -46.618 15.109 20.789 1.00 92.82 227 ARG B O 1
ATOM 5199 N N . ILE B 1 228 ? -48.384 14.609 22.109 1.00 94.60 228 ILE B N 1
ATOM 5200 C CA . ILE B 1 228 ? -48.306 13.161 21.911 1.00 93.64 228 ILE B CA 1
ATOM 5201 C C . ILE B 1 228 ? -49.637 12.650 21.372 1.00 97.53 228 ILE B C 1
ATOM 5202 O O . ILE B 1 228 ? -50.678 12.800 22.006 1.00 98.58 228 ILE B O 1
ATOM 5207 N N . LEU B 1 229 ? -49.590 12.052 20.188 1.00 99.00 229 LEU B N 1
ATOM 5208 C CA . LEU B 1 229 ? -50.772 11.541 19.529 1.00 101.41 229 LEU B CA 1
ATOM 5209 C C . LEU B 1 229 ? -50.649 10.035 19.515 1.00 102.55 229 LEU B C 1
ATOM 5210 O O . LEU B 1 229 ? -49.947 9.472 18.667 1.00 102.64 229 LEU B O 1
ATOM 5215 N N . CYS B 1 230 ? -51.303 9.384 20.475 1.00 103.84 230 CYS B N 1
ATOM 5216 C CA . CYS B 1 230 ? -51.250 7.925 20.577 1.00 103.04 230 CYS B CA 1
ATOM 5217 C C . CYS B 1 230 ? -52.364 7.278 19.755 1.00 106.46 230 CYS B C 1
ATOM 5218 O O . CYS B 1 230 ? -53.399 7.899 19.505 1.00 108.78 230 CYS B O 1
ATOM 5221 N N . GLU B 1 231 ? -52.117 6.044 19.313 1.00 106.76 231 GLU B N 1
ATOM 5222 C CA . GLU B 1 231 ? -53.021 5.278 18.445 1.00 108.70 231 GLU B CA 1
ATOM 5223 C C . GLU B 1 231 ? -53.190 5.907 17.069 1.00 111.10 231 GLU B C 1
ATOM 5224 O O . GLU B 1 231 ? -54.273 5.846 16.481 1.00 114.38 231 GLU B O 1
ATOM 5230 N N . ASP B 1 232 ? -52.124 6.513 16.554 1.00 109.88 232 ASP B N 1
ATOM 5231 C CA . ASP B 1 232 ? -52.186 7.173 15.248 1.00 112.42 232 ASP B CA 1
ATOM 5232 C C . ASP B 1 232 ? -50.928 6.880 14.436 1.00 110.71 232 ASP B C 1
ATOM 5233 O O . ASP B 1 232 ? -49.996 6.237 14.926 1.00 108.49 232 ASP B O 1
ATOM 5238 N N . ILE B 1 233 ? -50.914 7.357 13.195 1.00 113.15 233 ILE B N 1
ATOM 5239 C CA . ILE B 1 233 ? -49.993 6.867 12.179 1.00 112.88 233 ILE B CA 1
ATOM 5240 C C . ILE B 1 233 ? -49.837 7.894 11.066 1.00 116.19 233 ILE B C 1
ATOM 5241 O O . ILE B 1 233 ? -50.754 8.685 10.810 1.00 117.74 233 ILE B O 1
ATOM 5246 N N . ILE B 1 234 ? -48.684 7.883 10.403 1.00 113.75 234 ILE B N 1
ATOM 5247 C CA . ILE B 1 234 ? -48.521 8.642 9.158 1.00 115.42 234 ILE B CA 1
ATOM 5248 C C . ILE B 1 234 ? -48.884 7.787 7.940 1.00 117.12 234 ILE B C 1
ATOM 5249 O O . ILE B 1 234 ? -48.459 6.635 7.828 1.00 116.71 234 ILE B O 1
ATOM 5254 N N . GLN B 1 235 ? -49.685 8.344 7.039 1.00 119.84 235 GLN B N 1
ATOM 5255 C CA . GLN B 1 235 ? -49.984 7.674 5.781 1.00 122.36 235 GLN B CA 1
ATOM 5256 C C . GLN B 1 235 ? -48.885 7.969 4.761 1.00 122.00 235 GLN B C 1
ATOM 5257 O O . GLN B 1 235 ? -48.446 7.074 4.040 1.00 122.62 235 GLN B O 1
ATOM 5263 N N . SER B 1 236 ? -48.429 9.222 4.731 1.00 122.12 236 SER B N 1
ATOM 5264 C CA . SER B 1 236 ? -47.456 9.690 3.742 1.00 122.57 236 SER B CA 1
ATOM 5265 C C . SER B 1 236 ? -46.680 10.916 4.223 1.00 119.92 236 SER B C 1
ATOM 5266 O O . SER B 1 236 ? -47.156 11.669 5.080 1.00 119.35 236 SER B O 1
ATOM 5269 N N . VAL B 1 237 ? -45.493 11.121 3.651 1.00 119.03 237 VAL B N 1
ATOM 5270 C CA . VAL B 1 237 ? -44.745 12.363 3.844 1.00 118.07 237 VAL B CA 1
ATOM 5271 C C . VAL B 1 237 ? -44.425 12.979 2.485 1.00 120.19 237 VAL B C 1
ATOM 5272 O O . VAL B 1 237 ? -43.855 12.320 1.614 1.00 121.55 237 VAL B O 1
ATOM 5276 N N . SER B 1 238 ? -44.808 14.241 2.313 1.00 121.75 238 SER B N 1
ATOM 5277 C CA . SER B 1 238 ? -44.434 15.018 1.131 1.00 123.61 238 SER B CA 1
ATOM 5278 C C . SER B 1 238 ? -43.948 16.403 1.558 1.00 122.28 238 SER B C 1
ATOM 5279 O O . SER B 1 238 ? -44.107 16.788 2.712 1.00 121.38 238 SER B O 1
ATOM 5282 N N . ALA B 1 239 ? -43.353 17.143 0.627 1.00 125.38 239 ALA B N 1
ATOM 5283 C CA . ALA B 1 239 ? -42.801 18.461 0.921 1.00 125.90 239 ALA B CA 1
ATOM 5284 C C . ALA B 1 239 ? -43.685 19.597 0.399 1.00 129.81 239 ALA B C 1
ATOM 5285 O O . ALA B 1 239 ? -44.311 19.471 -0.658 1.00 131.46 239 ALA B O 1
ATOM 5287 N N . ASP B 1 240 ? -43.742 20.692 1.161 1.00 128.38 240 ASP B N 1
ATOM 5288 C CA . ASP B 1 240 ? -44.313 21.949 0.676 1.00 130.56 240 ASP B CA 1
ATOM 5289 C C . ASP B 1 240 ? -43.234 22.698 -0.111 1.00 132.44 240 ASP B C 1
ATOM 5290 O O . ASP B 1 240 ? -42.065 22.289 -0.109 1.00 130.63 240 ASP B O 1
ATOM 5295 N N . ALA B 1 241 ? -43.621 23.789 -0.775 1.00 135.14 241 ALA B N 1
ATOM 5296 C CA . ALA B 1 241 ? -42.689 24.570 -1.591 1.00 135.89 241 ALA B CA 1
ATOM 5297 C C . ALA B 1 241 ? -41.527 25.191 -0.797 1.00 133.75 241 ALA B C 1
ATOM 5298 O O . ALA B 1 241 ? -40.711 25.912 -1.375 1.00 134.27 241 ALA B O 1
ATOM 5300 N N . ASP B 1 242 ? -41.444 24.886 0.507 1.00 130.53 242 ASP B N 1
ATOM 5301 C CA . ASP B 1 242 ? -40.448 25.479 1.420 1.00 127.30 242 ASP B CA 1
ATOM 5302 C C . ASP B 1 242 ? -39.321 24.526 1.830 1.00 125.04 242 ASP B C 1
ATOM 5303 O O . ASP B 1 242 ? -38.399 24.926 2.548 1.00 123.80 242 ASP B O 1
ATOM 5308 N N . GLY B 1 243 ? -39.397 23.265 1.417 1.00 124.99 243 GLY B N 1
ATOM 5309 C CA . GLY B 1 243 ? -38.423 22.274 1.879 1.00 122.81 243 GLY B CA 1
ATOM 5310 C C . GLY B 1 243 ? -38.786 21.672 3.230 1.00 119.74 243 GLY B C 1
ATOM 5311 O O . GLY B 1 243 ? -38.158 20.704 3.673 1.00 117.87 243 GLY B O 1
ATOM 5312 N N . ARG B 1 244 ? -39.797 22.252 3.886 1.00 119.42 244 ARG B N 1
ATOM 5313 C CA . ARG B 1 244 ? -40.402 21.692 5.100 1.00 116.94 244 ARG B CA 1
ATOM 5314 C C . ARG B 1 244 ? -41.137 20.394 4.738 1.00 118.36 244 ARG B C 1
ATOM 5315 O O . ARG B 1 244 ? -41.357 20.101 3.556 1.00 120.30 244 ARG B O 1
ATOM 5323 N N . ARG B 1 245 ? -41.535 19.625 5.748 1.00 115.17 245 ARG B N 1
ATOM 5324 C CA . ARG B 1 245 ? -42.214 18.350 5.499 1.00 115.37 245 ARG B CA 1
ATOM 5325 C C . ARG B 1 245 ? -43.696 18.353 5.890 1.00 115.55 245 ARG B C 1
ATOM 5326 O O . ARG B 1 245 ? -44.073 18.877 6.943 1.00 114.68 245 ARG B O 1
ATOM 5334 N N . VAL B 1 246 ? -44.523 17.771 5.025 1.00 117.50 246 VAL B N 1
ATOM 5335 C CA . VAL B 1 246 ? -45.950 17.606 5.286 1.00 118.88 246 VAL B CA 1
ATOM 5336 C C . VAL B 1 246 ? -46.248 16.115 5.452 1.00 118.09 246 VAL B C 1
ATOM 5337 O O . VAL B 1 246 ? -46.127 15.329 4.499 1.00 119.30 246 VAL B O 1
ATOM 5341 N N . ALA B 1 247 ? -46.619 15.731 6.675 1.00 116.15 247 ALA B N 1
ATOM 5342 C CA . ALA B 1 247 ? -46.968 14.345 6.974 1.00 115.34 247 ALA B CA 1
ATOM 5343 C C . ALA B 1 247 ? -48.463 14.184 7.239 1.00 116.54 247 ALA B C 1
ATOM 5344 O O . ALA B 1 247 ? -49.054 14.863 8.132 1.00 116.13 247 ALA B O 1
ATOM 5346 N N . THR B 1 248 ? -49.068 13.289 6.443 1.00 120.06 248 THR B N 1
ATOM 5347 C CA . THR B 1 248 ? -50.486 13.005 6.566 1.00 121.98 248 THR B CA 1
ATOM 5348 C C . THR B 1 248 ? -50.687 11.927 7.625 1.00 121.40 248 THR B C 1
ATOM 5349 O O . THR B 1 248 ? -50.076 10.850 7.560 1.00 120.27 248 THR B O 1
ATOM 5353 N N . THR B 1 249 ? -51.522 12.242 8.617 1.00 123.26 249 THR B N 1
ATOM 5354 C CA . THR B 1 249 ? -51.914 11.269 9.634 1.00 121.22 249 THR B CA 1
ATOM 5355 C C . THR B 1 249 ? -53.270 10.682 9.278 1.00 125.25 249 THR B C 1
ATOM 5356 O O . THR B 1 249 ? -53.923 11.121 8.324 1.00 129.12 249 THR B O 1
ATOM 5368 N N . LYS B 1 251 ? -55.683 10.249 11.921 1.00 125.55 251 LYS B N 1
ATOM 5369 C CA . LYS B 1 251 ? -56.663 10.776 12.861 1.00 125.80 251 LYS B CA 1
ATOM 5370 C C . LYS B 1 251 ? -56.399 12.207 13.343 1.00 124.92 251 LYS B C 1
ATOM 5371 O O . LYS B 1 251 ? -57.297 12.868 13.861 1.00 126.15 251 LYS B O 1
ATOM 5377 N N . HIS B 1 252 ? -55.181 12.696 13.168 1.00 122.24 252 HIS B N 1
ATOM 5378 C CA . HIS B 1 252 ? -54.861 14.034 13.638 1.00 120.89 252 HIS B CA 1
ATOM 5379 C C . HIS B 1 252 ? -54.529 14.967 12.506 1.00 121.70 252 HIS B C 1
ATOM 5380 O O . HIS B 1 252 ? -53.643 15.818 12.623 1.00 120.14 252 HIS B O 1
ATOM 5387 N N . GLY B 1 253 ? -55.252 14.808 11.397 1.00 125.42 253 GLY B N 1
ATOM 5388 C CA . GLY B 1 253 ? -55.095 15.656 10.216 1.00 127.09 253 GLY B CA 1
ATOM 5389 C C . GLY B 1 253 ? -53.694 15.625 9.634 1.00 125.03 253 GLY B C 1
ATOM 5390 O O . GLY B 1 253 ? -53.098 14.563 9.490 1.00 123.85 253 GLY B O 1
ATOM 5391 N N . GLU B 1 254 ? -53.169 16.798 9.301 1.00 123.05 254 GLU B N 1
ATOM 5392 C CA . GLU B 1 254 ? -51.852 16.899 8.697 1.00 121.40 254 GLU B CA 1
ATOM 5393 C C . GLU B 1 254 ? -50.975 17.808 9.520 1.00 118.96 254 GLU B C 1
ATOM 5394 O O . GLU B 1 254 ? -51.447 18.771 10.117 1.00 119.29 254 GLU B O 1
ATOM 5400 N N . ILE B 1 255 ? -49.690 17.486 9.549 1.00 117.19 255 ILE B N 1
ATOM 5401 C CA . ILE B 1 255 ? -48.740 18.148 10.435 1.00 114.05 255 ILE B CA 1
ATOM 5402 C C . ILE B 1 255 ? -47.501 18.587 9.656 1.00 113.39 255 ILE B C 1
ATOM 5403 O O . ILE B 1 255 ? -46.876 17.785 8.955 1.00 113.89 255 ILE B O 1
ATOM 5408 N N . VAL B 1 256 ? -47.165 19.869 9.780 1.00 113.24 256 VAL B N 1
ATOM 5409 C CA . VAL B 1 256 ? -46.095 20.484 9.000 1.00 113.17 256 VAL B CA 1
ATOM 5410 C C . VAL B 1 256 ? -44.884 20.723 9.888 1.00 108.93 256 VAL B C 1
ATOM 5411 O O . VAL B 1 256 ? -44.952 21.518 10.822 1.00 108.23 256 VAL B O 1
ATOM 5415 N N . ALA B 1 257 ? -43.778 20.044 9.595 1.00 107.28 257 ALA B N 1
ATOM 5416 C CA . ALA B 1 257 ? -42.571 20.178 10.408 1.00 104.67 257 ALA B CA 1
ATOM 5417 C C . ALA B 1 257 ? -41.321 20.348 9.562 1.00 104.36 257 ALA B C 1
ATOM 5418 O O . ALA B 1 257 ? -41.296 19.951 8.396 1.00 107.44 257 ALA B O 1
ATOM 5420 N N . ASP B 1 258 ? -40.284 20.931 10.163 1.00 102.41 258 ASP B N 1
ATOM 5421 C CA . ASP B 1 258 ? -38.977 21.056 9.520 1.00 102.11 258 ASP B CA 1
ATOM 5422 C C . ASP B 1 258 ? -38.404 19.686 9.187 1.00 101.87 258 ASP B C 1
ATOM 5423 O O . ASP B 1 258 ? -37.816 19.493 8.121 1.00 102.97 258 ASP B O 1
ATOM 5428 N N . GLN B 1 259 ? -38.582 18.741 10.110 1.00 99.93 259 GLN B N 1
ATOM 5429 C CA . GLN B 1 259 ? -38.060 17.383 9.957 1.00 99.26 259 GLN B CA 1
ATOM 5430 C C . GLN B 1 259 ? -39.088 16.313 10.340 1.00 99.80 259 GLN B C 1
ATOM 5431 O O . GLN B 1 259 ? -39.957 16.537 11.191 1.00 98.86 259 GLN B O 1
ATOM 5437 N N . VAL B 1 260 ? -38.990 15.155 9.695 1.00 99.80 260 VAL B N 1
ATOM 5438 C CA . VAL B 1 260 ? -39.728 13.979 10.131 1.00 99.37 260 VAL B CA 1
ATOM 5439 C C . VAL B 1 260 ? -38.734 12.870 10.472 1.00 97.84 260 VAL B C 1
ATOM 5440 O O . VAL B 1 260 ? -37.904 12.487 9.639 1.00 99.06 260 VAL B O 1
ATOM 5452 N N . LEU B 1 262 ? -38.058 8.991 11.779 1.00 93.11 262 LEU B N 1
ATOM 5453 C CA . LEU B 1 262 ? -38.616 7.657 11.913 1.00 93.67 262 LEU B CA 1
ATOM 5454 C C . LEU B 1 262 ? -37.784 6.851 12.887 1.00 91.26 262 LEU B C 1
ATOM 5455 O O . LEU B 1 262 ? -36.640 6.517 12.592 1.00 90.33 262 LEU B O 1
ATOM 5460 N N . ALA B 1 263 ? -38.362 6.567 14.052 1.00 93.07 263 ALA B N 1
ATOM 5461 C CA . ALA B 1 263 ? -37.721 5.743 15.081 1.00 89.30 263 ALA B CA 1
ATOM 5462 C C . ALA B 1 263 ? -38.642 4.585 15.438 1.00 91.75 263 ALA B C 1
ATOM 5463 O O . ALA B 1 263 ? -38.920 4.336 16.612 1.00 90.96 263 ALA B O 1
ATOM 5465 N N . LEU B 1 264 ? -39.129 3.898 14.405 1.00 94.70 264 LEU B N 1
ATOM 5466 C CA . LEU B 1 264 ? -39.967 2.716 14.587 1.00 96.82 264 LEU B CA 1
ATOM 5467 C C . LEU B 1 264 ? -39.116 1.477 14.362 1.00 97.02 264 LEU B C 1
ATOM 5468 O O . LEU B 1 264 ? -38.992 0.986 13.244 1.00 100.87 264 LEU B O 1
ATOM 5473 N N . GLY B 1 265 ? -38.494 1.001 15.429 1.00 95.06 265 GLY B N 1
ATOM 5474 C CA . GLY B 1 265 ? -37.708 -0.226 15.365 1.00 96.74 265 GLY B CA 1
ATOM 5475 C C . GLY B 1 265 ? -36.353 -0.200 14.669 1.00 94.91 265 GLY B C 1
ATOM 5476 O O . GLY B 1 265 ? -35.982 0.763 13.994 1.00 94.46 265 GLY B O 1
ATOM 5477 N N . ARG B 1 266 ? -35.616 -1.289 14.865 1.00 94.92 266 ARG B N 1
ATOM 5478 C CA . ARG B 1 266 ? -34.366 -1.543 14.173 1.00 94.16 266 ARG B CA 1
ATOM 5479 C C . ARG B 1 266 ? -34.345 -2.967 13.629 1.00 97.51 266 ARG B C 1
ATOM 5480 O O . ARG B 1 266 ? -35.173 -3.802 14.009 1.00 97.23 266 ARG B O 1
ATOM 5496 N N . PRO B 1 268 ? -31.563 -6.185 11.758 1.00 97.66 268 PRO B N 1
ATOM 5497 C CA . PRO B 1 268 ? -30.182 -6.655 11.609 1.00 94.36 268 PRO B CA 1
ATOM 5498 C C . PRO B 1 268 ? -29.646 -6.566 10.181 1.00 96.78 268 PRO B C 1
ATOM 5499 O O . PRO B 1 268 ? -30.371 -6.861 9.225 1.00 99.98 268 PRO B O 1
ATOM 5503 N N . ASN B 1 269 ? -28.379 -6.179 10.052 1.00 94.06 269 ASN B N 1
ATOM 5504 C CA . ASN B 1 269 ? -27.721 -6.046 8.755 1.00 98.20 269 ASN B CA 1
ATOM 5505 C C . ASN B 1 269 ? -27.422 -7.391 8.107 1.00 100.14 269 ASN B C 1
ATOM 5506 O O . ASN B 1 269 ? -26.257 -7.782 8.029 1.00 98.82 269 ASN B O 1
ATOM 5511 N N . THR B 1 270 ? -28.453 -8.085 7.619 1.00 101.65 270 THR B N 1
ATOM 5512 C CA . THR B 1 270 ? -28.278 -9.459 7.124 1.00 101.31 270 THR B CA 1
ATOM 5513 C C . THR B 1 270 ? -28.551 -9.671 5.628 1.00 106.12 270 THR B C 1
ATOM 5514 O O . THR B 1 270 ? -28.107 -10.669 5.053 1.00 107.56 270 THR B O 1
ATOM 5518 N N . ASN B 1 271 ? -29.275 -8.744 5.003 1.00 108.45 271 ASN B N 1
ATOM 5519 C CA . ASN B 1 271 ? -29.560 -8.818 3.570 1.00 110.88 271 ASN B CA 1
ATOM 5520 C C . ASN B 1 271 ? -28.292 -8.885 2.739 1.00 111.82 271 ASN B C 1
ATOM 5521 O O . ASN B 1 271 ? -27.503 -7.943 2.714 1.00 112.24 271 ASN B O 1
ATOM 5526 N N . GLY B 1 272 ? -28.100 -10.010 2.063 1.00 113.43 272 GLY B N 1
ATOM 5527 C CA . GLY B 1 272 ? -26.922 -10.202 1.225 1.00 116.15 272 GLY B CA 1
ATOM 5528 C C . GLY B 1 272 ? -25.634 -10.120 2.021 1.00 113.03 272 GLY B C 1
ATOM 5529 O O . GLY B 1 272 ? -24.747 -9.320 1.712 1.00 111.25 272 GLY B O 1
ATOM 5530 N N . LEU B 1 273 ? -25.553 -10.941 3.064 1.00 109.83 273 LEU B N 1
ATOM 5531 C CA . LEU B 1 273 ? -24.328 -11.100 3.825 1.00 107.05 273 LEU B CA 1
ATOM 5532 C C . LEU B 1 273 ? -23.675 -12.440 3.473 1.00 107.99 273 LEU B C 1
ATOM 5533 O O . LEU B 1 273 ? -22.474 -12.636 3.678 1.00 107.49 273 LEU B O 1
ATOM 5538 N N . GLY B 1 274 ? -24.475 -13.344 2.916 1.00 109.84 274 GLY B N 1
ATOM 5539 C CA . GLY B 1 274 ? -24.000 -14.657 2.504 1.00 110.30 274 GLY B CA 1
ATOM 5540 C C . GLY B 1 274 ? -24.504 -15.738 3.432 1.00 109.97 274 GLY B C 1
ATOM 5541 O O . GLY B 1 274 ? -23.852 -16.771 3.605 1.00 110.82 274 GLY B O 1
ATOM 5542 N N . LEU B 1 275 ? -25.679 -15.504 4.014 1.00 109.26 275 LEU B N 1
ATOM 5543 C CA . LEU B 1 275 ? -26.185 -16.342 5.106 1.00 108.05 275 LEU B CA 1
ATOM 5544 C C . LEU B 1 275 ? -26.798 -17.675 4.674 1.00 110.27 275 LEU B C 1
ATOM 5545 O O . LEU B 1 275 ? -26.788 -18.638 5.448 1.00 107.55 275 LEU B O 1
ATOM 5550 N N . GLU B 1 276 ? -27.339 -17.736 3.458 1.00 112.91 276 GLU B N 1
ATOM 5551 C CA . GLU B 1 276 ? -27.768 -19.016 2.901 1.00 114.42 276 GLU B CA 1
ATOM 5552 C C . GLU B 1 276 ? -26.547 -19.693 2.307 1.00 115.39 276 GLU B C 1
ATOM 5553 O O . GLU B 1 276 ? -26.431 -20.916 2.350 1.00 114.97 276 GLU B O 1
ATOM 5559 N N . ALA B 1 277 ? -25.631 -18.875 1.782 1.00 116.90 277 ALA B N 1
ATOM 5560 C CA . ALA B 1 277 ? -24.381 -19.341 1.165 1.00 117.26 277 ALA B CA 1
ATOM 5561 C C . ALA B 1 277 ? -23.387 -19.967 2.166 1.00 115.48 277 ALA B C 1
ATOM 5562 O O . ALA B 1 277 ? -22.446 -20.654 1.764 1.00 114.94 277 ALA B O 1
ATOM 5564 N N . ALA B 1 278 ? -23.592 -19.728 3.461 1.00 112.22 278 ALA B N 1
ATOM 5565 C CA . ALA B 1 278 ? -22.766 -20.362 4.482 1.00 108.37 278 ALA B CA 1
ATOM 5566 C C . ALA B 1 278 ? -23.552 -21.353 5.342 1.00 106.68 278 ALA B C 1
ATOM 5567 O O . ALA B 1 278 ? -22.955 -22.156 6.059 1.00 104.96 278 ALA B O 1
ATOM 5569 N N . GLY B 1 279 ? -24.882 -21.294 5.260 1.00 107.65 279 GLY B N 1
ATOM 5570 C CA . GLY B 1 279 ? -25.769 -22.235 5.957 1.00 105.40 279 GLY B CA 1
ATOM 5571 C C . GLY B 1 279 ? -26.250 -21.747 7.310 1.00 103.42 279 GLY B C 1
ATOM 5572 O O . GLY B 1 279 ? -26.504 -22.543 8.220 1.00 101.79 279 GLY B O 1
ATOM 5573 N N . VAL B 1 280 ? -26.396 -20.432 7.429 1.00 103.31 280 VAL B N 1
ATOM 5574 C CA . VAL B 1 280 ? -26.669 -19.788 8.703 1.00 100.33 280 VAL B CA 1
ATOM 5575 C C . VAL B 1 280 ? -28.157 -19.460 8.871 1.00 100.10 280 VAL B C 1
ATOM 5576 O O . VAL B 1 280 ? -28.667 -18.480 8.329 1.00 101.03 280 VAL B O 1
ATOM 5580 N N . ARG B 1 281 ? -28.832 -20.312 9.637 1.00 99.41 281 ARG B N 1
ATOM 5581 C CA . ARG B 1 281 ? -30.267 -20.223 9.922 1.00 100.42 281 ARG B CA 1
ATOM 5582 C C . ARG B 1 281 ? -30.677 -18.874 10.538 1.00 100.02 281 ARG B C 1
ATOM 5583 O O . ARG B 1 281 ? -30.172 -18.473 11.600 1.00 98.84 281 ARG B O 1
ATOM 5591 N N . THR B 1 282 ? -31.607 -18.202 9.861 1.00 102.37 282 THR B N 1
ATOM 5592 C CA . THR B 1 282 ? -32.077 -16.868 10.223 1.00 101.25 282 THR B CA 1
ATOM 5593 C C . THR B 1 282 ? -33.592 -16.845 10.416 1.00 103.04 282 THR B C 1
ATOM 5594 O O . THR B 1 282 ? -34.324 -17.434 9.616 1.00 105.43 282 THR B O 1
ATOM 5598 N N . ASN B 1 283 ? -34.061 -16.171 11.468 1.00 100.27 283 ASN B N 1
ATOM 5599 C CA . ASN B 1 283 ? -35.496 -16.103 11.753 1.00 100.72 283 ASN B CA 1
ATOM 5600 C C . ASN B 1 283 ? -36.236 -15.107 10.865 1.00 104.02 283 ASN B C 1
ATOM 5601 O O . ASN B 1 283 ? -35.623 -14.451 10.026 1.00 104.88 283 ASN B O 1
ATOM 5606 N N . GLU B 1 284 ? -37.550 -14.999 11.060 1.00 104.61 284 GLU B N 1
ATOM 5607 C CA . GLU B 1 284 ? -38.396 -14.155 10.212 1.00 108.21 284 GLU B CA 1
ATOM 5608 C C . GLU B 1 284 ? -38.164 -12.660 10.445 1.00 108.20 284 GLU B C 1
ATOM 5609 O O . GLU B 1 284 ? -38.288 -11.853 9.512 1.00 111.33 284 GLU B O 1
ATOM 5615 N N . LEU B 1 285 ? -37.837 -12.293 11.682 1.00 105.00 285 LEU B N 1
ATOM 5616 C CA . LEU B 1 285 ? -37.403 -10.927 11.982 1.00 106.00 285 LEU B CA 1
ATOM 5617 C C . LEU B 1 285 ? -36.129 -10.575 11.195 1.00 106.12 285 LEU B C 1
ATOM 5618 O O . LEU B 1 285 ? -35.749 -9.405 11.114 1.00 106.84 285 LEU B O 1
ATOM 5623 N N . GLY B 1 286 ? -35.483 -11.593 10.621 1.00 105.06 286 GLY B N 1
ATOM 5624 C CA . GLY B 1 286 ? -34.224 -11.431 9.891 1.00 105.22 286 GLY B CA 1
ATOM 5625 C C . GLY B 1 286 ? -32.976 -11.677 10.731 1.00 102.72 286 GLY B C 1
ATOM 5626 O O . GLY B 1 286 ? -31.860 -11.583 10.212 1.00 101.76 286 GLY B O 1
ATOM 5627 N N . ALA B 1 287 ? -33.163 -11.998 12.018 1.00 98.89 287 ALA B N 1
ATOM 5628 C CA . ALA B 1 287 ? -32.058 -12.164 12.986 1.00 95.71 287 ALA B CA 1
ATOM 5629 C C . ALA B 1 287 ? -31.404 -13.553 12.997 1.00 94.39 287 ALA B C 1
ATOM 5630 O O . ALA B 1 287 ? -32.043 -14.551 12.670 1.00 96.40 287 ALA B O 1
ATOM 5632 N N . ILE B 1 288 ? -30.130 -13.608 13.389 1.00 91.86 288 ILE B N 1
ATOM 5633 C CA . ILE B 1 288 ? -29.376 -14.872 13.410 1.00 92.64 288 ILE B CA 1
ATOM 5634 C C . ILE B 1 288 ? -29.648 -15.702 14.675 1.00 89.04 288 ILE B C 1
ATOM 5635 O O . ILE B 1 288 ? -29.428 -15.252 15.814 1.00 85.72 288 ILE B O 1
ATOM 5640 N N . ILE B 1 289 ? -30.124 -16.925 14.448 1.00 89.82 289 ILE B N 1
ATOM 5641 C CA . ILE B 1 289 ? -30.408 -17.854 15.521 1.00 87.63 289 ILE B CA 1
ATOM 5642 C C . ILE B 1 289 ? -29.093 -18.488 15.963 1.00 86.40 289 ILE B C 1
ATOM 5643 O O . ILE B 1 289 ? -28.351 -19.054 15.154 1.00 88.12 289 ILE B O 1
ATOM 5648 N N . VAL B 1 290 ? -28.795 -18.337 17.247 1.00 83.19 290 VAL B N 1
ATOM 5649 C CA . VAL B 1 290 ? -27.595 -18.914 17.850 1.00 82.58 290 VAL B CA 1
ATOM 5650 C C . VAL B 1 290 ? -27.963 -19.622 19.142 1.00 79.35 290 VAL B C 1
ATOM 5651 O O . VAL B 1 290 ? -29.006 -19.345 19.732 1.00 79.18 290 VAL B O 1
ATOM 5655 N N . ASP B 1 291 ? -27.098 -20.528 19.583 1.00 78.80 291 ASP B N 1
ATOM 5656 C CA . ASP B 1 291 ? -27.315 -21.240 20.838 1.00 77.59 291 ASP B CA 1
ATOM 5657 C C . ASP B 1 291 ? -26.682 -20.529 22.046 1.00 75.50 291 ASP B C 1
ATOM 5658 O O . ASP B 1 291 ? -26.358 -19.342 21.980 1.00 74.87 291 ASP B O 1
ATOM 5663 N N . ALA B 1 292 ? -26.509 -21.265 23.138 1.00 74.17 292 ALA B N 1
ATOM 5664 C CA . ALA B 1 292 ? -26.038 -20.708 24.397 1.00 73.02 292 ALA B CA 1
ATOM 5665 C C . ALA B 1 292 ? -24.572 -20.288 24.366 1.00 72.90 292 ALA B C 1
ATOM 5666 O O . ALA B 1 292 ? -24.074 -19.692 25.316 1.00 74.20 292 ALA B O 1
ATOM 5668 N N . PHE B 1 293 ? -23.897 -20.583 23.260 1.00 74.39 293 PHE B N 1
ATOM 5669 C CA . PHE B 1 293 ? -22.472 -20.299 23.112 1.00 74.85 293 PHE B CA 1
ATOM 5670 C C . PHE B 1 293 ? -22.197 -19.350 21.952 1.00 77.18 293 PHE B C 1
ATOM 5671 O O . PHE B 1 293 ? -21.038 -19.127 21.561 1.00 77.33 293 PHE B O 1
ATOM 5679 N N . SER B 1 294 ? -23.292 -18.787 21.435 1.00 76.91 294 SER B N 1
ATOM 5680 C CA . SER B 1 294 ? -23.304 -17.823 20.333 1.00 77.86 294 SER B CA 1
ATOM 5681 C C . SER B 1 294 ? -22.907 -18.437 18.993 1.00 80.36 294 SER B C 1
ATOM 5682 O O . SER B 1 294 ? -22.563 -17.714 18.051 1.00 82.13 294 SER B O 1
ATOM 5685 N N . ARG B 1 295 ? -22.975 -19.768 18.912 1.00 80.66 295 ARG B N 1
ATOM 5686 C CA . ARG B 1 295 ? -22.673 -20.481 17.666 1.00 83.84 295 ARG B CA 1
ATOM 5687 C C . ARG B 1 295 ? -23.893 -20.649 16.751 1.00 84.09 295 ARG B C 1
ATOM 5688 O O . ARG B 1 295 ? -24.997 -20.946 17.201 1.00 83.47 295 ARG B O 1
ATOM 5696 N N . THR B 1 296 ? -23.669 -20.447 15.460 1.00 86.19 296 THR B N 1
ATOM 5697 C CA . THR B 1 296 ? -24.725 -20.544 14.469 1.00 88.65 296 THR B CA 1
ATOM 5698 C C . THR B 1 296 ? -24.946 -21.983 14.028 1.00 89.59 296 THR B C 1
ATOM 5699 O O . THR B 1 296 ? -24.323 -22.916 14.539 1.00 88.68 296 THR B O 1
ATOM 5703 N N . SER B 1 297 ? -25.850 -22.134 13.069 1.00 92.31 297 SER B N 1
ATOM 5704 C CA . SER B 1 297 ? -26.063 -23.375 12.341 1.00 93.19 297 SER B CA 1
ATOM 5705 C C . SER B 1 297 ? -24.788 -23.957 11.741 1.00 94.41 297 SER B C 1
ATOM 5706 O O . SER B 1 297 ? -24.554 -25.162 11.846 1.00 95.81 297 SER B O 1
ATOM 5709 N N . THR B 1 298 ? -23.973 -23.120 11.106 1.00 95.30 298 THR B N 1
ATOM 5710 C CA . THR B 1 298 ? -22.665 -23.569 10.634 1.00 96.49 298 THR B CA 1
ATOM 5711 C C . THR B 1 298 ? -21.682 -23.624 11.803 1.00 94.79 298 THR B C 1
ATOM 5712 O O . THR B 1 298 ? -21.669 -22.718 12.643 1.00 93.09 298 THR B O 1
ATOM 5716 N N . PRO B 1 299 ? -20.901 -24.719 11.884 1.00 95.53 299 PRO B N 1
ATOM 5717 C CA . PRO B 1 299 ? -19.816 -24.964 12.829 1.00 94.48 299 PRO B CA 1
ATOM 5718 C C . PRO B 1 299 ? -18.906 -23.780 13.155 1.00 93.41 299 PRO B C 1
ATOM 5719 O O . PRO B 1 299 ? -18.934 -23.288 14.290 1.00 93.35 299 PRO B O 1
ATOM 5723 N N . GLY B 1 300 ? -18.110 -23.325 12.193 1.00 94.10 300 GLY B N 1
ATOM 5724 C CA . GLY B 1 300 ? -17.098 -22.307 12.487 1.00 95.64 300 GLY B CA 1
ATOM 5725 C C . GLY B 1 300 ? -17.579 -20.869 12.626 1.00 93.85 300 GLY B C 1
ATOM 5726 O O . GLY B 1 300 ? -16.770 -19.961 12.828 1.00 93.37 300 GLY B O 1
ATOM 5727 N N . ILE B 1 301 ? -18.892 -20.671 12.529 1.00 92.37 301 ILE B N 1
ATOM 5728 C CA . ILE B 1 301 ? -19.491 -19.341 12.508 1.00 91.94 301 ILE B CA 1
ATOM 5729 C C . ILE B 1 301 ? -20.221 -19.008 13.811 1.00 89.12 301 ILE B C 1
ATOM 5730 O O . ILE B 1 301 ? -21.028 -19.801 14.302 1.00 88.33 301 ILE B O 1
ATOM 5735 N N . TYR B 1 302 ? -19.922 -17.829 14.360 1.00 87.90 302 TYR B N 1
ATOM 5736 C CA . TYR B 1 302 ? -20.558 -17.336 15.590 1.00 85.83 302 TYR B CA 1
ATOM 5737 C C . TYR B 1 302 ? -21.214 -15.984 15.333 1.00 85.52 302 TYR B C 1
ATOM 5738 O O . TYR B 1 302 ? -20.802 -15.248 14.428 1.00 86.26 302 TYR B O 1
ATOM 5747 N N . ALA B 1 303 ? -22.240 -15.668 16.120 1.00 83.83 303 ALA B N 1
ATOM 5748 C CA . ALA B 1 303 ? -22.964 -14.409 15.971 1.00 83.65 303 ALA B CA 1
ATOM 5749 C C . ALA B 1 303 ? -23.247 -13.797 17.322 1.00 82.01 303 ALA B C 1
ATOM 5750 O O . ALA B 1 303 ? -23.681 -14.492 18.244 1.00 80.82 303 ALA B O 1
ATOM 5752 N N . LEU B 1 304 ? -23.006 -12.492 17.429 1.00 81.59 304 LEU B N 1
ATOM 5753 C CA . LEU B 1 304 ? -23.169 -11.779 18.686 1.00 79.00 304 LEU B CA 1
ATOM 5754 C C . LEU B 1 304 ? -23.502 -10.302 18.500 1.00 78.42 304 LEU B C 1
ATOM 5755 O O . LEU B 1 304 ? -23.007 -9.638 17.590 1.00 80.59 304 LEU B O 1
ATOM 5760 N N . GLY B 1 305 ? -24.360 -9.801 19.376 1.00 78.29 305 GLY B N 1
ATOM 5761 C CA . GLY B 1 305 ? -24.787 -8.415 19.340 1.00 78.55 305 GLY B CA 1
ATOM 5762 C C . GLY B 1 305 ? -26.208 -8.279 18.848 1.00 80.95 305 GLY B C 1
ATOM 5763 O O . GLY B 1 305 ? -27.016 -9.203 18.980 1.00 80.69 305 GLY B O 1
ATOM 5764 N N . ASP B 1 306 ? -26.510 -7.121 18.268 1.00 82.28 306 ASP B N 1
ATOM 5765 C CA . ASP B 1 306 ? -27.856 -6.825 17.785 1.00 83.15 306 ASP B CA 1
ATOM 5766 C C . ASP B 1 306 ? -28.280 -7.776 16.680 1.00 84.89 306 ASP B C 1
ATOM 5767 O O . ASP B 1 306 ? -29.470 -8.043 16.508 1.00 86.64 306 ASP B O 1
ATOM 5772 N N . VAL B 1 307 ? -27.301 -8.292 15.942 1.00 85.81 307 VAL B N 1
ATOM 5773 C CA . VAL B 1 307 ? -27.577 -9.169 14.814 1.00 88.34 307 VAL B CA 1
ATOM 5774 C C . VAL B 1 307 ? -28.425 -10.372 15.228 1.00 88.13 307 VAL B C 1
ATOM 5775 O O . VAL B 1 307 ? -29.148 -10.936 14.406 1.00 90.27 307 VAL B O 1
ATOM 5779 N N . THR B 1 308 ? -28.352 -10.741 16.502 1.00 85.72 308 THR B N 1
ATOM 5780 C CA . THR B 1 308 ? -29.051 -11.912 16.995 1.00 85.38 308 THR B CA 1
ATOM 5781 C C . THR B 1 308 ? -30.449 -11.571 17.463 1.00 87.13 308 THR B C 1
ATOM 5782 O O . THR B 1 308 ? -31.238 -12.460 17.750 1.00 87.66 308 THR B O 1
ATOM 5786 N N . ASP B 1 309 ? -30.739 -10.276 17.561 1.00 86.52 309 ASP B N 1
ATOM 5787 C CA . ASP B 1 309 ? -32.058 -9.759 17.977 1.00 87.36 309 ASP B CA 1
ATOM 5788 C C . ASP B 1 309 ? -32.584 -10.335 19.297 1.00 87.25 309 ASP B C 1
ATOM 5789 O O . ASP B 1 309 ? -33.788 -10.498 19.471 1.00 88.22 309 ASP B O 1
ATOM 5794 N N . ARG B 1 310 ? -31.684 -10.648 20.223 1.00 84.85 310 ARG B N 1
ATOM 5795 C CA . ARG B 1 310 ? -32.105 -10.952 21.580 1.00 84.25 310 ARG B CA 1
ATOM 5796 C C . ARG B 1 310 ? -32.271 -9.600 22.286 1.00 84.15 310 ARG B C 1
ATOM 5797 O O . ARG B 1 310 ? -33.158 -8.824 21.915 1.00 84.45 310 ARG B O 1
ATOM 5805 N N . VAL B 1 311 ? -31.424 -9.298 23.270 1.00 82.50 311 VAL B N 1
ATOM 5806 C CA . VAL B 1 311 ? -31.449 -7.969 23.890 1.00 81.33 311 VAL B CA 1
ATOM 5807 C C . VAL B 1 311 ? -30.380 -7.058 23.262 1.00 80.48 311 VAL B C 1
ATOM 5808 O O . VAL B 1 311 ? -29.192 -7.403 23.229 1.00 80.37 311 VAL B O 1
ATOM 5812 N N . GLN B 1 312 ? -30.828 -5.904 22.760 1.00 80.60 312 GLN B N 1
ATOM 5813 C CA . GLN B 1 312 ? -30.032 -5.048 21.874 1.00 79.53 312 GLN B CA 1
ATOM 5814 C C . GLN B 1 312 ? -29.432 -3.834 22.584 1.00 76.25 312 GLN B C 1
ATOM 5815 O O . GLN B 1 312 ? -29.825 -2.689 22.339 1.00 78.23 312 GLN B O 1
ATOM 5821 N N . LEU B 1 313 ? -28.473 -4.095 23.462 1.00 75.14 313 LEU B N 1
ATOM 5822 C CA . LEU B 1 313 ? -27.737 -3.052 24.157 1.00 73.88 313 LEU B CA 1
ATOM 5823 C C . LEU B 1 313 ? -26.232 -3.383 24.134 1.00 72.48 313 LEU B C 1
ATOM 5824 O O . LEU B 1 313 ? -25.835 -4.526 23.882 1.00 72.82 313 LEU B O 1
ATOM 5829 N N . THR B 1 314 ? -25.406 -2.380 24.401 1.00 72.46 314 THR B N 1
ATOM 5830 C CA . THR B 1 314 ? -23.950 -2.508 24.324 1.00 72.06 314 THR B CA 1
ATOM 5831 C C . THR B 1 314 ? -23.328 -3.533 25.300 1.00 71.78 314 THR B C 1
ATOM 5832 O O . THR B 1 314 ? -22.561 -4.404 24.861 1.00 71.72 314 THR B O 1
ATOM 5836 N N . PRO B 1 315 ? -23.656 -3.447 26.619 1.00 71.36 315 PRO B N 1
ATOM 5837 C CA . PRO B 1 315 ? -23.005 -4.382 27.547 1.00 69.26 315 PRO B CA 1
ATOM 5838 C C . PRO B 1 315 ? -23.315 -5.834 27.220 1.00 69.60 315 PRO B C 1
ATOM 5839 O O . PRO B 1 315 ? -22.602 -6.723 27.663 1.00 69.41 315 PRO B O 1
ATOM 5843 N N . VAL B 1 316 ? -24.375 -6.064 26.456 1.00 70.37 316 VAL B N 1
ATOM 5844 C CA . VAL B 1 316 ? -24.765 -7.412 26.082 1.00 70.30 316 VAL B CA 1
ATOM 5845 C C . VAL B 1 316 ? -23.827 -7.931 24.994 1.00 72.13 316 VAL B C 1
ATOM 5846 O O . VAL B 1 316 ? -23.323 -9.049 25.090 1.00 73.38 316 VAL B O 1
ATOM 5850 N N . ALA B 1 317 ? -23.562 -7.112 23.981 1.00 72.60 317 ALA B N 1
ATOM 5851 C CA . ALA B 1 317 ? -22.562 -7.464 22.969 1.00 74.38 317 ALA B CA 1
ATOM 5852 C C . ALA B 1 317 ? -21.199 -7.776 23.594 1.00 73.95 317 ALA B C 1
ATOM 5853 O O . ALA B 1 317 ? -20.527 -8.711 23.175 1.00 74.67 317 ALA B O 1
ATOM 5855 N N . ILE B 1 318 ? -20.818 -7.003 24.608 1.00 71.99 318 ILE B N 1
ATOM 5856 C CA . ILE B 1 318 ? -19.524 -7.146 25.268 1.00 72.08 318 ILE B CA 1
ATOM 5857 C C . ILE B 1 318 ? -19.421 -8.452 26.084 1.00 72.56 318 ILE B C 1
ATOM 5858 O O . ILE B 1 318 ? -18.448 -9.202 25.945 1.00 74.28 318 ILE B O 1
ATOM 5863 N N . HIS B 1 319 ? -20.435 -8.738 26.893 1.00 70.62 319 HIS B N 1
ATOM 5864 C CA . HIS B 1 319 ? -20.537 -10.001 27.638 1.00 71.45 319 HIS B CA 1
ATOM 5865 C C . HIS B 1 319 ? -20.420 -11.236 26.767 1.00 72.92 319 HIS B C 1
ATOM 5866 O O . HIS B 1 319 ? -19.749 -12.210 27.129 1.00 72.26 319 HIS B O 1
ATOM 5873 N N . GLU B 1 320 ? -21.081 -11.207 25.613 1.00 73.29 320 GLU B N 1
ATOM 5874 C CA . GLU B 1 320 ? -21.081 -12.324 24.684 1.00 73.34 320 GLU B CA 1
ATOM 5875 C C . GLU B 1 320 ? -19.723 -12.499 24.033 1.00 74.37 320 GLU B C 1
ATOM 5876 O O . GLU B 1 320 ? -19.270 -13.625 23.815 1.00 73.83 320 GLU B O 1
ATOM 5882 N N . ALA B 1 321 ? -19.069 -11.381 23.734 1.00 75.41 321 ALA B N 1
ATOM 5883 C CA . ALA B 1 321 ? -17.723 -11.404 23.187 1.00 74.58 321 ALA B CA 1
ATOM 5884 C C . ALA B 1 321 ? -16.781 -12.115 24.156 1.00 73.96 321 ALA B C 1
ATOM 5885 O O . ALA B 1 321 ? -15.982 -12.961 23.748 1.00 73.79 321 ALA B O 1
ATOM 5895 N N . CYS B 1 323 ? -17.549 -14.173 26.823 1.00 72.51 323 CYS B N 1
ATOM 5896 C CA . CYS B 1 323 ? -17.938 -15.557 27.000 1.00 70.72 323 CYS B CA 1
ATOM 5897 C C . CYS B 1 323 ? -17.591 -16.397 25.771 1.00 73.12 323 CYS B C 1
ATOM 5898 O O . CYS B 1 323 ? -17.217 -17.568 25.908 1.00 74.44 323 CYS B O 1
ATOM 5901 N N . PHE B 1 324 ? -17.686 -15.805 24.578 1.00 74.21 324 PHE B N 1
ATOM 5902 C CA . PHE B 1 324 ? -17.127 -16.437 23.386 1.00 75.50 324 PHE B CA 1
ATOM 5903 C C . PHE B 1 324 ? -15.638 -16.764 23.579 1.00 76.52 324 PHE B C 1
ATOM 5904 O O . PHE B 1 324 ? -15.263 -17.924 23.483 1.00 79.31 324 PHE B O 1
ATOM 5912 N N . ILE B 1 325 ? -14.801 -15.765 23.865 1.00 75.70 325 ILE B N 1
ATOM 5913 C CA . ILE B 1 325 ? -13.362 -16.007 24.052 1.00 77.53 325 ILE B CA 1
ATOM 5914 C C . ILE B 1 325 ? -13.049 -17.037 25.144 1.00 77.32 325 ILE B C 1
ATOM 5915 O O . ILE B 1 325 ? -12.177 -17.892 24.962 1.00 78.52 325 ILE B O 1
ATOM 5920 N N . GLU B 1 326 ? -13.755 -16.959 26.268 1.00 75.13 326 GLU B N 1
ATOM 5921 C CA . GLU B 1 326 ? -13.584 -17.929 27.341 1.00 75.79 326 GLU B CA 1
ATOM 5922 C C . GLU B 1 326 ? -13.839 -19.349 26.831 1.00 76.96 326 GLU B C 1
ATOM 5923 O O . GLU B 1 326 ? -13.072 -20.283 27.113 1.00 77.81 326 GLU B O 1
ATOM 5929 N N . THR B 1 327 ? -14.920 -19.496 26.069 1.00 76.45 327 THR B N 1
ATOM 5930 C CA . THR B 1 327 ? -15.356 -20.793 25.593 1.00 77.31 327 THR B CA 1
ATOM 5931 C C . THR B 1 327 ? -14.427 -21.323 24.514 1.00 79.04 327 THR B C 1
ATOM 5932 O O . THR B 1 327 ? -14.015 -22.479 24.555 1.00 79.78 327 THR B O 1
ATOM 5936 N N . GLU B 1 328 ? -14.083 -20.479 23.553 1.00 80.01 328 GLU B N 1
ATOM 5937 C CA . GLU B 1 328 ? -13.354 -20.962 22.398 1.00 81.89 328 GLU B CA 1
ATOM 5938 C C . GLU B 1 328 ? -11.842 -21.007 22.586 1.00 83.59 328 GLU B C 1
ATOM 5939 O O . GLU B 1 328 ? -11.176 -21.867 22.007 1.00 83.75 328 GLU B O 1
ATOM 5945 N N . TYR B 1 329 ? -11.305 -20.103 23.400 1.00 82.20 329 TYR B N 1
ATOM 5946 C CA . TYR B 1 329 ? -9.856 -19.989 23.514 1.00 82.64 329 TYR B CA 1
ATOM 5947 C C . TYR B 1 329 ? -9.322 -20.345 24.880 1.00 84.07 329 TYR B C 1
ATOM 5948 O O . TYR B 1 329 ? -8.470 -21.215 24.982 1.00 87.19 329 TYR B O 1
ATOM 5957 N N . LYS B 1 330 ? -9.820 -19.693 25.926 1.00 81.95 330 LYS B N 1
ATOM 5958 C CA . LYS B 1 330 ? -9.296 -19.902 27.278 1.00 82.49 330 LYS B CA 1
ATOM 5959 C C . LYS B 1 330 ? -9.701 -21.242 27.872 1.00 81.90 330 LYS B C 1
ATOM 5960 O O . LYS B 1 330 ? -9.556 -21.455 29.077 1.00 82.15 330 LYS B O 1
ATOM 5966 N N . ASN B 1 331 ? -10.205 -22.144 27.030 1.00 81.56 331 ASN B N 1
ATOM 5967 C CA . ASN B 1 331 ? -10.647 -23.477 27.470 1.00 83.71 331 ASN B CA 1
ATOM 5968 C C . ASN B 1 331 ? -11.659 -23.488 28.640 1.00 81.37 331 ASN B C 1
ATOM 5969 O O . ASN B 1 331 ? -11.671 -24.415 29.441 1.00 81.69 331 ASN B O 1
ATOM 5974 N N . ASN B 1 332 ? -12.499 -22.464 28.730 1.00 78.17 332 ASN B N 1
ATOM 5975 C CA . ASN B 1 332 ? -13.407 -22.328 29.848 1.00 76.66 332 ASN B CA 1
ATOM 5976 C C . ASN B 1 332 ? -14.809 -21.988 29.344 1.00 76.27 332 ASN B C 1
ATOM 5977 O O . ASN B 1 332 ? -15.194 -20.814 29.283 1.00 75.19 332 ASN B O 1
ATOM 5982 N N . PRO B 1 333 ? -15.574 -23.021 28.957 1.00 76.05 333 PRO B N 1
ATOM 5983 C CA . PRO B 1 333 ? -16.921 -22.821 28.446 1.00 76.09 333 PRO B CA 1
ATOM 5984 C C . PRO B 1 333 ? -17.782 -22.003 29.401 1.00 75.38 333 PRO B C 1
ATOM 5985 O O . PRO B 1 333 ? -17.736 -22.215 30.619 1.00 75.38 333 PRO B O 1
ATOM 5989 N N . THR B 1 334 ? -18.534 -21.060 28.830 1.00 74.60 334 THR B N 1
ATOM 5990 C CA . THR B 1 334 ? -19.346 -20.120 29.584 1.00 74.58 334 THR B CA 1
ATOM 5991 C C . THR B 1 334 ? -20.432 -19.607 28.668 1.00 74.41 334 THR B C 1
ATOM 5992 O O . THR B 1 334 ? -20.143 -19.191 27.542 1.00 75.16 334 THR B O 1
ATOM 5996 N N . SER B 1 335 ? -21.670 -19.622 29.151 1.00 73.59 335 SER B N 1
ATOM 5997 C CA . SER B 1 335 ? -22.806 -19.131 28.376 1.00 73.42 335 SER B CA 1
ATOM 5998 C C . SER B 1 335 ? -23.154 -17.711 28.791 1.00 75.79 335 SER B C 1
ATOM 5999 O O . SER B 1 335 ? -23.279 -17.430 29.979 1.00 74.57 335 SER B O 1
ATOM 6002 N N . PRO B 1 336 ? -23.304 -16.800 27.817 1.00 76.64 336 PRO B N 1
ATOM 6003 C CA . PRO B 1 336 ? -23.722 -15.447 28.178 1.00 75.64 336 PRO B CA 1
ATOM 6004 C C . PRO B 1 336 ? -25.089 -15.473 28.852 1.00 75.44 336 PRO B C 1
ATOM 6005 O O . PRO B 1 336 ? -25.943 -16.281 28.484 1.00 76.64 336 PRO B O 1
ATOM 6009 N N . ASP B 1 337 ? -25.275 -14.586 29.822 1.00 75.93 337 ASP B N 1
ATOM 6010 C CA . ASP B 1 337 ? -26.481 -14.533 30.642 1.00 77.38 337 ASP B CA 1
ATOM 6011 C C . ASP B 1 337 ? -27.397 -13.389 30.177 1.00 76.76 337 ASP B C 1
ATOM 6012 O O . ASP B 1 337 ? -26.932 -12.293 29.882 1.00 76.51 337 ASP B O 1
ATOM 6017 N N . HIS B 1 338 ? -28.696 -13.629 30.094 1.00 75.56 338 HIS B N 1
ATOM 6018 C CA . HIS B 1 338 ? -29.611 -12.561 29.678 1.00 74.61 338 HIS B CA 1
ATOM 6019 C C . HIS B 1 338 ? -30.698 -12.372 30.694 1.00 73.11 338 HIS B C 1
ATOM 6020 O O . HIS B 1 338 ? -31.647 -11.631 30.480 1.00 74.78 338 HIS B O 1
ATOM 6027 N N . ASP B 1 339 ? -30.527 -13.041 31.828 1.00 73.78 339 ASP B N 1
ATOM 6028 C CA . ASP B 1 339 ? -31.381 -12.920 32.994 1.00 75.58 339 ASP B CA 1
ATOM 6029 C C . ASP B 1 339 ? -31.240 -11.517 33.605 1.00 72.25 339 ASP B C 1
ATOM 6030 O O . ASP B 1 339 ? -30.125 -10.994 33.709 1.00 73.52 339 ASP B O 1
ATOM 6035 N N . LEU B 1 340 ? -32.371 -10.915 33.985 1.00 71.99 340 LEU B N 1
ATOM 6036 C CA . LEU B 1 340 ? -32.425 -9.732 34.866 1.00 71.19 340 LEU B CA 1
ATOM 6037 C C . LEU B 1 340 ? -31.589 -8.526 34.489 1.00 69.99 340 LEU B C 1
ATOM 6038 O O . LEU B 1 340 ? -31.040 -7.865 35.359 1.00 68.60 340 LEU B O 1
ATOM 6043 N N . ILE B 1 341 ? -31.511 -8.224 33.203 1.00 70.73 341 ILE B N 1
ATOM 6044 C CA . ILE B 1 341 ? -30.796 -7.036 32.745 1.00 69.35 341 ILE B CA 1
ATOM 6045 C C . ILE B 1 341 ? -31.543 -5.761 33.152 1.00 68.91 341 ILE B C 1
ATOM 6046 O O . ILE B 1 341 ? -32.748 -5.637 32.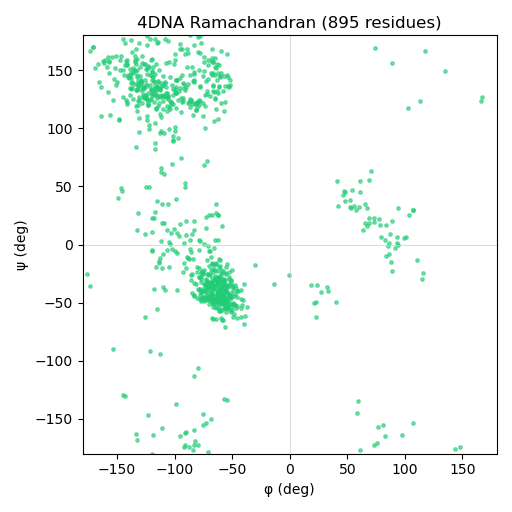917 1.00 70.78 341 ILE B O 1
ATOM 6051 N N . ALA B 1 342 ? -30.820 -4.847 33.801 1.00 68.30 342 ALA B N 1
ATOM 6052 C CA . ALA B 1 342 ? -31.317 -3.510 34.157 1.00 66.23 342 ALA B CA 1
ATOM 6053 C C . ALA B 1 342 ? -31.068 -2.608 32.980 1.00 66.35 342 ALA B C 1
ATOM 6054 O O . ALA B 1 342 ? -30.080 -2.781 32.287 1.00 67.24 342 ALA B O 1
ATOM 6056 N N . THR B 1 343 ? -31.957 -1.651 32.744 1.00 66.67 343 THR B N 1
ATOM 6057 C CA . THR B 1 343 ? -31.832 -0.741 31.591 1.00 67.26 343 THR B CA 1
ATOM 6058 C C . THR B 1 343 ? -32.141 0.698 31.938 1.00 66.48 343 THR B C 1
ATOM 6059 O O . THR B 1 343 ? -32.718 0.987 32.981 1.00 67.25 343 THR B O 1
ATOM 6063 N N . ALA B 1 344 ? -31.774 1.600 31.042 1.00 67.68 344 ALA B N 1
ATOM 6064 C CA . ALA B 1 344 ? -32.038 3.016 31.246 1.00 67.30 344 ALA B CA 1
ATOM 6065 C C . ALA B 1 344 ? -32.600 3.648 29.975 1.00 68.42 344 ALA B C 1
ATOM 6066 O O . ALA B 1 344 ? -32.287 3.211 28.862 1.00 71.00 344 ALA B O 1
ATOM 6068 N N . VAL B 1 345 ? -33.440 4.663 30.145 1.00 68.44 345 VAL B N 1
ATOM 6069 C CA . VAL B 1 345 ? -33.899 5.475 29.031 1.00 69.88 345 VAL B CA 1
ATOM 6070 C C . VAL B 1 345 ? -33.552 6.910 29.366 1.00 69.64 345 VAL B C 1
ATOM 6071 O O . VAL B 1 345 ? -33.938 7.422 30.416 1.00 69.57 345 VAL B O 1
ATOM 6075 N N . PHE B 1 346 ? -32.824 7.572 28.483 1.00 69.89 346 PHE B N 1
ATOM 6076 C CA . PHE B 1 346 ? -32.402 8.919 28.807 1.00 70.77 346 PHE B CA 1
ATOM 6077 C C . PHE B 1 346 ? -33.367 10.000 28.350 1.00 71.92 346 PHE B C 1
ATOM 6078 O O . PHE B 1 346 ? -32.989 10.990 27.733 1.00 74.34 346 PHE B O 1
ATOM 6086 N N . SER B 1 347 ? -34.629 9.790 28.687 1.00 71.37 347 SER B N 1
ATOM 6087 C CA . SER B 1 347 ? -35.647 10.803 28.536 1.00 73.44 347 SER B CA 1
ATOM 6088 C C . SER B 1 347 ? -35.498 11.783 29.682 1.00 72.94 347 SER B C 1
ATOM 6089 O O . SER B 1 347 ? -34.804 11.506 30.660 1.00 71.50 347 SER B O 1
ATOM 6092 N N . GLN B 1 348 ? -36.131 12.940 29.551 1.00 74.44 348 GLN B N 1
ATOM 6093 C CA . GLN B 1 348 ? -36.242 13.872 30.652 1.00 73.86 348 GLN B CA 1
ATOM 6094 C C . GLN B 1 348 ? -37.711 13.869 31.063 1.00 75.35 348 GLN B C 1
ATOM 6095 O O . GLN B 1 348 ? -38.579 14.211 30.253 1.00 77.49 348 GLN B O 1
ATOM 6101 N N . PRO B 1 349 ? -38.015 13.434 32.300 1.00 74.18 349 PRO B N 1
ATOM 6102 C CA . PRO B 1 349 ? -37.131 12.843 33.297 1.00 72.75 349 PRO B CA 1
ATOM 6103 C C . PRO B 1 349 ? -36.687 11.431 32.886 1.00 71.81 349 PRO B C 1
ATOM 6104 O O . PRO B 1 349 ? -37.355 10.803 32.046 1.00 72.67 349 PRO B O 1
ATOM 6108 N N . GLU B 1 350 ? -35.568 10.960 33.460 1.00 70.57 350 GLU B N 1
ATOM 6109 C CA . GLU B 1 350 ? -34.993 9.645 33.155 1.00 69.49 350 GLU B CA 1
ATOM 6110 C C . GLU B 1 350 ? -35.870 8.490 33.620 1.00 69.17 350 GLU B C 1
ATOM 6111 O O . GLU B 1 350 ? -36.685 8.634 34.540 1.00 68.39 350 GLU B O 1
ATOM 6117 N N . ILE B 1 351 ? -35.666 7.341 32.976 1.00 68.70 351 ILE B N 1
ATOM 6118 C CA . ILE B 1 351 ? -36.217 6.065 33.423 1.00 67.95 351 ILE B CA 1
ATOM 6119 C C . ILE B 1 351 ? -35.075 5.087 33.719 1.00 67.84 351 ILE B C 1
ATOM 6120 O O . ILE B 1 351 ? -34.154 4.908 32.909 1.00 66.47 351 ILE B O 1
ATOM 6125 N N . GLY B 1 352 ? -35.144 4.480 34.901 1.00 67.69 352 GLY B N 1
ATOM 6126 C CA . GLY B 1 352 ? -34.276 3.379 35.272 1.00 64.99 352 GLY B CA 1
ATOM 6127 C C . GLY B 1 352 ? -35.141 2.207 35.669 1.00 65.69 352 GLY B C 1
ATOM 6128 O O . GLY B 1 352 ? -35.999 2.337 36.539 1.00 67.00 352 GLY B O 1
ATOM 6129 N N . THR B 1 353 ? -34.937 1.064 35.022 1.00 66.26 353 THR B N 1
ATOM 6130 C CA . THR B 1 353 ? -35.697 -0.134 35.371 1.00 66.32 353 THR B CA 1
ATOM 6131 C C . THR B 1 353 ? -34.861 -1.427 35.396 1.00 65.27 353 THR B C 1
ATOM 6132 O O . THR B 1 353 ? -33.922 -1.620 34.626 1.00 65.44 353 THR B O 1
ATOM 6136 N N . VAL B 1 354 ? -35.230 -2.310 36.304 1.00 64.27 354 VAL B N 1
ATOM 6137 C CA . VAL B 1 354 ? -34.661 -3.642 36.370 1.00 64.34 354 VAL B CA 1
ATOM 6138 C C . VAL B 1 354 ? -35.799 -4.551 36.823 1.00 63.78 354 VAL B C 1
ATOM 6139 O O . VAL B 1 354 ? -36.718 -4.091 37.499 1.00 64.42 354 VAL B O 1
ATOM 6143 N N . GLY B 1 355 ? -35.777 -5.812 36.414 1.00 63.75 355 GLY B N 1
ATOM 6144 C CA . GLY B 1 355 ? -36.808 -6.747 36.835 1.00 64.38 355 GLY B CA 1
ATOM 6145 C C . GLY B 1 355 ? -38.066 -6.660 36.001 1.00 65.15 355 GLY B C 1
ATOM 6146 O O . GLY B 1 355 ? -38.062 -6.082 34.918 1.00 65.95 355 GLY B O 1
ATOM 6147 N N . ILE B 1 356 ? -39.147 -7.233 36.505 1.00 64.58 356 ILE B N 1
ATOM 6148 C CA . ILE B 1 356 ? -40.371 -7.351 35.714 1.00 67.04 356 ILE B CA 1
ATOM 6149 C C . ILE B 1 356 ? -41.422 -6.311 36.057 1.00 67.11 356 ILE B C 1
ATOM 6150 O O . ILE B 1 356 ? -41.486 -5.786 37.168 1.00 66.95 356 ILE B O 1
ATOM 6155 N N . THR B 1 357 ? -42.263 -6.055 35.072 1.00 68.96 357 THR B N 1
ATOM 6156 C CA . THR B 1 357 ? -43.365 -5.115 35.155 1.00 69.92 357 THR B CA 1
ATOM 6157 C C . THR B 1 357 ? -44.451 -5.571 36.148 1.00 70.34 357 THR B C 1
ATOM 6158 O O . THR B 1 357 ? -44.527 -6.747 36.464 1.00 70.84 357 THR B O 1
ATOM 6162 N N . GLU B 1 358 ? -45.251 -4.629 36.656 1.00 71.51 358 GLU B N 1
ATOM 6163 C CA . GLU B 1 358 ? -46.468 -4.925 37.451 1.00 73.18 358 GLU B CA 1
ATOM 6164 C C . GLU B 1 358 ? -47.420 -5.908 36.766 1.00 74.16 358 GLU B C 1
ATOM 6165 O O . GLU B 1 358 ? -47.763 -6.936 37.336 1.00 75.09 358 GLU B O 1
ATOM 6171 N N . GLU B 1 359 ? -47.844 -5.581 35.550 1.00 75.47 359 GLU B N 1
ATOM 6172 C CA . GLU B 1 359 ? -48.708 -6.470 34.741 1.00 77.53 359 GLU B CA 1
ATOM 6173 C C . GLU B 1 359 ? -48.106 -7.867 34.504 1.00 77.26 359 GLU B C 1
ATOM 6174 O O . GLU B 1 359 ? -48.821 -8.870 34.530 1.00 80.46 359 GLU B O 1
ATOM 6180 N N . GLU B 1 360 ? -46.793 -7.914 34.309 1.00 75.21 360 GLU B N 1
ATOM 6181 C CA . GLU B 1 360 ? -46.069 -9.148 34.050 1.00 76.82 360 GLU B CA 1
ATOM 6182 C C . GLU B 1 360 ? -45.933 -9.977 35.328 1.00 74.99 360 GLU B C 1
ATOM 6183 O O . GLU B 1 360 ? -46.160 -11.198 35.315 1.00 75.60 360 GLU B O 1
ATOM 6189 N N . ALA B 1 361 ? -45.576 -9.304 36.424 1.00 73.38 361 ALA B N 1
ATOM 6190 C CA . ALA B 1 361 ? -45.554 -9.916 37.756 1.00 72.72 361 ALA B CA 1
ATOM 6191 C C . ALA B 1 361 ? -46.938 -10.409 38.163 1.00 75.30 361 ALA B C 1
ATOM 6192 O O . ALA B 1 361 ? -47.060 -11.436 38.817 1.00 75.77 361 ALA B O 1
ATOM 6194 N N . ALA B 1 362 ? -47.976 -9.674 37.772 1.00 76.29 362 ALA B N 1
ATOM 6195 C CA . ALA B 1 362 ? -49.342 -10.044 38.119 1.00 78.79 362 ALA B CA 1
ATOM 6196 C C . ALA B 1 362 ? -49.763 -11.304 37.406 1.00 80.52 362 ALA B C 1
ATOM 6197 O O . ALA B 1 362 ? -50.538 -12.069 37.957 1.00 82.74 362 ALA B O 1
ATOM 6199 N N . ARG B 1 363 ? -49.272 -11.512 36.185 1.00 79.85 363 ARG B N 1
ATOM 6200 C CA . ARG B 1 363 ? -49.517 -12.769 35.481 1.00 81.80 363 ARG B CA 1
ATOM 6201 C C . ARG B 1 363 ? -48.709 -13.926 36.077 1.00 81.02 363 ARG B C 1
ATOM 6202 O O . ARG B 1 363 ? -49.227 -15.022 36.261 1.00 82.22 363 ARG B O 1
ATOM 6210 N N . LYS B 1 364 ? -47.439 -13.659 36.373 1.00 79.60 364 LYS B N 1
ATOM 6211 C CA . LYS B 1 364 ? -46.495 -14.659 36.873 1.00 77.98 364 LYS B CA 1
ATOM 6212 C C . LYS B 1 364 ? -46.788 -15.207 38.283 1.00 78.55 364 LYS B C 1
ATOM 6213 O O . LYS B 1 364 ? -46.695 -16.411 38.495 1.00 79.63 364 LYS B O 1
ATOM 6219 N N . PHE B 1 365 ? -47.123 -14.338 39.238 1.00 78.89 365 PHE B N 1
ATOM 6220 C CA . PHE B 1 365 ? -47.379 -14.751 40.627 1.00 78.71 365 PHE B CA 1
ATOM 6221 C C . PHE B 1 365 ? -48.824 -14.515 41.015 1.00 80.86 365 PHE B C 1
ATOM 6222 O O . PHE B 1 365 ? -49.591 -13.929 40.256 1.00 82.77 365 PHE B O 1
ATOM 6230 N N . GLN B 1 366 ? -49.208 -14.960 42.200 1.00 81.56 366 GLN B N 1
ATOM 6231 C CA . GLN B 1 366 ? -50.608 -14.888 42.559 1.00 83.63 366 GLN B CA 1
ATOM 6232 C C . GLN B 1 366 ? -50.884 -13.867 43.662 1.00 84.10 366 GLN B C 1
ATOM 6233 O O . GLN B 1 366 ? -52.008 -13.412 43.819 1.00 85.79 366 GLN B O 1
ATOM 6239 N N . GLU B 1 367 ? -49.852 -13.502 44.411 1.00 82.46 367 GLU B N 1
ATOM 6240 C CA . GLU B 1 367 ? -49.938 -12.402 45.365 1.00 83.21 367 GLU B CA 1
ATOM 6241 C C . GLU B 1 367 ? -48.725 -11.480 45.202 1.00 79.32 367 GLU B C 1
ATOM 6242 O O . GLU B 1 367 ? -47.583 -11.888 45.424 1.00 78.20 367 GLU B O 1
ATOM 6248 N N . ILE B 1 368 ? -48.971 -10.245 44.776 1.00 77.96 368 ILE B N 1
ATOM 6249 C CA . ILE B 1 368 ? -47.890 -9.269 44.585 1.00 77.08 368 ILE B CA 1
ATOM 6250 C C . ILE B 1 368 ? -48.177 -7.937 45.276 1.00 76.11 368 ILE B C 1
ATOM 6251 O O . ILE B 1 368 ? -49.308 -7.448 45.278 1.00 77.15 368 ILE B O 1
ATOM 6256 N N . GLU B 1 369 ? -47.139 -7.361 45.867 1.00 74.92 369 GLU B N 1
ATOM 6257 C CA . GLU B 1 369 ? -47.300 -6.140 46.630 1.00 74.61 369 GLU B CA 1
ATOM 6258 C C . GLU B 1 369 ? -46.644 -4.999 45.908 1.00 73.31 369 GLU B C 1
ATOM 6259 O O . GLU B 1 369 ? -45.532 -5.140 45.384 1.00 73.24 369 GLU B O 1
ATOM 6265 N N . VAL B 1 370 ? -47.336 -3.867 45.865 1.00 73.10 370 VAL B N 1
ATOM 6266 C CA . VAL B 1 370 ? -46.796 -2.715 45.191 1.00 72.65 370 VAL B CA 1
ATOM 6267 C C . VAL B 1 370 ? -46.524 -1.602 46.183 1.00 71.85 370 VAL B C 1
ATOM 6268 O O . VAL B 1 370 ? -47.371 -1.229 46.988 1.00 73.38 370 VAL B O 1
ATOM 6272 N N . TYR B 1 371 ? -45.291 -1.114 46.126 1.00 72.22 371 TYR B N 1
ATOM 6273 C CA . TYR B 1 371 ? -44.835 -0.028 46.965 1.00 71.92 371 TYR B CA 1
ATOM 6274 C C . TYR B 1 371 ? -44.553 1.129 46.026 1.00 71.87 371 TYR B C 1
ATOM 6275 O O . TYR B 1 371 ? -43.732 1.000 45.121 1.00 70.37 371 TYR B O 1
ATOM 6284 N N . ARG B 1 372 ? -45.265 2.241 46.206 1.00 72.65 372 ARG B N 1
ATOM 6285 C CA . ARG B 1 372 ? -45.155 3.346 45.247 1.00 73.48 372 ARG B CA 1
ATOM 6286 C C . ARG B 1 372 ? -44.943 4.705 45.893 1.00 73.42 372 ARG B C 1
ATOM 6287 O O . ARG B 1 372 ? -45.741 5.137 46.712 1.00 74.60 372 ARG B O 1
ATOM 6295 N N . ALA B 1 373 ? -43.866 5.378 45.501 1.00 72.02 373 ALA B N 1
ATOM 6296 C CA . ALA B 1 373 ? -43.590 6.732 45.974 1.00 72.04 373 ALA B CA 1
ATOM 6297 C C . ALA B 1 373 ? -43.719 7.732 44.822 1.00 71.52 373 ALA B C 1
ATOM 6298 O O . ALA B 1 373 ? -43.307 7.450 43.708 1.00 71.23 373 ALA B O 1
ATOM 6300 N N . GLU B 1 374 ? -44.319 8.885 45.092 1.00 72.75 374 GLU B N 1
ATOM 6301 C CA . GLU B 1 374 ? -44.389 9.986 44.121 1.00 73.83 374 GLU B CA 1
ATOM 6302 C C . GLU B 1 374 ? -44.295 11.308 44.849 1.00 75.03 374 GLU B C 1
ATOM 6303 O O . GLU B 1 374 ? -45.044 11.567 45.787 1.00 75.15 374 GLU B O 1
ATOM 6309 N N . PHE B 1 375 ? -43.356 12.142 44.413 1.00 75.48 375 PHE B N 1
ATOM 6310 C CA . PHE B 1 375 ? -43.002 13.336 45.170 1.00 74.78 375 PHE B CA 1
ATOM 6311 C C . PHE B 1 375 ? -42.293 14.389 44.338 1.00 74.51 375 PHE B C 1
ATOM 6312 O O . PHE B 1 375 ? -41.732 14.088 43.285 1.00 74.01 375 PHE B O 1
ATOM 6320 N N . ARG B 1 376 ? -42.345 15.626 44.828 1.00 74.94 376 ARG B N 1
ATOM 6321 C CA . ARG B 1 376 ? -41.597 16.731 44.268 1.00 75.71 376 ARG B CA 1
ATOM 6322 C C . ARG B 1 376 ? -40.157 16.598 44.765 1.00 75.08 376 ARG B C 1
ATOM 6323 O O . ARG B 1 376 ? -39.920 16.587 45.979 1.00 74.85 376 ARG B O 1
ATOM 6331 N N . PRO B 1 377 ? -39.194 16.455 43.834 1.00 73.91 377 PRO B N 1
ATOM 6332 C CA . PRO B 1 377 ? -37.773 16.361 44.177 1.00 72.18 377 PRO B CA 1
ATOM 6333 C C . PRO B 1 377 ? -37.361 17.594 44.958 1.00 72.77 377 PRO B C 1
ATOM 6334 O O . PRO B 1 377 ? -37.983 18.644 44.792 1.00 73.97 377 PRO B O 1
ATOM 6346 N N . LYS B 1 379 ? -34.853 19.751 44.868 1.00 71.34 379 LYS B N 1
ATOM 6347 C CA . LYS B 1 379 ? -34.478 20.870 44.028 1.00 69.59 379 LYS B CA 1
ATOM 6348 C C . LYS B 1 379 ? -35.689 21.600 43.484 1.00 70.86 379 LYS B C 1
ATOM 6349 O O . LYS B 1 379 ? -35.676 22.817 43.364 1.00 70.31 379 LYS B O 1
ATOM 6355 N N . ALA B 1 380 ? -36.738 20.853 43.160 1.00 72.03 380 ALA B N 1
ATOM 6356 C CA . ALA B 1 380 ? -37.930 21.429 42.542 1.00 72.07 380 ALA B CA 1
ATOM 6357 C C . ALA B 1 380 ? -38.588 22.396 43.498 1.00 72.93 380 ALA B C 1
ATOM 6358 O O . ALA B 1 380 ? -39.114 23.435 43.091 1.00 74.04 380 ALA B O 1
ATOM 6360 N N . THR B 1 381 ? -38.516 22.053 44.775 1.00 73.30 381 THR B N 1
ATOM 6361 C CA . THR B 1 381 ? -39.002 22.886 45.857 1.00 73.96 381 THR B CA 1
ATOM 6362 C C . THR B 1 381 ? -38.668 24.357 45.697 1.00 74.32 381 THR B C 1
ATOM 6363 O O . THR B 1 381 ? -39.479 25.206 46.056 1.00 75.70 381 THR B O 1
ATOM 6367 N N . LEU B 1 382 ? -37.464 24.653 45.203 1.00 73.24 382 LEU B N 1
ATOM 6368 C CA . LEU B 1 382 ? -37.004 26.030 45.048 1.00 72.53 382 LEU B CA 1
ATOM 6369 C C . LEU B 1 382 ? -36.913 26.429 43.585 1.00 71.22 382 LEU B C 1
ATOM 6370 O O . LEU B 1 382 ? -37.203 27.573 43.238 1.00 70.96 382 LEU B O 1
ATOM 6375 N N . SER B 1 383 ? -36.516 25.488 42.731 1.00 71.12 383 SER B N 1
ATOM 6376 C CA . SER B 1 383 ? -36.524 25.707 41.272 1.00 70.98 383 SER B CA 1
ATOM 6377 C C . SER B 1 383 ? -37.898 26.132 40.752 1.00 72.44 383 SER B C 1
ATOM 6378 O O . SER B 1 383 ? -37.979 26.916 39.820 1.00 71.87 383 SER B O 1
ATOM 6381 N N . GLY B 1 384 ? -38.958 25.599 41.363 1.00 73.19 384 GLY B N 1
ATOM 6382 C CA . GLY B 1 384 ? -40.331 25.903 40.977 1.00 74.65 384 GLY B CA 1
ATOM 6383 C C . GLY B 1 384 ? -40.870 25.022 39.853 1.00 77.58 384 GLY B C 1
ATOM 6384 O O . GLY B 1 384 ? -42.007 25.186 39.401 1.00 78.33 384 GLY B O 1
ATOM 6385 N N . ARG B 1 385 ? -40.036 24.090 39.401 1.00 75.36 385 ARG B N 1
ATOM 6386 C CA . ARG B 1 385 ? -40.382 23.125 38.371 1.00 75.72 385 ARG B CA 1
ATOM 6387 C C . ARG B 1 385 ? -41.569 22.248 38.797 1.00 77.71 385 ARG B C 1
ATOM 6388 O O . ARG B 1 385 ? -41.717 21.926 39.981 1.00 77.89 385 ARG B O 1
ATOM 6396 N N . LYS B 1 386 ? -42.423 21.874 37.845 1.00 79.39 386 LYS B N 1
ATOM 6397 C CA . LYS B 1 386 ? -43.445 20.868 38.137 1.00 80.24 386 LYS B CA 1
ATOM 6398 C C . LYS B 1 386 ? -43.044 19.503 37.594 1.00 78.40 386 LYS B C 1
ATOM 6399 O O . LYS B 1 386 ? -43.272 19.172 36.434 1.00 80.24 386 LYS B O 1
ATOM 6405 N N . GLU B 1 387 ? -42.415 18.729 38.460 1.00 75.39 387 GLU B N 1
ATOM 6406 C CA . GLU B 1 387 ? -41.948 17.407 38.123 1.00 76.60 387 GLU B CA 1
ATOM 6407 C C . GLU B 1 387 ? -42.186 16.524 39.336 1.00 76.97 387 GLU B C 1
ATOM 6408 O O . GLU B 1 387 ? -42.300 17.013 40.460 1.00 76.23 387 GLU B O 1
ATOM 6414 N N . LYS B 1 388 ? -42.306 15.227 39.116 1.00 75.64 388 LYS B N 1
ATOM 6415 C CA . LYS B 1 388 ? -42.451 14.324 40.234 1.00 74.77 388 LYS B CA 1
ATOM 6416 C C . LYS B 1 388 ? -41.581 13.124 39.977 1.00 74.46 388 LYS B C 1
ATOM 6417 O O . LYS B 1 388 ? -41.458 12.642 38.848 1.00 75.42 388 LYS B O 1
ATOM 6423 N N . THR B 1 389 ? -40.940 12.655 41.025 1.00 72.98 389 THR B N 1
ATOM 6424 C CA . THR B 1 389 ? -40.204 11.431 40.921 1.00 71.63 389 THR B CA 1
ATOM 6425 C C . THR B 1 389 ? -41.119 10.285 41.351 1.00 72.01 389 THR B C 1
ATOM 6426 O O . THR B 1 389 ? -41.731 10.331 42.418 1.00 71.75 389 THR B O 1
ATOM 6430 N N . ILE B 1 390 ? -41.247 9.286 40.483 1.00 71.34 390 ILE B N 1
ATOM 6431 C CA . ILE B 1 390 ? -41.989 8.080 40.812 1.00 70.88 390 ILE B CA 1
ATOM 6432 C C . ILE B 1 390 ? -41.026 6.898 41.012 1.00 70.73 390 ILE B C 1
ATOM 6433 O O . ILE B 1 390 ? -40.129 6.639 40.194 1.00 69.10 390 ILE B O 1
ATOM 6446 N N . LYS B 1 392 ? -41.205 2.876 42.112 1.00 69.46 392 LYS B N 1
ATOM 6447 C CA . LYS B 1 392 ? -42.104 1.738 42.266 1.00 68.87 392 LYS B CA 1
ATOM 6448 C C . LYS B 1 392 ? -41.335 0.435 42.449 1.00 66.06 392 LYS B C 1
ATOM 6449 O O . LYS B 1 392 ? -40.447 0.106 41.655 1.00 66.99 392 LYS B O 1
ATOM 6455 N N . LEU B 1 393 ? -41.666 -0.281 43.519 1.00 66.24 393 LEU B N 1
ATOM 6456 C CA . LEU B 1 393 ? -41.154 -1.614 43.765 1.00 65.32 393 LEU B CA 1
ATOM 6457 C C . LEU B 1 393 ? -42.296 -2.601 43.661 1.00 67.02 393 LEU B C 1
ATOM 6458 O O . LEU B 1 393 ? -43.381 -2.372 44.223 1.00 68.41 393 LEU B O 1
ATOM 6463 N N . VAL B 1 394 ? -42.054 -3.687 42.925 1.00 67.59 394 VAL B N 1
ATOM 6464 C CA . VAL B 1 394 ? -42.998 -4.800 42.805 1.00 68.19 394 VAL B CA 1
ATOM 6465 C C . VAL B 1 394 ? -42.407 -5.992 43.546 1.00 67.18 394 VAL B C 1
ATOM 6466 O O . VAL B 1 394 ? -41.250 -6.359 43.326 1.00 67.19 394 VAL B O 1
ATOM 6470 N N . VAL B 1 395 ? -43.195 -6.577 44.438 1.00 67.79 395 VAL B N 1
ATOM 6471 C CA . VAL B 1 395 ? -42.699 -7.587 45.363 1.00 68.98 395 VAL B CA 1
ATOM 6472 C C . VAL B 1 395 ? -43.564 -8.846 45.298 1.00 71.64 395 VAL B C 1
ATOM 6473 O O . VAL B 1 395 ? -44.797 -8.755 45.311 1.00 72.33 395 VAL B O 1
ATOM 6477 N N . ASN B 1 396 ? -42.935 -10.016 45.232 1.00 70.61 396 ASN B N 1
ATOM 6478 C CA . ASN B 1 396 ? -43.673 -11.266 45.343 1.00 71.50 396 ASN B CA 1
ATOM 6479 C C . ASN B 1 396 ? -43.970 -11.585 46.801 1.00 74.23 396 ASN B C 1
ATOM 6480 O O . ASN B 1 396 ? -43.052 -11.727 47.610 1.00 74.06 396 ASN B O 1
ATOM 6485 N N . ALA B 1 397 ? -45.256 -11.734 47.118 1.00 77.13 397 ALA B N 1
ATOM 6486 C CA . ALA B 1 397 ? -45.723 -11.851 48.504 1.00 77.06 397 ALA B CA 1
ATOM 6487 C C . ALA B 1 397 ? -45.299 -13.140 49.180 1.00 77.77 397 ALA B C 1
ATOM 6488 O O . ALA B 1 397 ? -45.274 -13.210 50.410 1.00 79.53 397 ALA B O 1
ATOM 6490 N N . ALA B 1 398 ? -44.978 -14.155 48.377 1.00 78.11 398 ALA B N 1
ATOM 6491 C CA . ALA B 1 398 ? -44.718 -15.502 48.886 1.00 78.93 398 ALA B CA 1
ATOM 6492 C C . ALA B 1 398 ? -43.317 -15.639 49.500 1.00 79.53 398 ALA B C 1
ATOM 6493 O O . ALA B 1 398 ? -43.162 -16.176 50.609 1.00 82.78 398 ALA B O 1
ATOM 6495 N N . ASP B 1 399 ? -42.312 -15.135 48.783 1.00 76.10 399 ASP B N 1
ATOM 6496 C CA . ASP B 1 399 ? -40.922 -15.193 49.220 1.00 75.18 399 ASP B CA 1
ATOM 6497 C C . ASP B 1 399 ? -40.397 -13.795 49.551 1.00 73.48 399 ASP B C 1
ATOM 6498 O O . ASP B 1 399 ? -39.210 -13.620 49.865 1.00 72.66 399 ASP B O 1
ATOM 6503 N N . ARG B 1 400 ? -41.274 -12.796 49.447 1.00 73.73 400 ARG B N 1
ATOM 6504 C CA . ARG B 1 400 ? -40.912 -11.388 49.686 1.00 73.20 400 ARG B CA 1
ATOM 6505 C C . ARG B 1 400 ? -39.777 -10.883 48.791 1.00 71.07 400 ARG B C 1
ATOM 6506 O O . ARG B 1 400 ? -39.030 -9.982 49.174 1.00 69.73 400 ARG B O 1
ATOM 6514 N N . LYS B 1 401 ? -39.657 -11.428 47.590 1.00 70.24 401 LYS B N 1
ATOM 6515 C CA . LYS B 1 401 ? -38.631 -10.918 46.706 1.00 69.80 401 LYS B CA 1
ATOM 6516 C C . LYS B 1 401 ? -39.080 -9.676 45.960 1.00 68.26 401 LYS B C 1
ATOM 6517 O O . LYS B 1 401 ? -40.261 -9.510 45.662 1.00 68.18 401 LYS B O 1
ATOM 6523 N N . VAL B 1 402 ? -38.125 -8.788 45.702 1.00 67.30 402 VAL B N 1
ATOM 6524 C CA . VAL B 1 402 ? -38.359 -7.666 44.822 1.00 64.35 402 VAL B CA 1
ATOM 6525 C C . VAL B 1 402 ? -38.128 -8.160 43.394 1.00 64.00 402 VAL B C 1
ATOM 6526 O O . VAL B 1 402 ? -37.023 -8.492 43.006 1.00 62.14 402 VAL B O 1
ATOM 6530 N N . VAL B 1 403 ? -39.195 -8.232 42.619 1.00 64.24 403 VAL B N 1
ATOM 6531 C CA . VAL B 1 403 ? -39.121 -8.820 41.291 1.00 63.73 403 VAL B CA 1
ATOM 6532 C C . VAL B 1 403 ? -39.022 -7.750 40.208 1.00 63.64 403 VAL B C 1
ATOM 6533 O O . VAL B 1 403 ? -38.834 -8.062 39.029 1.00 64.02 403 VAL B O 1
ATOM 6537 N N . GLY B 1 404 ? -39.144 -6.488 40.624 1.00 64.48 404 GLY B N 1
ATOM 6538 C CA . GLY B 1 404 ? -39.095 -5.346 39.709 1.00 63.97 404 GLY B CA 1
ATOM 6539 C C . GLY B 1 404 ? -38.918 -4.036 40.453 1.00 64.63 404 GLY B C 1
ATOM 6540 O O . GLY B 1 404 ? -39.505 -3.838 41.511 1.00 65.86 404 GLY B O 1
ATOM 6541 N N . ALA B 1 405 ? -38.093 -3.150 39.904 1.00 64.55 405 ALA B N 1
ATOM 6542 C CA . ALA B 1 405 ? -37.833 -1.838 40.481 1.00 63.99 405 ALA B CA 1
ATOM 6543 C C . ALA B 1 405 ? -37.852 -0.822 39.352 1.00 66.77 405 ALA B C 1
ATOM 6544 O O . ALA B 1 405 ? -37.122 -0.980 38.362 1.00 65.40 405 ALA B O 1
ATOM 6546 N N . HIS B 1 406 ? -38.689 0.210 39.497 1.00 67.12 406 HIS B N 1
ATOM 6547 C CA . HIS B 1 406 ? -38.888 1.207 38.438 1.00 67.86 406 HIS B CA 1
ATOM 6548 C C . HIS B 1 406 ? -38.853 2.630 38.938 1.00 68.48 406 HIS B C 1
ATOM 6549 O O . HIS B 1 406 ? -39.673 3.029 39.776 1.00 69.41 406 HIS B O 1
ATOM 6556 N N . ILE B 1 407 ? -37.900 3.402 38.413 1.00 67.01 407 ILE B N 1
ATOM 6557 C CA . ILE B 1 407 ? -37.670 4.770 38.851 1.00 67.34 407 ILE B CA 1
ATOM 6558 C C . ILE B 1 407 ? -37.918 5.691 37.676 1.00 69.86 407 ILE B C 1
ATOM 6559 O O . ILE B 1 407 ? -37.590 5.354 36.530 1.00 68.72 407 ILE B O 1
ATOM 6564 N N . LEU B 1 408 ? -38.532 6.834 37.977 1.00 68.29 408 LEU B N 1
ATOM 6565 C CA . LEU B 1 408 ? -38.743 7.909 37.020 1.00 68.84 408 LEU B CA 1
ATOM 6566 C C . LEU B 1 408 ? -38.280 9.204 37.656 1.00 68.85 408 LEU B C 1
ATOM 6567 O O . LEU B 1 408 ? -38.929 9.700 38.576 1.00 69.77 408 LEU B O 1
ATOM 6572 N N . GLY B 1 409 ? -37.165 9.750 37.176 1.00 68.55 409 GLY B N 1
ATOM 6573 C CA . GLY B 1 409 ? -36.620 10.960 37.776 1.00 68.94 409 GLY B CA 1
ATOM 6574 C C . GLY B 1 409 ? -35.108 11.074 37.741 1.00 70.86 409 GLY B C 1
ATOM 6575 O O . GLY B 1 409 ? -34.421 10.244 37.146 1.00 69.47 409 GLY B O 1
ATOM 6576 N N . HIS B 1 410 ? -34.593 12.108 38.392 1.00 70.94 410 HIS B N 1
ATOM 6577 C CA . HIS B 1 410 ? -33.188 12.438 38.285 1.00 71.05 410 HIS B CA 1
ATOM 6578 C C . HIS B 1 410 ? -32.306 11.312 38.713 1.00 70.34 410 HIS B C 1
ATOM 6579 O O . HIS B 1 410 ? -32.550 10.685 39.749 1.00 71.16 410 HIS B O 1
ATOM 6586 N N . ASP B 1 411 ? -31.305 11.029 37.873 1.00 69.94 411 ASP B N 1
ATOM 6587 C CA . ASP B 1 411 ? -30.310 9.978 38.095 1.00 70.33 411 ASP B CA 1
ATOM 6588 C C . ASP B 1 411 ? -30.873 8.549 38.084 1.00 68.60 411 ASP B C 1
ATOM 6589 O O . ASP B 1 411 ? -30.230 7.613 38.582 1.00 67.46 411 ASP B O 1
ATOM 6594 N N . ALA B 1 412 ? -32.060 8.369 37.515 1.00 69.06 412 ALA B N 1
ATOM 6595 C CA . ALA B 1 412 ? -32.700 7.057 37.511 1.00 67.59 412 ALA B CA 1
ATOM 6596 C C . ALA B 1 412 ? -31.845 5.976 36.847 1.00 67.08 412 ALA B C 1
ATOM 6597 O O . ALA B 1 412 ? -31.859 4.829 37.276 1.00 65.75 412 ALA B O 1
ATOM 6599 N N . GLY B 1 413 ? -31.101 6.339 35.809 1.00 67.15 413 GLY B N 1
ATOM 6600 C CA . GLY B 1 413 ? -30.243 5.381 35.123 1.00 64.86 413 GLY B CA 1
ATOM 6601 C C . GLY B 1 413 ? -29.203 4.791 36.057 1.00 64.37 413 GLY B C 1
ATOM 6602 O O . GLY B 1 413 ? -29.015 3.577 36.096 1.00 62.86 413 GLY B O 1
ATOM 6603 N N . GLU B 1 414 ? -28.533 5.649 36.822 1.00 64.84 414 GLU B N 1
ATOM 6604 C CA . GLU B 1 414 ? -27.482 5.205 37.739 1.00 62.41 414 GLU B CA 1
ATOM 6605 C C . GLU B 1 414 ? -28.056 4.282 38.797 1.00 61.55 414 GLU B C 1
ATOM 6606 O O . GLU B 1 414 ? -27.466 3.265 39.113 1.00 61.01 414 GLU B O 1
ATOM 6620 N N . ALA B 1 416 ? -30.762 2.428 38.474 1.00 61.39 416 ALA B N 1
ATOM 6621 C CA . ALA B 1 416 ? -31.102 1.184 37.796 1.00 60.09 416 ALA B CA 1
ATOM 6622 C C . ALA B 1 416 ? -29.971 0.174 37.922 1.00 59.84 416 ALA B C 1
ATOM 6623 O O . ALA B 1 416 ? -30.195 -0.978 38.296 1.00 59.13 416 ALA B O 1
ATOM 6625 N N . GLN B 1 417 ? -28.755 0.625 37.613 1.00 60.31 417 GLN B N 1
ATOM 6626 C CA . GLN B 1 417 ? -27.573 -0.192 37.723 1.00 59.02 417 GLN B CA 1
ATOM 6627 C C . GLN B 1 417 ? -27.508 -0.821 39.079 1.00 58.62 417 GLN B C 1
ATOM 6628 O O . GLN B 1 417 ? -27.379 -2.033 39.196 1.00 59.75 417 GLN B O 1
ATOM 6634 N N . LEU B 1 418 ? -27.593 -0.004 40.113 1.00 58.37 418 LEU B N 1
ATOM 6635 C CA . LEU B 1 418 ? -27.321 -0.517 41.443 1.00 59.42 418 LEU B CA 1
ATOM 6636 C C . LEU B 1 418 ? -28.417 -1.412 41.978 1.00 59.59 418 LEU B C 1
ATOM 6637 O O . LEU B 1 418 ? -28.118 -2.383 42.695 1.00 61.34 418 LEU B O 1
ATOM 6642 N N . LEU B 1 419 ? -29.664 -1.124 41.618 1.00 57.85 419 LEU B N 1
ATOM 6643 C CA . LEU B 1 419 ? -30.738 -2.038 41.958 1.00 59.30 419 LEU B CA 1
ATOM 6644 C C . LEU B 1 419 ? -30.544 -3.356 41.215 1.00 61.32 419 LEU B C 1
ATOM 6645 O O . LEU B 1 419 ? -30.834 -4.434 41.748 1.00 62.42 419 LEU B O 1
ATOM 6650 N N . GLY B 1 420 ? -30.044 -3.268 39.986 1.00 59.89 420 GLY B N 1
ATOM 6651 C CA . GLY B 1 420 ? -29.594 -4.448 39.252 1.00 60.65 420 GLY B CA 1
ATOM 6652 C C . GLY B 1 420 ? -28.913 -5.493 40.122 1.00 61.53 420 GLY B C 1
ATOM 6653 O O . GLY B 1 420 ? -29.322 -6.648 40.113 1.00 62.08 420 GLY B O 1
ATOM 6654 N N . ILE B 1 421 ? -27.891 -5.085 40.886 1.00 60.93 421 ILE B N 1
ATOM 6655 C CA . ILE B 1 421 ? -27.177 -5.989 41.802 1.00 60.98 421 ILE B CA 1
ATOM 6656 C C . ILE B 1 421 ? -28.098 -6.571 42.888 1.00 61.55 421 ILE B C 1
ATOM 6657 O O . ILE B 1 421 ? -28.061 -7.771 43.175 1.00 61.91 421 ILE B O 1
ATOM 6662 N N . SER B 1 422 ? -28.932 -5.716 43.473 1.00 62.11 422 SER B N 1
ATOM 6663 C CA . SER B 1 422 ? -29.871 -6.126 44.520 1.00 62.43 422 SER B CA 1
ATOM 6664 C C . SER B 1 422 ? -30.905 -7.144 44.059 1.00 63.16 422 SER B C 1
ATOM 6665 O O . SER B 1 422 ? -31.199 -8.092 44.782 1.00 64.90 422 SER B O 1
ATOM 6668 N N . LEU B 1 423 ? -31.460 -6.956 42.867 1.00 63.69 423 LEU B N 1
ATOM 6669 C CA . LEU B 1 423 ? -32.417 -7.925 42.338 1.00 64.47 423 LEU B CA 1
ATOM 6670 C C . LEU B 1 423 ? -31.714 -9.175 41.805 1.00 65.07 423 LEU B C 1
ATOM 6671 O O . LEU B 1 423 ? -32.276 -10.278 41.834 1.00 65.93 423 LEU B O 1
ATOM 6676 N N . ARG B 1 424 ? -30.484 -8.986 41.329 1.00 63.80 424 ARG B N 1
ATOM 6677 C CA . ARG B 1 424 ? -29.631 -10.082 40.878 1.00 64.65 424 ARG B CA 1
ATOM 6678 C C . ARG B 1 424 ? -29.386 -11.124 41.973 1.00 65.19 424 ARG B C 1
ATOM 6679 O O . ARG B 1 424 ? -29.535 -12.332 41.735 1.00 63.21 424 ARG B O 1
ATOM 6687 N N . ALA B 1 425 ? -28.997 -10.646 43.159 1.00 64.05 425 ALA B N 1
ATOM 6688 C CA . ALA B 1 425 ? -28.754 -11.508 44.313 1.00 63.00 425 ALA B CA 1
ATOM 6689 C C . ALA B 1 425 ? -30.043 -11.851 45.069 1.00 64.30 425 ALA B C 1
ATOM 6690 O O . ALA B 1 425 ? -29.990 -12.248 46.234 1.00 64.94 425 ALA B O 1
ATOM 6692 N N . GLY B 1 426 ? -31.190 -11.701 44.400 1.00 64.93 426 GLY B N 1
ATOM 6693 C CA . GLY B 1 426 ? -32.510 -11.950 44.991 1.00 64.87 426 GLY B CA 1
ATOM 6694 C C . GLY B 1 426 ? -32.808 -11.361 46.368 1.00 65.01 426 GLY B C 1
ATOM 6695 O O . GLY B 1 426 ? -33.337 -12.066 47.224 1.00 64.36 426 GLY B O 1
ATOM 6696 N N . CYS B 1 427 ? -32.476 -10.084 46.587 1.00 63.54 427 CYS B N 1
ATOM 6697 C CA . CYS B 1 427 ? -32.842 -9.386 47.829 1.00 63.92 427 CYS B CA 1
ATOM 6698 C C . CYS B 1 427 ? -34.353 -9.262 48.001 1.00 66.19 427 CYS B C 1
ATOM 6699 O O . CYS B 1 427 ? -35.124 -9.255 47.022 1.00 65.85 427 CYS B O 1
ATOM 6702 N N . THR B 1 428 ? -34.750 -9.134 49.263 1.00 66.78 428 THR B N 1
ATOM 6703 C CA . THR B 1 428 ? -36.138 -9.089 49.657 1.00 66.74 428 THR B CA 1
ATOM 6704 C C . THR B 1 428 ? -36.537 -7.664 50.003 1.00 66.65 428 THR B C 1
ATOM 6705 O O . THR B 1 428 ? -35.692 -6.846 50.333 1.00 65.84 428 THR B O 1
ATOM 6709 N N . LYS B 1 429 ? -37.833 -7.371 49.927 1.00 67.21 429 LYS B N 1
ATOM 6710 C CA . LYS B 1 429 ? -38.358 -6.093 50.382 1.00 65.61 429 LYS B CA 1
ATOM 6711 C C . LYS B 1 429 ? -37.909 -5.843 51.813 1.00 68.19 429 LYS B C 1
ATOM 6712 O O . LYS B 1 429 ? -37.762 -4.703 52.234 1.00 68.54 429 LYS B O 1
ATOM 6718 N N . ASP B 1 430 ? -37.691 -6.923 52.556 1.00 68.92 430 ASP B N 1
ATOM 6719 C CA . ASP B 1 430 ? -37.187 -6.837 53.921 1.00 70.17 430 ASP B CA 1
ATOM 6720 C C . ASP B 1 430 ? -35.764 -6.321 53.984 1.00 69.04 430 ASP B C 1
ATOM 6721 O O . ASP B 1 430 ? -35.433 -5.542 54.875 1.00 72.27 430 ASP B O 1
ATOM 6726 N N . ASP B 1 431 ? -34.938 -6.722 53.022 1.00 66.94 431 ASP B N 1
ATOM 6727 C CA . ASP B 1 431 ? -33.577 -6.232 52.955 1.00 67.00 431 ASP B CA 1
ATOM 6728 C C . ASP B 1 431 ? -33.577 -4.719 52.747 1.00 67.79 431 ASP B C 1
ATOM 6729 O O . ASP B 1 431 ? -32.781 -3.991 53.356 1.00 67.92 431 ASP B O 1
ATOM 6734 N N . PHE B 1 432 ? -34.485 -4.244 51.903 1.00 65.75 432 PHE B N 1
ATOM 6735 C CA . PHE B 1 432 ? -34.613 -2.824 51.687 1.00 66.08 432 PHE B CA 1
ATOM 6736 C C . PHE B 1 432 ? -34.992 -2.155 52.995 1.00 68.35 432 PHE B C 1
ATOM 6737 O O . PHE B 1 432 ? -34.404 -1.160 53.366 1.00 69.21 432 PHE B O 1
ATOM 6745 N N . ASP B 1 433 ? -35.949 -2.722 53.711 1.00 67.84 433 ASP B N 1
ATOM 6746 C CA . ASP B 1 433 ? -36.480 -2.070 54.895 1.00 69.88 433 ASP B CA 1
ATOM 6747 C C . ASP B 1 433 ? -35.469 -1.973 56.028 1.00 70.98 433 ASP B C 1
ATOM 6748 O O . ASP B 1 433 ? -35.423 -0.989 56.746 1.00 72.99 433 ASP B O 1
ATOM 6753 N N . ARG B 1 434 ? -34.642 -2.997 56.163 1.00 70.86 434 ARG B N 1
ATOM 6754 C CA . ARG B 1 434 ? -33.552 -3.002 57.143 1.00 73.04 434 ARG B CA 1
ATOM 6755 C C . ARG B 1 434 ? -32.443 -2.027 56.766 1.00 71.20 434 ARG B C 1
ATOM 6756 O O . ARG B 1 434 ? -31.633 -1.668 57.614 1.00 73.06 434 ARG B O 1
ATOM 6764 N N . THR B 1 435 ? -32.384 -1.616 55.503 1.00 69.37 435 THR B N 1
ATOM 6765 C CA . THR B 1 435 ? -31.335 -0.697 55.084 1.00 69.69 435 THR B CA 1
ATOM 6766 C C . THR B 1 435 ? -31.613 0.692 55.650 1.00 71.06 435 THR B C 1
ATOM 6767 O O . THR B 1 435 ? -32.726 1.220 55.528 1.00 72.07 435 THR B O 1
ATOM 6779 N N . ALA B 1 437 ? -31.565 4.588 55.928 1.00 74.61 437 ALA B N 1
ATOM 6780 C CA . ALA B 1 437 ? -31.695 5.677 54.981 1.00 70.07 437 ALA B CA 1
ATOM 6781 C C . ALA B 1 437 ? -30.437 6.545 54.947 1.00 70.06 437 ALA B C 1
ATOM 6782 O O . ALA B 1 437 ? -29.698 6.624 55.928 1.00 71.37 437 ALA B O 1
ATOM 6784 N N . VAL B 1 438 ? -30.196 7.177 53.800 1.00 67.20 438 VAL B N 1
ATOM 6785 C CA . VAL B 1 438 ? -29.188 8.224 53.675 1.00 67.31 438 VAL B CA 1
ATOM 6786 C C . VAL B 1 438 ? -29.950 9.500 53.379 1.00 66.14 438 VAL B C 1
ATOM 6787 O O . VAL B 1 438 ? -30.684 9.580 52.401 1.00 66.24 438 VAL B O 1
ATOM 6791 N N . HIS B 1 439 ? -29.778 10.491 54.241 1.00 67.28 439 HIS B N 1
ATOM 6792 C CA . HIS B 1 439 ? -30.542 11.724 54.157 1.00 67.76 439 HIS B CA 1
ATOM 6793 C C . HIS B 1 439 ? -29.657 12.939 53.987 1.00 68.09 439 HIS B C 1
ATOM 6794 O O . HIS B 1 439 ? -28.651 13.082 54.683 1.00 69.10 439 HIS B O 1
ATOM 6801 N N . PRO B 1 440 ? -30.010 13.838 53.049 1.00 68.89 440 PRO B N 1
ATOM 6802 C CA . PRO B 1 440 ? -31.130 13.718 52.144 1.00 68.28 440 PRO B CA 1
ATOM 6803 C C . PRO B 1 440 ? -30.740 13.227 50.747 1.00 66.87 440 PRO B C 1
ATOM 6804 O O . PRO B 1 440 ? -29.788 13.727 50.131 1.00 66.43 440 PRO B O 1
ATOM 6808 N N . THR B 1 441 ? -31.481 12.233 50.275 1.00 65.31 441 THR B N 1
ATOM 6809 C CA . THR B 1 441 ? -31.387 11.776 48.909 1.00 65.19 441 THR B CA 1
ATOM 6810 C C . THR B 1 441 ? -32.800 11.404 48.443 1.00 65.46 441 THR B C 1
ATOM 6811 O O . THR B 1 441 ? -33.750 11.418 49.230 1.00 64.52 441 THR B O 1
ATOM 6815 N N . ALA B 1 442 ? -32.933 11.089 47.158 1.00 65.49 442 ALA B N 1
ATOM 6816 C CA . ALA B 1 442 ? -34.154 10.503 46.643 1.00 64.70 442 ALA B CA 1
ATOM 6817 C C . ALA B 1 442 ? -34.229 9.004 46.976 1.00 64.91 442 ALA B C 1
ATOM 6818 O O . ALA B 1 442 ? -35.265 8.510 47.411 1.00 66.47 442 ALA B O 1
ATOM 6820 N N . ALA B 1 443 ? -33.117 8.290 46.803 1.00 64.66 443 ALA B N 1
ATOM 6821 C CA . ALA B 1 443 ? -33.105 6.832 46.925 1.00 63.41 443 ALA B CA 1
ATOM 6822 C C . ALA B 1 443 ? -33.581 6.327 48.287 1.00 64.51 443 ALA B C 1
ATOM 6823 O O . ALA B 1 443 ? -34.034 5.183 48.400 1.00 64.05 443 ALA B O 1
ATOM 6825 N N . GLU B 1 444 ? -33.499 7.174 49.311 1.00 64.36 444 GLU B N 1
ATOM 6826 C CA . GLU B 1 444 ? -34.033 6.825 50.622 1.00 64.44 444 GLU B CA 1
ATOM 6827 C C . GLU B 1 444 ? -35.549 6.571 50.623 1.00 65.99 444 GLU B C 1
ATOM 6828 O O . GLU B 1 444 ? -36.091 6.039 51.599 1.00 67.99 444 GLU B O 1
ATOM 6834 N N . GLU B 1 445 ? -36.240 6.923 49.545 1.00 65.71 445 GLU B N 1
ATOM 6835 C CA . GLU B 1 445 ? -37.652 6.577 49.447 1.00 67.40 445 GLU B CA 1
ATOM 6836 C C . GLU B 1 445 ? -37.869 5.069 49.279 1.00 67.08 445 GLU B C 1
ATOM 6837 O O . GLU B 1 445 ? -38.907 4.533 49.649 1.00 69.29 445 GLU B O 1
ATOM 6843 N N . LEU B 1 446 ? -36.873 4.387 48.735 1.00 65.78 446 LEU B N 1
ATOM 6844 C CA . LEU B 1 446 ? -36.933 2.937 48.548 1.00 66.10 446 LEU B CA 1
ATOM 6845 C C . LEU B 1 446 ? -36.747 2.125 49.844 1.00 65.28 446 LEU B C 1
ATOM 6846 O O . LEU B 1 446 ? -37.155 0.969 49.933 1.00 64.71 446 LEU B O 1
ATOM 6851 N N . VAL B 1 447 ? -36.133 2.728 50.849 1.00 66.18 447 VAL B N 1
ATOM 6852 C CA . VAL B 1 447 ? -35.838 2.001 52.084 1.00 66.72 447 VAL B CA 1
ATOM 6853 C C . VAL B 1 447 ? -36.783 2.328 53.237 1.00 69.23 447 VAL B C 1
ATOM 6854 O O . VAL B 1 447 ? -36.523 1.914 54.358 1.00 70.58 447 VAL B O 1
ATOM 6858 N N . THR B 1 448 ? -37.870 3.053 52.967 1.00 69.74 448 THR B N 1
ATOM 6859 C CA . THR B 1 448 ? -38.780 3.459 54.040 1.00 71.59 448 THR B CA 1
ATOM 6860 C C . THR B 1 448 ? -40.262 3.186 53.783 1.00 73.92 448 THR B C 1
ATOM 6861 O O . THR B 1 448 ? -41.103 3.477 54.657 1.00 75.38 448 THR B O 1
ATOM 6873 N N . TYR B 1 450 ? -42.595 1.130 54.355 1.00 75.65 450 TYR B N 1
ATOM 6874 C CA . TYR B 1 450 ? -42.924 -0.063 55.161 1.00 76.53 450 TYR B CA 1
ATOM 6875 C C . TYR B 1 450 ? -44.288 -0.701 54.820 1.00 76.99 450 TYR B C 1
ATOM 6876 O O . TYR B 1 450 ? -44.434 -1.924 54.864 1.00 75.32 450 TYR B O 1
ATOM 6885 N N . GLN B 1 451 ? -45.276 0.122 54.478 1.00 78.21 451 GLN B N 1
ATOM 6886 C CA . GLN B 1 451 ? -46.579 -0.395 54.024 1.00 78.58 451 GLN B CA 1
ATOM 6887 C C . GLN B 1 451 ? -46.716 -0.403 52.501 1.00 76.87 451 GLN B C 1
ATOM 6888 O O . GLN B 1 451 ? -46.214 0.512 51.820 1.00 76.17 451 GLN B O 1
ATOM 6894 N N . PRO B 1 452 ? -47.364 -1.453 51.960 1.00 77.08 452 PRO B N 1
ATOM 6895 C CA . PRO B 1 452 ? -47.650 -1.502 50.527 1.00 77.06 452 PRO B CA 1
ATOM 6896 C C . PRO B 1 452 ? -48.649 -0.414 50.172 1.00 77.79 452 PRO B C 1
ATOM 6897 O O . PRO B 1 452 ? -49.489 -0.063 51.004 1.00 79.33 452 PRO B O 1
ATOM 6901 N N . SER B 1 453 ? -48.539 0.130 48.963 1.00 76.13 453 SER B N 1
ATOM 6902 C CA . SER B 1 453 ? -49.541 1.043 48.429 1.00 77.33 453 SER B CA 1
ATOM 6903 C C . SER B 1 453 ? -50.850 0.300 48.164 1.00 79.84 453 SER B C 1
ATOM 6904 O O . SER B 1 453 ? -51.947 0.816 48.433 1.00 80.33 453 SER B O 1
ATOM 6907 N N . TYR B 1 454 ? -50.709 -0.913 47.630 1.00 79.12 454 TYR B N 1
ATOM 6908 C CA . TYR B 1 454 ? -51.831 -1.773 47.266 1.00 80.43 454 TYR B CA 1
ATOM 6909 C C . TYR B 1 454 ? -51.313 -3.167 46.905 1.00 79.98 454 TYR B C 1
ATOM 6910 O O . TYR B 1 454 ? -50.093 -3.356 46.773 1.00 78.53 454 TYR B O 1
ATOM 6919 N N . ARG B 1 455 ? -52.228 -4.129 46.744 1.00 80.64 455 ARG B N 1
ATOM 6920 C CA . ARG B 1 455 ? -51.861 -5.497 46.369 1.00 80.55 455 ARG B CA 1
ATOM 6921 C C . ARG B 1 455 ? -52.425 -5.854 45.004 1.00 79.87 455 ARG B C 1
ATOM 6922 O O . ARG B 1 455 ? -53.150 -5.067 44.424 1.00 81.69 455 ARG B O 1
ATOM 6930 N N . VAL B 1 456 ? -52.057 -7.021 44.484 1.00 80.03 456 VAL B N 1
ATOM 6931 C CA . VAL B 1 456 ? -52.692 -7.615 43.306 1.00 80.97 456 VAL B CA 1
ATOM 6932 C C . VAL B 1 456 ? -52.771 -9.109 43.574 1.00 82.67 456 VAL B C 1
ATOM 6933 O O . VAL B 1 456 ? -51.754 -9.759 43.842 1.00 81.02 456 VAL B O 1
ATOM 6937 N N . ARG B 1 457 ? -53.992 -9.639 43.532 1.00 86.41 457 ARG B N 1
ATOM 6938 C CA . ARG B 1 457 ? -54.245 -11.036 43.828 1.00 87.74 457 ARG B CA 1
ATOM 6939 C C . ARG B 1 457 ? -55.118 -11.593 42.725 1.00 91.44 457 ARG B C 1
ATOM 6940 O O . ARG B 1 457 ? -56.227 -11.096 42.494 1.00 93.01 457 ARG B O 1
ATOM 6948 N N . ASN B 1 458 ? -54.594 -12.612 42.042 1.00 90.69 458 ASN B N 1
ATOM 6949 C CA . ASN B 1 458 ? -55.257 -13.277 40.904 1.00 92.40 458 ASN B CA 1
ATOM 6950 C C . ASN B 1 458 ? -55.563 -12.365 39.728 1.00 92.17 458 ASN B C 1
ATOM 6951 O O . ASN B 1 458 ? -56.542 -12.566 39.012 1.00 93.81 458 ASN B O 1
ATOM 6956 N N . GLY B 1 459 ? -54.699 -11.375 39.534 1.00 90.33 459 GLY B N 1
ATOM 6957 C CA . GLY B 1 459 ? -54.858 -10.410 38.464 1.00 89.99 459 GLY B CA 1
ATOM 6958 C C . GLY B 1 459 ? -55.636 -9.175 38.867 1.00 91.07 459 GLY B C 1
ATOM 6959 O O . GLY B 1 459 ? -55.790 -8.267 38.062 1.00 91.93 459 GLY B O 1
ATOM 6960 N N . GLU B 1 460 ? -56.124 -9.135 40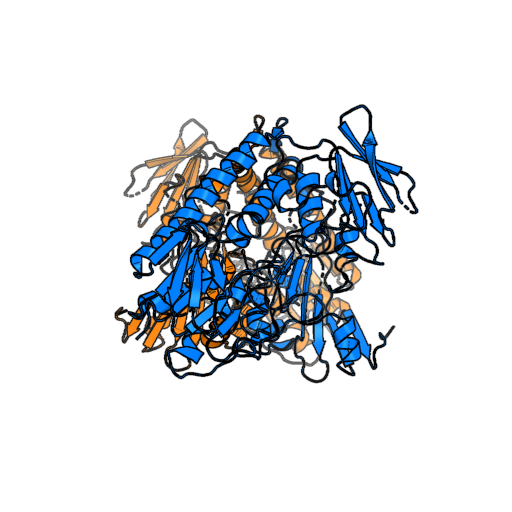.108 1.00 92.20 460 GLU B N 1
ATOM 6961 C CA . GLU B 1 460 ? -56.975 -8.025 40.584 1.00 93.52 460 GLU B CA 1
ATOM 6962 C C . GLU B 1 460 ? -56.289 -7.165 41.634 1.00 88.55 460 GLU B C 1
ATOM 6963 O O . GLU B 1 460 ? -55.812 -7.677 42.652 1.00 87.63 460 GLU B O 1
ATOM 6969 N N . ARG B 1 461 ? -56.262 -5.859 41.389 1.00 87.41 461 ARG B N 1
ATOM 6970 C CA . ARG B 1 461 ? -55.786 -4.923 42.387 1.00 86.30 461 ARG B CA 1
ATOM 6971 C C . ARG B 1 461 ? -56.746 -4.929 43.558 1.00 88.21 461 ARG B C 1
ATOM 6972 O O . ARG B 1 461 ? -57.966 -4.965 43.378 1.00 90.47 461 ARG B O 1
ATOM 6980 N N . VAL B 1 462 ? -56.185 -4.922 44.757 1.00 86.82 462 VAL B N 1
ATOM 6981 C CA . VAL B 1 462 ? -56.989 -4.834 45.961 1.00 88.93 462 VAL B CA 1
ATOM 6982 C C . VAL B 1 462 ? -56.512 -3.657 46.820 1.00 88.72 462 VAL B C 1
ATOM 6983 O O . VAL B 1 462 ? -57.252 -2.685 47.028 1.00 90.79 462 VAL B O 1
ATOM 6987 N N . GLY B 1 463 ? -55.263 -3.722 47.272 1.00 86.03 463 GLY B N 1
ATOM 6988 C CA . GLY B 1 463 ? -54.769 -2.781 48.272 1.00 86.11 463 GLY B CA 1
ATOM 6989 C C . GLY B 1 463 ? -55.002 -3.302 49.674 1.00 86.71 463 GLY B C 1
ATOM 6990 O O . GLY B 1 463 ? -56.106 -3.746 49.992 1.00 88.33 463 GLY B O 1
#

Secondary structure (DSSP, 8-state):
--SEEEEEE--SHHHHHHHHHHHTTT--EEEEESS-TTHHHHHHSHHHHHHHHHHHHHHHHHHHGGGGTEEEPP-EE-HHHHHHHHHHHHHHHHHHHHHHHHHHTPEEEES-EEESSSSEEEETTTTEEEEEEEEEE-----PPP-TTSTTGGG---HHHHTT-SS--SEEEEE--SHHHHHHHHHHHHTT-EEEEE-SSSSSSTTS----HHHHH--TTS-EEE-S----EEEE-TTS-EEEE----EEEESB---S-----TTSSTGGGT--B-TTSPBP--TT-B-SSTTEEE-SGGGSS---HHHHHHH--HHHHHHSS-------S---EEE-SSS-EEEEE--HHHHHHHSSEEEEE---B---HHHH-----B--EEEETTT-BEEEEEEESTTS---HHHHHHHHTT-BHHHHHT---TT-SGGGGT----SEEEETTEE--/--SEEEEEE--SHHHHHHHHHHHHTT--EEEEESS-TTHHHHHHSHHHHHHHHHHHHHHHHHHHHHTTTEEPPPEEE-HHHHHHHHHHHHHHHHHHHHHHHHHTTPEEEES-EEE-SSSEEEETTT--EEEEEEEEE---------TTSTTGGG---HHHHTS-SS--SEEEEE--SHHHHHHHHHHHHTT-EEEEE-SSSSSSTTS----HHHHH--TTS-EEETT----EEEE-TTS-EEEE----EEEESB---S-----TTSSHHHHT--B-TTSPBP--TTSB-SSTTEEE-SGGG-SS-SHHHHHHH--HHHHHTSS---PPP-TT--EEE--SS-EEEEE--HHHHHHH-SEEEEE---B---HHHH-----B--EEEETTTTEEEEEEEESTT----HHHHHHHHTT-BHHHHHH---SS-SGGGTT----SEEEETTEE--

Solvent-accessible surface area: 37315 Å² total

Organism: Rhizobium meliloti (strain 1021) (NCBI:txid266834)

Foldseek 3Di:
DFPFQEEEAAQALLRLLLLLVQLLVVGAYEYEHQPFHHPCCLPQRVVLLVLLLVVLCVLLVQLLCVLVVDDDDDDADDLVVSLVVSCVRSVVVSVVSVVSNVVSPYHYDYFHWADDEQQKIAGVVVRDIGGHQAYEYAHAKFADQPVVAAPSVQADDSVCLSPPVDQWLEEEEEAQALVRQSSQQSSVSNNRQYEYEYQAAAGNVQDAPVSVQSVCVVVSRYHYHYNKDWRHWDADPVRWIWTQMVVGIDTTNHYYDHDIHPQPNRCCVNHVFDADPVGATEDDQLQDTPHPRYGYAANSHVDPHDSVLSSQSSCNCCVVPVVHNDGSDDAFDWDWRSHVQIKTKTAHYPQVCLQVAQKKFKAKDKDDASCVRSVSPHIKIIWIAHPVQQWGRMDMIGGPPSHCNVVVSVCNVVGHGLVNLQVPADPPDPVRSSHHDHTPWMRGNSHTDD/DFQFQEEEEAQELQRLLLLLVCLLVVGAYEYEHADAHHPCCLQLRVPLLVLLLVVLCVLLVQLLVVLVPDDDDDDDDDLVVSLVVSVVRSVVVSVVSVVSNVVSPYHYYHAHWFDAAQFWIQGDVVRDIGGHQAYEYAQAKFADQVVVAAPSVLADDSVCLSPDPGLWLEEEFEAQDLRRLSVQQSSVSVNRQAEYEYQAQAGPVQAAPVSVQLVVLVVSHYHYDYNKDWRHWDDDPPSWIWTQMVVGIDTTNHYYRHDMAPQVRRCCVNNVFDADPVRATDADQLQDTPRDRYGYAECSNVDDHDSVRSSQSSCNCCVPPVVHRDGRDPPFDWDKRSHVQIKTKTFHYPQVVLVVAFKKFKAKDWADFSCVRSVDPHIKMIWIAHPPVQWGRMDMITGDPRHCNVVVSVVVVVGHGLVVLCVPADPPDPCNSSNHDDTPWMRGNNRIDD

Nearest PDB structures (foldseek):
  3djj-assembly1_A  TM=9.490E-01  e=1.393E-42  Homo sapiens
  1grg-assembly1_A-2  TM=9.403E-01  e=2.878E-42  Homo sapiens
  1k4q-assembly1_A-2  TM=9.489E-01  e=2.837E-41  Homo sapiens
  5x1y-assembly3_F  TM=9.355E-01  e=2.237E-36  Lysinibacillus sphaericus
  3ic9-assembly2_D  TM=8.693E-01  e=4.619E-28  Colwellia psychrerythraea 34H

CATH classification: 3.50.50.60 (+2 more: 3.50.50.60, 3.30.390.30)

B-factor: mean 81.32, std 15.89, range [30.0, 156.95]

Radius of gyration: 30.74 Å; Cα contacts (8 Å, |Δi|>4): 2100; chains: 2; bounding box: 61×74×94 Å

InterPro domains:
  IPR001100 Pyridine nucleotide-disulphide oxidoreductase, class I [PIRSF000350] (5-446)
  IPR004099 Pyridine nucleotide-disulphide oxidoreductase, dimerisation domain [PF02852] (341-449)
  IPR006324 Glutathione reductase [TIGR01424] (4-450)
  IPR012999 Pyridine nucleotide-disulphide oxidoreductase, class I, active site [PS00076] (40-50)
  IPR016156 FAD/NAD-linked reductase, dimerisation domain superfamily [G3DSA:3.30.390.30] (340-463)
  IPR016156 FAD/NAD-linked reductase, dimerisation domain superfamily [SSF55424] (337-455)
  IPR023753 FAD/NAD(P)-binding domain [PF07992] (6-321)
  IPR036188 FAD/NAD(P)-binding domain superfamily [G3DSA:3.50.50.60] (6-318)
  IPR036188 FAD/NAD(P)-binding domain superfamily [G3DSA:3.50.50.60] (146-264)
  IPR036188 FAD/NAD(P)-binding domain superfamily [SSF51905] (4-366)
  IPR046952 Glutathione reductase/thioredoxin reductase-like [PTHR42737] (5-451)

Sequence (900 aa):
AFDYDLFVIGGGSGGVRSGRLAAALGKKVAIAEEFRYGGTCVIRGCVPKKLYVYASQFAEHFEDAAGFGWTVGESRFDWAKLVAAKEQEIARLEGLYRKGLANAGAEILDTRAELAGPNTVKLLASGKTVTAERIVIAVGGHPSPHDALPGHELCITSNEAFDLPALPESILIAGGGYIAVEFANIFHGLGVKTTLIYRGKEILSRFDQDRRGLHAAEEKGIRILCEDIIQSVSADADGRRVATTKHGEIVADQVLALGRPNTNGLGLEAAGVRTNELGAIIVDAFSRTSTPGIYALGDVTDRVQLTPVAIHEACFIETEYKNNPTSPDHDLIATAVFSQPEIGTVGITEEEAARKFQEIEVYRAEFRPKATLSGRKEKTIKLVVNAADRKVVGAHILGHDAGEAQLLGISLRAGCTKDDFDRTAVHPTAAEELVTYQPSYRVRNGERVGAFDYDLFVIGGGSGGVRSGRLAAALGKKVAIAEEFRYGGTCVIRGCVPKKLYVYASQFAEHFEDAAGFGWTVGESRFDWAKLVAAKEQEIARLEGLYRKGLANAGAEILDTRAELAGPNTVKLLASGKTVTAERIVIAVGGHPSPHDALPGHELCITSNEAFDLPALPESILIAGGGYIAVEFANIFHGLGVKTTLIYRGKEEILSRFDQDRRGLHAAEEKGIRILCEDIIQSVSADADGRRVATTKHGEIVADQVLALGRPNTNGLGLEAAGVRTNELGAIIVDAFSRTSTPGIYALGDVTDRVQLTPVAIHEACFIETEYKNNPTSPDHDLIATAVFSQPEIGTVGITEEEAARKFQEIEVYRAEFRPKATLSGRKEKTIKLVVNAADRKVVGAHILGHDAGEAQLLGISLRAGCTKDDFDRTAVHPTAAEELVTYQPSYRVRNGERVG